Protein 2P3Y (pdb70)

Secondary structure (DSSP, 8-state):
-EEEE--TT--EEEETTEEPS--------HHHHHHHHHHTHHHHH--HHHIIIIII-PPTT--EE-SHHHHTTSTT--SSS-EEEEEEEHHHH-SEEEEE-S-----BTT-------GGGSTTTTS-EEEEEPPSSGGGTT---TTSEEE--SSSEEEEEEE---S-HHHIIIIIGGG-EEEE-TTTT----EEPPBPPS-----S---HHHHHHHHHHHHHHSPPPGGGS----SGGGT--TTS-----HHHHHHHHHHHHHHH--HHHHHH-TTS--SSTTSS-EES--S-TT-B-SSSB-HHHHHHHHHH----------STTSSEEEEEE-BBTTSPBPBTTS-EEEEE-SS-SEEEEEEEEEEETTT-----SS---EEETTS---B-TTS-EEEEESSS--TT-TTSB----TT-BEEEEEEEEEE-----------BEE-/-EEEE--TT--EEEETTEEPS--------HHHHHHHHHHTHHHHH--HHHIIIIII-PPTT--EE-SHHHHTTSTT--SS--EEEEEEEHHHH-SEEEEE-S-----BTT-------GGGSTTTTS-EEEEE--SSGGGTT---TTSEEE--SSSEEEEEEE---S-HHHIIIIIGGG-EEEE-GGGT----EEPPBPPS-----S---HHHHHHHHHHHHHHSPPPGGGTT---SGGGT--TTS-----HHHHHHHHHHHHHHH--HHHHHH-TTS--SSTTSS-EES--S-TT-B-SSSB-HHHHHHHHHH----------STTSSEEEEEE-BBTTSPBPBTTS-EEEEE-SS-SEEEEEEEEEEETTT-----SSS--EEETTS-PPPPTTS-EEEE--SSPPTT-TTSB----TT-BEEEEEEEEEE-----------BEE-

CATH classification: 2.20.25.10 (+3 more: 1.10.3360.10, 2.60.40.1610, 2.60.120.600)

InterPro domains:
  IPR010621 Domain of unknown function DUF1214 [PF06742] (361-467)
  IPR010679 Domain of unknown function DUF1254 [PF06863] (96-194)
  IPR037049 Domain of unknown function DUF1214, C-terminal domain superfamily [G3DSA:2.60.120.600] (308-483)
  IPR037050 Domain of unknown function DUF1254 superfamily [G3DSA:2.60.40.1610] (83-230)

Organism: Vibrio parahaemolyticus serotype O3:K6 (strain RIMD 2210633) (NCBI:txid223926)

Solvent-accessible surface area: 35571 Å² total

Radius of gyration: 32.48 Å; Cα contacts (8 Å, |Δi|>4): 1996; chains: 2; bounding box: 94×64×88 Å

B-factor: mean 20.64, std 7.12, range [5.62, 97.86]

Foldseek 3Di:
DKDWDQDPLGIFIDDPNHTDPVNCSVLVLLVLLLLVLLQCLQLLLLLVQVCCCPPLNAPAQAAKQADCQSCLQAFLDDNPWIKQKDKHFCVVQAKKKKWFAQADWWAASSQFDFAIDACRGPCNSHIAIAIEHELDPVCVPPDDPRHNYTYDQKGMIMIMDTHPDPDPCCCVPPGQQRIWMWGAPPRPIHDTHGHYYRDDDRDHRAQDFQCSNVQSVLVRLQRIDDDPVCVVSCSCVVLQHDHPDHRDGDPSSSVSNNVSRVVSVCLLCLQQVVVVWDAPDPLAQKTFLQQADNRQDDPPDGVSSSSSRNSNRHHHDDCLCDPDFQGRKTKIKGQDFSVRHGAFAAFKKKDKAAAPQQAPPWKKKFKAFPPSSRFDAPVRARMDIPVDPFDADPNRIGMAMEYQDDDPPGNNRYGHGDGPTTMMIIIMGRRGHVVCVVVDDHGIHTD/DKDWDQDPLGIFIDDPNHTDPVNCSLLVLLVLLLLVLLLCLQLLLLLVQVCCCPVQNAPAFAAKQADCQSQLQAFLDDHPWIKQKDKHFCVVQAWKKKWFAQAAWWAASSQFDQAIDACRGPCNSRIAMAIEHEQDPVCPPDDDPRHNYTYDQKGMIMIMDTHPDPPPCCCVPPGQQRIWMWRCVVVPIHDTHGHYYRDDDRHHSGQDFQCSNVQSVLVRLQRIDDDPVCVVSCSCVVLQRDHPDHRDGDPSSSVSNNVSRVVSVCLLCLQQVVPVWDAPDPLAQKTFLQPADNRQDDPPDGPSSNSSRNSNRHHHDDCCCDPDFQGRKTKIKGQDFSVRDGAFAAFKKKDKAAAPQQAPPWKKKFKAFSPSSRFDAPVGGRMDIPVDPFDADPNRIGMAMEHQDDDPPGNNRYHHGDGPTTMMIIIMGRRGHVVCVVVDDHGIHTD

Sequence (894 aa):
QETVVPSRVGDLKFESDFPTQETKNLNEDFQRATQAYLWGIPASSIEWLNVSRNDFKFEEGQGFFNTLKQKQGIITANFTTPYVIGTWNLEKTGPLIINLPEAKAGLDVHQRVLSDLSLLGPDKGKGGKYLIVPPGEKYKDLNPKGYYVIRPKTNVVYGGIRILEPDVDRVVKQVVPNITTQPYADGKLGRKIPVAQVPEIDWTHIPKDGLEYWKTIHQIIQENPVEERDRFVAQLKFLGIEKGKPFNPTEEQKKILLEASKVGRAAQSNDYTKRFTQPYWKGTNWKDAISVSLDQRSENYDELDERAAWFYEAITVSRGKSTIPGFGQRYLVTYQDSDGNWLSGEHTYKLHVPANVPASNFWSTTVYDENNRLIINDAGSPDISSRKNLKVNSDGSIDVYYGPKPVKGYENNWVQTNPGEGWFTYFRFYGPTEKFDKSWTGDIELVQETVVPSRVGDLKFESDFPTQETKNLNEDFQRATQAYLWGIPASSIEWLNVSRNDFKFEEGQGFFNTLKQKQGIITANFTTPYVIGTWNLEKTGPLIINLPEAKAGLDVHQRVLSDLSLLGPDKGKGGKYLIVPPGEKYKDLNPKGYYVIRPKTNVVYGGIRILEPDVDRVVKQVVPNITTQPYADGKLGRKIPVAQVPEIDWTHIPKDGLEYWKTIHQIIQENPVEERDRFVAQLKFLGIEKGKPFNPTEEQKKILLEASKVGRAAQSNDYTKRFTQPYWKGTNWKDAISVSLDQRSENYDELDERAAWFYEAITVSRGKSTIPGFGQRYLVTYQDSDGNWLSGEHTYKLHVPANVPASNFWSTTVYDENNRLIINDAGSPDISSRKNLKVNSDGSIDVYYGPKPVKGYENNWVQTNPGEGWFTYFRFYGPTEKFDKSWTGDIELV

Structure (mmCIF, N/CA/C/O backbone):
data_2P3Y
#
_entry.id   2P3Y
#
_cell.length_a   61.764
_cell.length_b   64.253
_cell.length_c   78.524
_cell.angle_alpha   84.81
_cell.angle_beta   89.14
_cell.angle_gamma   76.47
#
_symmetry.space_group_name_H-M   'P 1'
#
loop_
_entity.id
_entity.type
_entity.pdbx_description
1 polymer 'Hypothetical protein VPA0735'
2 water water
#
loop_
_atom_site.group_PDB
_atom_site.id
_atom_site.type_symbol
_atom_site.label_atom_id
_atom_site.label_alt_id
_atom_site.label_comp_id
_atom_site.label_asym_id
_atom_site.label_entity_id
_atom_site.label_seq_id
_atom_site.pdbx_PDB_ins_code
_atom_site.Cartn_x
_atom_site.Cartn_y
_atom_site.Cartn_z
_atom_site.occupancy
_atom_site.B_iso_or_equiv
_atom_site.auth_seq_id
_atom_site.auth_comp_id
_atom_site.auth_asym_id
_atom_site.auth_atom_id
_atom_site.pdbx_PDB_model_num
ATOM 1 N N . GLN A 1 22 ? 65.459 86.201 36.007 1.00 23.42 22 GLN A N 1
ATOM 2 C CA . GLN A 1 22 ? 64.442 87.219 36.384 1.00 23.64 22 GLN A CA 1
ATOM 3 C C . GLN A 1 22 ? 63.645 86.712 37.572 1.00 22.76 22 GLN A C 1
ATOM 4 O O . GLN A 1 22 ? 63.600 85.510 37.837 1.00 19.74 22 GLN A O 1
ATOM 10 N N . GLU A 1 23 ? 63.003 87.634 38.275 1.00 21.66 23 GLU A N 1
ATOM 11 C CA . GLU A 1 23 ? 62.219 87.285 39.449 1.00 22.24 23 GLU A CA 1
ATOM 12 C C . GLU A 1 23 ? 60.725 87.450 39.227 1.00 23.71 23 GLU A C 1
ATOM 13 O O . GLU A 1 23 ? 60.277 88.445 38.659 1.00 26.04 23 GLU A O 1
ATOM 19 N N . THR A 1 24 ? 59.956 86.468 39.683 1.00 21.85 24 THR A N 1
ATOM 20 C CA . THR A 1 24 ? 58.506 86.514 39.569 1.00 21.97 24 THR A CA 1
ATOM 21 C C . THR A 1 24 ? 57.958 86.490 40.990 1.00 21.89 24 THR A C 1
ATOM 22 O O . THR A 1 24 ? 58.578 85.918 41.888 1.00 20.97 24 THR A O 1
ATOM 26 N N . VAL A 1 25 ? 56.809 87.125 41.196 1.00 22.01 25 VAL A N 1
ATOM 27 C CA . VAL A 1 25 ? 56.197 87.180 42.517 1.00 23.60 25 VAL A CA 1
ATOM 28 C C . VAL A 1 25 ? 54.753 86.705 42.447 1.00 23.72 25 VAL A C 1
ATOM 29 O O . VAL A 1 25 ? 53.974 87.178 41.620 1.00 22.89 25 VAL A O 1
ATOM 33 N N . VAL A 1 26 ? 54.406 85.763 43.317 1.00 23.11 26 VAL A N 1
ATOM 34 C CA . VAL A 1 26 ? 53.056 85.225 43.369 1.00 22.87 26 VAL A CA 1
ATOM 35 C C . VAL A 1 26 ? 52.513 85.363 44.789 1.00 23.03 26 VAL A C 1
ATOM 36 O O . VAL A 1 26 ? 53.064 84.803 45.736 1.00 22.00 26 VAL A O 1
ATOM 40 N N . PRO A 1 27 ? 51.430 86.134 44.957 1.00 23.15 27 PRO A N 1
ATOM 41 C CA . PRO A 1 27 ? 50.837 86.323 46.282 1.00 23.08 27 PRO A CA 1
ATOM 42 C C . PRO A 1 27 ? 50.133 85.056 46.752 1.00 22.34 27 PRO A C 1
ATOM 43 O O . PRO A 1 27 ? 49.632 84.285 45.936 1.00 21.61 27 PRO A O 1
ATOM 47 N N . SER A 1 28 ? 50.103 84.849 48.065 1.00 21.04 28 SER A N 1
ATOM 48 C CA . SER A 1 28 ? 49.442 83.685 48.656 1.00 20.67 28 SER A CA 1
ATOM 49 C C . SER A 1 28 ? 49.006 84.061 50.063 1.00 20.93 28 SER A C 1
ATOM 50 O O . SER A 1 28 ? 49.464 85.064 50.607 1.00 21.87 28 SER A O 1
ATOM 53 N N . ARG A 1 29 ? 48.136 83.257 50.663 1.00 20.62 29 ARG A N 1
ATOM 54 C CA . ARG A 1 29 ? 47.680 83.558 52.013 1.00 21.52 29 ARG A CA 1
ATOM 55 C C . ARG A 1 29 ? 48.796 83.392 53.038 1.00 21.92 29 ARG A C 1
ATOM 56 O O . ARG A 1 29 ? 48.653 83.803 54.189 1.00 24.76 29 ARG A O 1
ATOM 64 N N . VAL A 1 30 ? 49.912 82.796 52.628 1.00 21.34 30 VAL A N 1
ATOM 65 C CA . VAL A 1 30 ? 51.038 82.627 53.538 1.00 22.03 30 VAL A CA 1
ATOM 66 C C . VAL A 1 30 ? 52.168 83.584 53.172 1.00 22.74 30 VAL A C 1
ATOM 67 O O . VAL A 1 30 ? 53.303 83.404 53.606 1.00 24.61 30 VAL A O 1
ATOM 71 N N . GLY A 1 31 ? 51.852 84.596 52.368 1.00 22.74 31 GLY A N 1
ATOM 72 C CA . GLY A 1 31 ? 52.855 85.572 51.976 1.00 22.35 31 GLY A CA 1
ATOM 73 C C . GLY A 1 31 ? 53.250 85.520 50.513 1.00 22.21 31 GLY A C 1
ATOM 74 O O . GLY A 1 31 ? 52.905 84.575 49.797 1.00 19.40 31 GLY A O 1
ATOM 75 N N . ASP A 1 32 ? 53.974 86.542 50.063 1.00 21.48 32 ASP A N 1
ATOM 76 C CA . ASP A 1 32 ? 54.418 86.595 48.678 1.00 20.82 32 ASP A CA 1
ATOM 77 C C . ASP A 1 32 ? 55.436 85.499 48.431 1.00 18.72 32 ASP A C 1
ATOM 78 O O . ASP A 1 32 ? 56.357 85.312 49.222 1.00 18.13 32 ASP A O 1
ATOM 83 N N . LEU A 1 33 ? 55.253 84.772 47.335 1.00 17.79 33 LEU A N 1
ATOM 84 C CA . LEU A 1 33 ? 56.162 83.695 46.957 1.00 15.71 33 LEU A CA 1
ATOM 85 C C . LEU A 1 33 ? 57.005 84.241 45.813 1.00 15.19 33 LEU A C 1
ATOM 86 O O . LEU A 1 33 ? 56.472 84.636 44.777 1.00 15.19 33 LEU A O 1
ATOM 91 N N . LYS A 1 34 ? 58.318 84.281 46.008 1.00 16.27 34 LYS A N 1
ATOM 92 C CA . LYS A 1 34 ? 59.207 84.804 44.981 1.00 17.83 34 LYS A CA 1
ATOM 93 C C . LYS A 1 34 ? 60.041 83.709 44.333 1.00 17.83 34 LYS A C 1
ATOM 94 O O . LYS A 1 34 ? 60.560 82.821 45.004 1.00 17.49 34 LYS A O 1
ATOM 100 N N . PHE A 1 35 ? 60.170 83.792 43.017 1.00 17.37 35 PHE A N 1
ATOM 101 C CA . PHE A 1 35 ? 60.923 82.804 42.262 1.00 18.22 35 PHE A CA 1
ATOM 102 C C . PHE A 1 35 ? 61.943 83.500 41.376 1.00 18.40 35 PHE A C 1
ATOM 103 O O . PHE A 1 35 ? 61.650 84.533 40.779 1.00 22.00 35 PHE A O 1
ATOM 111 N N . GLU A 1 36 ? 63.141 82.931 41.309 1.00 19.03 36 GLU A N 1
ATOM 112 C CA . GLU A 1 36 ? 64.221 83.468 40.486 1.00 18.21 36 GLU A CA 1
ATOM 113 C C . GLU A 1 36 ? 64.604 82.366 39.510 1.00 18.49 36 GLU A C 1
ATOM 114 O O . GLU A 1 36 ? 65.105 81.312 39.919 1.00 17.39 36 GLU A O 1
ATOM 120 N N . SER A 1 37 ? 64.375 82.611 38.224 1.00 17.64 37 SER A N 1
ATOM 121 C CA . SER A 1 37 ? 64.666 81.614 37.202 1.00 16.68 37 SER A CA 1
ATOM 122 C C . SER A 1 37 ? 63.903 80.337 37.540 1.00 16.58 37 SER A C 1
ATOM 123 O O . SER A 1 37 ? 64.464 79.243 37.510 1.00 15.02 37 SER A O 1
ATOM 126 N N . ASP A 1 38 ? 62.624 80.501 37.874 1.00 15.47 38 ASP A N 1
ATOM 127 C CA . ASP A 1 38 ? 61.722 79.395 38.210 1.00 17.17 38 ASP A CA 1
ATOM 128 C C . ASP A 1 38 ? 61.915 78.804 39.607 1.00 15.76 38 ASP A C 1
ATOM 129 O O . ASP A 1 38 ? 60.942 78.401 40.244 1.00 15.88 38 ASP A O 1
ATOM 134 N N . PHE A 1 39 ? 63.157 78.742 40.079 1.00 15.31 39 PHE A N 1
ATOM 135 C CA . PHE A 1 39 ? 63.438 78.226 41.420 1.00 15.93 39 PHE A CA 1
ATOM 136 C C . PHE A 1 39 ? 62.888 79.205 42.457 1.00 16.96 39 PHE A C 1
ATOM 137 O O . PHE A 1 39 ? 62.767 80.401 42.187 1.00 16.30 39 PHE A O 1
ATOM 145 N N . PRO A 1 40 ? 62.524 78.712 43.650 1.00 17.79 40 PRO A N 1
ATOM 146 C CA . PRO A 1 40 ? 62.022 79.659 44.648 1.00 17.06 40 PRO A CA 1
ATOM 147 C C . PRO A 1 40 ? 63.274 80.341 45.206 1.00 17.24 40 PRO A C 1
ATOM 148 O O . PRO A 1 40 ? 64.338 79.723 45.239 1.00 15.92 40 PRO A O 1
ATOM 152 N N . THR A 1 41 ? 63.176 81.603 45.619 1.00 16.70 41 THR A N 1
ATOM 153 C CA . THR A 1 41 ? 64.354 82.282 46.156 1.00 16.82 41 THR A CA 1
ATOM 154 C C . THR A 1 41 ? 64.744 81.641 47.480 1.00 18.45 41 THR A C 1
ATOM 155 O O . THR A 1 41 ? 63.933 80.964 48.102 1.00 20.94 41 THR A O 1
ATOM 159 N N . GLN A 1 42 ? 65.988 81.842 47.904 1.00 19.16 42 GLN A N 1
ATOM 160 C CA . GLN A 1 42 ? 66.452 81.277 49.167 1.00 21.60 42 GLN A CA 1
ATOM 161 C C . GLN A 1 42 ? 65.523 81.690 50.301 1.00 20.49 42 GLN A C 1
ATOM 162 O O . GLN A 1 42 ? 65.200 80.889 51.180 1.00 20.83 42 GLN A O 1
ATOM 168 N N . GLU A 1 43 ? 65.101 82.949 50.276 1.00 19.92 43 GLU A N 1
ATOM 169 C CA . GLU A 1 43 ? 64.212 83.481 51.297 1.00 20.15 43 GLU A CA 1
ATOM 170 C C . GLU A 1 43 ? 62.877 82.749 51.265 1.00 17.44 43 GLU A C 1
ATOM 171 O O . GLU A 1 43 ? 62.339 82.370 52.305 1.00 19.63 43 GLU A O 1
ATOM 177 N N . THR A 1 44 ? 62.344 82.548 50.066 1.00 16.64 44 THR A N 1
ATOM 178 C CA . THR A 1 44 ? 61.075 81.855 49.918 1.00 15.25 44 THR A CA 1
ATOM 179 C C . THR A 1 44 ? 61.161 80.414 50.433 1.00 15.21 44 THR A C 1
ATOM 180 O O . THR A 1 44 ? 60.217 79.925 51.058 1.00 14.70 44 THR A O 1
ATOM 192 N N . LYS A 1 46 ? 63.160 79.343 52.775 1.00 16.66 46 LYS A N 1
ATOM 193 C CA . LYS A 1 46 ? 63.223 79.457 54.223 1.00 18.53 46 LYS A CA 1
ATOM 194 C C . LYS A 1 46 ? 61.808 79.661 54.766 1.00 18.04 46 LYS A C 1
ATOM 195 O O . LYS A 1 46 ? 61.408 79.019 55.741 1.00 18.74 46 LYS A O 1
ATOM 201 N N . ASN A 1 47 ? 61.053 80.547 54.123 1.00 16.52 47 ASN A N 1
ATOM 202 C CA . ASN A 1 47 ? 59.690 80.833 54.555 1.00 16.90 47 ASN A CA 1
ATOM 203 C C . ASN A 1 47 ? 58.775 79.623 54.421 1.00 15.91 47 ASN A C 1
ATOM 204 O O . ASN A 1 47 ? 57.965 79.355 55.306 1.00 16.83 47 ASN A O 1
ATOM 217 N N . LEU A 1 49 ? 59.647 76.428 54.418 1.00 14.80 49 LEU A N 1
ATOM 218 C CA . LEU A 1 49 ? 60.024 75.379 55.360 1.00 15.87 49 LEU A CA 1
ATOM 219 C C . LEU A 1 49 ? 59.531 75.739 56.757 1.00 16.34 49 LEU A C 1
ATOM 220 O O . LEU A 1 49 ? 59.129 74.868 57.533 1.00 15.72 49 LEU A O 1
ATOM 225 N N . ASN A 1 50 ? 59.560 77.030 57.075 1.00 16.42 50 ASN A N 1
ATOM 226 C CA . ASN A 1 50 ? 59.099 77.493 58.376 1.00 16.15 50 ASN A CA 1
ATOM 227 C C . ASN A 1 50 ? 57.583 77.324 58.443 1.00 15.73 50 ASN A C 1
ATOM 228 O O . ASN A 1 50 ? 57.044 76.910 59.463 1.00 12.97 50 ASN A O 1
ATOM 233 N N . GLU A 1 51 ? 56.898 77.639 57.348 1.00 14.91 51 GLU A N 1
ATOM 234 C CA . GLU A 1 51 ? 55.446 77.495 57.299 1.00 14.92 51 GLU A CA 1
ATOM 235 C C . GLU A 1 51 ? 55.098 76.004 57.374 1.00 13.95 51 GLU A C 1
ATOM 236 O O . GLU A 1 51 ? 54.135 75.610 58.037 1.00 13.59 51 GLU A O 1
ATOM 250 N N . ASP A 1 53 ? 56.781 73.558 58.840 1.00 12.65 53 ASP A N 1
ATOM 251 C CA . ASP A 1 53 ? 56.936 73.104 60.215 1.00 14.09 53 ASP A CA 1
ATOM 252 C C . ASP A 1 53 ? 55.828 73.623 61.129 1.00 12.32 53 ASP A C 1
ATOM 253 O O . ASP A 1 53 ? 55.344 72.902 62.011 1.00 12.54 53 ASP A O 1
ATOM 258 N N . PHE A 1 54 ? 55.425 74.873 60.920 1.00 11.93 54 PHE A N 1
ATOM 259 C CA . PHE A 1 54 ? 54.368 75.467 61.731 1.00 13.09 54 PHE A CA 1
ATOM 260 C C . PHE A 1 54 ? 53.048 74.737 61.512 1.00 12.43 54 PHE A C 1
ATOM 261 O O . PHE A 1 54 ? 52.336 74.429 62.471 1.00 12.24 54 PHE A O 1
ATOM 269 N N . GLN A 1 55 ? 52.714 74.461 60.253 1.00 14.80 55 GLN A N 1
ATOM 270 C CA . GLN A 1 55 ? 51.468 73.760 59.962 1.00 14.66 55 GLN A CA 1
ATOM 271 C C . GLN A 1 55 ? 51.483 72.369 60.584 1.00 14.87 55 GLN A C 1
ATOM 272 O O . GLN A 1 55 ? 50.484 71.920 61.146 1.00 15.09 55 GLN A O 1
ATOM 278 N N . ARG A 1 56 ? 52.625 71.696 60.492 1.00 15.32 56 ARG A N 1
ATOM 279 C CA . ARG A 1 56 ? 52.760 70.355 61.049 1.00 12.53 56 ARG A CA 1
ATOM 280 C C . ARG A 1 56 ? 52.617 70.338 62.569 1.00 14.47 56 ARG A C 1
ATOM 281 O O . ARG A 1 56 ? 51.986 69.433 63.123 1.00 11.06 56 ARG A O 1
ATOM 289 N N . ALA A 1 57 ? 53.194 71.331 63.242 1.00 13.98 57 ALA A N 1
ATOM 290 C CA . ALA A 1 57 ? 53.092 71.406 64.698 1.00 15.07 57 ALA A CA 1
ATOM 291 C C . ALA A 1 57 ? 51.647 71.672 65.109 1.00 15.16 57 ALA A C 1
ATOM 292 O O . ALA A 1 57 ? 51.139 71.073 66.058 1.00 14.43 57 ALA A O 1
ATOM 294 N N . THR A 1 58 ? 50.981 72.575 64.398 1.00 13.12 58 THR A N 1
ATOM 295 C CA . THR A 1 58 ? 49.598 72.893 64.726 1.00 15.44 58 THR A CA 1
ATOM 296 C C . THR A 1 58 ? 48.695 71.678 64.531 1.00 14.20 58 THR A C 1
ATOM 297 O O . THR A 1 58 ? 47.811 71.418 65.346 1.00 13.97 58 THR A O 1
ATOM 301 N N . GLN A 1 59 ? 48.917 70.928 63.457 1.00 14.22 59 GLN A N 1
ATOM 302 C CA . GLN A 1 59 ? 48.108 69.745 63.219 1.00 14.86 59 GLN A CA 1
ATOM 303 C C . GLN A 1 59 ? 48.449 68.652 64.230 1.00 14.05 59 GLN A C 1
ATOM 304 O O . GLN A 1 59 ? 47.583 67.867 64.623 1.00 13.30 59 GLN A O 1
ATOM 310 N N . ALA A 1 60 ? 49.713 68.602 64.647 1.00 14.17 60 ALA A N 1
ATOM 311 C CA . ALA A 1 60 ? 50.157 67.615 65.628 1.00 15.48 60 ALA A CA 1
ATOM 312 C C . ALA A 1 60 ? 49.543 67.927 66.994 1.00 15.32 60 ALA A C 1
ATOM 313 O O . ALA A 1 60 ? 49.294 67.027 67.795 1.00 15.48 60 ALA A O 1
ATOM 315 N N . TYR A 1 61 ? 49.306 69.208 67.258 1.00 15.23 61 TYR A N 1
ATOM 316 C CA . TYR A 1 61 ? 48.708 69.625 68.525 1.00 15.66 61 TYR A CA 1
ATOM 317 C C . TYR A 1 61 ? 47.337 68.947 68.670 1.00 15.41 61 TYR A C 1
ATOM 318 O O . TYR A 1 61 ? 47.004 68.387 69.717 1.00 16.00 61 TYR A O 1
ATOM 327 N N . LEU A 1 62 ? 46.553 68.998 67.602 1.00 12.95 62 LEU A N 1
ATOM 328 C CA . LEU A 1 62 ? 45.226 68.398 67.586 1.00 11.62 62 LEU A CA 1
ATOM 329 C C . LEU A 1 62 ? 45.332 66.882 67.699 1.00 12.51 62 LEU A C 1
ATOM 330 O O . LEU A 1 62 ? 44.543 66.244 68.390 1.00 11.50 62 LEU A O 1
ATOM 335 N N . TRP A 1 63 ? 46.328 66.320 67.021 1.00 12.41 63 TRP A N 1
ATOM 336 C CA . TRP A 1 63 ? 46.579 64.882 67.041 1.00 14.60 63 TRP A CA 1
ATOM 337 C C . TRP A 1 63 ? 46.865 64.379 68.463 1.00 13.22 63 TRP A C 1
ATOM 338 O O . TRP A 1 63 ? 46.416 63.297 68.847 1.00 12.83 63 TRP A O 1
ATOM 349 N N . GLY A 1 64 ? 47.598 65.171 69.242 1.00 12.65 64 GLY A N 1
ATOM 350 C CA . GLY A 1 64 ? 47.965 64.751 70.589 1.00 14.33 64 GLY A CA 1
ATOM 351 C C . GLY A 1 64 ? 47.052 65.070 71.762 1.00 14.60 64 GLY A C 1
ATOM 352 O O . GLY A 1 64 ? 47.406 64.804 72.911 1.00 15.24 64 GLY A O 1
ATOM 353 N N . ILE A 1 65 ? 45.874 65.614 71.489 1.00 14.24 65 ILE A N 1
ATOM 354 C CA . ILE A 1 65 ? 44.946 65.977 72.557 1.00 13.99 65 ILE A CA 1
ATOM 355 C C . ILE A 1 65 ? 44.591 64.840 73.525 1.00 13.81 65 ILE A C 1
ATOM 356 O O . ILE A 1 65 ? 44.750 64.989 74.737 1.00 16.04 65 ILE A O 1
ATOM 361 N N . PRO A 1 66 ? 44.125 63.689 73.012 1.00 14.96 66 PRO A N 1
ATOM 362 C CA . PRO A 1 66 ? 43.771 62.572 73.898 1.00 13.86 66 PRO A CA 1
ATOM 363 C C . PRO A 1 66 ? 44.938 62.077 74.767 1.00 13.98 66 PRO A C 1
ATOM 364 O O . PRO A 1 66 ? 44.802 61.930 75.986 1.00 11.96 66 PRO A O 1
ATOM 368 N N . ALA A 1 67 ? 46.078 61.814 74.133 1.00 13.04 67 ALA A N 1
ATOM 369 C CA . ALA A 1 67 ? 47.260 61.325 74.842 1.00 12.23 67 ALA A CA 1
ATOM 370 C C . ALA A 1 67 ? 47.808 62.317 75.868 1.00 12.40 67 ALA A C 1
ATOM 371 O O . ALA A 1 67 ? 48.302 61.923 76.928 1.00 14.00 67 ALA A O 1
ATOM 373 N N . SER A 1 68 ? 47.726 63.603 75.553 1.00 11.22 68 SER A N 1
ATOM 374 C CA . SER A 1 68 ? 48.229 64.626 76.456 1.00 11.29 68 SER A CA 1
ATOM 375 C C . SER A 1 68 ? 47.470 64.619 77.774 1.00 12.35 68 SER A C 1
ATOM 376 O O . SER A 1 68 ? 48.048 64.830 78.837 1.00 13.19 68 SER A O 1
ATOM 379 N N . SER A 1 69 ? 46.168 64.370 77.700 1.00 11.29 69 SER A N 1
ATOM 380 C CA . SER A 1 69 ? 45.342 64.339 78.900 1.00 13.87 69 SER A CA 1
ATOM 381 C C . SER A 1 69 ? 45.730 63.175 79.802 1.00 15.50 69 SER A C 1
ATOM 382 O O . SER A 1 69 ? 45.828 63.316 81.027 1.00 15.85 69 SER A O 1
ATOM 385 N N . ILE A 1 70 ? 45.954 62.018 79.191 1.00 13.59 70 ILE A N 1
ATOM 386 C CA . ILE A 1 70 ? 46.330 60.836 79.947 1.00 12.84 70 ILE A CA 1
ATOM 387 C C . ILE A 1 70 ? 47.737 60.978 80.510 1.00 12.57 70 ILE A C 1
ATOM 388 O O . ILE A 1 70 ? 47.962 60.705 81.685 1.00 13.16 70 ILE A O 1
ATOM 401 N N . GLU A 1 72 ? 49.413 63.654 81.216 1.00 10.23 72 GLU A N 1
ATOM 402 C CA . GLU A 1 72 ? 49.487 64.610 82.314 1.00 12.63 72 GLU A CA 1
ATOM 403 C C . GLU A 1 72 ? 48.883 64.028 83.590 1.00 13.13 72 GLU A C 1
ATOM 404 O O . GLU A 1 72 ? 49.314 64.377 84.689 1.00 12.50 72 GLU A O 1
ATOM 410 N N . TRP A 1 73 ? 47.896 63.143 83.466 1.00 12.81 73 TRP A N 1
ATOM 411 C CA . TRP A 1 73 ? 47.311 62.544 84.665 1.00 13.54 73 TRP A CA 1
ATOM 412 C C . TRP A 1 73 ? 48.384 61.650 85.293 1.00 13.58 73 TRP A C 1
ATOM 413 O O . TRP A 1 73 ? 48.591 61.665 86.511 1.00 14.06 73 TRP A O 1
ATOM 424 N N . LEU A 1 74 ? 49.082 60.881 84.460 1.00 12.36 74 LEU A N 1
ATOM 425 C CA . LEU A 1 74 ? 50.137 60.011 84.967 1.00 13.12 74 LEU A CA 1
ATOM 426 C C . LEU A 1 74 ? 51.244 60.853 85.601 1.00 12.47 74 LEU A C 1
ATOM 427 O O . LEU A 1 74 ? 51.804 60.480 86.634 1.00 12.98 74 LEU A O 1
ATOM 432 N N . ASN A 1 75 ? 51.553 61.995 84.996 1.00 12.24 75 ASN A N 1
ATOM 433 C CA . ASN A 1 75 ? 52.580 62.870 85.551 1.00 13.05 75 ASN A CA 1
ATOM 434 C C . ASN A 1 75 ? 52.174 63.327 86.952 1.00 13.03 75 ASN A C 1
ATOM 435 O O . ASN A 1 75 ? 53.013 63.420 87.847 1.00 13.18 75 ASN A O 1
ATOM 440 N N . VAL A 1 76 ? 50.888 63.604 87.150 1.00 12.00 76 VAL A N 1
ATOM 441 C CA . VAL A 1 76 ? 50.422 64.027 88.471 1.00 12.16 76 VAL A CA 1
ATOM 442 C C . VAL A 1 76 ? 50.518 62.865 89.460 1.00 12.28 76 VAL A C 1
ATOM 443 O O . VAL A 1 76 ? 50.994 63.029 90.583 1.00 13.64 76 VAL A O 1
ATOM 447 N N . SER A 1 77 ? 50.074 61.688 89.035 1.00 11.47 77 SER A N 1
ATOM 448 C CA . SER A 1 77 ? 50.112 60.506 89.888 1.00 12.32 77 SER A CA 1
ATOM 449 C C . SER A 1 77 ? 51.543 60.167 90.294 1.00 14.50 77 SER A C 1
ATOM 450 O O . SER A 1 77 ? 51.850 59.936 91.467 1.00 13.52 77 SER A O 1
ATOM 453 N N . ARG A 1 78 ? 52.417 60.158 89.300 1.00 14.62 78 ARG A N 1
ATOM 454 C CA . ARG A 1 78 ? 53.818 59.814 89.480 1.00 14.75 78 ARG A CA 1
ATOM 455 C C . ARG A 1 78 ? 54.675 60.834 90.229 1.00 15.32 78 ARG A C 1
ATOM 456 O O . ARG A 1 78 ? 55.461 60.470 91.112 1.00 15.37 78 ARG A O 1
ATOM 464 N N . ASN A 1 79 ? 54.517 62.111 89.902 1.00 14.46 79 ASN A N 1
ATOM 465 C CA . ASN A 1 79 ? 55.359 63.139 90.503 1.00 15.43 79 ASN A CA 1
ATOM 466 C C . ASN A 1 79 ? 54.764 64.040 91.581 1.00 16.40 79 ASN A C 1
ATOM 467 O O . ASN A 1 79 ? 55.503 64.616 92.384 1.00 15.46 79 ASN A O 1
ATOM 472 N N . ASP A 1 80 ? 53.442 64.171 91.616 1.00 15.22 80 ASP A N 1
ATOM 473 C CA . ASP A 1 80 ? 52.834 65.024 92.625 1.00 15.92 80 ASP A CA 1
ATOM 474 C C . ASP A 1 80 ? 52.216 64.202 93.749 1.00 15.40 80 ASP A C 1
ATOM 475 O O . ASP A 1 80 ? 52.541 64.418 94.917 1.00 12.68 80 ASP A O 1
ATOM 480 N N . PHE A 1 81 ? 51.336 63.263 93.411 1.00 12.38 81 PHE A N 1
ATOM 481 C CA . PHE A 1 81 ? 50.737 62.408 94.437 1.00 12.40 81 PHE A CA 1
ATOM 482 C C . PHE A 1 81 ? 51.816 61.422 94.887 1.00 14.14 81 PHE A C 1
ATOM 483 O O . PHE A 1 81 ? 51.817 60.942 96.028 1.00 13.48 81 PHE A O 1
ATOM 491 N N . LYS A 1 82 ? 52.721 61.127 93.957 1.00 12.26 82 LYS A N 1
ATOM 492 C CA . LYS A 1 82 ? 53.813 60.181 94.153 1.00 12.31 82 LYS A CA 1
ATOM 493 C C . LYS A 1 82 ? 53.320 58.777 94.490 1.00 13.72 82 LYS A C 1
ATOM 494 O O . LYS A 1 82 ? 53.889 58.089 95.346 1.00 11.79 82 LYS A O 1
ATOM 500 N N . PHE A 1 83 ? 52.245 58.361 93.823 1.00 12.03 83 PHE A N 1
ATOM 501 C CA . PHE A 1 83 ? 51.712 57.017 94.010 1.00 13.46 83 PHE A CA 1
ATOM 502 C C . PHE A 1 83 ? 52.718 56.083 93.340 1.00 14.66 83 PHE A C 1
ATOM 503 O O . PHE A 1 83 ? 53.442 56.494 92.434 1.00 13.84 83 PHE A O 1
ATOM 511 N N . GLU A 1 84 ? 52.767 54.829 93.771 1.00 13.56 84 GLU A N 1
ATOM 512 C CA . GLU A 1 84 ? 53.680 53.882 93.146 1.00 14.88 84 GLU A CA 1
ATOM 513 C C . GLU A 1 84 ? 53.229 53.672 91.703 1.00 13.37 84 GLU A C 1
ATOM 514 O O . GLU A 1 84 ? 52.038 53.743 91.405 1.00 12.61 84 GLU A O 1
ATOM 520 N N . GLU A 1 85 ? 54.180 53.430 90.805 1.00 14.05 85 GLU A N 1
ATOM 521 C CA . GLU A 1 85 ? 53.856 53.196 89.403 1.00 14.74 85 GLU A CA 1
ATOM 522 C C . GLU A 1 85 ? 52.999 51.931 89.346 1.00 15.72 85 GLU A C 1
ATOM 523 O O . GLU A 1 85 ? 53.449 50.846 89.730 1.00 13.57 85 GLU A O 1
ATOM 529 N N . GLY A 1 86 ? 51.762 52.082 88.882 1.00 14.76 86 GLY A N 1
ATOM 530 C CA . GLY A 1 86 ? 50.854 50.953 88.801 1.00 14.67 86 GLY A CA 1
ATOM 531 C C . GLY A 1 86 ? 49.773 51.007 89.867 1.00 14.41 86 GLY A C 1
ATOM 532 O O . GLY A 1 86 ? 48.847 50.197 89.856 1.00 12.46 86 GLY A O 1
ATOM 533 N N . GLN A 1 87 ? 49.895 51.955 90.793 1.00 13.81 87 GLN A N 1
ATOM 534 C CA . GLN A 1 87 ? 48.919 52.117 91.872 1.00 12.09 87 GLN A CA 1
ATOM 535 C C . GLN A 1 87 ? 47.741 52.981 91.440 1.00 12.93 87 GLN A C 1
ATOM 536 O O . GLN A 1 87 ? 47.907 53.941 90.680 1.00 12.03 87 GLN A O 1
ATOM 550 N N . GLY A 1 89 ? 44.129 55.286 92.504 1.00 11.44 89 GLY A N 1
ATOM 551 C CA . GLY A 1 89 ? 43.743 56.242 93.525 1.00 12.39 89 GLY A CA 1
ATOM 552 C C . GLY A 1 89 ? 42.234 56.393 93.647 1.00 13.92 89 GLY A C 1
ATOM 553 O O . GLY A 1 89 ? 41.489 56.118 92.704 1.00 14.00 89 GLY A O 1
ATOM 554 N N . PHE A 1 90 ? 41.785 56.839 94.816 1.00 12.46 90 PHE A N 1
ATOM 555 C CA . PHE A 1 90 ? 40.366 57.024 95.081 1.00 14.77 90 PHE A CA 1
ATOM 556 C C . PHE A 1 90 ? 40.016 58.517 95.086 1.00 16.14 90 PHE A C 1
ATOM 557 O O . PHE A 1 90 ? 40.407 59.260 95.987 1.00 14.97 90 PHE A O 1
ATOM 565 N N . PHE A 1 91 ? 39.280 58.816 94.100 1.00 20.00 91 PHE A N 1
ATOM 566 C CA . PHE A 1 91 ? 38.860 60.199 93.903 1.00 20.00 91 PHE A CA 1
ATOM 567 C C . PHE A 1 91 ? 37.414 60.403 94.344 1.00 20.00 91 PHE A C 1
ATOM 568 O O . PHE A 1 91 ? 36.540 60.128 93.618 1.00 18.58 91 PHE A O 1
ATOM 576 N N . ASN A 1 92 ? 37.240 60.686 95.628 1.00 20.75 92 ASN A N 1
ATOM 577 C CA . ASN A 1 92 ? 35.930 60.684 96.264 1.00 23.86 92 ASN A CA 1
ATOM 578 C C . ASN A 1 92 ? 35.282 62.033 96.542 1.00 24.59 92 ASN A C 1
ATOM 579 O O . ASN A 1 92 ? 34.132 62.254 96.159 1.00 25.80 92 ASN A O 1
ATOM 584 N N . THR A 1 93 ? 35.999 62.930 97.212 1.00 25.43 93 THR A N 1
ATOM 585 C CA . THR A 1 93 ? 35.446 64.245 97.533 1.00 26.93 93 THR A CA 1
ATOM 586 C C . THR A 1 93 ? 35.422 65.153 96.314 1.00 28.09 93 THR A C 1
ATOM 587 O O . THR A 1 93 ? 36.005 64.833 95.277 1.00 24.98 93 THR A O 1
ATOM 591 N N . LEU A 1 94 ? 34.753 66.293 96.450 1.00 29.07 94 LEU A N 1
ATOM 592 C CA . LEU A 1 94 ? 34.662 67.249 95.355 1.00 30.46 94 LEU A CA 1
ATOM 593 C C . LEU A 1 94 ? 36.047 67.792 95.024 1.00 29.29 94 LEU A C 1
ATOM 594 O O . LEU A 1 94 ? 36.434 67.825 93.857 1.00 28.56 94 LEU A O 1
ATOM 599 N N . LYS A 1 95 ? 36.803 68.204 96.041 1.00 27.95 95 LYS A N 1
ATOM 600 C CA . LYS A 1 95 ? 38.130 68.749 95.779 1.00 27.02 95 LYS A CA 1
ATOM 601 C C . LYS A 1 95 ? 39.065 67.740 95.120 1.00 24.39 95 LYS A C 1
ATOM 602 O O . LYS A 1 95 ? 39.877 68.107 94.274 1.00 24.28 95 LYS A O 1
ATOM 608 N N . GLN A 1 96 ? 38.961 66.472 95.503 1.00 21.80 96 GLN A N 1
ATOM 609 C CA . GLN A 1 96 ? 39.810 65.445 94.899 1.00 19.85 96 GLN A CA 1
ATOM 610 C C . GLN A 1 96 ? 39.437 65.275 93.429 1.00 19.25 96 GLN A C 1
ATOM 611 O O . GLN A 1 96 ? 40.294 65.046 92.579 1.00 15.66 96 GLN A O 1
ATOM 617 N N . LYS A 1 97 ? 38.144 65.389 93.140 1.00 19.07 97 LYS A N 1
ATOM 618 C CA . LYS A 1 97 ? 37.642 65.234 91.776 1.00 20.18 97 LYS A CA 1
ATOM 619 C C . LYS A 1 97 ? 37.659 66.515 90.945 1.00 19.14 97 LYS A C 1
ATOM 620 O O . LYS A 1 97 ? 37.482 66.464 89.730 1.00 20.64 97 LYS A O 1
ATOM 626 N N . GLN A 1 98 ? 37.874 67.657 91.590 1.00 18.76 98 GLN A N 1
ATOM 627 C CA . GLN A 1 98 ? 37.878 68.942 90.895 1.00 17.22 98 GLN A CA 1
ATOM 628 C C . GLN A 1 98 ? 38.788 69.030 89.670 1.00 18.19 98 GLN A C 1
ATOM 629 O O . GLN A 1 98 ? 38.459 69.717 88.697 1.00 15.80 98 GLN A O 1
ATOM 635 N N . GLY A 1 99 ? 39.920 68.334 89.711 1.00 16.29 99 GLY A N 1
ATOM 636 C CA . GLY A 1 99 ? 40.854 68.374 88.598 1.00 16.18 99 GLY A CA 1
ATOM 637 C C . GLY A 1 99 ? 40.510 67.457 87.439 1.00 17.76 99 GLY A C 1
ATOM 638 O O . GLY A 1 99 ? 41.244 67.400 86.448 1.00 16.80 99 GLY A O 1
ATOM 639 N N . ILE A 1 100 ? 39.400 66.736 87.558 1.00 15.87 100 ILE A N 1
ATOM 640 C CA . ILE A 1 100 ? 38.969 65.821 86.506 1.00 15.88 100 ILE A CA 1
ATOM 641 C C . ILE A 1 100 ? 38.099 66.550 85.486 1.00 15.96 100 ILE A C 1
ATOM 642 O O . ILE A 1 100 ? 37.060 67.115 85.827 1.00 16.99 100 ILE A O 1
ATOM 647 N N . ILE A 1 101 ? 38.534 66.539 84.231 1.00 15.73 101 ILE A N 1
ATOM 648 C CA . ILE A 1 101 ? 37.803 67.211 83.168 1.00 15.51 101 ILE A CA 1
ATOM 649 C C . ILE A 1 101 ? 36.366 66.673 83.093 1.00 15.50 101 ILE A C 1
ATOM 650 O O . ILE A 1 101 ? 36.143 65.461 83.092 1.00 16.51 101 ILE A O 1
ATOM 655 N N . THR A 1 102 ? 35.406 67.595 83.044 1.00 15.18 102 THR A N 1
ATOM 656 C CA . THR A 1 102 ? 33.973 67.278 83.018 1.00 14.85 102 THR A CA 1
ATOM 657 C C . THR A 1 102 ? 33.592 66.120 83.938 1.00 16.62 102 THR A C 1
ATOM 658 O O . THR A 1 102 ? 32.865 65.201 83.556 1.00 15.56 102 THR A O 1
ATOM 662 N N . ALA A 1 103 ? 34.082 66.195 85.170 1.00 15.60 103 ALA A N 1
ATOM 663 C CA . ALA A 1 103 ? 33.818 65.178 86.180 1.00 18.55 103 ALA A CA 1
ATOM 664 C C . ALA A 1 103 ? 32.337 65.046 86.494 1.00 19.02 103 ALA A C 1
ATOM 665 O O . ALA A 1 103 ? 31.566 65.988 86.324 1.00 19.04 103 ALA A O 1
ATOM 667 N N . ASN A 1 104 ? 31.968 63.861 86.966 1.00 21.62 104 ASN A N 1
ATOM 668 C CA . ASN A 1 104 ? 30.605 63.537 87.371 1.00 25.38 104 ASN A CA 1
ATOM 669 C C . ASN A 1 104 ? 30.523 63.985 88.836 1.00 26.29 104 ASN A C 1
ATOM 670 O O . ASN A 1 104 ? 31.369 63.614 89.647 1.00 26.00 104 ASN A O 1
ATOM 675 N N . PHE A 1 105 ? 29.518 64.784 89.173 1.00 27.51 105 PHE A N 1
ATOM 676 C CA . PHE A 1 105 ? 29.367 65.285 90.538 1.00 28.32 105 PHE A CA 1
ATOM 677 C C . PHE A 1 105 ? 28.794 64.257 91.510 1.00 29.32 105 PHE A C 1
ATOM 678 O O . PHE A 1 105 ? 28.954 64.390 92.723 1.00 30.49 105 PHE A O 1
ATOM 686 N N . THR A 1 106 ? 28.146 63.229 90.971 1.00 30.26 106 THR A N 1
ATOM 687 C CA . THR A 1 106 ? 27.501 62.193 91.781 1.00 30.92 106 THR A CA 1
ATOM 688 C C . THR A 1 106 ? 28.333 60.970 92.172 1.00 30.14 106 THR A C 1
ATOM 689 O O . THR A 1 106 ? 28.309 60.539 93.324 1.00 28.49 106 THR A O 1
ATOM 693 N N . THR A 1 107 ? 29.051 60.401 91.212 1.00 29.03 107 THR A N 1
ATOM 694 C CA . THR A 1 107 ? 29.820 59.190 91.470 1.00 28.32 107 THR A CA 1
ATOM 695 C C . THR A 1 107 ? 31.292 59.351 91.819 1.00 26.97 107 THR A C 1
ATOM 696 O O . THR A 1 107 ? 31.994 60.193 91.252 1.00 27.04 107 THR A O 1
ATOM 700 N N . PRO A 1 108 ? 31.776 58.547 92.777 1.00 24.95 108 PRO A N 1
ATOM 701 C CA . PRO A 1 108 ? 33.186 58.619 93.161 1.00 23.36 108 PRO A CA 1
ATOM 702 C C . PRO A 1 108 ? 33.954 57.802 92.120 1.00 21.66 108 PRO A C 1
ATOM 703 O O . PRO A 1 108 ? 33.378 56.936 91.459 1.00 20.05 108 PRO A O 1
ATOM 707 N N . TYR A 1 109 ? 35.243 58.074 91.971 1.00 20.52 109 TYR A N 1
ATOM 708 C CA . TYR A 1 109 ? 36.053 57.366 90.989 1.00 20.25 109 TYR A CA 1
ATOM 709 C C . TYR A 1 109 ? 37.260 56.678 91.597 1.00 18.20 109 TYR A C 1
ATOM 710 O O . TYR A 1 109 ? 37.839 57.162 92.561 1.00 18.04 109 TYR A O 1
ATOM 719 N N . VAL A 1 110 ? 37.634 55.546 91.019 1.00 18.29 110 VAL A N 1
ATOM 720 C CA . VAL A 1 110 ? 38.848 54.848 91.420 1.00 16.81 110 VAL A CA 1
ATOM 721 C C . VAL A 1 110 ? 39.569 54.851 90.076 1.00 17.04 110 VAL A C 1
ATOM 722 O O . VAL A 1 110 ? 39.130 54.205 89.124 1.00 15.79 110 VAL A O 1
ATOM 726 N N . ILE A 1 111 ? 40.657 55.604 89.993 1.00 16.75 111 ILE A N 1
ATOM 727 C CA . ILE A 1 111 ? 41.389 55.726 88.746 1.00 16.50 111 ILE A CA 1
ATOM 728 C C . ILE A 1 111 ? 42.881 55.533 88.902 1.00 16.14 111 ILE A C 1
ATOM 729 O O . ILE A 1 111 ? 43.468 55.917 89.913 1.00 14.44 111 ILE A O 1
ATOM 734 N N . GLY A 1 112 ? 43.488 54.940 87.883 1.00 16.23 112 GLY A N 1
ATOM 735 C CA . GLY A 1 112 ? 44.917 54.723 87.904 1.00 15.88 112 GLY A CA 1
ATOM 736 C C . GLY A 1 112 ? 45.474 54.740 86.496 1.00 15.04 112 GLY A C 1
ATOM 737 O O . GLY A 1 112 ? 44.788 54.384 85.543 1.00 13.24 112 GLY A O 1
ATOM 738 N N . THR A 1 113 ? 46.716 55.178 86.356 1.00 14.82 113 THR A N 1
ATOM 739 C CA . THR A 1 113 ? 47.356 55.201 85.051 1.00 14.57 113 THR A CA 1
ATOM 740 C C . THR A 1 113 ? 48.814 54.838 85.284 1.00 14.61 113 THR A C 1
ATOM 741 O O . THR A 1 113 ? 49.375 55.162 86.329 1.00 14.97 113 THR A O 1
ATOM 745 N N . TRP A 1 114 ? 49.423 54.140 84.333 1.00 14.33 114 TRP A N 1
ATOM 746 C CA . TRP A 1 114 ? 50.807 53.734 84.505 1.00 13.39 114 TRP A CA 1
ATOM 747 C C . TRP A 1 114 ? 51.458 53.304 83.196 1.00 14.31 114 TRP A C 1
ATOM 748 O O . TRP A 1 114 ? 50.796 53.163 82.168 1.00 13.76 114 TRP A O 1
ATOM 759 N N . ASN A 1 115 ? 52.768 53.104 83.246 1.00 13.19 115 ASN A N 1
ATOM 760 C CA . ASN A 1 115 ? 53.532 52.688 82.080 1.00 13.46 115 ASN A CA 1
ATOM 761 C C . ASN A 1 115 ? 53.873 51.205 82.218 1.00 15.02 115 ASN A C 1
ATOM 762 O O . ASN A 1 115 ? 54.634 50.819 83.107 1.00 16.17 115 ASN A O 1
ATOM 767 N N . LEU A 1 116 ? 53.315 50.387 81.329 1.00 14.90 116 LEU A N 1
ATOM 768 C CA . LEU A 1 116 ? 53.531 48.943 81.346 1.00 15.85 116 LEU A CA 1
ATOM 769 C C . LEU A 1 116 ? 54.982 48.523 81.152 1.00 16.90 116 LEU A C 1
ATOM 770 O O . LEU A 1 116 ? 55.385 47.454 81.608 1.00 15.59 116 LEU A O 1
ATOM 775 N N . GLU A 1 117 ? 55.767 49.353 80.469 1.00 16.45 117 GLU A N 1
ATOM 776 C CA . GLU A 1 117 ? 57.175 49.041 80.255 1.00 17.55 117 GLU A CA 1
ATOM 777 C C . GLU A 1 117 ? 57.886 49.205 81.593 1.00 18.45 117 GLU A C 1
ATOM 778 O O . GLU A 1 117 ? 58.870 48.517 81.880 1.00 19.39 117 GLU A O 1
ATOM 784 N N . LYS A 1 118 ? 57.371 50.106 82.423 1.00 16.93 118 LYS A N 1
ATOM 785 C CA . LYS A 1 118 ? 57.963 50.347 83.730 1.00 16.37 118 LYS A CA 1
ATOM 786 C C . LYS A 1 118 ? 57.493 49.322 84.768 1.00 17.40 118 LYS A C 1
ATOM 787 O O . LYS A 1 118 ? 58.285 48.852 85.588 1.00 17.79 118 LYS A O 1
ATOM 793 N N . THR A 1 119 ? 56.213 48.959 84.716 1.00 15.27 119 THR A N 1
ATOM 794 C CA . THR A 1 119 ? 55.639 48.007 85.672 1.00 16.58 119 THR A CA 1
ATOM 795 C C . THR A 1 119 ? 55.769 46.538 85.295 1.00 16.17 119 THR A C 1
ATOM 796 O O . THR A 1 119 ? 55.842 45.674 86.168 1.00 14.19 119 THR A O 1
ATOM 800 N N . GLY A 1 120 ? 55.795 46.261 83.996 1.00 16.55 120 GLY A N 1
ATOM 801 C CA . GLY A 1 120 ? 55.845 44.888 83.542 1.00 17.60 120 GLY A CA 1
ATOM 802 C C . GLY A 1 120 ? 54.393 44.446 83.576 1.00 17.31 120 GLY A C 1
ATOM 803 O O . GLY A 1 120 ? 53.521 45.272 83.849 1.00 15.98 120 GLY A O 1
ATOM 804 N N . PRO A 1 121 ? 54.084 43.169 83.307 1.00 17.69 121 PRO A N 1
ATOM 805 C CA . PRO A 1 121 ? 52.679 42.745 83.342 1.00 17.93 121 PRO A CA 1
ATOM 806 C C . PRO A 1 121 ? 52.062 43.130 84.681 1.00 18.00 121 PRO A C 1
ATOM 807 O O . PRO A 1 121 ? 52.688 42.943 85.725 1.00 18.73 121 PRO A O 1
ATOM 811 N N . LEU A 1 122 ? 50.849 43.675 84.656 1.00 16.45 122 LEU A N 1
ATOM 812 C CA . LEU A 1 122 ? 50.192 44.092 85.891 1.00 17.77 122 LEU A CA 1
ATOM 813 C C . LEU A 1 122 ? 48.765 43.575 85.991 1.00 18.55 122 LEU A C 1
ATOM 814 O O . LEU A 1 122 ? 47.991 43.660 85.038 1.00 18.84 122 LEU A O 1
ATOM 819 N N . ILE A 1 123 ? 48.422 43.044 87.158 1.00 19.12 123 ILE A N 1
ATOM 820 C CA . ILE A 1 123 ? 47.090 42.511 87.393 1.00 19.53 123 ILE A CA 1
ATOM 821 C C . ILE A 1 123 ? 46.197 43.527 88.084 1.00 20.18 123 ILE A C 1
ATOM 822 O O . ILE A 1 123 ? 46.645 44.274 88.957 1.00 20.19 123 ILE A O 1
ATOM 827 N N . ILE A 1 124 ? 44.933 43.553 87.682 1.00 18.66 124 ILE A N 1
ATOM 828 C CA . ILE A 1 124 ? 43.955 44.425 88.307 1.00 17.32 124 ILE A CA 1
ATOM 829 C C . ILE A 1 124 ? 42.967 43.491 89.002 1.00 17.53 124 ILE A C 1
ATOM 830 O O . ILE A 1 124 ? 42.219 42.767 88.342 1.00 17.83 124 ILE A O 1
ATOM 835 N N . ASN A 1 125 ? 42.984 43.493 90.332 1.00 16.78 125 ASN A N 1
ATOM 836 C CA . ASN A 1 125 ? 42.090 42.643 91.111 1.00 18.62 125 ASN A CA 1
ATOM 837 C C . ASN A 1 125 ? 40.825 43.414 91.459 1.00 18.75 125 ASN A C 1
ATOM 838 O O . ASN A 1 125 ? 40.867 44.375 92.230 1.00 20.51 125 ASN A O 1
ATOM 843 N N . LEU A 1 126 ? 39.704 42.999 90.881 1.00 18.97 126 LEU A N 1
ATOM 844 C CA . LEU A 1 126 ? 38.434 43.651 91.147 1.00 20.54 126 LEU A CA 1
ATOM 845 C C . LEU A 1 126 ? 37.534 42.748 91.971 1.00 22.25 126 LEU A C 1
ATOM 846 O O . LEU A 1 126 ? 37.426 41.548 91.708 1.00 20.86 126 LEU A O 1
ATOM 851 N N . PRO A 1 127 ? 36.880 43.317 92.990 1.00 23.09 127 PRO A N 1
ATOM 852 C CA . PRO A 1 127 ? 35.977 42.570 93.865 1.00 24.60 127 PRO A CA 1
ATOM 853 C C . PRO A 1 127 ? 34.575 42.560 93.275 1.00 25.45 127 PRO A C 1
ATOM 854 O O . PRO A 1 127 ? 34.310 43.230 92.275 1.00 25.15 127 PRO A O 1
ATOM 858 N N . GLU A 1 128 ? 33.681 41.792 93.888 1.00 27.38 128 GLU A N 1
ATOM 859 C CA . GLU A 1 128 ? 32.301 41.762 93.432 1.00 29.10 128 GLU A CA 1
ATOM 860 C C . GLU A 1 128 ? 31.730 43.076 93.933 1.00 29.51 128 GLU A C 1
ATOM 861 O O . GLU A 1 128 ? 31.616 43.290 95.142 1.00 30.64 128 GLU A O 1
ATOM 867 N N . ALA A 1 129 ? 31.386 43.965 93.014 1.00 29.03 129 ALA A N 1
ATOM 868 C CA . ALA A 1 129 ? 30.849 45.251 93.414 1.00 29.24 129 ALA A CA 1
ATOM 869 C C . ALA A 1 129 ? 30.138 45.930 92.262 1.00 29.03 129 ALA A C 1
ATOM 870 O O . ALA A 1 129 ? 30.350 45.592 91.098 1.00 29.24 129 ALA A O 1
ATOM 872 N N . LYS A 1 130 ? 29.293 46.894 92.603 1.00 29.03 130 LYS A N 1
ATOM 873 C CA . LYS A 1 130 ? 28.542 47.643 91.609 1.00 29.56 130 LYS A CA 1
ATOM 874 C C . LYS A 1 130 ? 29.402 48.790 91.090 1.00 28.54 130 LYS A C 1
ATOM 875 O O . LYS A 1 130 ? 29.394 49.888 91.647 1.00 27.72 130 LYS A O 1
ATOM 889 N N . ALA A 1 132 ? 31.299 50.554 87.263 1.00 24.16 132 ALA A N 1
ATOM 890 C CA . ALA A 1 132 ? 31.262 50.630 85.811 1.00 24.95 132 ALA A CA 1
ATOM 891 C C . ALA A 1 132 ? 32.519 51.359 85.375 1.00 23.52 132 ALA A C 1
ATOM 892 O O . ALA A 1 132 ? 32.779 52.472 85.824 1.00 22.91 132 ALA A O 1
ATOM 894 N N . GLY A 1 133 ? 33.299 50.734 84.502 1.00 23.25 133 GLY A N 1
ATOM 895 C CA . GLY A 1 133 ? 34.518 51.374 84.050 1.00 22.97 133 GLY A CA 1
ATOM 896 C C . GLY A 1 133 ? 35.126 50.735 82.822 1.00 21.65 133 GLY A C 1
ATOM 897 O O . GLY A 1 133 ? 34.502 49.893 82.166 1.00 20.49 133 GLY A O 1
ATOM 914 N N . LEU A 1 136 ? 41.788 51.943 79.151 1.00 14.88 136 LEU A N 1
ATOM 915 C CA . LEU A 1 136 ? 42.115 52.678 77.929 1.00 12.99 136 LEU A CA 1
ATOM 916 C C . LEU A 1 136 ? 43.607 52.683 77.623 1.00 11.99 136 LEU A C 1
ATOM 917 O O . LEU A 1 136 ? 44.430 52.478 78.517 1.00 12.44 136 LEU A O 1
ATOM 922 N N . ASP A 1 137 ? 43.964 52.916 76.361 1.00 11.97 137 ASP A N 1
ATOM 923 C CA . ASP A 1 137 ? 45.376 53.025 76.041 1.00 10.00 137 ASP A CA 1
ATOM 924 C C . ASP A 1 137 ? 45.679 54.524 76.101 1.00 10.93 137 ASP A C 1
ATOM 925 O O . ASP A 1 137 ? 44.784 55.329 76.404 1.00 11.55 137 ASP A O 1
ATOM 930 N N . VAL A 1 138 ? 46.920 54.907 75.834 1.00 9.57 138 VAL A N 1
ATOM 931 C CA . VAL A 1 138 ? 47.308 56.312 75.933 1.00 11.00 138 VAL A CA 1
ATOM 932 C C . VAL A 1 138 ? 46.502 57.292 75.081 1.00 13.10 138 VAL A C 1
ATOM 933 O O . VAL A 1 138 ? 46.332 58.445 75.469 1.00 12.33 138 VAL A O 1
ATOM 937 N N . HIS A 1 139 ? 45.992 56.838 73.938 1.00 13.90 139 HIS A N 1
ATOM 938 C CA . HIS A 1 139 ? 45.204 57.703 73.062 1.00 14.71 139 HIS A CA 1
ATOM 939 C C . HIS A 1 139 ? 43.718 57.599 73.379 1.00 15.79 139 HIS A C 1
ATOM 940 O O . HIS A 1 139 ? 42.875 58.127 72.662 1.00 16.28 139 HIS A O 1
ATOM 947 N N . GLN A 1 140 ? 43.418 56.910 74.472 1.00 15.84 140 GLN A N 1
ATOM 948 C CA . GLN A 1 140 ? 42.055 56.726 74.950 1.00 15.16 140 GLN A CA 1
ATOM 949 C C . GLN A 1 140 ? 41.127 55.854 74.103 1.00 15.89 140 GLN A C 1
ATOM 950 O O . GLN A 1 140 ? 39.928 56.123 73.987 1.00 14.75 140 GLN A O 1
ATOM 956 N N . ARG A 1 141 ? 41.695 54.807 73.512 1.00 15.83 141 ARG A N 1
ATOM 957 C CA . ARG A 1 141 ? 40.906 53.834 72.763 1.00 15.30 141 ARG A CA 1
ATOM 958 C C . ARG A 1 141 ? 40.569 52.824 73.860 1.00 14.65 141 ARG A C 1
ATOM 959 O O . ARG A 1 141 ? 41.342 52.664 74.801 1.00 14.52 141 ARG A O 1
ATOM 967 N N . VAL A 1 142 ? 39.434 52.149 73.753 1.00 15.94 142 VAL A N 1
ATOM 968 C CA . VAL A 1 142 ? 39.035 51.183 74.774 1.00 15.38 142 VAL A CA 1
ATOM 969 C C . VAL A 1 142 ? 39.669 49.807 74.592 1.00 16.40 142 VAL A C 1
ATOM 970 O O . VAL A 1 142 ? 39.606 49.223 73.513 1.00 17.84 142 VAL A O 1
ATOM 974 N N . LEU A 1 143 ? 40.280 49.295 75.657 1.00 16.45 143 LEU A N 1
ATOM 975 C CA . LEU A 1 143 ? 40.928 47.989 75.619 1.00 18.57 143 LEU A CA 1
ATOM 976 C C . LEU A 1 143 ? 40.012 46.912 76.170 1.00 19.76 143 LEU A C 1
ATOM 977 O O . LEU A 1 143 ? 40.009 45.778 75.694 1.00 20.47 143 LEU A O 1
ATOM 982 N N . SER A 1 144 ? 39.242 47.275 77.187 1.00 19.31 144 SER A N 1
ATOM 983 C CA . SER A 1 144 ? 38.327 46.341 77.819 1.00 21.32 144 SER A CA 1
ATOM 984 C C . SER A 1 144 ? 37.424 47.064 78.800 1.00 21.02 144 SER A C 1
ATOM 985 O O . SER A 1 144 ? 37.792 48.106 79.353 1.00 20.60 144 SER A O 1
ATOM 988 N N . ASP A 1 145 ? 36.226 46.527 78.995 1.00 21.98 145 ASP A N 1
ATOM 989 C CA . ASP A 1 145 ? 35.303 47.104 79.955 1.00 22.24 145 ASP A CA 1
ATOM 990 C C . ASP A 1 145 ? 35.683 46.466 81.280 1.00 22.15 145 ASP A C 1
ATOM 991 O O . ASP A 1 145 ? 36.374 45.447 81.302 1.00 22.37 145 ASP A O 1
ATOM 996 N N . LEU A 1 146 ? 35.237 47.064 82.377 1.00 23.48 146 LEU A N 1
ATOM 997 C CA . LEU A 1 146 ? 35.537 46.543 83.705 1.00 23.61 146 LEU A CA 1
ATOM 998 C C . LEU A 1 146 ? 34.276 46.478 84.551 1.00 23.83 146 LEU A C 1
ATOM 999 O O . LEU A 1 146 ? 33.354 47.269 84.365 1.00 23.28 146 LEU A O 1
ATOM 1004 N N . SER A 1 147 ? 34.249 45.524 85.476 1.00 25.22 147 SER A N 1
ATOM 1005 C CA . SER A 1 147 ? 33.124 45.346 86.383 1.00 25.87 147 SER A CA 1
ATOM 1006 C C . SER A 1 147 ? 31.831 44.963 85.656 1.00 27.31 147 SER A C 1
ATOM 1007 O O . SER A 1 147 ? 31.823 44.042 84.836 1.00 27.47 147 SER A O 1
ATOM 1010 N N . LEU A 1 148 ? 30.746 45.671 85.952 1.00 28.74 148 LEU A N 1
ATOM 1011 C CA . LEU A 1 148 ? 29.444 45.382 85.352 1.00 30.47 148 LEU A CA 1
ATOM 1012 C C . LEU A 1 148 ? 29.431 45.149 83.839 1.00 32.19 148 LEU A C 1
ATOM 1013 O O . LEU A 1 148 ? 28.944 44.118 83.373 1.00 31.90 148 LEU A O 1
ATOM 1018 N N . LEU A 1 149 ? 29.957 46.097 83.071 1.00 32.66 149 LEU A N 1
ATOM 1019 C CA . LEU A 1 149 ? 29.972 45.956 81.618 1.00 32.74 149 LEU A CA 1
ATOM 1020 C C . LEU A 1 149 ? 31.175 45.166 81.124 1.00 32.00 149 LEU A C 1
ATOM 1021 O O . LEU A 1 149 ? 31.325 44.936 79.923 1.00 31.30 149 LEU A O 1
ATOM 1026 N N . GLY A 1 150 ? 32.024 44.744 82.055 1.00 30.64 150 GLY A N 1
ATOM 1027 C CA . GLY A 1 150 ? 33.203 43.985 81.685 1.00 30.29 150 GLY A CA 1
ATOM 1028 C C . GLY A 1 150 ? 32.997 42.486 81.794 1.00 29.75 150 GLY A C 1
ATOM 1029 O O . GLY A 1 150 ? 31.916 42.031 82.162 1.00 28.95 150 GLY A O 1
ATOM 1030 N N . PRO A 1 151 ? 34.026 41.690 81.475 1.00 29.64 151 PRO A N 1
ATOM 1031 C CA . PRO A 1 151 ? 33.975 40.227 81.532 1.00 29.90 151 PRO A CA 1
ATOM 1032 C C . PRO A 1 151 ? 33.537 39.659 82.885 1.00 30.30 151 PRO A C 1
ATOM 1033 O O . PRO A 1 151 ? 32.834 38.648 82.938 1.00 30.85 151 PRO A O 1
ATOM 1037 N N . ASP A 1 152 ? 33.950 40.305 83.973 1.00 29.34 152 ASP A N 1
ATOM 1038 C CA . ASP A 1 152 ? 33.601 39.827 85.308 1.00 30.02 152 ASP A CA 1
ATOM 1039 C C . ASP A 1 152 ? 32.151 40.140 85.665 1.00 30.75 152 ASP A C 1
ATOM 1040 O O . ASP A 1 152 ? 31.601 39.576 86.610 1.00 32.60 152 ASP A O 1
ATOM 1045 N N . LYS A 1 153 ? 31.541 41.039 84.897 1.00 30.99 153 LYS A N 1
ATOM 1046 C CA . LYS A 1 153 ? 30.148 41.433 85.097 1.00 31.42 153 LYS A CA 1
ATOM 1047 C C . LYS A 1 153 ? 29.803 41.862 86.522 1.00 31.59 153 LYS A C 1
ATOM 1048 O O . LYS A 1 153 ? 28.710 41.582 87.015 1.00 30.88 153 LYS A O 1
ATOM 1054 N N . GLY A 1 154 ? 30.734 42.544 87.180 1.00 31.19 154 GLY A N 1
ATOM 1055 C CA . GLY A 1 154 ? 30.483 43.010 88.532 1.00 30.73 154 GLY A CA 1
ATOM 1056 C C . GLY A 1 154 ? 30.596 41.944 89.604 1.00 30.55 154 GLY A C 1
ATOM 1057 O O . GLY A 1 154 ? 30.276 42.195 90.765 1.00 30.56 154 GLY A O 1
ATOM 1058 N N . LYS A 1 155 ? 31.043 40.752 89.220 1.00 30.60 155 LYS A N 1
ATOM 1059 C CA . LYS A 1 155 ? 31.202 39.654 90.167 1.00 30.88 155 LYS A CA 1
ATOM 1060 C C . LYS A 1 155 ? 32.641 39.565 90.660 1.00 30.42 155 LYS A C 1
ATOM 1061 O O . LYS A 1 155 ? 32.953 38.778 91.551 1.00 30.80 155 LYS A O 1
ATOM 1067 N N . GLY A 1 156 ? 33.516 40.379 90.079 1.00 30.19 156 GLY A N 1
ATOM 1068 C CA . GLY A 1 156 ? 34.910 40.362 90.479 1.00 28.91 156 GLY A CA 1
ATOM 1069 C C . GLY A 1 156 ? 35.723 39.462 89.572 1.00 28.47 156 GLY A C 1
ATOM 1070 O O . GLY A 1 156 ? 35.192 38.517 88.986 1.00 28.53 156 GLY A O 1
ATOM 1071 N N . GLY A 1 157 ? 37.013 39.750 89.456 1.00 26.47 157 GLY A N 1
ATOM 1072 C CA . GLY A 1 157 ? 37.873 38.951 88.603 1.00 27.20 157 GLY A CA 1
ATOM 1073 C C . GLY A 1 157 ? 39.272 39.526 88.529 1.00 26.86 157 GLY A C 1
ATOM 1074 O O . GLY A 1 157 ? 39.556 40.563 89.129 1.00 28.10 157 GLY A O 1
ATOM 1075 N N . LYS A 1 158 ? 40.149 38.850 87.797 1.00 25.95 158 LYS A N 1
ATOM 1076 C CA . LYS A 1 158 ? 41.525 39.300 87.648 1.00 24.60 158 LYS A CA 1
ATOM 1077 C C . LYS A 1 158 ? 41.797 39.649 86.193 1.00 24.72 158 LYS A C 1
ATOM 1078 O O . LYS A 1 158 ? 41.581 38.830 85.303 1.00 23.88 158 LYS A O 1
ATOM 1084 N N . TYR A 1 159 ? 42.267 40.867 85.958 1.00 23.84 159 TYR A N 1
ATOM 1085 C CA . TYR A 1 159 ? 42.590 41.323 84.612 1.00 21.92 159 TYR A CA 1
ATOM 1086 C C . TYR A 1 159 ? 44.102 41.466 84.510 1.00 22.67 159 TYR A C 1
ATOM 1087 O O . TYR A 1 159 ? 44.711 42.206 85.284 1.00 22.56 159 TYR A O 1
ATOM 1096 N N . LEU A 1 160 ? 44.705 40.760 83.559 1.00 20.91 160 LEU A N 1
ATOM 1097 C CA . LEU A 1 160 ? 46.149 40.824 83.368 1.00 19.78 160 LEU A CA 1
ATOM 1098 C C . LEU A 1 160 ? 46.489 41.732 82.192 1.00 19.45 160 LEU A C 1
ATOM 1099 O O . LEU A 1 160 ? 46.189 41.405 81.043 1.00 18.40 160 LEU A O 1
ATOM 1104 N N . ILE A 1 161 ? 47.111 42.872 82.485 1.00 18.15 161 ILE A N 1
ATOM 1105 C CA . ILE A 1 161 ? 47.492 43.819 81.442 1.00 19.56 161 ILE A CA 1
ATOM 1106 C C . ILE A 1 161 ? 48.920 43.514 81.004 1.00 19.47 161 ILE A C 1
ATOM 1107 O O . ILE A 1 161 ? 49.857 43.601 81.800 1.00 18.90 161 ILE A O 1
ATOM 1112 N N . VAL A 1 162 ? 49.084 43.159 79.734 1.00 18.42 162 VAL A N 1
ATOM 1113 C CA . VAL A 1 162 ? 50.394 42.798 79.211 1.00 18.73 162 VAL A CA 1
ATOM 1114 C C . VAL A 1 162 ? 51.072 43.889 78.385 1.00 18.75 162 VAL A C 1
ATOM 1115 O O . VAL A 1 162 ? 50.445 44.532 77.548 1.00 16.35 162 VAL A O 1
ATOM 1119 N N . PRO A 1 163 ? 52.372 44.117 78.622 1.00 18.06 163 PRO A N 1
ATOM 1120 C CA . PRO A 1 163 ? 53.099 45.140 77.866 1.00 19.75 163 PRO A CA 1
ATOM 1121 C C . PRO A 1 163 ? 53.141 44.702 76.400 1.00 20.89 163 PRO A C 1
ATOM 1122 O O . PRO A 1 163 ? 53.163 43.508 76.110 1.00 21.42 163 PRO A O 1
ATOM 1126 N N . PRO A 1 164 ? 53.149 45.662 75.462 1.00 21.61 164 PRO A N 1
ATOM 1127 C CA . PRO A 1 164 ? 53.187 45.350 74.029 1.00 22.24 164 PRO A CA 1
ATOM 1128 C C . PRO A 1 164 ? 54.515 44.804 73.496 1.00 24.19 164 PRO A C 1
ATOM 1129 O O . PRO A 1 164 ? 54.585 44.342 72.357 1.00 23.37 164 PRO A O 1
ATOM 1133 N N . GLY A 1 165 ? 55.563 44.857 74.314 1.00 25.63 165 GLY A N 1
ATOM 1134 C CA . GLY A 1 165 ? 56.860 44.359 73.884 1.00 28.07 165 GLY A CA 1
ATOM 1135 C C . GLY A 1 165 ? 56.834 42.903 73.446 1.00 30.88 165 GLY A C 1
ATOM 1136 O O . GLY A 1 165 ? 56.139 42.079 74.045 1.00 29.65 165 GLY A O 1
ATOM 1137 N N . GLU A 1 166 ? 57.595 42.583 72.403 1.00 32.78 166 GLU A N 1
ATOM 1138 C CA . GLU A 1 166 ? 57.663 41.218 71.880 1.00 35.47 166 GLU A CA 1
ATOM 1139 C C . GLU A 1 166 ? 58.005 40.208 72.968 1.00 35.51 166 GLU A C 1
ATOM 1140 O O . GLU A 1 166 ? 57.676 39.027 72.861 1.00 35.79 166 GLU A O 1
ATOM 1146 N N . LYS A 1 167 ? 58.669 40.689 74.012 1.00 35.46 167 LYS A N 1
ATOM 1147 C CA . LYS A 1 167 ? 59.077 39.860 75.140 1.00 35.25 167 LYS A CA 1
ATOM 1148 C C . LYS A 1 167 ? 57.922 39.099 75.795 1.00 34.64 167 LYS A C 1
ATOM 1149 O O . LYS A 1 167 ? 58.122 38.015 76.340 1.00 33.41 167 LYS A O 1
ATOM 1155 N N . TYR A 1 168 ? 56.717 39.665 75.736 1.00 33.27 168 TYR A N 1
ATOM 1156 C CA . TYR A 1 168 ? 55.541 39.046 76.349 1.00 33.08 168 TYR A CA 1
ATOM 1157 C C . TYR A 1 168 ? 54.508 38.546 75.342 1.00 32.17 168 TYR A C 1
ATOM 1158 O O . TYR A 1 168 ? 53.354 38.314 75.704 1.00 31.62 168 TYR A O 1
ATOM 1167 N N . LYS A 1 169 ? 54.910 38.375 74.088 1.00 33.21 169 LYS A N 1
ATOM 1168 C CA . LYS A 1 169 ? 53.977 37.922 73.060 1.00 33.54 169 LYS A CA 1
ATOM 1169 C C . LYS A 1 169 ? 53.307 36.582 73.361 1.00 33.57 169 LYS A C 1
ATOM 1170 O O . LYS A 1 169 ? 52.163 36.358 72.966 1.00 33.03 169 LYS A O 1
ATOM 1176 N N . ASP A 1 170 ? 54.006 35.698 74.066 1.00 34.08 170 ASP A N 1
ATOM 1177 C CA . ASP A 1 170 ? 53.450 34.387 74.391 1.00 35.30 170 ASP A CA 1
ATOM 1178 C C . ASP A 1 170 ? 52.836 34.280 75.784 1.00 35.02 170 ASP A C 1
ATOM 1179 O O . ASP A 1 170 ? 52.552 33.177 76.252 1.00 35.67 170 ASP A O 1
ATOM 1184 N N . LEU A 1 171 ? 52.624 35.416 76.442 1.00 34.02 171 LEU A N 1
ATOM 1185 C CA . LEU A 1 171 ? 52.038 35.412 77.778 1.00 33.67 171 LEU A CA 1
ATOM 1186 C C . LEU A 1 171 ? 50.514 35.363 77.701 1.00 33.28 171 LEU A C 1
ATOM 1187 O O . LEU A 1 171 ? 49.876 36.287 77.194 1.00 32.32 171 LEU A O 1
ATOM 1192 N N . ASN A 1 172 ? 49.936 34.279 78.209 1.00 33.12 172 ASN A N 1
ATOM 1193 C CA . ASN A 1 172 ? 48.489 34.095 78.194 1.00 34.35 172 ASN A CA 1
ATOM 1194 C C . ASN A 1 172 ? 48.091 33.079 79.268 1.00 35.20 172 ASN A C 1
ATOM 1195 O O . ASN A 1 172 ? 47.613 31.983 78.958 1.00 34.15 172 ASN A O 1
ATOM 1200 N N . PRO A 1 173 ? 48.289 33.438 80.551 1.00 35.45 173 PRO A N 1
ATOM 1201 C CA . PRO A 1 173 ? 47.976 32.601 81.716 1.00 35.34 173 PRO A CA 1
ATOM 1202 C C . PRO A 1 173 ? 46.485 32.345 81.916 1.00 35.18 173 PRO A C 1
ATOM 1203 O O . PRO A 1 173 ? 45.654 33.203 81.628 1.00 34.49 173 PRO A O 1
ATOM 1207 N N . LYS A 1 174 ? 46.159 31.161 82.423 1.00 34.89 174 LYS A N 1
ATOM 1208 C CA . LYS A 1 174 ? 44.774 30.794 82.684 1.00 34.71 174 LYS A CA 1
ATOM 1209 C C . LYS A 1 174 ? 44.330 31.437 83.993 1.00 33.50 174 LYS A C 1
ATOM 1210 O O . LYS A 1 174 ? 45.141 31.640 84.897 1.00 33.47 174 LYS A O 1
ATOM 1216 N N . GLY A 1 175 ? 43.045 31.761 84.088 1.00 31.81 175 GLY A N 1
ATOM 1217 C CA . GLY A 1 175 ? 42.524 32.370 85.298 1.00 29.87 175 GLY A CA 1
ATOM 1218 C C . GLY A 1 175 ? 42.595 33.886 85.289 1.00 28.98 175 GLY A C 1
ATOM 1219 O O . GLY A 1 175 ? 42.422 34.527 86.325 1.00 27.96 175 GLY A O 1
ATOM 1220 N N . TYR A 1 176 ? 42.842 34.460 84.115 1.00 27.67 176 TYR A N 1
ATOM 1221 C CA . TYR A 1 176 ? 42.942 35.909 83.970 1.00 26.06 176 TYR A CA 1
ATOM 1222 C C . TYR A 1 176 ? 42.287 36.380 82.683 1.00 25.80 176 TYR A C 1
ATOM 1223 O O . TYR A 1 176 ? 42.214 35.638 81.706 1.00 24.78 176 TYR A O 1
ATOM 1232 N N . TYR A 1 177 ? 41.805 37.616 82.691 1.00 23.80 177 TYR A N 1
ATOM 1233 C CA . TYR A 1 177 ? 41.256 38.210 81.484 1.00 24.33 177 TYR A CA 1
ATOM 1234 C C . TYR A 1 177 ? 42.510 38.899 80.959 1.00 24.24 177 TYR A C 1
ATOM 1235 O O . TYR A 1 177 ? 42.919 39.928 81.495 1.00 24.40 177 TYR A O 1
ATOM 1244 N N . VAL A 1 178 ? 43.138 38.315 79.942 1.00 24.61 178 VAL A N 1
ATOM 1245 C CA . VAL A 1 178 ? 44.369 38.875 79.392 1.00 23.10 178 VAL A CA 1
ATOM 1246 C C . VAL A 1 178 ? 44.086 40.028 78.435 1.00 23.63 178 VAL A C 1
ATOM 1247 O O . VAL A 1 178 ? 43.423 39.855 77.411 1.00 22.63 178 VAL A O 1
ATOM 1251 N N . ILE A 1 179 ? 44.591 41.208 78.790 1.00 22.02 179 ILE A N 1
ATOM 1252 C CA . ILE A 1 179 ? 44.391 42.422 78.000 1.00 20.72 179 ILE A CA 1
ATOM 1253 C C . ILE A 1 179 ? 45.697 42.831 77.329 1.00 20.61 179 ILE A C 1
ATOM 1254 O O . ILE A 1 179 ? 46.745 42.880 77.973 1.00 20.29 179 ILE A O 1
ATOM 1259 N N . ARG A 1 180 ? 45.632 43.142 76.038 1.00 20.60 180 ARG A N 1
ATOM 1260 C CA . ARG A 1 180 ? 46.834 43.500 75.291 1.00 21.74 180 ARG A CA 1
ATOM 1261 C C . ARG A 1 180 ? 46.861 44.856 74.587 1.00 20.71 180 ARG A C 1
ATOM 1262 O O . ARG A 1 180 ? 46.577 44.947 73.393 1.00 20.62 180 ARG A O 1
ATOM 1270 N N . PRO A 1 181 ? 47.216 45.929 75.313 1.00 19.40 181 PRO A N 1
ATOM 1271 C CA . PRO A 1 181 ? 47.260 47.241 74.663 1.00 18.43 181 PRO A CA 1
ATOM 1272 C C . PRO A 1 181 ? 48.379 47.300 73.623 1.00 18.73 181 PRO A C 1
ATOM 1273 O O . PRO A 1 181 ? 49.283 46.464 73.621 1.00 17.03 181 PRO A O 1
ATOM 1277 N N . LYS A 1 182 ? 48.312 48.287 72.736 1.00 18.15 182 LYS A N 1
ATOM 1278 C CA . LYS A 1 182 ? 49.323 48.443 71.695 1.00 18.82 182 LYS A CA 1
ATOM 1279 C C . LYS A 1 182 ? 50.331 49.504 72.115 1.00 18.39 182 LYS A C 1
ATOM 1280 O O . LYS A 1 182 ? 51.312 49.741 71.417 1.00 18.57 182 LYS A O 1
ATOM 1286 N N . THR A 1 183 ? 50.071 50.136 73.258 1.00 19.87 183 THR A N 1
ATOM 1287 C CA . THR A 1 183 ? 50.925 51.195 73.796 1.00 19.93 183 THR A CA 1
ATOM 1288 C C . THR A 1 183 ? 51.322 50.830 75.237 1.00 19.23 183 THR A C 1
ATOM 1289 O O . THR A 1 183 ? 50.774 49.890 75.816 1.00 18.33 183 THR A O 1
ATOM 1293 N N . ASN A 1 184 ? 52.266 51.567 75.817 1.00 17.67 184 ASN A N 1
ATOM 1294 C CA . ASN A 1 184 ? 52.710 51.284 77.183 1.00 15.29 184 ASN A CA 1
ATOM 1295 C C . ASN A 1 184 ? 51.883 51.975 78.256 1.00 15.80 184 ASN A C 1
ATOM 1296 O O . ASN A 1 184 ? 51.596 51.392 79.298 1.00 15.22 184 ASN A O 1
ATOM 1301 N N . VAL A 1 185 ? 51.515 53.226 78.005 1.00 14.99 185 VAL A N 1
ATOM 1302 C CA . VAL A 1 185 ? 50.748 54.009 78.967 1.00 14.27 185 VAL A CA 1
ATOM 1303 C C . VAL A 1 185 ? 49.266 53.682 78.897 1.00 15.50 185 VAL A C 1
ATOM 1304 O O . VAL A 1 185 ? 48.614 53.940 77.889 1.00 15.03 185 VAL A O 1
ATOM 1308 N N . VAL A 1 186 ? 48.740 53.111 79.978 1.00 14.58 186 VAL A N 1
ATOM 1309 C CA . VAL A 1 186 ? 47.327 52.761 80.034 1.00 13.20 186 VAL A CA 1
ATOM 1310 C C . VAL A 1 186 ? 46.613 53.481 81.172 1.00 14.42 186 VAL A C 1
ATOM 1311 O O . VAL A 1 186 ? 47.241 54.022 82.084 1.00 14.10 186 VAL A O 1
ATOM 1315 N N . TYR A 1 187 ? 45.288 53.471 81.106 1.00 13.72 187 TYR A N 1
ATOM 1316 C CA . TYR A 1 187 ? 44.448 54.143 82.082 1.00 17.60 187 TYR A CA 1
ATOM 1317 C C . TYR A 1 187 ? 43.306 53.226 82.501 1.00 18.12 187 TYR A C 1
ATOM 1318 O O . TYR A 1 187 ? 42.623 52.653 81.656 1.00 19.13 187 TYR A O 1
ATOM 1327 N N . GLY A 1 188 ? 43.110 53.088 83.807 1.00 17.22 188 GLY A N 1
ATOM 1328 C CA . GLY A 1 188 ? 42.034 52.253 84.311 1.00 17.91 188 GLY A CA 1
ATOM 1329 C C . GLY A 1 188 ? 41.092 53.148 85.084 1.00 16.29 188 GLY A C 1
ATOM 1330 O O . GLY A 1 188 ? 41.508 53.814 86.029 1.00 16.07 188 GLY A O 1
ATOM 1331 N N . GLY A 1 189 ? 39.826 53.182 84.684 1.00 18.06 189 GLY A N 1
ATOM 1332 C CA . GLY A 1 189 ? 38.867 54.029 85.372 1.00 17.86 189 GLY A CA 1
ATOM 1333 C C . GLY A 1 189 ? 37.610 53.303 85.807 1.00 20.19 189 GLY A C 1
ATOM 1334 O O . GLY A 1 189 ? 37.054 52.499 85.059 1.00 21.48 189 GLY A O 1
ATOM 1335 N N . ILE A 1 190 ? 37.161 53.588 87.023 1.00 19.09 190 ILE A N 1
ATOM 1336 C CA . ILE A 1 190 ? 35.965 52.956 87.560 1.00 22.47 190 ILE A CA 1
ATOM 1337 C C . ILE A 1 190 ? 35.063 53.956 88.262 1.00 22.02 190 ILE A C 1
ATOM 1338 O O . ILE A 1 190 ? 35.525 54.741 89.090 1.00 21.11 190 ILE A O 1
ATOM 1343 N N . ARG A 1 191 ? 33.779 53.932 87.921 1.00 22.54 191 ARG A N 1
ATOM 1344 C CA . ARG A 1 191 ? 32.804 54.794 88.575 1.00 23.95 191 ARG A CA 1
ATOM 1345 C C . ARG A 1 191 ? 32.153 53.880 89.607 1.00 23.87 191 ARG A C 1
ATOM 1346 O O . ARG A 1 191 ? 31.704 52.784 89.268 1.00 21.90 191 ARG A O 1
ATOM 1354 N N . ILE A 1 192 ? 32.116 54.311 90.862 1.00 24.35 192 ILE A N 1
ATOM 1355 C CA . ILE A 1 192 ? 31.514 53.499 91.914 1.00 24.89 192 ILE A CA 1
ATOM 1356 C C . ILE A 1 192 ? 30.015 53.773 91.954 1.00 25.60 192 ILE A C 1
ATOM 1357 O O . ILE A 1 192 ? 29.592 54.884 92.263 1.00 24.86 192 ILE A O 1
ATOM 1362 N N . LEU A 1 193 ? 29.219 52.754 91.641 1.00 26.77 193 LEU A N 1
ATOM 1363 C CA . LEU A 1 193 ? 27.766 52.894 91.609 1.00 28.92 193 LEU A CA 1
ATOM 1364 C C . LEU A 1 193 ? 27.086 52.500 92.917 1.00 30.19 193 LEU A C 1
ATOM 1365 O O . LEU A 1 193 ? 25.927 52.853 93.149 1.00 31.18 193 LEU A O 1
ATOM 1370 N N . GLU A 1 194 ? 27.803 51.766 93.762 1.00 30.36 194 GLU A N 1
ATOM 1371 C CA . GLU A 1 194 ? 27.268 51.338 95.052 1.00 31.37 194 GLU A CA 1
ATOM 1372 C C . GLU A 1 194 ? 26.669 52.532 95.795 1.00 31.58 194 GLU A C 1
ATOM 1373 O O . GLU A 1 194 ? 27.358 53.513 96.073 1.00 31.16 194 GLU A O 1
ATOM 1379 N N . PRO A 1 195 ? 25.368 52.465 96.125 1.00 31.50 195 PRO A N 1
ATOM 1380 C CA . PRO A 1 195 ? 24.687 53.553 96.835 1.00 32.15 195 PRO A CA 1
ATOM 1381 C C . PRO A 1 195 ? 25.065 53.695 98.310 1.00 32.40 195 PRO A C 1
ATOM 1382 O O . PRO A 1 195 ? 25.036 54.799 98.860 1.00 32.33 195 PRO A O 1
ATOM 1386 N N . ASP A 1 196 ? 25.421 52.583 98.946 1.00 32.48 196 ASP A N 1
ATOM 1387 C CA . ASP A 1 196 ? 25.803 52.594 100.356 1.00 32.46 196 ASP A CA 1
ATOM 1388 C C . ASP A 1 196 ? 27.221 53.149 100.517 1.00 32.74 196 ASP A C 1
ATOM 1389 O O . ASP A 1 196 ? 28.200 52.470 100.205 1.00 32.60 196 ASP A O 1
ATOM 1394 N N . VAL A 1 197 ? 27.322 54.378 101.015 1.00 32.35 197 VAL A N 1
ATOM 1395 C CA . VAL A 1 197 ? 28.611 55.036 101.203 1.00 33.84 197 VAL A CA 1
ATOM 1396 C C . VAL A 1 197 ? 29.604 54.233 102.046 1.00 34.34 197 VAL A C 1
ATOM 1397 O O . VAL A 1 197 ? 30.725 53.976 101.608 1.00 33.54 197 VAL A O 1
ATOM 1401 N N . ASP A 1 198 ? 29.202 53.844 103.253 1.00 35.41 198 ASP A N 1
ATOM 1402 C CA . ASP A 1 198 ? 30.082 53.066 104.122 1.00 35.90 198 ASP A CA 1
ATOM 1403 C C . ASP A 1 198 ? 30.576 51.826 103.391 1.00 35.53 198 ASP A C 1
ATOM 1404 O O . ASP A 1 198 ? 31.725 51.413 103.547 1.00 35.28 198 ASP A O 1
ATOM 1409 N N . ARG A 1 199 ? 29.692 51.235 102.597 1.00 34.88 199 ARG A N 1
ATOM 1410 C CA . ARG A 1 199 ? 30.015 50.051 101.814 1.00 34.18 199 ARG A CA 1
ATOM 1411 C C . ARG A 1 199 ? 31.170 50.387 100.872 1.00 32.45 199 ARG A C 1
ATOM 1412 O O . ARG A 1 199 ? 32.149 49.647 100.777 1.00 30.62 199 ARG A O 1
ATOM 1420 N N . VAL A 1 200 ? 31.044 51.519 100.187 1.00 31.04 200 VAL A N 1
ATOM 1421 C CA . VAL A 1 200 ? 32.060 51.980 99.246 1.00 29.91 200 VAL A CA 1
ATOM 1422 C C . VAL A 1 200 ? 33.426 52.179 99.899 1.00 28.64 200 VAL A C 1
ATOM 1423 O O . VAL A 1 200 ? 34.430 51.639 99.440 1.00 28.79 200 VAL A O 1
ATOM 1427 N N . VAL A 1 201 ? 33.454 52.954 100.976 1.00 28.90 201 VAL A N 1
ATOM 1428 C CA . VAL A 1 201 ? 34.700 53.259 101.670 1.00 27.98 201 VAL A CA 1
ATOM 1429 C C . VAL A 1 201 ? 35.300 52.113 102.480 1.00 28.22 201 VAL A C 1
ATOM 1430 O O . VAL A 1 201 ? 36.520 52.029 102.617 1.00 26.77 201 VAL A O 1
ATOM 1434 N N . LYS A 1 202 ? 34.458 51.228 103.009 1.00 28.50 202 LYS A N 1
ATOM 1435 C CA . LYS A 1 202 ? 34.952 50.117 103.822 1.00 28.96 202 LYS A CA 1
ATOM 1436 C C . LYS A 1 202 ? 35.043 48.751 103.145 1.00 29.50 202 LYS A C 1
ATOM 1437 O O . LYS A 1 202 ? 35.898 47.941 103.506 1.00 28.52 202 LYS A O 1
ATOM 1443 N N . GLN A 1 203 ? 34.185 48.493 102.163 1.00 28.37 203 GLN A N 1
ATOM 1444 C CA . GLN A 1 203 ? 34.191 47.199 101.481 1.00 29.07 203 GLN A CA 1
ATOM 1445 C C . GLN A 1 203 ? 34.682 47.209 100.035 1.00 27.46 203 GLN A C 1
ATOM 1446 O O . GLN A 1 203 ? 35.487 46.365 99.643 1.00 27.01 203 GLN A O 1
ATOM 1452 N N . VAL A 1 204 ? 34.195 48.156 99.243 1.00 26.52 204 VAL A N 1
ATOM 1453 C CA . VAL A 1 204 ? 34.574 48.235 97.837 1.00 24.15 204 VAL A CA 1
ATOM 1454 C C . VAL A 1 204 ? 36.029 48.623 97.581 1.00 23.08 204 VAL A C 1
ATOM 1455 O O . VAL A 1 204 ? 36.843 47.792 97.175 1.00 21.84 204 VAL A O 1
ATOM 1459 N N . VAL A 1 205 ? 36.352 49.888 97.821 1.00 22.64 205 VAL A N 1
ATOM 1460 C CA . VAL A 1 205 ? 37.697 50.387 97.570 1.00 21.26 205 VAL A CA 1
ATOM 1461 C C . VAL A 1 205 ? 38.828 49.589 98.220 1.00 21.80 205 VAL A C 1
ATOM 1462 O O . VAL A 1 205 ? 39.843 49.320 97.579 1.00 20.85 205 VAL A O 1
ATOM 1466 N N . PRO A 1 206 ? 38.675 49.205 99.498 1.00 21.20 206 PRO A N 1
ATOM 1467 C CA . PRO A 1 206 ? 39.739 48.436 100.154 1.00 21.50 206 PRO A CA 1
ATOM 1468 C C . PRO A 1 206 ? 39.995 47.072 99.511 1.00 21.24 206 PRO A C 1
ATOM 1469 O O . PRO A 1 206 ? 41.046 46.466 99.729 1.00 21.81 206 PRO A O 1
ATOM 1473 N N . ASN A 1 207 ? 39.040 46.584 98.724 1.00 21.52 207 ASN A N 1
ATOM 1474 C CA . ASN A 1 207 ? 39.216 45.287 98.085 1.00 21.95 207 ASN A CA 1
ATOM 1475 C C . ASN A 1 207 ? 39.624 45.352 96.618 1.00 22.31 207 ASN A C 1
ATOM 1476 O O . ASN A 1 207 ? 39.613 44.343 95.913 1.00 22.87 207 ASN A O 1
ATOM 1481 N N . ILE A 1 208 ? 39.980 46.548 96.164 1.00 20.63 208 ILE A N 1
ATOM 1482 C CA . ILE A 1 208 ? 40.458 46.737 94.802 1.00 20.60 208 ILE A CA 1
ATOM 1483 C C . ILE A 1 208 ? 41.975 46.866 94.927 1.00 19.72 208 ILE A C 1
ATOM 1484 O O . ILE A 1 208 ? 42.465 47.597 95.785 1.00 20.14 208 ILE A O 1
ATOM 1489 N N . THR A 1 209 ? 42.718 46.150 94.092 1.00 19.13 209 THR A N 1
ATOM 1490 C CA . THR A 1 209 ? 44.172 46.236 94.126 1.00 17.54 209 THR A CA 1
ATOM 1491 C C . THR A 1 209 ? 44.760 45.954 92.758 1.00 17.85 209 THR A C 1
ATOM 1492 O O . THR A 1 209 ? 44.086 45.421 91.878 1.00 19.18 209 THR A O 1
ATOM 1496 N N . THR A 1 210 ? 46.015 46.349 92.581 1.00 17.61 210 THR A N 1
ATOM 1497 C CA . THR A 1 210 ? 46.739 46.057 91.358 1.00 15.58 210 THR A CA 1
ATOM 1498 C C . THR A 1 210 ? 47.863 45.186 91.898 1.00 16.80 210 THR A C 1
ATOM 1499 O O . THR A 1 210 ? 48.125 45.203 93.104 1.00 16.30 210 THR A O 1
ATOM 1503 N N . GLN A 1 211 ? 48.522 44.420 91.038 1.00 16.31 211 GLN A N 1
ATOM 1504 C CA . GLN A 1 211 ? 49.552 43.514 91.521 1.00 17.21 211 GLN A CA 1
ATOM 1505 C C . GLN A 1 211 ? 50.488 43.049 90.411 1.00 16.85 211 GLN A C 1
ATOM 1506 O O . GLN A 1 211 ? 50.041 42.568 89.370 1.00 17.66 211 GLN A O 1
ATOM 1512 N N . PRO A 1 212 ? 51.807 43.197 90.614 1.00 17.79 212 PRO A N 1
ATOM 1513 C CA . PRO A 1 212 ? 52.774 42.772 89.595 1.00 19.84 212 PRO A CA 1
ATOM 1514 C C . PRO A 1 212 ? 52.667 41.270 89.324 1.00 22.67 212 PRO A C 1
ATOM 1515 O O . PRO A 1 212 ? 52.364 40.490 90.227 1.00 21.95 212 PRO A O 1
ATOM 1519 N N . TYR A 1 213 ? 52.912 40.871 88.080 1.00 24.51 213 TYR A N 1
ATOM 1520 C CA . TYR A 1 213 ? 52.833 39.463 87.707 1.00 29.80 213 TYR A CA 1
ATOM 1521 C C . TYR A 1 213 ? 54.234 38.870 87.597 1.00 33.24 213 TYR A C 1
ATOM 1522 O O . TYR A 1 213 ? 54.719 38.225 88.528 1.00 36.60 213 TYR A O 1
ATOM 1531 N N . ALA A 1 214 ? 54.874 39.089 86.453 1.00 36.76 214 ALA A N 1
ATOM 1532 C CA . ALA A 1 214 ? 56.231 38.603 86.199 1.00 39.55 214 ALA A CA 1
ATOM 1533 C C . ALA A 1 214 ? 56.467 37.102 86.393 1.00 40.99 214 ALA A C 1
ATOM 1534 O O . ALA A 1 214 ? 56.523 36.607 87.521 1.00 42.86 214 ALA A O 1
ATOM 1536 N N . ASP A 1 215 ? 56.618 36.389 85.280 1.00 41.63 215 ASP A N 1
ATOM 1537 C CA . ASP A 1 215 ? 56.886 34.952 85.293 1.00 41.97 215 ASP A CA 1
ATOM 1538 C C . ASP A 1 215 ? 55.818 34.123 86.008 1.00 40.81 215 ASP A C 1
ATOM 1539 O O . ASP A 1 215 ? 55.793 32.901 85.884 1.00 41.49 215 ASP A O 1
ATOM 1544 N N . GLY A 1 216 ? 54.940 34.787 86.753 1.00 39.43 216 GLY A N 1
ATOM 1545 C CA . GLY A 1 216 ? 53.890 34.077 87.460 1.00 38.27 216 GLY A CA 1
ATOM 1546 C C . GLY A 1 216 ? 54.078 33.988 88.964 1.00 37.16 216 GLY A C 1
ATOM 1547 O O . GLY A 1 216 ? 53.289 33.339 89.651 1.00 36.56 216 GLY A O 1
ATOM 1548 N N . LYS A 1 217 ? 55.112 34.637 89.490 1.00 37.09 217 LYS A N 1
ATOM 1549 C CA . LYS A 1 217 ? 55.356 34.593 90.928 1.00 37.04 217 LYS A CA 1
ATOM 1550 C C . LYS A 1 217 ? 54.397 35.455 91.745 1.00 35.62 217 LYS A C 1
ATOM 1551 O O . LYS A 1 217 ? 54.111 35.144 92.905 1.00 36.30 217 LYS A O 1
ATOM 1557 N N . LEU A 1 218 ? 53.899 36.527 91.134 1.00 32.30 218 LEU A N 1
ATOM 1558 C CA . LEU A 1 218 ? 52.966 37.443 91.790 1.00 29.60 218 LEU A CA 1
ATOM 1559 C C . LEU A 1 218 ? 53.610 38.297 92.875 1.00 27.36 218 LEU A C 1
ATOM 1560 O O . LEU A 1 218 ? 54.054 37.788 93.903 1.00 26.66 218 LEU A O 1
ATOM 1565 N N . GLY A 1 219 ? 53.651 39.604 92.638 1.00 26.06 219 GLY A N 1
ATOM 1566 C CA . GLY A 1 219 ? 54.232 40.513 93.608 1.00 24.14 219 GLY A CA 1
ATOM 1567 C C . GLY A 1 219 ? 53.229 40.877 94.683 1.00 23.08 219 GLY A C 1
ATOM 1568 O O . GLY A 1 219 ? 52.130 40.328 94.733 1.00 22.97 219 GLY A O 1
ATOM 1569 N N . ARG A 1 220 ? 53.600 41.810 95.551 1.00 22.43 220 ARG A N 1
ATOM 1570 C CA . ARG A 1 220 ? 52.710 42.232 96.623 1.00 21.74 220 ARG A CA 1
ATOM 1571 C C . ARG A 1 220 ? 51.584 43.093 96.062 1.00 20.75 220 ARG A C 1
ATOM 1572 O O . ARG A 1 220 ? 51.811 43.939 95.200 1.00 21.35 220 ARG A O 1
ATOM 1580 N N . LYS A 1 221 ? 50.366 42.869 96.543 1.00 20.06 221 LYS A N 1
ATOM 1581 C CA . LYS A 1 221 ? 49.225 43.647 96.082 1.00 19.04 221 LYS A CA 1
ATOM 1582 C C . LYS A 1 221 ? 49.395 45.112 96.471 1.00 19.24 221 LYS A C 1
ATOM 1583 O O . LYS A 1 221 ? 49.808 45.425 97.588 1.00 19.44 221 LYS A O 1
ATOM 1589 N N . ILE A 1 222 ? 49.082 46.000 95.532 1.00 18.70 222 ILE A N 1
ATOM 1590 C CA . ILE A 1 222 ? 49.189 47.437 95.749 1.00 16.55 222 ILE A CA 1
ATOM 1591 C C . ILE A 1 222 ? 47.791 47.972 96.036 1.00 16.36 222 ILE A C 1
ATOM 1592 O O . ILE A 1 222 ? 46.910 47.929 95.177 1.00 14.05 222 ILE A O 1
ATOM 1597 N N . PRO A 1 223 ? 47.569 48.488 97.250 1.00 15.77 223 PRO A N 1
ATOM 1598 C CA . PRO A 1 223 ? 46.245 49.013 97.587 1.00 15.33 223 PRO A CA 1
ATOM 1599 C C . PRO A 1 223 ? 45.936 50.305 96.846 1.00 14.77 223 PRO A C 1
ATOM 1600 O O . PRO A 1 223 ? 46.837 50.958 96.319 1.00 12.77 223 PRO A O 1
ATOM 1604 N N . VAL A 1 224 ? 44.656 50.661 96.798 1.00 13.77 224 VAL A N 1
ATOM 1605 C CA . VAL A 1 224 ? 44.243 51.908 96.168 1.00 14.92 224 VAL A CA 1
ATOM 1606 C C . VAL A 1 224 ? 44.566 52.975 97.206 1.00 15.20 224 VAL A C 1
ATOM 1607 O O . VAL A 1 224 ? 44.225 52.820 98.382 1.00 14.02 224 VAL A O 1
ATOM 1611 N N . ALA A 1 225 ? 45.224 54.048 96.782 1.00 15.33 225 ALA A N 1
ATOM 1612 C CA . ALA A 1 225 ? 45.582 55.121 97.701 1.00 16.62 225 ALA A CA 1
ATOM 1613 C C . ALA A 1 225 ? 44.575 56.261 97.645 1.00 16.57 225 ALA A C 1
ATOM 1614 O O . ALA A 1 225 ? 43.874 56.437 96.646 1.00 17.21 225 ALA A O 1
ATOM 1616 N N . GLN A 1 226 ? 44.502 57.034 98.726 1.00 16.57 226 GLN A N 1
ATOM 1617 C CA . GLN A 1 226 ? 43.594 58.174 98.787 1.00 15.64 226 GLN A CA 1
ATOM 1618 C C . GLN A 1 226 ? 44.280 59.344 98.090 1.00 15.43 226 GLN A C 1
ATOM 1619 O O . GLN A 1 226 ? 45.492 59.532 98.235 1.00 13.42 226 GLN A O 1
ATOM 1625 N N . VAL A 1 227 ? 43.517 60.124 97.329 1.00 14.20 227 VAL A N 1
ATOM 1626 C CA . VAL A 1 227 ? 44.086 61.273 96.634 1.00 16.04 227 VAL A CA 1
ATOM 1627 C C . VAL A 1 227 ? 44.393 62.354 97.670 1.00 15.65 227 VAL A C 1
ATOM 1628 O O . VAL A 1 227 ? 43.495 62.832 98.358 1.00 16.65 227 VAL A O 1
ATOM 1632 N N . PRO A 1 228 ? 45.674 62.741 97.799 1.00 16.38 228 PRO A N 1
ATOM 1633 C CA . PRO A 1 228 ? 46.100 63.763 98.763 1.00 16.30 228 PRO A CA 1
ATOM 1634 C C . PRO A 1 228 ? 45.576 65.179 98.528 1.00 16.84 228 PRO A C 1
ATOM 1635 O O . PRO A 1 228 ? 45.029 65.494 97.470 1.00 16.37 228 PRO A O 1
ATOM 1639 N N . GLU A 1 229 ? 45.756 66.028 99.534 1.00 17.07 229 GLU A N 1
ATOM 1640 C CA . GLU A 1 229 ? 45.307 67.412 99.470 1.00 19.98 229 GLU A CA 1
ATOM 1641 C C . GLU A 1 229 ? 46.198 68.283 98.594 1.00 20.20 229 GLU A C 1
ATOM 1642 O O . GLU A 1 229 ? 46.951 69.119 99.094 1.00 21.13 229 GLU A O 1
ATOM 1648 N N . ILE A 1 230 ? 46.095 68.086 97.283 1.00 20.52 230 ILE A N 1
ATOM 1649 C CA . ILE A 1 230 ? 46.869 68.848 96.306 1.00 19.46 230 ILE A CA 1
ATOM 1650 C C . ILE A 1 230 ? 45.919 69.384 95.235 1.00 20.16 230 ILE A C 1
ATOM 1651 O O . ILE A 1 230 ? 45.025 68.669 94.791 1.00 19.81 230 ILE A O 1
ATOM 1656 N N . ASP A 1 231 ? 46.110 70.636 94.827 1.00 20.64 231 ASP A N 1
ATOM 1657 C CA . ASP A 1 231 ? 45.283 71.228 93.775 1.00 22.05 231 ASP A CA 1
ATOM 1658 C C . ASP A 1 231 ? 45.898 70.784 92.457 1.00 20.77 231 ASP A C 1
ATOM 1659 O O . ASP A 1 231 ? 46.898 71.335 92.003 1.00 23.17 231 ASP A O 1
ATOM 1664 N N . TRP A 1 232 ? 45.279 69.791 91.841 1.00 20.29 232 TRP A N 1
ATOM 1665 C CA . TRP A 1 232 ? 45.796 69.205 90.613 1.00 17.45 232 TRP A CA 1
ATOM 1666 C C . TRP A 1 232 ? 44.775 69.149 89.483 1.00 16.57 232 TRP A C 1
ATOM 1667 O O . TRP A 1 232 ? 43.582 69.339 89.699 1.00 14.30 232 TRP A O 1
ATOM 1678 N N . THR A 1 233 ? 45.272 68.852 88.285 1.00 15.88 233 THR A N 1
ATOM 1679 C CA . THR A 1 233 ? 44.429 68.663 87.108 1.00 16.00 233 THR A CA 1
ATOM 1680 C C . THR A 1 233 ? 45.269 67.991 86.027 1.00 17.52 233 THR A C 1
ATOM 1681 O O . THR A 1 233 ? 46.501 68.084 86.036 1.00 17.44 233 THR A O 1
ATOM 1685 N N . HIS A 1 234 ? 44.602 67.311 85.101 1.00 17.63 234 HIS A N 1
ATOM 1686 C CA . HIS A 1 234 ? 45.285 66.589 84.033 1.00 17.18 234 HIS A CA 1
ATOM 1687 C C . HIS A 1 234 ? 45.042 67.184 82.644 1.00 18.04 234 HIS A C 1
ATOM 1688 O O . HIS A 1 234 ? 45.380 66.565 81.634 1.00 17.02 234 HIS A O 1
ATOM 1695 N N . ILE A 1 235 ? 44.454 68.373 82.579 1.00 17.78 235 ILE A N 1
ATOM 1696 C CA . ILE A 1 235 ? 44.207 68.972 81.274 1.00 18.50 235 ILE A CA 1
ATOM 1697 C C . ILE A 1 235 ? 45.524 69.251 80.559 1.00 18.43 235 ILE A C 1
ATOM 1698 O O . ILE A 1 235 ? 46.528 69.602 81.187 1.00 19.20 235 ILE A O 1
ATOM 1703 N N . PRO A 1 236 ? 45.544 69.081 79.231 1.00 17.76 236 PRO A N 1
ATOM 1704 C CA . PRO A 1 236 ? 46.772 69.333 78.477 1.00 17.88 236 PRO A CA 1
ATOM 1705 C C . PRO A 1 236 ? 47.284 70.737 78.790 1.00 18.05 236 PRO A C 1
ATOM 1706 O O . PRO A 1 236 ? 46.498 71.664 78.977 1.00 19.63 236 PRO A O 1
ATOM 1710 N N . LYS A 1 237 ? 48.600 70.885 78.853 1.00 18.08 237 LYS A N 1
ATOM 1711 C CA . LYS A 1 237 ? 49.202 72.172 79.158 1.00 19.72 237 LYS A CA 1
ATOM 1712 C C . LYS A 1 237 ? 49.350 73.042 77.914 1.00 18.68 237 LYS A C 1
ATOM 1713 O O . LYS A 1 237 ? 48.884 72.680 76.835 1.00 18.79 237 LYS A O 1
ATOM 1719 N N . ASP A 1 238 ? 49.983 74.198 78.064 1.00 20.78 238 ASP A N 1
ATOM 1720 C CA . ASP A 1 238 ? 50.154 75.098 76.932 1.00 22.07 238 ASP A CA 1
ATOM 1721 C C . ASP A 1 238 ? 51.607 75.470 76.685 1.00 20.45 238 ASP A C 1
ATOM 1722 O O . ASP A 1 238 ? 52.517 74.886 77.274 1.00 21.15 238 ASP A O 1
ATOM 1727 N N . GLY A 1 239 ? 51.818 76.441 75.803 1.00 19.71 239 GLY A N 1
ATOM 1728 C CA . GLY A 1 239 ? 53.170 76.871 75.496 1.00 18.86 239 GLY A CA 1
ATOM 1729 C C . GLY A 1 239 ? 54.065 75.709 75.119 1.00 17.84 239 GLY A C 1
ATOM 1730 O O . GLY A 1 239 ? 53.650 74.799 74.398 1.00 17.32 239 GLY A O 1
ATOM 1731 N N . LEU A 1 240 ? 55.298 75.735 75.608 1.00 15.31 240 LEU A N 1
ATOM 1732 C CA . LEU A 1 240 ? 56.247 74.673 75.318 1.00 17.78 240 LEU A CA 1
ATOM 1733 C C . LEU A 1 240 ? 56.025 73.447 76.193 1.00 17.12 240 LEU A C 1
ATOM 1734 O O . LEU A 1 240 ? 56.509 72.363 75.874 1.00 17.64 240 LEU A O 1
ATOM 1739 N N . GLU A 1 241 ? 55.292 73.618 77.293 1.00 18.47 241 GLU A N 1
ATOM 1740 C CA . GLU A 1 241 ? 55.012 72.503 78.190 1.00 18.77 241 GLU A CA 1
ATOM 1741 C C . GLU A 1 241 ? 54.207 71.443 77.453 1.00 17.54 241 GLU A C 1
ATOM 1742 O O . GLU A 1 241 ? 54.385 70.248 77.678 1.00 17.87 241 GLU A O 1
ATOM 1748 N N . TYR A 1 242 ? 53.316 71.882 76.573 1.00 15.73 242 TYR A N 1
ATOM 1749 C CA . TYR A 1 242 ? 52.511 70.941 75.804 1.00 15.37 242 TYR A CA 1
ATOM 1750 C C . TYR A 1 242 ? 53.431 70.050 74.974 1.00 14.58 242 TYR A C 1
ATOM 1751 O O . TYR A 1 242 ? 53.223 68.840 74.886 1.00 13.73 242 TYR A O 1
ATOM 1760 N N . TRP A 1 243 ? 54.454 70.653 74.377 1.00 14.25 243 TRP A N 1
ATOM 1761 C CA . TRP A 1 243 ? 55.386 69.910 73.535 1.00 14.56 243 TRP A CA 1
ATOM 1762 C C . TRP A 1 243 ? 56.336 69.008 74.301 1.00 14.46 243 TRP A C 1
ATOM 1763 O O . TRP A 1 243 ? 56.721 67.939 73.815 1.00 14.82 243 TRP A O 1
ATOM 1774 N N . LYS A 1 244 ? 56.714 69.427 75.500 1.00 14.70 244 LYS A N 1
ATOM 1775 C CA . LYS A 1 244 ? 57.582 68.600 76.320 1.00 15.89 244 LYS A CA 1
ATOM 1776 C C . LYS A 1 244 ? 56.803 67.321 76.630 1.00 14.49 244 LYS A C 1
ATOM 1777 O O . LYS A 1 244 ? 57.375 66.233 76.688 1.00 16.53 244 LYS A O 1
ATOM 1783 N N . THR A 1 245 ? 55.490 67.453 76.818 1.00 14.45 245 THR A N 1
ATOM 1784 C CA . THR A 1 245 ? 54.660 66.288 77.114 1.00 13.32 245 THR A CA 1
ATOM 1785 C C . THR A 1 245 ? 54.426 65.434 75.869 1.00 12.87 245 THR A C 1
ATOM 1786 O O . THR A 1 245 ? 54.386 64.209 75.956 1.00 10.05 245 THR A O 1
ATOM 1790 N N . ILE A 1 246 ? 54.264 66.068 74.710 1.00 11.88 246 ILE A N 1
ATOM 1791 C CA . ILE A 1 246 ? 54.108 65.303 73.473 1.00 11.05 246 ILE A CA 1
ATOM 1792 C C . ILE A 1 246 ? 55.387 64.463 73.337 1.00 9.95 246 ILE A C 1
ATOM 1793 O O . ILE A 1 246 ? 55.343 63.260 73.053 1.00 10.66 246 ILE A O 1
ATOM 1798 N N . HIS A 1 247 ? 56.531 65.101 73.555 1.00 11.48 247 HIS A N 1
ATOM 1799 C CA . HIS A 1 247 ? 57.807 64.401 73.468 1.00 10.43 247 HIS A CA 1
ATOM 1800 C C . HIS A 1 247 ? 57.844 63.222 74.438 1.00 11.50 247 HIS A C 1
ATOM 1801 O O . HIS A 1 247 ? 58.311 62.135 74.090 1.00 12.44 247 HIS A O 1
ATOM 1808 N N . GLN A 1 248 ? 57.330 63.435 75.645 1.00 10.56 248 GLN A N 1
ATOM 1809 C CA . GLN A 1 248 ? 57.297 62.392 76.668 1.00 12.37 248 GLN A CA 1
ATOM 1810 C C . GLN A 1 248 ? 56.436 61.211 76.232 1.00 12.28 248 GLN A C 1
ATOM 1811 O O . GLN A 1 248 ? 56.808 60.051 76.407 1.00 11.42 248 GLN A O 1
ATOM 1817 N N . ILE A 1 249 ? 55.266 61.515 75.685 1.00 11.53 249 ILE A N 1
ATOM 1818 C CA . ILE A 1 249 ? 54.364 60.477 75.203 1.00 11.54 249 ILE A CA 1
ATOM 1819 C C . ILE A 1 249 ? 55.101 59.591 74.201 1.00 12.48 249 ILE A C 1
ATOM 1820 O O . ILE A 1 249 ? 55.010 58.366 74.251 1.00 13.69 249 ILE A O 1
ATOM 1825 N N . ILE A 1 250 ? 55.839 60.218 73.291 1.00 12.19 250 ILE A N 1
ATOM 1826 C CA . ILE A 1 250 ? 56.572 59.472 72.281 1.00 13.69 250 ILE A CA 1
ATOM 1827 C C . ILE A 1 250 ? 57.688 58.602 72.879 1.00 12.56 250 ILE A C 1
ATOM 1828 O O . ILE A 1 250 ? 57.900 57.476 72.428 1.00 12.78 250 ILE A O 1
ATOM 1833 N N . GLN A 1 251 ? 58.396 59.104 73.891 1.00 12.49 251 GLN A N 1
ATOM 1834 C CA . GLN A 1 251 ? 59.461 58.304 74.497 1.00 12.79 251 GLN A CA 1
ATOM 1835 C C . GLN A 1 251 ? 58.914 57.113 75.289 1.00 12.38 251 GLN A C 1
ATOM 1836 O O . GLN A 1 251 ? 59.491 56.024 75.264 1.00 14.03 251 GLN A O 1
ATOM 1842 N N . GLU A 1 252 ? 57.799 57.314 75.987 1.00 12.65 252 GLU A N 1
ATOM 1843 C CA . GLU A 1 252 ? 57.220 56.261 76.811 1.00 12.99 252 GLU A CA 1
ATOM 1844 C C . GLU A 1 252 ? 56.414 55.177 76.102 1.00 13.39 252 GLU A C 1
ATOM 1845 O O . GLU A 1 252 ? 56.056 54.173 76.719 1.00 13.73 252 GLU A O 1
ATOM 1851 N N . ASN A 1 253 ? 56.156 55.358 74.809 1.00 13.11 253 ASN A N 1
ATOM 1852 C CA . ASN A 1 253 ? 55.367 54.392 74.051 1.00 13.09 253 ASN A CA 1
ATOM 1853 C C . ASN A 1 253 ? 56.033 53.987 72.738 1.00 13.42 253 ASN A C 1
ATOM 1854 O O . ASN A 1 253 ? 56.849 54.723 72.194 1.00 14.23 253 ASN A O 1
ATOM 1859 N N . PRO A 1 254 ? 55.684 52.804 72.210 1.00 14.75 254 PRO A N 1
ATOM 1860 C CA . PRO A 1 254 ? 56.285 52.384 70.943 1.00 15.73 254 PRO A CA 1
ATOM 1861 C C . PRO A 1 254 ? 55.604 53.201 69.844 1.00 16.52 254 PRO A C 1
ATOM 1862 O O . PRO A 1 254 ? 54.555 53.793 70.079 1.00 15.13 254 PRO A O 1
ATOM 1866 N N . VAL A 1 255 ? 56.197 53.244 68.658 1.00 13.39 255 VAL A N 1
ATOM 1867 C CA . VAL A 1 255 ? 55.615 53.997 67.558 1.00 14.81 255 VAL A CA 1
ATOM 1868 C C . VAL A 1 255 ? 54.650 53.091 66.803 1.00 14.10 255 VAL A C 1
ATOM 1869 O O . VAL A 1 255 ? 55.031 52.013 66.351 1.00 12.80 255 VAL A O 1
ATOM 1873 N N . GLU A 1 256 ? 53.398 53.517 66.688 1.00 11.51 256 GLU A N 1
ATOM 1874 C CA . GLU A 1 256 ? 52.396 52.724 65.987 1.00 14.62 256 GLU A CA 1
ATOM 1875 C C . GLU A 1 256 ? 52.271 53.180 64.543 1.00 13.89 256 GLU A C 1
ATOM 1876 O O . GLU A 1 256 ? 52.487 54.350 64.232 1.00 12.34 256 GLU A O 1
ATOM 1882 N N . GLU A 1 257 ? 51.913 52.241 63.672 1.00 12.69 257 GLU A N 1
ATOM 1883 C CA . GLU A 1 257 ? 51.792 52.494 62.241 1.00 12.25 257 GLU A CA 1
ATOM 1884 C C . GLU A 1 257 ? 50.966 53.723 61.866 1.00 10.98 257 GLU A C 1
ATOM 1885 O O . GLU A 1 257 ? 51.381 54.503 61.011 1.00 11.06 257 GLU A O 1
ATOM 1891 N N . ARG A 1 258 ? 49.812 53.924 62.498 1.00 9.77 258 ARG A N 1
ATOM 1892 C CA . ARG A 1 258 ? 48.988 55.078 62.135 1.00 11.73 258 ARG A CA 1
ATOM 1893 C C . ARG A 1 258 ? 49.594 56.437 62.481 1.00 12.35 258 ARG A C 1
ATOM 1894 O O . ARG A 1 258 ? 49.166 57.460 61.946 1.00 14.43 258 ARG A O 1
ATOM 1902 N N . ASP A 1 259 ? 50.599 56.457 63.352 1.00 11.37 259 ASP A N 1
ATOM 1903 C CA . ASP A 1 259 ? 51.224 57.721 63.741 1.00 11.46 259 ASP A CA 1
ATOM 1904 C C . ASP A 1 259 ? 52.582 57.979 63.072 1.00 12.48 259 ASP A C 1
ATOM 1905 O O . ASP A 1 259 ? 53.226 58.995 63.347 1.00 13.26 259 ASP A O 1
ATOM 1910 N N . ARG A 1 260 ? 53.016 57.090 62.186 1.00 11.58 260 ARG A N 1
ATOM 1911 C CA . ARG A 1 260 ? 54.331 57.253 61.573 1.00 12.26 260 ARG A CA 1
ATOM 1912 C C . ARG A 1 260 ? 54.560 58.492 60.701 1.00 11.25 260 ARG A C 1
ATOM 1913 O O . ARG A 1 260 ? 55.695 58.947 60.553 1.00 11.38 260 ARG A O 1
ATOM 1921 N N . PHE A 1 261 ? 53.502 59.054 60.131 1.00 10.66 261 PHE A N 1
ATOM 1922 C CA . PHE A 1 261 ? 53.689 60.262 59.340 1.00 11.83 261 PHE A CA 1
ATOM 1923 C C . PHE A 1 261 ? 53.723 61.459 60.292 1.00 12.91 261 PHE A C 1
ATOM 1924 O O . PHE A 1 261 ? 54.356 62.477 60.005 1.00 13.76 261 PHE A O 1
ATOM 1932 N N . VAL A 1 262 ? 53.043 61.337 61.428 1.00 10.74 262 VAL A N 1
ATOM 1933 C CA . VAL A 1 262 ? 53.069 62.418 62.403 1.00 12.54 262 VAL A CA 1
ATOM 1934 C C . VAL A 1 262 ? 54.498 62.483 62.932 1.00 13.57 262 VAL A C 1
ATOM 1935 O O . VAL A 1 262 ? 55.050 63.566 63.100 1.00 14.64 262 VAL A O 1
ATOM 1947 N N . ALA A 1 264 ? 57.126 61.715 61.347 1.00 10.33 264 ALA A N 1
ATOM 1948 C CA . ALA A 1 264 ? 57.937 62.300 60.281 1.00 10.86 264 ALA A CA 1
ATOM 1949 C C . ALA A 1 264 ? 57.808 63.823 60.267 1.00 11.02 264 ALA A C 1
ATOM 1950 O O . ALA A 1 264 ? 58.782 64.534 60.012 1.00 12.40 264 ALA A O 1
ATOM 1952 N N . GLN A 1 265 ? 56.607 64.314 60.563 1.00 11.77 265 GLN A N 1
ATOM 1953 C CA . GLN A 1 265 ? 56.335 65.751 60.570 1.00 10.39 265 GLN A CA 1
ATOM 1954 C C . GLN A 1 265 ? 56.877 66.498 61.789 1.00 11.98 265 GLN A C 1
ATOM 1955 O O . GLN A 1 265 ? 57.079 67.712 61.736 1.00 12.28 265 GLN A O 1
ATOM 1961 N N . LEU A 1 266 ? 57.118 65.778 62.880 1.00 11.31 266 LEU A N 1
ATOM 1962 C CA . LEU A 1 266 ? 57.637 66.392 64.102 1.00 12.48 266 LEU A CA 1
ATOM 1963 C C . LEU A 1 266 ? 59.157 66.385 64.177 1.00 14.12 266 LEU A C 1
ATOM 1964 O O . LEU A 1 266 ? 59.745 67.161 64.928 1.00 11.86 266 LEU A O 1
ATOM 1969 N N . LYS A 1 267 ? 59.795 65.509 63.407 1.00 13.30 267 LYS A N 1
ATOM 1970 C CA . LYS A 1 267 ? 61.250 65.407 63.426 1.00 12.42 267 LYS A CA 1
ATOM 1971 C C . LYS A 1 267 ? 61.984 66.755 63.412 1.00 14.54 267 LYS A C 1
ATOM 1972 O O . LYS A 1 267 ? 62.798 67.039 64.299 1.00 13.98 267 LYS A O 1
ATOM 1978 N N . PHE A 1 268 ? 61.696 67.587 62.417 1.00 12.01 268 PHE A N 1
ATOM 1979 C CA . PHE A 1 268 ? 62.371 68.872 62.300 1.00 14.48 268 PHE A CA 1
ATOM 1980 C C . PHE A 1 268 ? 61.909 69.961 63.261 1.00 15.76 268 PHE A C 1
ATOM 1981 O O . PHE A 1 268 ? 62.387 71.104 63.209 1.00 12.51 268 PHE A O 1
ATOM 1989 N N . LEU A 1 269 ? 60.988 69.601 64.148 1.00 15.23 269 LEU A N 1
ATOM 1990 C CA . LEU A 1 269 ? 60.522 70.532 65.162 1.00 16.95 269 LEU A CA 1
ATOM 1991 C C . LEU A 1 269 ? 61.333 70.231 66.421 1.00 17.39 269 LEU A C 1
ATOM 1992 O O . LEU A 1 269 ? 61.181 70.890 67.448 1.00 18.21 269 LEU A O 1
ATOM 1997 N N . GLY A 1 270 ? 62.203 69.228 66.317 1.00 17.15 270 GLY A N 1
ATOM 1998 C CA . GLY A 1 270 ? 63.049 68.833 67.432 1.00 16.99 270 GLY A CA 1
ATOM 1999 C C . GLY A 1 270 ? 62.507 67.686 68.269 1.00 18.61 270 GLY A C 1
ATOM 2000 O O . GLY A 1 270 ? 63.018 67.418 69.361 1.00 17.46 270 GLY A O 1
ATOM 2001 N N . ILE A 1 271 ? 61.484 66.999 67.763 1.00 17.39 271 ILE A N 1
ATOM 2002 C CA . ILE A 1 271 ? 60.872 65.893 68.493 1.00 16.81 271 ILE A CA 1
ATOM 2003 C C . ILE A 1 271 ? 60.996 64.555 67.760 1.00 16.63 271 ILE A C 1
ATOM 2004 O O . ILE A 1 271 ? 60.388 64.356 66.706 1.00 15.57 271 ILE A O 1
ATOM 2009 N N . GLU A 1 272 ? 61.789 63.648 68.323 1.00 15.62 272 GLU A N 1
ATOM 2010 C CA . GLU A 1 272 ? 61.989 62.312 67.752 1.00 16.42 272 GLU A CA 1
ATOM 2011 C C . GLU A 1 272 ? 62.040 61.288 68.872 1.00 15.79 272 GLU A C 1
ATOM 2012 O O . GLU A 1 272 ? 62.393 61.621 70.003 1.00 15.08 272 GLU A O 1
ATOM 2018 N N . LYS A 1 273 ? 61.705 60.041 68.561 1.00 14.21 273 LYS A N 1
ATOM 2019 C CA . LYS A 1 273 ? 61.765 59.000 69.572 1.00 15.88 273 LYS A CA 1
ATOM 2020 C C . LYS A 1 273 ? 63.226 58.602 69.745 1.00 17.57 273 LYS A C 1
ATOM 2021 O O . LYS A 1 273 ? 63.949 58.416 68.760 1.00 14.97 273 LYS A O 1
ATOM 2027 N N . GLY A 1 274 ? 63.658 58.486 70.995 1.00 17.97 274 GLY A N 1
ATOM 2028 C CA . GLY A 1 274 ? 65.032 58.105 71.261 1.00 18.36 274 GLY A CA 1
ATOM 2029 C C . GLY A 1 274 ? 65.993 59.269 71.393 1.00 18.98 274 GLY A C 1
ATOM 2030 O O . GLY A 1 274 ? 67.180 59.066 71.645 1.00 20.29 274 GLY A O 1
ATOM 2031 N N . LYS A 1 275 ? 65.493 60.487 71.223 1.00 17.28 275 LYS A N 1
ATOM 2032 C CA . LYS A 1 275 ? 66.327 61.678 71.328 1.00 19.03 275 LYS A CA 1
ATOM 2033 C C . LYS A 1 275 ? 65.744 62.673 72.324 1.00 18.95 275 LYS A C 1
ATOM 2034 O O . LYS A 1 275 ? 64.529 62.757 72.495 1.00 18.43 275 LYS A O 1
ATOM 2040 N N . PRO A 1 276 ? 66.610 63.444 72.996 1.00 19.29 276 PRO A N 1
ATOM 2041 C CA . PRO A 1 276 ? 66.140 64.432 73.971 1.00 18.47 276 PRO A CA 1
ATOM 2042 C C . PRO A 1 276 ? 65.426 65.591 73.278 1.00 18.96 276 PRO A C 1
ATOM 2043 O O . PRO A 1 276 ? 65.530 65.757 72.061 1.00 18.30 276 PRO A O 1
ATOM 2047 N N . PHE A 1 277 ? 64.698 66.382 74.055 1.00 18.56 277 PHE A N 1
ATOM 2048 C CA . PHE A 1 277 ? 63.981 67.532 73.523 1.00 19.67 277 PHE A CA 1
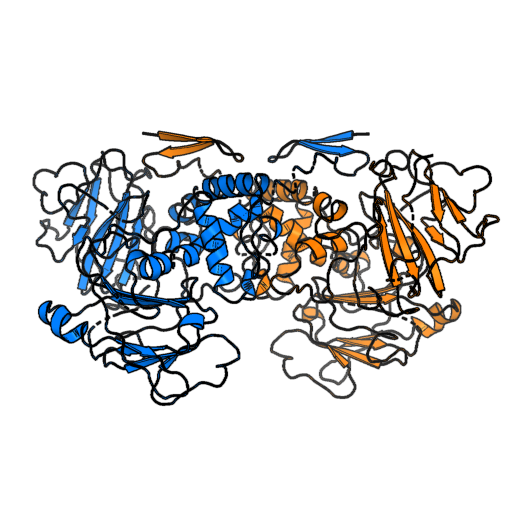ATOM 2049 C C . PHE A 1 277 ? 64.784 68.790 73.860 1.00 19.00 277 PHE A C 1
ATOM 2050 O O . PHE A 1 277 ? 64.695 69.315 74.967 1.00 18.73 277 PHE A O 1
ATOM 2058 N N . ASN A 1 278 ? 65.589 69.243 72.900 1.00 18.00 278 ASN A N 1
ATOM 2059 C CA . ASN A 1 278 ? 66.431 70.431 73.059 1.00 19.57 278 ASN A CA 1
ATOM 2060 C C . ASN A 1 278 ? 66.126 71.392 71.913 1.00 18.14 278 ASN A C 1
ATOM 2061 O O . ASN A 1 278 ? 66.997 71.691 71.094 1.00 18.47 278 ASN A O 1
ATOM 2066 N N . PRO A 1 279 ? 64.890 71.903 71.847 1.00 19.20 279 PRO A N 1
ATOM 2067 C CA . PRO A 1 279 ? 64.500 72.826 70.778 1.00 19.24 279 PRO A CA 1
ATOM 2068 C C . PRO A 1 279 ? 65.336 74.096 70.655 1.00 19.34 279 PRO A C 1
ATOM 2069 O O . PRO A 1 279 ? 65.632 74.763 71.647 1.00 18.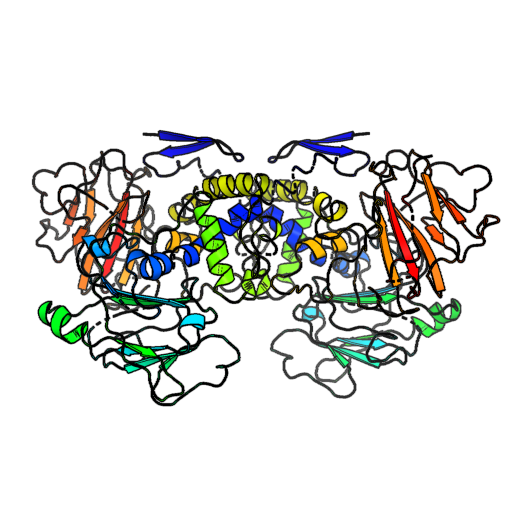30 279 PRO A O 1
ATOM 2073 N N . THR A 1 280 ? 65.717 74.422 69.425 1.00 19.16 280 THR A N 1
ATOM 2074 C CA . THR A 1 280 ? 66.489 75.631 69.169 1.00 19.93 280 THR A CA 1
ATOM 2075 C C . THR A 1 280 ? 65.538 76.800 69.385 1.00 19.70 280 THR A C 1
ATOM 2076 O O . THR A 1 280 ? 64.333 76.601 69.549 1.00 20.03 280 THR A O 1
ATOM 2080 N N . GLU A 1 281 ? 66.063 78.019 69.387 1.00 20.79 281 GLU A N 1
ATOM 2081 C CA . GLU A 1 281 ? 65.200 79.174 69.577 1.00 22.11 281 GLU A CA 1
ATOM 2082 C C . GLU A 1 281 ? 64.181 79.263 68.447 1.00 21.84 281 GLU A C 1
ATOM 2083 O O . GLU A 1 281 ? 63.026 79.617 68.669 1.00 18.43 281 GLU A O 1
ATOM 2089 N N . GLU A 1 282 ? 64.610 78.923 67.237 1.00 21.20 282 GLU A N 1
ATOM 2090 C CA . GLU A 1 282 ? 63.729 78.965 66.078 1.00 21.52 282 GLU A CA 1
ATOM 2091 C C . GLU A 1 282 ? 62.596 77.953 66.220 1.00 20.00 282 GLU A C 1
ATOM 2092 O O . GLU A 1 282 ? 61.451 78.238 65.873 1.00 20.76 282 GLU A O 1
ATOM 2098 N N . GLN A 1 283 ? 62.915 76.771 66.738 1.00 18.68 283 GLN A N 1
ATOM 2099 C CA . GLN A 1 283 ? 61.903 75.742 66.922 1.00 16.58 283 GLN A CA 1
ATOM 2100 C C . GLN A 1 283 ? 60.949 76.135 68.047 1.00 16.71 283 GLN A C 1
ATOM 2101 O O . GLN A 1 283 ? 59.755 75.880 67.964 1.00 15.84 283 GLN A O 1
ATOM 2107 N N . LYS A 1 284 ? 61.469 76.763 69.096 1.00 17.76 284 LYS A N 1
ATOM 2108 C CA . LYS A 1 284 ? 60.603 77.181 70.195 1.00 18.87 284 LYS A CA 1
ATOM 2109 C C . LYS A 1 284 ? 59.569 78.182 69.689 1.00 18.55 284 LYS A C 1
ATOM 2110 O O . LYS A 1 284 ? 58.390 78.093 70.023 1.00 17.61 284 LYS A O 1
ATOM 2116 N N . LYS A 1 285 ? 60.023 79.139 68.885 1.00 19.35 285 LYS A N 1
ATOM 2117 C CA . LYS A 1 285 ? 59.142 80.165 68.345 1.00 19.67 285 LYS A CA 1
ATOM 2118 C C . LYS A 1 285 ? 57.980 79.546 67.571 1.00 18.74 285 LYS A C 1
ATOM 2119 O O . LYS A 1 285 ? 56.829 79.962 67.730 1.00 17.76 285 LYS A O 1
ATOM 2125 N N . ILE A 1 286 ? 58.282 78.553 66.737 1.00 17.32 286 ILE A N 1
ATOM 2126 C CA . ILE A 1 286 ? 57.250 77.866 65.955 1.00 16.55 286 ILE A CA 1
ATOM 2127 C C . ILE A 1 286 ? 56.291 77.103 66.875 1.00 15.17 286 ILE A C 1
ATOM 2128 O O . ILE A 1 286 ? 55.072 77.206 66.742 1.00 16.15 286 ILE A O 1
ATOM 2133 N N . LEU A 1 287 ? 56.851 76.335 67.805 1.00 14.40 287 LEU A N 1
ATOM 2134 C CA . LEU A 1 287 ? 56.044 75.544 68.729 1.00 14.85 287 LEU A CA 1
ATOM 2135 C C . LEU A 1 287 ? 55.139 76.386 69.625 1.00 15.40 287 LEU A C 1
ATOM 2136 O O . LEU A 1 287 ? 54.016 75.989 69.918 1.00 15.60 287 LEU A O 1
ATOM 2141 N N . LEU A 1 288 ? 55.617 77.550 70.060 1.00 15.46 288 LEU A N 1
ATOM 2142 C CA . LEU A 1 288 ? 54.800 78.413 70.910 1.00 17.63 288 LEU A CA 1
ATOM 2143 C C . LEU A 1 288 ? 53.589 78.895 70.137 1.00 17.51 288 LEU A C 1
ATOM 2144 O O . LEU A 1 288 ? 52.473 78.920 70.660 1.00 17.53 288 LEU A O 1
ATOM 2149 N N . GLU A 1 289 ? 53.809 79.275 68.883 1.00 18.13 289 GLU A N 1
ATOM 2150 C CA . GLU A 1 289 ? 52.720 79.763 68.051 1.00 18.62 289 GLU A CA 1
ATOM 2151 C C . GLU A 1 289 ? 51.762 78.625 67.701 1.00 18.74 289 GLU A C 1
ATOM 2152 O O . GLU A 1 289 ? 50.561 78.849 67.538 1.00 19.03 289 GLU A O 1
ATOM 2158 N N . ALA A 1 290 ? 52.289 77.405 67.593 1.00 18.61 290 ALA A N 1
ATOM 2159 C CA . ALA A 1 290 ? 51.457 76.244 67.286 1.00 18.24 290 ALA A CA 1
ATOM 2160 C C . ALA A 1 290 ? 50.538 75.928 68.470 1.00 18.50 290 ALA A C 1
ATOM 2161 O O . ALA A 1 290 ? 49.395 75.512 68.285 1.00 17.24 290 ALA A O 1
ATOM 2163 N N . SER A 1 291 ? 51.041 76.107 69.687 1.00 18.63 291 SER A N 1
ATOM 2164 C CA . SER A 1 291 ? 50.225 75.850 70.874 1.00 18.56 291 SER A CA 1
ATOM 2165 C C . SER A 1 291 ? 49.086 76.865 70.942 1.00 19.27 291 SER A C 1
ATOM 2166 O O . SER A 1 291 ? 47.959 76.523 71.293 1.00 19.96 291 SER A O 1
ATOM 2169 N N . LYS A 1 292 ? 49.393 78.112 70.596 1.00 19.82 292 LYS A N 1
ATOM 2170 C CA . LYS A 1 292 ? 48.410 79.194 70.599 1.00 20.33 292 LYS A CA 1
ATOM 2171 C C . LYS A 1 292 ? 47.314 78.937 69.567 1.00 19.72 292 LYS A C 1
ATOM 2172 O O . LYS A 1 292 ? 46.122 78.895 69.893 1.00 19.03 292 LYS A O 1
ATOM 2178 N N . VAL A 1 293 ? 47.728 78.774 68.315 1.00 20.23 293 VAL A N 1
ATOM 2179 C CA . VAL A 1 293 ? 46.796 78.529 67.226 1.00 18.40 293 VAL A CA 1
ATOM 2180 C C . VAL A 1 293 ? 46.135 77.174 67.397 1.00 18.70 293 VAL A C 1
ATOM 2181 O O . VAL A 1 293 ? 44.954 77.007 67.093 1.00 19.23 293 VAL A O 1
ATOM 2185 N N . GLY A 1 294 ? 46.909 76.207 67.880 1.00 17.99 294 GLY A N 1
ATOM 2186 C CA . GLY A 1 294 ? 46.383 74.872 68.086 1.00 18.16 294 GLY A CA 1
ATOM 2187 C C . GLY A 1 294 ? 45.227 74.838 69.067 1.00 17.87 294 GLY A C 1
ATOM 2188 O O . GLY A 1 294 ? 44.242 74.138 68.841 1.00 17.44 294 GLY A O 1
ATOM 2189 N N . ARG A 1 295 ? 45.337 75.596 70.154 1.00 16.90 295 ARG A N 1
ATOM 2190 C CA . ARG A 1 295 ? 44.283 75.617 71.162 1.00 18.47 295 ARG A CA 1
ATOM 2191 C C . ARG A 1 295 ? 43.006 76.216 70.592 1.00 17.66 295 ARG A C 1
ATOM 2192 O O . ARG A 1 295 ? 41.918 75.708 70.842 1.00 18.76 295 ARG A O 1
ATOM 2200 N N . ALA A 1 296 ? 43.144 77.289 69.818 1.00 16.48 296 ALA A N 1
ATOM 2201 C CA . ALA A 1 296 ? 41.984 77.941 69.213 1.00 16.49 296 ALA A CA 1
ATOM 2202 C C . ALA A 1 296 ? 41.318 76.979 68.235 1.00 15.30 296 ALA A C 1
ATOM 2203 O O . ALA A 1 296 ? 40.089 76.933 68.124 1.00 14.31 296 ALA A O 1
ATOM 2213 N N . ALA A 1 298 ? 41.413 73.714 68.458 1.00 15.31 298 ALA A N 1
ATOM 2214 C CA . ALA A 1 298 ? 40.790 72.667 69.256 1.00 15.87 298 ALA A CA 1
ATOM 2215 C C . ALA A 1 298 ? 39.416 73.106 69.753 1.00 14.52 298 ALA A C 1
ATOM 2216 O O . ALA A 1 298 ? 38.463 72.323 69.721 1.00 14.63 298 ALA A O 1
ATOM 2218 N N . GLN A 1 299 ? 39.317 74.352 70.212 1.00 16.13 299 GLN A N 1
ATOM 2219 C CA . GLN A 1 299 ? 38.044 74.888 70.698 1.00 16.88 299 GLN A CA 1
ATOM 2220 C C . GLN A 1 299 ? 37.049 74.931 69.546 1.00 17.52 299 GLN A C 1
ATOM 2221 O O . GLN A 1 299 ? 35.915 74.464 69.665 1.00 17.88 299 GLN A O 1
ATOM 2227 N N . SER A 1 300 ? 37.490 75.510 68.434 1.00 16.48 300 SER A N 1
ATOM 2228 C CA . SER A 1 300 ? 36.652 75.648 67.249 1.00 15.81 300 SER A CA 1
ATOM 2229 C C . SER A 1 300 ? 36.122 74.302 66.773 1.00 16.75 300 SER A C 1
ATOM 2230 O O . SER A 1 300 ? 34.939 74.168 66.481 1.00 17.92 300 SER A O 1
ATOM 2233 N N . ASN A 1 301 ? 37.000 73.308 66.702 1.00 16.51 301 ASN A N 1
ATOM 2234 C CA . ASN A 1 301 ? 36.614 71.971 66.258 1.00 15.92 301 ASN A CA 1
ATOM 2235 C C . ASN A 1 301 ? 35.618 71.322 67.219 1.00 15.77 301 ASN A C 1
ATOM 2236 O O . ASN A 1 301 ? 34.651 70.681 66.799 1.00 16.93 301 ASN A O 1
ATOM 2241 N N . ASP A 1 302 ? 35.856 71.496 68.513 1.00 14.72 302 ASP A N 1
ATOM 2242 C CA . ASP A 1 302 ? 34.989 70.912 69.528 1.00 16.06 302 ASP A CA 1
ATOM 2243 C C . ASP A 1 302 ? 33.606 71.559 69.573 1.00 17.82 302 ASP A C 1
ATOM 2244 O O . ASP A 1 302 ? 32.586 70.869 69.499 1.00 18.41 302 ASP A O 1
ATOM 2249 N N . TYR A 1 303 ? 33.571 72.884 69.667 1.00 18.19 303 TYR A N 1
ATOM 2250 C CA . TYR A 1 303 ? 32.299 73.590 69.754 1.00 19.34 303 TYR A CA 1
ATOM 2251 C C . TYR A 1 303 ? 31.514 73.633 68.445 1.00 19.44 303 TYR A C 1
ATOM 2252 O O . TYR A 1 303 ? 30.295 73.802 68.460 1.00 18.36 303 TYR A O 1
ATOM 2261 N N . THR A 1 304 ? 32.197 73.475 67.314 1.00 20.68 304 THR A N 1
ATOM 2262 C CA . THR A 1 304 ? 31.498 73.472 66.034 1.00 20.72 304 THR A CA 1
ATOM 2263 C C . THR A 1 304 ? 30.932 72.082 65.766 1.00 19.49 304 THR A C 1
ATOM 2264 O O . THR A 1 304 ? 29.810 71.948 65.283 1.00 17.36 304 THR A O 1
ATOM 2268 N N . LYS A 1 305 ? 31.717 71.052 66.085 1.00 19.98 305 LYS A N 1
ATOM 2269 C CA . LYS A 1 305 ? 31.310 69.665 65.869 1.00 16.91 305 LYS A CA 1
ATOM 2270 C C . LYS A 1 305 ? 30.603 69.509 64.520 1.00 18.03 305 LYS A C 1
ATOM 2271 O O . LYS A 1 305 ? 29.490 68.992 64.444 1.00 16.42 305 LYS A O 1
ATOM 2277 N N . ARG A 1 306 ? 31.263 69.945 63.451 1.00 17.17 306 ARG A N 1
ATOM 2278 C CA . ARG A 1 306 ? 30.671 69.865 62.120 1.00 19.19 306 ARG A CA 1
ATOM 2279 C C . ARG A 1 306 ? 30.375 68.441 61.655 1.00 19.36 306 ARG A C 1
ATOM 2280 O O . ARG A 1 306 ? 29.666 68.240 60.666 1.00 18.45 306 ARG A O 1
ATOM 2288 N N . PHE A 1 307 ? 30.902 67.454 62.375 1.00 18.71 307 PHE A N 1
ATOM 2289 C CA . PHE A 1 307 ? 30.669 66.052 62.048 1.00 19.59 307 PHE A CA 1
ATOM 2290 C C . PHE A 1 307 ? 29.478 65.474 62.819 1.00 19.78 307 PHE A C 1
ATOM 2291 O O . PHE A 1 307 ? 29.184 64.282 62.722 1.00 19.00 307 PHE A O 1
ATOM 2299 N N . THR A 1 308 ? 28.796 66.323 63.583 1.00 19.62 308 THR A N 1
ATOM 2300 C CA . THR A 1 308 ? 27.637 65.888 64.360 1.00 19.98 308 THR A CA 1
ATOM 2301 C C . THR A 1 308 ? 26.475 66.863 64.174 1.00 20.96 308 THR A C 1
ATOM 2302 O O . THR A 1 308 ? 26.629 68.065 64.375 1.00 20.43 308 THR A O 1
ATOM 2306 N N . GLN A 1 309 ? 25.316 66.342 63.782 1.00 21.65 309 GLN A N 1
ATOM 2307 C CA . GLN A 1 309 ? 24.136 67.176 63.587 1.00 22.54 309 GLN A CA 1
ATOM 2308 C C . GLN A 1 309 ? 23.455 67.421 64.928 1.00 22.48 309 GLN A C 1
ATOM 2309 O O . GLN A 1 309 ? 23.646 66.656 65.873 1.00 21.68 309 GLN A O 1
ATOM 2315 N N . PRO A 1 310 ? 22.663 68.503 65.034 1.00 23.18 310 PRO A N 1
ATOM 2316 C CA . PRO A 1 310 ? 21.968 68.790 66.294 1.00 23.23 310 PRO A CA 1
ATOM 2317 C C . PRO A 1 310 ? 21.113 67.573 66.642 1.00 23.63 310 PRO A C 1
ATOM 2318 O O . PRO A 1 310 ? 20.525 66.960 65.749 1.00 21.82 310 PRO A O 1
ATOM 2322 N N . TYR A 1 311 ? 21.044 67.215 67.922 1.00 23.52 311 TYR A N 1
ATOM 2323 C CA . TYR A 1 311 ? 20.254 66.052 68.312 1.00 23.32 311 TYR A CA 1
ATOM 2324 C C . TYR A 1 311 ? 18.790 66.281 67.975 1.00 23.56 311 TYR A C 1
ATOM 2325 O O . TYR A 1 311 ? 18.129 65.418 67.393 1.00 21.56 311 TYR A O 1
ATOM 2334 N N . TRP A 1 312 ? 18.291 67.451 68.353 1.00 24.80 312 TRP A N 1
ATOM 2335 C CA . TRP A 1 312 ? 16.912 67.827 68.077 1.00 25.68 312 TRP A CA 1
ATOM 2336 C C . TRP A 1 312 ? 16.936 69.005 67.110 1.00 25.33 312 TRP A C 1
ATOM 2337 O O . TRP A 1 312 ? 17.633 69.993 67.339 1.00 23.18 312 TRP A O 1
ATOM 2348 N N . LYS A 1 313 ? 16.186 68.890 66.020 1.00 26.52 313 LYS A N 1
ATOM 2349 C CA . LYS A 1 313 ? 16.131 69.955 65.023 1.00 27.43 313 LYS A CA 1
ATOM 2350 C C . LYS A 1 313 ? 15.842 71.301 65.676 1.00 27.80 313 LYS A C 1
ATOM 2351 O O . LYS A 1 313 ? 15.069 71.383 66.631 1.00 27.69 313 LYS A O 1
ATOM 2357 N N . GLY A 1 314 ? 16.476 72.351 65.167 1.00 27.00 314 GLY A N 1
ATOM 2358 C CA . GLY A 1 314 ? 16.252 73.677 65.711 1.00 27.06 314 GLY A CA 1
ATOM 2359 C C . GLY A 1 314 ? 16.775 73.906 67.118 1.00 26.89 314 GLY A C 1
ATOM 2360 O O . GLY A 1 314 ? 16.334 74.833 67.797 1.00 26.98 314 GLY A O 1
ATOM 2361 N N . THR A 1 315 ? 17.697 73.062 67.571 1.00 26.07 315 THR A N 1
ATOM 2362 C CA . THR A 1 315 ? 18.278 73.233 68.900 1.00 26.23 315 THR A CA 1
ATOM 2363 C C . THR A 1 315 ? 19.787 73.120 68.779 1.00 25.60 315 THR A C 1
ATOM 2364 O O . THR A 1 315 ? 20.304 72.668 67.755 1.00 26.49 315 THR A O 1
ATOM 2368 N N . ASN A 1 316 ? 20.492 73.536 69.824 1.00 24.67 316 ASN A N 1
ATOM 2369 C CA . ASN A 1 316 ? 21.947 73.482 69.832 1.00 24.38 316 ASN A CA 1
ATOM 2370 C C . ASN A 1 316 ? 22.469 72.208 70.489 1.00 23.52 316 ASN A C 1
ATOM 2371 O O . ASN A 1 316 ? 23.669 71.942 70.469 1.00 23.50 316 ASN A O 1
ATOM 2376 N N . TRP A 1 317 ? 21.571 71.415 71.066 1.00 22.42 317 TRP A N 1
ATOM 2377 C CA . TRP A 1 317 ? 21.981 70.170 71.710 1.00 21.44 317 TRP A CA 1
ATOM 2378 C C . TRP A 1 317 ? 22.522 69.166 70.696 1.00 21.56 317 TRP A C 1
ATOM 2379 O O . TRP A 1 317 ? 22.008 69.056 69.581 1.00 22.57 317 TRP A O 1
ATOM 2390 N N . LYS A 1 318 ? 23.553 68.428 71.101 1.00 20.84 318 LYS A N 1
ATOM 2391 C CA . LYS A 1 318 ? 24.165 67.408 70.253 1.00 20.83 318 LYS A CA 1
ATOM 2392 C C . LYS A 1 318 ? 24.669 66.251 71.111 1.00 21.16 318 LYS A C 1
ATOM 2393 O O . LYS A 1 318 ? 24.957 66.432 72.296 1.00 19.54 318 LYS A O 1
ATOM 2399 N N . ASP A 1 319 ? 24.760 65.062 70.518 1.00 21.41 319 ASP A N 1
ATOM 2400 C CA . ASP A 1 319 ? 25.304 63.915 71.238 1.00 23.00 319 ASP A CA 1
ATOM 2401 C C . ASP A 1 319 ? 26.727 64.374 71.549 1.00 22.43 319 ASP A C 1
ATOM 2402 O O . ASP A 1 319 ? 27.433 64.850 70.659 1.00 21.63 319 ASP A O 1
ATOM 2407 N N . ALA A 1 320 ? 27.143 64.244 72.802 1.00 22.50 320 ALA A N 1
ATOM 2408 C CA . ALA A 1 320 ? 28.471 64.691 73.211 1.00 22.24 320 ALA A CA 1
ATOM 2409 C C . ALA A 1 320 ? 29.630 63.813 72.761 1.00 20.38 320 ALA A C 1
ATOM 2410 O O . ALA A 1 320 ? 30.689 64.320 72.400 1.00 21.59 320 ALA A O 1
ATOM 2412 N N . ILE A 1 321 ? 29.438 62.501 72.787 1.00 20.69 321 ILE A N 1
ATOM 2413 C CA . ILE A 1 321 ? 30.510 61.584 72.415 1.00 20.44 321 ILE A CA 1
ATOM 2414 C C . ILE A 1 321 ? 30.517 61.231 70.935 1.00 20.25 321 ILE A C 1
ATOM 2415 O O . ILE A 1 321 ? 29.800 60.340 70.492 1.00 20.84 321 ILE A O 1
ATOM 2420 N N . SER A 1 322 ? 31.352 61.929 70.176 1.00 20.94 322 SER A N 1
ATOM 2421 C CA . SER A 1 322 ? 31.433 61.708 68.739 1.00 19.27 322 SER A CA 1
ATOM 2422 C C . SER A 1 322 ? 32.485 60.697 68.297 1.00 19.58 322 SER A C 1
ATOM 2423 O O . SER A 1 322 ? 32.548 60.358 67.118 1.00 17.61 322 SER A O 1
ATOM 2426 N N . VAL A 1 323 ? 33.309 60.223 69.226 1.00 17.49 323 VAL A N 1
ATOM 2427 C CA . VAL A 1 323 ? 34.354 59.266 68.880 1.00 17.94 323 VAL A CA 1
ATOM 2428 C C . VAL A 1 323 ? 33.946 57.822 69.171 1.00 17.11 323 VAL A C 1
ATOM 2429 O O . VAL A 1 323 ? 33.197 57.557 70.111 1.00 19.56 323 VAL A O 1
ATOM 2433 N N . SER A 1 324 ? 34.436 56.894 68.356 1.00 17.56 324 SER A N 1
ATOM 2434 C CA . SER A 1 324 ? 34.133 55.482 68.543 1.00 17.04 324 SER A CA 1
ATOM 2435 C C . SER A 1 324 ? 35.150 54.893 69.517 1.00 17.29 324 SER A C 1
ATOM 2436 O O . SER A 1 324 ? 36.155 55.525 69.833 1.00 18.38 324 SER A O 1
ATOM 2439 N N . LEU A 1 325 ? 34.887 53.681 69.985 1.00 17.06 325 LEU A N 1
ATOM 2440 C CA . LEU A 1 325 ? 35.768 53.031 70.948 1.00 15.95 325 LEU A CA 1
ATOM 2441 C C . LEU A 1 325 ? 37.196 52.782 70.463 1.00 15.28 325 LEU A C 1
ATOM 2442 O O . LEU A 1 325 ? 38.147 52.893 71.245 1.00 15.35 325 LEU A O 1
ATOM 2447 N N . ASP A 1 326 ? 37.354 52.437 69.189 1.00 13.51 326 ASP A N 1
ATOM 2448 C CA . ASP A 1 326 ? 38.686 52.175 68.656 1.00 13.28 326 ASP A CA 1
ATOM 2449 C C . ASP A 1 326 ? 39.179 53.269 67.722 1.00 12.15 326 ASP A C 1
ATOM 2450 O O . ASP A 1 326 ? 40.227 53.125 67.085 1.00 13.64 326 ASP A O 1
ATOM 2455 N N . GLN A 1 327 ? 38.416 54.358 67.643 1.00 11.85 327 GLN A N 1
ATOM 2456 C CA . GLN A 1 327 ? 38.770 55.509 66.813 1.00 13.00 327 GLN A CA 1
ATOM 2457 C C . GLN A 1 327 ? 38.830 55.204 65.317 1.00 13.88 327 GLN A C 1
ATOM 2458 O O . GLN A 1 327 ? 39.418 55.958 64.534 1.00 16.98 327 GLN A O 1
ATOM 2464 N N . ARG A 1 328 ? 38.199 54.108 64.916 1.00 13.96 328 ARG A N 1
ATOM 2465 C CA . ARG A 1 328 ? 38.206 53.729 63.514 1.00 16.30 328 ARG A CA 1
ATOM 2466 C C . ARG A 1 328 ? 36.874 53.899 62.816 1.00 17.65 328 ARG A C 1
ATOM 2467 O O . ARG A 1 328 ? 35.890 53.252 63.172 1.00 17.79 328 ARG A O 1
ATOM 2475 N N . SER A 1 329 ? 36.847 54.785 61.829 1.00 18.51 329 SER A N 1
ATOM 2476 C CA . SER A 1 329 ? 35.655 54.952 61.024 1.00 18.83 329 SER A CA 1
ATOM 2477 C C . SER A 1 329 ? 35.954 54.002 59.868 1.00 19.54 329 SER A C 1
ATOM 2478 O O . SER A 1 329 ? 37.002 53.358 59.840 1.00 17.41 329 SER A O 1
ATOM 2481 N N . GLU A 1 330 ? 35.041 53.906 58.918 1.00 17.92 330 GLU A N 1
ATOM 2482 C CA . GLU A 1 330 ? 35.238 53.029 57.782 1.00 19.87 330 GLU A CA 1
ATOM 2483 C C . GLU A 1 330 ? 36.585 53.232 57.075 1.00 18.41 330 GLU A C 1
ATOM 2484 O O . GLU A 1 330 ? 37.404 52.307 56.981 1.00 18.38 330 GLU A O 1
ATOM 2490 N N . ASN A 1 331 ? 36.813 54.454 56.602 1.00 17.10 331 ASN A N 1
ATOM 2491 C CA . ASN A 1 331 ? 38.014 54.781 55.842 1.00 18.24 331 ASN A CA 1
ATOM 2492 C C . ASN A 1 331 ? 38.992 55.787 56.449 1.00 18.03 331 ASN A C 1
ATOM 2493 O O . ASN A 1 331 ? 39.889 56.272 55.763 1.00 17.79 331 ASN A O 1
ATOM 2498 N N . TYR A 1 332 ? 38.829 56.100 57.727 1.00 15.82 332 TYR A N 1
ATOM 2499 C CA . TYR A 1 332 ? 39.730 57.044 58.374 1.00 15.12 332 TYR A CA 1
ATOM 2500 C C . TYR A 1 332 ? 39.675 56.866 59.878 1.00 13.99 332 TYR A C 1
ATOM 2501 O O . TYR A 1 332 ? 38.723 56.293 60.397 1.00 12.98 332 TYR A O 1
ATOM 2510 N N . ASP A 1 333 ? 40.713 57.326 60.572 1.00 14.35 333 ASP A N 1
ATOM 2511 C CA . ASP A 1 333 ? 40.727 57.244 62.023 1.00 13.04 333 ASP A CA 1
ATOM 2512 C C . ASP A 1 333 ? 40.215 58.583 62.530 1.00 14.19 333 ASP A C 1
ATOM 2513 O O . ASP A 1 333 ? 40.547 59.638 61.980 1.00 11.44 333 ASP A O 1
ATOM 2518 N N . GLU A 1 334 ? 39.396 58.510 63.573 1.00 15.02 334 GLU A N 1
ATOM 2519 C CA . GLU A 1 334 ? 38.709 59.644 64.196 1.00 17.63 334 GLU A CA 1
ATOM 2520 C C . GLU A 1 334 ? 39.565 60.750 64.802 1.00 14.95 334 GLU A C 1
ATOM 2521 O O . GLU A 1 334 ? 39.443 61.045 65.990 1.00 15.54 334 GLU A O 1
ATOM 2527 N N . LEU A 1 335 ? 40.393 61.382 63.981 1.00 14.42 335 LEU A N 1
ATOM 2528 C CA . LEU A 1 335 ? 41.266 62.462 64.428 1.00 13.78 335 LEU A CA 1
ATOM 2529 C C . LEU A 1 335 ? 40.496 63.645 65.015 1.00 13.69 335 LEU A C 1
ATOM 2530 O O . LEU A 1 335 ? 40.817 64.129 66.099 1.00 11.68 335 LEU A O 1
ATOM 2535 N N . ASP A 1 336 ? 39.478 64.114 64.297 1.00 14.62 336 ASP A N 1
ATOM 2536 C CA . ASP A 1 336 ? 38.693 65.254 64.764 1.00 14.48 336 ASP A CA 1
ATOM 2537 C C . ASP A 1 336 ? 37.682 64.903 65.839 1.00 13.76 336 ASP A C 1
ATOM 2538 O O . ASP A 1 336 ? 37.447 65.689 66.755 1.00 13.83 336 ASP A O 1
ATOM 2543 N N . GLU A 1 337 ? 37.097 63.719 65.737 1.00 15.39 337 GLU A N 1
ATOM 2544 C CA . GLU A 1 337 ? 36.109 63.281 66.713 1.00 18.22 337 GLU A CA 1
ATOM 2545 C C . GLU A 1 337 ? 36.780 63.126 68.083 1.00 16.75 337 GLU A C 1
ATOM 2546 O O . GLU A 1 337 ? 36.223 63.523 69.105 1.00 16.70 337 GLU A O 1
ATOM 2552 N N . ARG A 1 338 ? 37.985 62.561 68.105 1.00 16.13 338 ARG A N 1
ATOM 2553 C CA . ARG A 1 338 ? 38.686 62.372 69.372 1.00 15.55 338 ARG A CA 1
ATOM 2554 C C . ARG A 1 338 ? 39.269 63.683 69.904 1.00 15.56 338 ARG A C 1
ATOM 2555 O O . ARG A 1 338 ? 39.381 63.875 71.117 1.00 16.31 338 ARG A O 1
ATOM 2563 N N . ALA A 1 339 ? 39.625 64.593 69.001 1.00 15.18 339 ALA A N 1
ATOM 2564 C CA . ALA A 1 339 ? 40.179 65.879 69.417 1.00 14.57 339 ALA A CA 1
ATOM 2565 C C . ALA A 1 339 ? 39.095 66.722 70.070 1.00 14.57 339 ALA A C 1
ATOM 2566 O O . ALA A 1 339 ? 39.380 67.575 70.912 1.00 16.07 339 ALA A O 1
ATOM 2568 N N . ALA A 1 340 ? 37.851 66.492 69.662 1.00 14.40 340 ALA A N 1
ATOM 2569 C CA . ALA A 1 340 ? 36.728 67.242 70.205 1.00 15.30 340 ALA A CA 1
ATOM 2570 C C . ALA A 1 340 ? 36.349 66.717 71.579 1.00 14.39 340 ALA A C 1
ATOM 2571 O O . ALA A 1 340 ? 36.442 67.431 72.574 1.00 15.41 340 ALA A O 1
ATOM 2573 N N . TRP A 1 341 ? 35.927 65.461 71.626 1.00 15.79 341 TRP A N 1
ATOM 2574 C CA . TRP A 1 341 ? 35.516 64.842 72.878 1.00 15.48 341 TRP A CA 1
ATOM 2575 C C . TRP A 1 341 ? 36.603 64.858 73.951 1.00 14.81 341 TRP A C 1
ATOM 2576 O O . TRP A 1 341 ? 36.352 65.242 75.091 1.00 13.54 341 TRP A O 1
ATOM 2587 N N . PHE A 1 342 ? 37.812 64.449 73.594 1.00 15.44 342 PHE A N 1
ATOM 2588 C CA . PHE A 1 342 ? 38.880 64.404 74.585 1.00 15.24 342 PHE A CA 1
ATOM 2589 C C . PHE A 1 342 ? 39.484 65.749 74.952 1.00 15.92 342 PHE A C 1
ATOM 2590 O O . PHE A 1 342 ? 40.370 65.825 75.803 1.00 14.02 342 PHE A O 1
ATOM 2598 N N . TYR A 1 343 ? 38.998 66.815 74.324 1.00 15.69 343 TYR A N 1
ATOM 2599 C CA . TYR A 1 343 ? 39.467 68.153 74.656 1.00 16.34 343 TYR A CA 1
ATOM 2600 C C . TYR A 1 343 ? 38.678 68.609 75.883 1.00 16.45 343 TYR A C 1
ATOM 2601 O O . TYR A 1 343 ? 39.176 69.376 76.712 1.00 13.88 343 TYR A O 1
ATOM 2610 N N . GLU A 1 344 ? 37.446 68.119 75.994 1.00 17.71 344 GLU A N 1
ATOM 2611 C CA . GLU A 1 344 ? 36.571 68.496 77.099 1.00 18.31 344 GLU A CA 1
ATOM 2612 C C . GLU A 1 344 ? 36.167 67.343 78.001 1.00 18.65 344 GLU A C 1
ATOM 2613 O O . GLU A 1 344 ? 35.480 67.550 78.999 1.00 20.73 344 GLU A O 1
ATOM 2619 N N . ALA A 1 345 ? 36.571 66.128 77.662 1.00 17.59 345 ALA A N 1
ATOM 2620 C CA . ALA A 1 345 ? 36.199 64.993 78.491 1.00 18.67 345 ALA A CA 1
ATOM 2621 C C . ALA A 1 345 ? 37.303 63.952 78.568 1.00 18.57 345 ALA A C 1
ATOM 2622 O O . ALA A 1 345 ? 38.270 63.993 77.810 1.00 18.51 345 ALA A O 1
ATOM 2624 N N . ILE A 1 346 ? 37.151 63.016 79.493 1.00 18.18 346 ILE A N 1
ATOM 2625 C CA . ILE A 1 346 ? 38.128 61.958 79.662 1.00 18.74 346 ILE A CA 1
ATOM 2626 C C . ILE A 1 346 ? 37.387 60.626 79.757 1.00 18.77 346 ILE A C 1
ATOM 2627 O O . ILE A 1 346 ? 36.344 60.527 80.410 1.00 19.31 346 ILE A O 1
ATOM 2632 N N . THR A 1 347 ? 37.932 59.620 79.080 1.00 18.36 347 THR A N 1
ATOM 2633 C CA . THR A 1 347 ? 37.384 58.263 79.006 1.00 17.54 347 THR A CA 1
ATOM 2634 C C . THR A 1 347 ? 36.216 58.151 78.032 1.00 17.53 347 THR A C 1
ATOM 2635 O O . THR A 1 347 ? 35.600 59.149 77.643 1.00 15.59 347 THR A O 1
ATOM 2639 N N . VAL A 1 348 ? 35.940 56.918 77.627 1.00 16.76 348 VAL A N 1
ATOM 2640 C CA . VAL A 1 348 ? 34.836 56.612 76.730 1.00 16.51 348 VAL A CA 1
ATOM 2641 C C . VAL A 1 348 ? 34.589 55.115 76.889 1.00 17.67 348 VAL A C 1
ATOM 2642 O O . VAL A 1 348 ? 35.473 54.382 77.332 1.00 17.48 348 VAL A O 1
ATOM 2646 N N . SER A 1 349 ? 33.379 54.670 76.568 1.00 17.45 349 SER A N 1
ATOM 2647 C CA . SER A 1 349 ? 33.031 53.258 76.671 1.00 18.23 349 SER A CA 1
ATOM 2648 C C . SER A 1 349 ? 31.651 53.064 76.065 1.00 19.08 349 SER A C 1
ATOM 2649 O O . SER A 1 349 ? 30.926 54.033 75.842 1.00 19.47 349 SER A O 1
ATOM 2652 N N . ARG A 1 350 ? 31.286 51.814 75.805 1.00 18.73 350 ARG A N 1
ATOM 2653 C CA . ARG A 1 350 ? 29.985 51.529 75.220 1.00 20.58 350 ARG A CA 1
ATOM 2654 C C . ARG A 1 350 ? 28.870 51.946 76.173 1.00 21.21 350 ARG A C 1
ATOM 2655 O O . ARG A 1 350 ? 27.768 52.293 75.742 1.00 22.13 350 ARG A O 1
ATOM 2663 N N . GLY A 1 351 ? 29.164 51.928 77.469 1.00 21.08 351 GLY A N 1
ATOM 2664 C CA . GLY A 1 351 ? 28.167 52.312 78.451 1.00 21.82 351 GLY A CA 1
ATOM 2665 C C . GLY A 1 351 ? 27.832 53.792 78.397 1.00 21.88 351 GLY A C 1
ATOM 2666 O O . GLY A 1 351 ? 26.688 54.187 78.622 1.00 22.53 351 GLY A O 1
ATOM 2675 N N . LYS A 1 353 ? 27.769 55.501 75.822 1.00 22.42 353 LYS A N 1
ATOM 2676 C CA . LYS A 1 353 ? 27.109 55.733 74.535 1.00 22.36 353 LYS A CA 1
ATOM 2677 C C . LYS A 1 353 ? 26.001 54.690 74.395 1.00 23.09 353 LYS A C 1
ATOM 2678 O O . LYS A 1 353 ? 25.808 54.102 73.331 1.00 22.52 353 LYS A O 1
ATOM 2684 N N . SER A 1 354 ? 25.273 54.473 75.482 1.00 23.10 354 SER A N 1
ATOM 2685 C CA . SER A 1 354 ? 24.209 53.481 75.516 1.00 24.67 354 SER A CA 1
ATOM 2686 C C . SER A 1 354 ? 23.167 53.573 74.416 1.00 26.01 354 SER A C 1
ATOM 2687 O O . SER A 1 354 ? 22.716 54.658 74.051 1.00 25.42 354 SER A O 1
ATOM 2690 N N . THR A 1 355 ? 22.787 52.408 73.903 1.00 27.61 355 THR A N 1
ATOM 2691 C CA . THR A 1 355 ? 21.769 52.292 72.868 1.00 28.99 355 THR A CA 1
ATOM 2692 C C . THR A 1 355 ? 20.775 51.254 73.373 1.00 30.34 355 THR A C 1
ATOM 2693 O O . THR A 1 355 ? 19.876 50.822 72.650 1.00 30.10 355 THR A O 1
ATOM 2697 N N . ILE A 1 356 ? 20.954 50.867 74.632 1.00 31.20 356 ILE A N 1
ATOM 2698 C CA . ILE A 1 356 ? 20.104 49.875 75.280 1.00 32.84 356 ILE A CA 1
ATOM 2699 C C . ILE A 1 356 ? 19.197 50.541 76.315 1.00 32.12 356 ILE A C 1
ATOM 2700 O O . ILE A 1 356 ? 19.673 51.163 77.268 1.00 32.64 356 ILE A O 1
ATOM 2705 N N . PRO A 1 357 ? 17.872 50.409 76.144 1.00 32.73 357 PRO A N 1
ATOM 2706 C CA . PRO A 1 357 ? 16.890 50.999 77.058 1.00 32.28 357 PRO A CA 1
ATOM 2707 C C . PRO A 1 357 ? 17.177 50.727 78.532 1.00 31.14 357 PRO A C 1
ATOM 2708 O O . PRO A 1 357 ? 17.311 49.575 78.946 1.00 30.72 357 PRO A O 1
ATOM 2712 N N . GLY A 1 358 ? 17.271 51.799 79.314 1.00 30.52 358 GLY A N 1
ATOM 2713 C CA . GLY A 1 358 ? 17.518 51.672 80.738 1.00 30.39 358 GLY A CA 1
ATOM 2714 C C . GLY A 1 358 ? 18.905 51.186 81.108 1.00 31.33 358 GLY A C 1
ATOM 2715 O O . GLY A 1 358 ? 19.128 50.738 82.231 1.00 31.74 358 GLY A O 1
ATOM 2716 N N . PHE A 1 359 ? 19.839 51.285 80.168 1.00 31.44 359 PHE A N 1
ATOM 2717 C CA . PHE A 1 359 ? 21.213 50.844 80.392 1.00 30.92 359 PHE A CA 1
ATOM 2718 C C . PHE A 1 359 ? 22.219 51.975 80.181 1.00 29.41 359 PHE A C 1
ATOM 2719 O O . PHE A 1 359 ? 22.053 52.809 79.293 1.00 28.14 359 PHE A O 1
ATOM 2727 N N . GLY A 1 360 ? 23.258 51.998 81.011 1.00 28.13 360 GLY A N 1
ATOM 2728 C CA . GLY A 1 360 ? 24.295 53.010 80.890 1.00 26.42 360 GLY A CA 1
ATOM 2729 C C . GLY A 1 360 ? 23.835 54.453 80.905 1.00 25.20 360 GLY A C 1
ATOM 2730 O O . GLY A 1 360 ? 22.874 54.810 81.594 1.00 23.55 360 GLY A O 1
ATOM 2731 N N . GLN A 1 361 ? 24.535 55.293 80.146 1.00 24.60 361 GLN A N 1
ATOM 2732 C CA . GLN A 1 361 ? 24.208 56.711 80.072 1.00 23.53 361 GLN A CA 1
ATOM 2733 C C . GLN A 1 361 ? 24.317 57.249 78.652 1.00 21.69 361 GLN A C 1
ATOM 2734 O O . GLN A 1 361 ? 24.809 56.572 77.745 1.00 20.78 361 GLN A O 1
ATOM 2740 N N . ARG A 1 362 ? 23.841 58.476 78.478 1.00 19.59 362 ARG A N 1
ATOM 2741 C CA . ARG A 1 362 ? 23.899 59.182 77.205 1.00 18.36 362 ARG A CA 1
ATOM 2742 C C . ARG A 1 362 ? 24.100 60.653 77.543 1.00 18.56 362 ARG A C 1
ATOM 2743 O O . ARG A 1 362 ? 23.419 61.194 78.418 1.00 19.15 362 ARG A O 1
ATOM 2751 N N . TYR A 1 363 ? 25.047 61.289 76.862 1.00 17.67 363 TYR A N 1
ATOM 2752 C CA . TYR A 1 363 ? 25.363 62.689 77.113 1.00 18.69 363 TYR A CA 1
ATOM 2753 C C . TYR A 1 363 ? 24.938 63.630 75.997 1.00 18.44 363 TYR A C 1
ATOM 2754 O O . TYR A 1 363 ? 25.181 63.367 74.820 1.00 19.70 363 TYR A O 1
ATOM 2763 N N . LEU A 1 364 ? 24.308 64.733 76.379 1.00 18.90 364 LEU A N 1
ATOM 2764 C CA . LEU A 1 364 ? 23.922 65.757 75.423 1.00 18.86 364 LEU A CA 1
ATOM 2765 C C . LEU A 1 364 ? 24.636 67.008 75.909 1.00 17.75 364 LEU A C 1
ATOM 2766 O O . LEU A 1 364 ? 24.648 67.297 77.107 1.00 18.50 364 LEU A O 1
ATOM 2771 N N . VAL A 1 365 ? 25.250 67.740 74.987 1.00 18.08 365 VAL A N 1
ATOM 2772 C CA . VAL A 1 365 ? 25.975 68.945 75.354 1.00 17.77 365 VAL A CA 1
ATOM 2773 C C . VAL A 1 365 ? 25.516 70.153 74.557 1.00 17.17 365 VAL A C 1
ATOM 2774 O O . VAL A 1 365 ? 25.064 70.025 73.423 1.00 18.93 365 VAL A O 1
ATOM 2778 N N . THR A 1 366 ? 25.615 71.326 75.169 1.00 16.96 366 THR A N 1
ATOM 2779 C CA . THR A 1 366 ? 25.270 72.566 74.496 1.00 16.81 366 THR A CA 1
ATOM 2780 C C . THR A 1 366 ? 26.144 73.667 75.071 1.00 16.39 366 THR A C 1
ATOM 2781 O O . THR A 1 366 ? 26.441 73.677 76.264 1.00 18.75 366 THR A O 1
ATOM 2785 N N . TYR A 1 367 ? 26.571 74.584 74.211 1.00 16.74 367 TYR A N 1
ATOM 2786 C CA . TYR A 1 367 ? 27.430 75.683 74.629 1.00 18.38 367 TYR A CA 1
ATOM 2787 C C . TYR A 1 367 ? 26.754 77.029 74.384 1.00 18.43 367 TYR A C 1
ATOM 2788 O O . TYR A 1 367 ? 27.289 78.067 74.770 1.00 19.67 367 TYR A O 1
ATOM 2797 N N . GLN A 1 368 ? 25.576 77.005 73.762 1.00 19.60 368 GLN A N 1
ATOM 2798 C CA . GLN A 1 368 ? 24.861 78.233 73.410 1.00 21.64 368 GLN A CA 1
ATOM 2799 C C . GLN A 1 368 ? 23.388 78.270 73.823 1.00 20.85 368 GLN A C 1
ATOM 2800 O O . GLN A 1 368 ? 22.772 77.233 74.060 1.00 22.46 368 GLN A O 1
ATOM 2806 N N . ASP A 1 369 ? 22.824 79.474 73.891 1.00 22.71 369 ASP A N 1
ATOM 2807 C CA . ASP A 1 369 ? 21.413 79.630 74.238 1.00 24.03 369 ASP A CA 1
ATOM 2808 C C . ASP A 1 369 ? 20.566 79.512 72.971 1.00 26.04 369 ASP A C 1
ATOM 2809 O O . ASP A 1 369 ? 21.096 79.233 71.888 1.00 26.99 369 ASP A O 1
ATOM 2814 N N . SER A 1 370 ? 19.259 79.726 73.100 1.00 24.97 370 SER A N 1
ATOM 2815 C CA . SER A 1 370 ? 18.350 79.616 71.961 1.00 26.58 370 SER A CA 1
ATOM 2816 C C . SER A 1 370 ? 18.626 80.620 70.843 1.00 27.32 370 SER A C 1
ATOM 2817 O O . SER A 1 370 ? 18.141 80.452 69.725 1.00 28.49 370 SER A O 1
ATOM 2820 N N . ASP A 1 371 ? 19.391 81.665 71.141 1.00 27.33 371 ASP A N 1
ATOM 2821 C CA . ASP A 1 371 ? 19.723 82.669 70.135 1.00 28.99 371 ASP A CA 1
ATOM 2822 C C . ASP A 1 371 ? 21.022 82.312 69.423 1.00 28.93 371 ASP A C 1
ATOM 2823 O O . ASP A 1 371 ? 21.410 82.968 68.458 1.00 30.52 371 ASP A O 1
ATOM 2828 N N . GLY A 1 372 ? 21.695 81.275 69.911 1.00 28.61 372 GLY A N 1
ATOM 2829 C CA . GLY A 1 372 ? 22.950 80.858 69.314 1.00 27.53 372 GLY A CA 1
ATOM 2830 C C . GLY A 1 372 ? 24.148 81.549 69.940 1.00 27.18 372 GLY A C 1
ATOM 2831 O O . GLY A 1 372 ? 25.282 81.359 69.502 1.00 28.45 372 GLY A O 1
ATOM 2832 N N . ASN A 1 373 ? 23.902 82.355 70.967 1.00 24.88 373 ASN A N 1
ATOM 2833 C CA . ASN A 1 373 ? 24.975 83.069 71.650 1.00 25.09 373 ASN A CA 1
ATOM 2834 C C . ASN A 1 373 ? 25.640 82.174 72.693 1.00 24.14 373 ASN A C 1
ATOM 2835 O O . ASN A 1 373 ? 24.999 81.286 73.256 1.00 24.83 373 ASN A O 1
ATOM 2840 N N . TRP A 1 374 ? 26.925 82.404 72.943 1.00 23.27 374 TRP A N 1
ATOM 2841 C CA . TRP A 1 374 ? 27.653 81.615 73.931 1.00 22.18 374 TRP A CA 1
ATOM 2842 C C . TRP A 1 374 ? 27.030 81.815 75.306 1.00 21.41 374 TRP A C 1
ATOM 2843 O O . TRP A 1 374 ? 26.586 82.913 75.640 1.00 19.76 374 TRP A O 1
ATOM 2854 N N . LEU A 1 375 ? 27.001 80.751 76.099 1.00 20.25 375 LEU A N 1
ATOM 2855 C CA . LEU A 1 375 ? 26.464 80.828 77.449 1.00 20.55 375 LEU A CA 1
ATOM 2856 C C . LEU A 1 375 ? 27.537 81.495 78.307 1.00 21.93 375 LEU A C 1
ATOM 2857 O O . LEU A 1 375 ? 28.664 81.002 78.392 1.00 21.28 375 LEU A O 1
ATOM 2862 N N . SER A 1 376 ? 27.193 82.621 78.928 1.00 22.00 376 SER A N 1
ATOM 2863 C CA . SER A 1 376 ? 28.137 83.350 79.772 1.00 22.31 376 SER A CA 1
ATOM 2864 C C . SER A 1 376 ? 27.547 83.541 81.169 1.00 22.94 376 SER A C 1
ATOM 2865 O O . SER A 1 376 ? 26.357 83.819 81.317 1.00 22.31 376 SER A O 1
ATOM 2868 N N . GLY A 1 377 ? 28.399 83.400 82.180 1.00 22.51 377 GLY A N 1
ATOM 2869 C CA . GLY A 1 377 ? 27.977 83.495 83.568 1.00 22.62 377 GLY A CA 1
ATOM 2870 C C . GLY A 1 377 ? 27.290 84.730 84.125 1.00 23.45 377 GLY A C 1
ATOM 2871 O O . GLY A 1 377 ? 26.625 84.627 85.154 1.00 22.77 377 GLY A O 1
ATOM 2872 N N . GLU A 1 378 ? 27.438 85.888 83.488 1.00 24.22 378 GLU A N 1
ATOM 2873 C CA . GLU A 1 378 ? 26.800 87.100 84.004 1.00 25.42 378 GLU A CA 1
ATOM 2874 C C . GLU A 1 378 ? 25.319 87.136 83.660 1.00 26.26 378 GLU A C 1
ATOM 2875 O O . GLU A 1 378 ? 24.551 87.872 84.278 1.00 27.45 378 GLU A O 1
ATOM 2881 N N . HIS A 1 379 ? 24.919 86.345 82.670 1.00 26.93 379 HIS A N 1
ATOM 2882 C CA . HIS A 1 379 ? 23.524 86.310 82.259 1.00 27.53 379 HIS A CA 1
ATOM 2883 C C . HIS A 1 379 ? 22.728 85.242 83.008 1.00 27.03 379 HIS A C 1
ATOM 2884 O O . HIS A 1 379 ? 23.297 84.352 83.648 1.00 26.38 379 HIS A O 1
ATOM 2891 N N . THR A 1 380 ? 21.405 85.347 82.936 1.00 25.82 380 THR A N 1
ATOM 2892 C CA . THR A 1 380 ? 20.525 84.383 83.583 1.00 24.70 380 THR A CA 1
ATOM 2893 C C . THR A 1 380 ? 19.820 83.584 82.497 1.00 25.19 380 THR A C 1
ATOM 2894 O O . THR A 1 380 ? 19.255 84.153 81.561 1.00 26.16 380 THR A O 1
ATOM 2898 N N . TYR A 1 381 ? 19.865 82.262 82.624 1.00 24.45 381 TYR A N 1
ATOM 2899 C CA . TYR A 1 381 ? 19.256 81.366 81.650 1.00 24.04 381 TYR A CA 1
ATOM 2900 C C . TYR A 1 381 ? 18.247 80.420 82.290 1.00 23.87 381 TYR A C 1
ATOM 2901 O O . TYR A 1 381 ? 18.278 80.182 83.501 1.00 24.37 381 TYR A O 1
ATOM 2910 N N . LYS A 1 382 ? 17.359 79.876 81.467 1.00 23.44 382 LYS A N 1
ATOM 2911 C CA . LYS A 1 382 ? 16.357 78.933 81.942 1.00 22.91 382 LYS A CA 1
ATOM 2912 C C . LYS A 1 382 ? 16.270 77.732 81.011 1.00 22.41 382 LYS A C 1
ATOM 2913 O O . LYS A 1 382 ? 16.248 77.883 79.791 1.00 21.50 382 LYS A O 1
ATOM 2919 N N . LEU A 1 383 ? 16.239 76.538 81.591 1.00 21.62 383 LEU A N 1
ATOM 2920 C CA . LEU A 1 383 ? 16.114 75.321 80.803 1.00 22.11 383 LEU A CA 1
ATOM 2921 C C . LEU A 1 383 ? 14.830 74.625 81.224 1.00 22.34 383 LEU A C 1
ATOM 2922 O O . LEU A 1 383 ? 14.709 74.155 82.354 1.00 21.91 383 LEU A O 1
ATOM 2927 N N . HIS A 1 384 ? 13.867 74.579 80.310 1.00 23.02 384 HIS A N 1
ATOM 2928 C CA . HIS A 1 384 ? 12.585 73.940 80.574 1.00 24.42 384 HIS A CA 1
ATOM 2929 C C . HIS A 1 384 ? 12.696 72.450 80.281 1.00 23.74 384 HIS A C 1
ATOM 2930 O O . HIS A 1 384 ? 12.747 72.038 79.121 1.00 24.95 384 HIS A O 1
ATOM 2937 N N . VAL A 1 385 ? 12.741 71.640 81.333 1.00 23.08 385 VAL A N 1
ATOM 2938 C CA . VAL A 1 385 ? 12.850 70.200 81.160 1.00 23.06 385 VAL A CA 1
ATOM 2939 C C . VAL A 1 385 ? 11.456 69.580 81.148 1.00 23.83 385 VAL A C 1
ATOM 2940 O O . VAL A 1 385 ? 10.771 69.559 82.169 1.00 23.91 385 VAL A O 1
ATOM 2944 N N . PRO A 1 386 ? 11.017 69.072 79.985 1.00 25.06 386 PRO A N 1
ATOM 2945 C CA . PRO A 1 386 ? 9.694 68.452 79.847 1.00 24.21 386 PRO A CA 1
ATOM 2946 C C . PRO A 1 386 ? 9.468 67.294 80.815 1.00 23.71 386 PRO A C 1
ATOM 2947 O O . PRO A 1 386 ? 10.418 66.687 81.308 1.00 21.17 386 PRO A O 1
ATOM 2951 N N . ALA A 1 387 ? 8.200 66.995 81.082 1.00 23.69 387 ALA A N 1
ATOM 2952 C CA . ALA A 1 387 ? 7.849 65.909 81.984 1.00 24.88 387 ALA A CA 1
ATOM 2953 C C . ALA A 1 387 ? 8.212 64.579 81.348 1.00 24.39 387 ALA A C 1
ATOM 2954 O O . ALA A 1 387 ? 8.444 64.501 80.144 1.00 23.98 387 ALA A O 1
ATOM 2956 N N . ASN A 1 388 ? 8.262 63.535 82.167 1.00 24.26 388 ASN A N 1
ATOM 2957 C CA . ASN A 1 388 ? 8.582 62.195 81.699 1.00 25.23 388 ASN A CA 1
ATOM 2958 C C . ASN A 1 388 ? 9.951 62.102 81.029 1.00 24.48 388 ASN A C 1
ATOM 2959 O O . ASN A 1 388 ? 10.084 61.514 79.951 1.00 25.03 388 ASN A O 1
ATOM 2964 N N . VAL A 1 389 ? 10.966 62.682 81.665 1.00 24.07 389 VAL A N 1
ATOM 2965 C CA . VAL A 1 389 ? 12.320 62.629 81.120 1.00 22.49 389 VAL A CA 1
ATOM 2966 C C . VAL A 1 389 ? 12.621 61.160 80.844 1.00 21.58 389 VAL A C 1
ATOM 2967 O O . VAL A 1 389 ? 12.469 60.315 81.721 1.00 21.92 389 VAL A O 1
ATOM 2971 N N . PRO A 1 390 ? 13.051 60.838 79.616 1.00 20.81 390 PRO A N 1
ATOM 2972 C CA . PRO A 1 390 ? 13.368 59.466 79.214 1.00 20.90 390 PRO A CA 1
ATOM 2973 C C . PRO A 1 390 ? 14.627 58.865 79.847 1.00 22.35 390 PRO A C 1
ATOM 2974 O O . PRO A 1 390 ? 15.552 58.454 79.145 1.00 21.18 390 PRO A O 1
ATOM 2978 N N . ALA A 1 391 ? 14.650 58.825 81.177 1.00 22.83 391 ALA A N 1
ATOM 2979 C CA . ALA A 1 391 ? 15.767 58.251 81.926 1.00 23.58 391 ALA A CA 1
ATOM 2980 C C . ALA A 1 391 ? 15.172 57.354 83.009 1.00 23.56 391 ALA A C 1
ATOM 2981 O O . ALA A 1 391 ? 14.414 57.822 83.861 1.00 26.45 391 ALA A O 1
ATOM 2983 N N . SER A 1 392 ? 15.511 56.070 82.978 1.00 24.50 392 SER A N 1
ATOM 2984 C CA . SER A 1 392 ? 14.968 55.126 83.952 1.00 25.11 392 SER A CA 1
ATOM 2985 C C . SER A 1 392 ? 15.469 55.376 85.370 1.00 25.53 392 SER A C 1
ATOM 2986 O O . SER A 1 392 ? 14.739 55.171 86.337 1.00 25.02 392 SER A O 1
ATOM 2989 N N . ASN A 1 393 ? 16.711 55.829 85.489 1.00 24.79 393 ASN A N 1
ATOM 2990 C CA . ASN A 1 393 ? 17.299 56.091 86.795 1.00 24.48 393 ASN A CA 1
ATOM 2991 C C . ASN A 1 393 ? 17.083 57.544 87.216 1.00 23.62 393 ASN A C 1
ATOM 2992 O O . ASN A 1 393 ? 16.324 57.817 88.144 1.00 22.75 393 ASN A O 1
ATOM 2997 N N . PHE A 1 394 ? 17.755 58.474 86.542 1.00 22.22 394 PHE A N 1
ATOM 2998 C CA . PHE A 1 394 ? 17.606 59.893 86.854 1.00 21.81 394 PHE A CA 1
ATOM 2999 C C . PHE A 1 394 ? 18.356 60.755 85.839 1.00 21.26 394 PHE A C 1
ATOM 3000 O O . PHE A 1 394 ? 19.085 60.234 84.994 1.00 21.40 394 PHE A O 1
ATOM 3008 N N . TRP A 1 395 ? 18.161 62.069 85.908 1.00 21.35 395 TRP A N 1
ATOM 3009 C CA . TRP A 1 395 ? 18.831 62.979 84.984 1.00 20.49 395 TRP A CA 1
ATOM 3010 C C . TRP A 1 395 ? 19.531 64.108 85.723 1.00 21.29 395 TRP A C 1
ATOM 3011 O O . TRP A 1 395 ? 19.195 64.423 86.866 1.00 22.22 395 TRP A O 1
ATOM 3022 N N . SER A 1 396 ? 20.511 64.721 85.067 1.00 19.51 396 SER A N 1
ATOM 3023 C CA . SER A 1 396 ? 21.231 65.820 85.681 1.00 18.63 396 SER A CA 1
ATOM 3024 C C . SER A 1 396 ? 21.812 66.771 84.651 1.00 18.57 396 SER A C 1
ATOM 3025 O O . SER A 1 396 ? 22.016 66.408 83.493 1.00 17.51 396 SER A O 1
ATOM 3028 N N . THR A 1 397 ? 22.043 68.004 85.080 1.00 17.56 397 THR A N 1
ATOM 3029 C CA . THR A 1 397 ? 22.654 69.016 84.237 1.00 17.57 397 THR A CA 1
ATOM 3030 C C . THR A 1 397 ? 23.811 69.573 85.048 1.00 18.31 397 THR A C 1
ATOM 3031 O O . THR A 1 397 ? 23.615 70.180 86.101 1.00 17.92 397 THR A O 1
ATOM 3035 N N . THR A 1 398 ? 25.023 69.337 84.565 1.00 18.14 398 THR A N 1
ATOM 3036 C CA . THR A 1 398 ? 26.215 69.798 85.255 1.00 18.52 398 THR A CA 1
ATOM 3037 C C . THR A 1 398 ? 26.863 70.915 84.457 1.00 18.25 398 THR A C 1
ATOM 3038 O O . THR A 1 398 ? 27.028 70.812 83.242 1.00 21.13 398 THR A O 1
ATOM 3042 N N . VAL A 1 399 ? 27.216 71.990 85.149 1.00 17.75 399 VAL A N 1
ATOM 3043 C CA . VAL A 1 399 ? 27.837 73.141 84.514 1.00 17.51 399 VAL A CA 1
ATOM 3044 C C . VAL A 1 399 ? 29.355 73.092 84.656 1.00 18.66 399 VAL A C 1
ATOM 3045 O O . VAL A 1 399 ? 29.882 72.849 85.741 1.00 19.72 399 VAL A O 1
ATOM 3049 N N . TYR A 1 400 ? 30.040 73.332 83.543 1.00 18.84 400 TYR A N 1
ATOM 3050 C CA . TYR A 1 400 ? 31.501 73.312 83.482 1.00 18.92 400 TYR A CA 1
ATOM 3051 C C . TYR A 1 400 ? 32.009 74.625 82.889 1.00 19.10 400 TYR A C 1
ATOM 3052 O O . TYR A 1 400 ? 31.340 75.223 82.049 1.00 20.21 400 TYR A O 1
ATOM 3061 N N . ASP A 1 401 ? 33.188 75.078 83.314 1.00 20.28 401 ASP A N 1
ATOM 3062 C CA . ASP A 1 401 ? 33.726 76.315 82.764 1.00 20.07 401 ASP A CA 1
ATOM 3063 C C . ASP A 1 401 ? 34.391 76.026 81.419 1.00 19.98 401 ASP A C 1
ATOM 3064 O O . ASP A 1 401 ? 35.059 75.011 81.253 1.00 21.23 401 ASP A O 1
ATOM 3069 N N . GLU A 1 402 ? 34.190 76.923 80.461 1.00 19.61 402 GLU A N 1
ATOM 3070 C CA . GLU A 1 402 ? 34.755 76.768 79.123 1.00 19.57 402 GLU A CA 1
ATOM 3071 C C . GLU A 1 402 ? 36.278 76.664 79.107 1.00 19.65 402 GLU A C 1
ATOM 3072 O O . GLU A 1 402 ? 36.831 75.810 78.419 1.00 19.06 402 GLU A O 1
ATOM 3078 N N . ASN A 1 403 ? 36.952 77.525 79.865 1.00 19.43 403 ASN A N 1
ATOM 3079 C CA . ASN A 1 403 ? 38.415 77.546 79.873 1.00 19.63 403 ASN A CA 1
ATOM 3080 C C . ASN A 1 403 ? 39.102 76.242 80.278 1.00 19.00 403 ASN A C 1
ATOM 3081 O O . ASN A 1 403 ? 39.894 75.700 79.507 1.00 18.36 403 ASN A O 1
ATOM 3086 N N . ASN A 1 404 ? 38.806 75.742 81.476 1.00 15.98 404 ASN A N 1
ATOM 3087 C CA . ASN A 1 404 ? 39.425 74.510 81.970 1.00 17.33 404 ASN A CA 1
ATOM 3088 C C . ASN A 1 404 ? 38.571 73.264 81.768 1.00 17.19 404 ASN A C 1
ATOM 3089 O O . ASN A 1 404 ? 39.054 72.143 81.943 1.00 17.12 404 ASN A O 1
ATOM 3094 N N . ARG A 1 405 ? 37.307 73.457 81.404 1.00 15.68 405 ARG A N 1
ATOM 3095 C CA . ARG A 1 405 ? 36.390 72.341 81.207 1.00 16.18 405 ARG A CA 1
ATOM 3096 C C . ARG A 1 405 ? 36.264 71.482 82.472 1.00 16.85 405 ARG A C 1
ATOM 3097 O O . ARG A 1 405 ? 36.164 70.261 82.396 1.00 15.77 405 ARG A O 1
ATOM 3105 N N . LEU A 1 406 ? 36.261 72.136 83.631 1.00 16.39 406 LEU A N 1
ATOM 3106 C CA . LEU A 1 406 ? 36.132 71.445 84.913 1.00 17.27 406 LEU A CA 1
ATOM 3107 C C . LEU A 1 406 ? 34.807 71.847 85.547 1.00 18.47 406 LEU A C 1
ATOM 3108 O O . LEU A 1 406 ? 34.187 72.816 85.112 1.00 18.77 406 LEU A O 1
ATOM 3121 N N . ILE A 1 408 ? 32.225 73.704 87.337 1.00 18.58 408 ILE A N 1
ATOM 3122 C CA . ILE A 1 408 ? 32.269 75.119 87.662 1.00 18.80 408 ILE A CA 1
ATOM 3123 C C . ILE A 1 408 ? 32.457 75.353 89.161 1.00 19.52 408 ILE A C 1
ATOM 3124 O O . ILE A 1 408 ? 31.914 74.623 89.995 1.00 19.69 408 ILE A O 1
ATOM 3129 N N . ILE A 1 409 ? 33.256 76.362 89.487 1.00 19.16 409 ILE A N 1
ATOM 3130 C CA . ILE A 1 409 ? 33.529 76.731 90.870 1.00 21.38 409 ILE A CA 1
ATOM 3131 C C . ILE A 1 409 ? 32.691 77.961 91.192 1.00 21.34 409 ILE A C 1
ATOM 3132 O O . ILE A 1 409 ? 32.906 79.030 90.617 1.00 21.70 409 ILE A O 1
ATOM 3137 N N . ASN A 1 410 ? 31.730 77.810 92.098 1.00 22.19 410 ASN A N 1
ATOM 3138 C CA . ASN A 1 410 ? 30.874 78.928 92.480 1.00 21.56 410 ASN A CA 1
ATOM 3139 C C . ASN A 1 410 ? 30.781 79.082 93.995 1.00 23.25 410 ASN A C 1
ATOM 3140 O O . ASN A 1 410 ? 31.211 78.206 94.747 1.00 21.27 410 ASN A O 1
ATOM 3145 N N . ASP A 1 411 ? 30.216 80.203 94.438 1.00 25.33 411 ASP A N 1
ATOM 3146 C CA . ASP A 1 411 ? 30.064 80.458 95.866 1.00 28.09 411 ASP A CA 1
ATOM 3147 C C . ASP A 1 411 ? 29.142 79.427 96.507 1.00 27.91 411 ASP A C 1
ATOM 3148 O O . ASP A 1 411 ? 29.354 79.017 97.647 1.00 28.15 411 ASP A O 1
ATOM 3153 N N . ALA A 1 412 ? 28.118 79.008 95.771 1.00 26.73 412 ALA A N 1
ATOM 3154 C CA . ALA A 1 412 ? 27.168 78.029 96.279 1.00 27.32 412 ALA A CA 1
ATOM 3155 C C . ALA A 1 412 ? 27.860 76.707 96.594 1.00 26.92 412 ALA A C 1
ATOM 3156 O O . ALA A 1 412 ? 27.508 76.022 97.555 1.00 26.71 412 ALA A O 1
ATOM 3158 N N . GLY A 1 413 ? 28.849 76.351 95.781 1.00 26.86 413 GLY A N 1
ATOM 3159 C CA . GLY A 1 413 ? 29.565 75.110 96.001 1.00 26.20 413 GLY A CA 1
ATOM 3160 C C . GLY A 1 413 ? 28.944 73.918 95.295 1.00 26.51 413 GLY A C 1
ATOM 3161 O O . GLY A 1 413 ? 29.291 72.772 95.582 1.00 25.78 413 GLY A O 1
ATOM 3162 N N . SER A 1 414 ? 28.017 74.176 94.378 1.00 25.56 414 SER A N 1
ATOM 3163 C CA . SER A 1 414 ? 27.379 73.095 93.634 1.00 25.47 414 SER A CA 1
ATOM 3164 C C . SER A 1 414 ? 27.368 73.423 92.151 1.00 23.18 414 SER A C 1
ATOM 3165 O O . SER A 1 414 ? 26.864 74.464 91.742 1.00 24.45 414 SER A O 1
ATOM 3168 N N . PRO A 1 415 ? 27.926 72.529 91.323 1.00 22.46 415 PRO A N 1
ATOM 3169 C CA . PRO A 1 415 ? 27.976 72.743 89.878 1.00 20.33 415 PRO A CA 1
ATOM 3170 C C . PRO A 1 415 ? 26.845 72.070 89.118 1.00 20.26 415 PRO A C 1
ATOM 3171 O O . PRO A 1 415 ? 26.806 72.127 87.890 1.00 19.62 415 PRO A O 1
ATOM 3175 N N . ASP A 1 416 ? 25.922 71.429 89.825 1.00 19.48 416 ASP A N 1
ATOM 3176 C CA . ASP A 1 416 ? 24.852 70.753 89.110 1.00 21.42 416 ASP A CA 1
ATOM 3177 C C . ASP A 1 416 ? 23.470 70.750 89.740 1.00 20.18 416 ASP A C 1
ATOM 3178 O O . ASP A 1 416 ? 23.271 71.182 90.874 1.00 19.98 416 ASP A O 1
ATOM 3183 N N . ILE A 1 417 ? 22.525 70.242 88.960 1.00 19.77 417 ILE A N 1
ATOM 3184 C CA . ILE A 1 417 ? 21.140 70.089 89.369 1.00 20.17 417 ILE A CA 1
ATOM 3185 C C . ILE A 1 417 ? 20.752 68.677 88.942 1.00 20.26 417 ILE A C 1
ATOM 3186 O O . ILE A 1 417 ? 20.768 68.345 87.753 1.00 20.99 417 ILE A O 1
ATOM 3191 N N . SER A 1 418 ? 20.433 67.846 89.927 1.00 20.03 418 SER A N 1
ATOM 3192 C CA . SER A 1 418 ? 20.056 66.456 89.698 1.00 21.08 418 SER A CA 1
ATOM 3193 C C . SER A 1 418 ? 18.581 66.221 90.004 1.00 21.81 418 SER A C 1
ATOM 3194 O O . SER A 1 418 ? 18.019 66.863 90.891 1.00 20.46 418 SER A O 1
ATOM 3197 N N . SER A 1 419 ? 17.958 65.295 89.280 1.00 22.18 419 SER A N 1
ATOM 3198 C CA . SER A 1 419 ? 16.551 64.997 89.501 1.00 23.19 419 SER A CA 1
ATOM 3199 C C . SER A 1 419 ? 16.380 64.264 90.827 1.00 24.20 419 SER A C 1
ATOM 3200 O O . SER A 1 419 ? 15.265 64.122 91.326 1.00 24.65 419 SER A O 1
ATOM 3203 N N . ARG A 1 420 ? 17.490 63.801 91.392 1.00 23.55 420 ARG A N 1
ATOM 3204 C CA . ARG A 1 420 ? 17.454 63.100 92.671 1.00 24.64 420 ARG A CA 1
ATOM 3205 C C . ARG A 1 420 ? 17.272 64.096 93.808 1.00 25.11 420 ARG A C 1
ATOM 3206 O O . ARG A 1 420 ? 17.001 63.715 94.945 1.00 24.06 420 ARG A O 1
ATOM 3214 N N . LYS A 1 421 ? 17.436 65.376 93.492 1.00 24.45 421 LYS A N 1
ATOM 3215 C CA . LYS A 1 421 ? 17.258 66.435 94.476 1.00 27.29 421 LYS A CA 1
ATOM 3216 C C . LYS A 1 421 ? 15.766 66.743 94.536 1.00 27.85 421 LYS A C 1
ATOM 3217 O O . LYS A 1 421 ? 15.035 66.455 93.590 1.00 27.90 421 LYS A O 1
ATOM 3223 N N . ASN A 1 422 ? 15.308 67.309 95.647 1.00 29.54 422 ASN A N 1
ATOM 3224 C CA . ASN A 1 422 ? 13.896 67.649 95.768 1.00 31.01 422 ASN A CA 1
ATOM 3225 C C . ASN A 1 422 ? 13.682 68.980 95.059 1.00 30.50 422 ASN A C 1
ATOM 3226 O O . ASN A 1 422 ? 13.661 70.035 95.689 1.00 32.51 422 ASN A O 1
ATOM 3231 N N . LEU A 1 423 ? 13.537 68.921 93.740 1.00 30.45 423 LEU A N 1
ATOM 3232 C CA . LEU A 1 423 ? 13.344 70.114 92.927 1.00 29.23 423 LEU A CA 1
ATOM 3233 C C . LEU A 1 423 ? 11.904 70.602 92.920 1.00 29.07 423 LEU A C 1
ATOM 3234 O O . LEU A 1 423 ? 10.975 69.849 93.211 1.00 29.88 423 LEU A O 1
ATOM 3239 N N . LYS A 1 424 ? 11.727 71.875 92.587 1.00 28.69 424 LYS A N 1
ATOM 3240 C CA . LYS A 1 424 ? 10.394 72.441 92.498 1.00 27.95 424 LYS A CA 1
ATOM 3241 C C . LYS A 1 424 ? 9.876 71.969 91.143 1.00 27.44 424 LYS A C 1
ATOM 3242 O O . LYS A 1 424 ? 10.462 72.282 90.106 1.00 25.40 424 LYS A O 1
ATOM 3248 N N . VAL A 1 425 ? 8.797 71.194 91.160 1.00 26.42 425 VAL A N 1
ATOM 3249 C CA . VAL A 1 425 ? 8.213 70.666 89.933 1.00 26.48 425 VAL A CA 1
ATOM 3250 C C . VAL A 1 425 ? 6.934 71.409 89.562 1.00 27.98 425 VAL A C 1
ATOM 3251 O O . VAL A 1 425 ? 6.066 71.629 90.410 1.00 28.19 425 VAL A O 1
ATOM 3255 N N . ASN A 1 426 ? 6.822 71.791 88.292 1.00 28.36 426 ASN A N 1
ATOM 3256 C CA . ASN A 1 426 ? 5.645 72.506 87.811 1.00 29.26 426 ASN A CA 1
ATOM 3257 C C . ASN A 1 426 ? 4.426 71.592 87.823 1.00 29.73 426 ASN A C 1
ATOM 3258 O O . ASN A 1 426 ? 4.559 70.367 87.900 1.00 28.78 426 ASN A O 1
ATOM 3263 N N . SER A 1 427 ? 3.240 72.189 87.744 1.00 30.50 427 SER A N 1
ATOM 3264 C CA . SER A 1 427 ? 2.004 71.419 87.770 1.00 31.33 427 SER A CA 1
ATOM 3265 C C . SER A 1 427 ? 1.896 70.407 86.635 1.00 31.06 427 SER A C 1
ATOM 3266 O O . SER A 1 427 ? 1.261 69.365 86.793 1.00 30.95 427 SER A O 1
ATOM 3269 N N . ASP A 1 428 ? 2.517 70.702 85.495 1.00 31.51 428 ASP A N 1
ATOM 3270 C CA . ASP A 1 428 ? 2.457 69.784 84.362 1.00 30.84 428 ASP A CA 1
ATOM 3271 C C . ASP A 1 428 ? 3.538 68.704 84.409 1.00 30.47 428 ASP A C 1
ATOM 3272 O O . ASP A 1 428 ? 3.689 67.931 83.463 1.00 30.48 428 ASP A O 1
ATOM 3277 N N . GLY A 1 429 ? 4.284 68.652 85.509 1.00 28.43 429 GLY A N 1
ATOM 3278 C CA . GLY A 1 429 ? 5.325 67.649 85.644 1.00 26.68 429 GLY A CA 1
ATOM 3279 C C . GLY A 1 429 ? 6.685 68.081 85.126 1.00 26.75 429 GLY A C 1
ATOM 3280 O O . GLY A 1 429 ? 7.683 67.399 85.361 1.00 25.54 429 GLY A O 1
ATOM 3281 N N . SER A 1 430 ? 6.733 69.204 84.415 1.00 26.07 430 SER A N 1
ATOM 3282 C CA . SER A 1 430 ? 7.995 69.708 83.887 1.00 25.78 430 SER A CA 1
ATOM 3283 C C . SER A 1 430 ? 8.798 70.340 85.016 1.00 25.15 430 SER A C 1
ATOM 3284 O O . SER A 1 430 ? 8.267 70.616 86.093 1.00 25.15 430 SER A O 1
ATOM 3287 N N . ILE A 1 431 ? 10.083 70.562 84.765 1.00 24.36 431 ILE A N 1
ATOM 3288 C CA . ILE A 1 431 ? 10.969 71.160 85.756 1.00 23.66 431 ILE A CA 1
ATOM 3289 C C . ILE A 1 431 ? 11.821 72.250 85.123 1.00 23.13 431 ILE A C 1
ATOM 3290 O O . ILE A 1 431 ? 12.448 72.036 84.086 1.00 22.56 431 ILE A O 1
ATOM 3295 N N . ASP A 1 432 ? 11.844 73.419 85.749 1.00 22.14 432 ASP A N 1
ATOM 3296 C CA . ASP A 1 432 ? 12.636 74.521 85.231 1.00 23.88 432 ASP A CA 1
ATOM 3297 C C . ASP A 1 432 ? 13.945 74.664 85.994 1.00 22.80 432 ASP A C 1
ATOM 3298 O O . ASP A 1 432 ? 13.954 74.790 87.218 1.00 21.96 432 ASP A O 1
ATOM 3303 N N . VAL A 1 433 ? 15.049 74.632 85.258 1.00 21.60 433 VAL A N 1
ATOM 3304 C CA . VAL A 1 433 ? 16.374 74.774 85.850 1.00 20.75 433 VAL A CA 1
ATOM 3305 C C . VAL A 1 433 ? 16.895 76.157 85.489 1.00 20.39 433 VAL A C 1
ATOM 3306 O O . VAL A 1 433 ? 16.866 76.549 84.323 1.00 21.32 433 VAL A O 1
ATOM 3310 N N . TYR A 1 434 ? 17.371 76.899 86.481 1.00 20.47 434 TYR A N 1
ATOM 3311 C CA . TYR A 1 434 ? 17.884 78.238 86.230 1.00 20.24 434 TYR A CA 1
ATOM 3312 C C . TYR A 1 434 ? 19.392 78.329 86.418 1.00 20.20 434 TYR A C 1
ATOM 3313 O O . TYR A 1 434 ? 19.963 77.675 87.292 1.00 18.64 434 TYR A O 1
ATOM 3322 N N . TYR A 1 435 ? 20.026 79.138 85.574 1.00 19.45 435 TYR A N 1
ATOM 3323 C CA . TYR A 1 435 ? 21.471 79.350 85.607 1.00 19.91 435 TYR A CA 1
ATOM 3324 C C . TYR A 1 435 ? 21.697 80.853 85.711 1.00 20.10 435 TYR A C 1
ATOM 3325 O O . TYR A 1 435 ? 21.083 81.623 84.971 1.00 21.70 435 TYR A O 1
ATOM 3334 N N . GLY A 1 436 ? 22.575 81.278 86.612 1.00 19.64 436 GLY A N 1
ATOM 3335 C CA . GLY A 1 436 ? 22.825 82.702 86.746 1.00 20.22 436 GLY A CA 1
ATOM 3336 C C . GLY A 1 436 ? 23.715 83.068 87.916 1.00 21.51 436 GLY A C 1
ATOM 3337 O O . GLY A 1 436 ? 23.923 82.255 88.816 1.00 21.72 436 GLY A O 1
ATOM 3338 N N . PRO A 1 437 ? 24.265 84.293 87.930 1.00 21.82 437 PRO A N 1
ATOM 3339 C CA . PRO A 1 437 ? 25.139 84.740 89.018 1.00 22.78 437 PRO A CA 1
ATOM 3340 C C . PRO A 1 437 ? 24.373 84.896 90.331 1.00 23.73 437 PRO A C 1
ATOM 3341 O O . PRO A 1 437 ? 24.962 84.934 91.410 1.00 24.76 437 PRO A O 1
ATOM 3345 N N . LYS A 1 438 ? 23.053 84.978 90.226 1.00 25.36 438 LYS A N 1
ATOM 3346 C CA . LYS A 1 438 ? 22.201 85.110 91.399 1.00 26.96 438 LYS A CA 1
ATOM 3347 C C . LYS A 1 438 ? 20.985 84.206 91.248 1.00 26.47 438 LYS A C 1
ATOM 3348 O O . LYS A 1 438 ? 20.547 83.927 90.139 1.00 25.16 438 LYS A O 1
ATOM 3354 N N . PRO A 1 439 ? 20.433 83.723 92.371 1.00 26.69 439 PRO A N 1
ATOM 3355 C CA . PRO A 1 439 ? 19.264 82.842 92.328 1.00 26.38 439 PRO A CA 1
ATOM 3356 C C . PRO A 1 439 ? 18.013 83.518 91.782 1.00 26.15 439 PRO A C 1
ATOM 3357 O O . PRO A 1 439 ? 17.811 84.721 91.963 1.00 27.92 439 PRO A O 1
ATOM 3361 N N . VAL A 1 440 ? 17.178 82.739 91.105 1.00 25.23 440 VAL A N 1
ATOM 3362 C CA . VAL A 1 440 ? 15.940 83.264 90.557 1.00 24.90 440 VAL A CA 1
ATOM 3363 C C . VAL A 1 440 ? 14.840 83.078 91.597 1.00 25.18 440 VAL A C 1
ATOM 3364 O O . VAL A 1 440 ? 14.509 81.960 91.980 1.00 23.07 440 VAL A O 1
ATOM 3368 N N . LYS A 1 441 ? 14.293 84.196 92.055 1.00 25.93 441 LYS A N 1
ATOM 3369 C CA . LYS A 1 441 ? 13.234 84.210 93.059 1.00 27.01 441 LYS A CA 1
ATOM 3370 C C . LYS A 1 441 ? 12.214 83.083 92.895 1.00 25.47 441 LYS A C 1
ATOM 3371 O O . LYS A 1 441 ? 11.528 82.994 91.875 1.00 25.33 441 LYS A O 1
ATOM 3377 N N . GLY A 1 442 ? 12.119 82.226 93.909 1.00 24.72 442 GLY A N 1
ATOM 3378 C CA . GLY A 1 442 ? 11.170 81.126 93.871 1.00 24.28 442 GLY A CA 1
ATOM 3379 C C . GLY A 1 442 ? 11.715 79.809 93.344 1.00 24.63 442 GLY A C 1
ATOM 3380 O O . GLY A 1 442 ? 11.037 78.785 93.409 1.00 24.37 442 GLY A O 1
ATOM 3381 N N . TYR A 1 443 ? 12.937 79.833 92.822 1.00 25.15 443 TYR A N 1
ATOM 3382 C CA . TYR A 1 443 ? 13.563 78.632 92.272 1.00 24.58 443 TYR A CA 1
ATOM 3383 C C . TYR A 1 443 ? 14.995 78.518 92.778 1.00 24.18 443 TYR A C 1
ATOM 3384 O O . TYR A 1 443 ? 15.890 78.072 92.055 1.00 23.08 443 TYR A O 1
ATOM 3393 N N . GLU A 1 444 ? 15.199 78.922 94.028 1.00 21.69 444 GLU A N 1
ATOM 3394 C CA . GLU A 1 444 ? 16.513 78.894 94.654 1.00 21.96 444 GLU A CA 1
ATOM 3395 C C . GLU A 1 444 ? 17.138 77.507 94.690 1.00 22.56 444 GLU A C 1
ATOM 3396 O O . GLU A 1 444 ? 18.360 77.382 94.737 1.00 23.08 444 GLU A O 1
ATOM 3402 N N . ASN A 1 445 ? 16.309 76.468 94.688 1.00 22.63 445 ASN A N 1
ATOM 3403 C CA . ASN A 1 445 ? 16.826 75.106 94.716 1.00 23.43 445 ASN A CA 1
ATOM 3404 C C . ASN A 1 445 ? 16.845 74.459 93.337 1.00 23.95 445 ASN A C 1
ATOM 3405 O O . ASN A 1 445 ? 17.096 73.262 93.211 1.00 22.36 445 ASN A O 1
ATOM 3410 N N . ASN A 1 446 ? 16.582 75.265 92.312 1.00 21.68 446 ASN A N 1
ATOM 3411 C CA . ASN A 1 446 ? 16.576 74.804 90.927 1.00 22.93 446 ASN A CA 1
ATOM 3412 C C . ASN A 1 446 ? 17.645 75.557 90.130 1.00 22.46 446 ASN A C 1
ATOM 3413 O O . ASN A 1 446 ? 17.553 75.645 88.907 1.00 23.53 446 ASN A O 1
ATOM 3418 N N . TRP A 1 447 ? 18.654 76.103 90.811 1.00 24.05 447 TRP A N 1
ATOM 3419 C CA . TRP A 1 447 ? 19.703 76.861 90.125 1.00 24.65 447 TRP A CA 1
ATOM 3420 C C . TRP A 1 447 ? 21.109 76.320 90.368 1.00 24.95 447 TRP A C 1
ATOM 3421 O O . TRP A 1 447 ? 21.330 75.533 91.294 1.00 23.15 447 TRP A O 1
ATOM 3432 N N . VAL A 1 448 ? 22.058 76.763 89.542 1.00 24.29 448 VAL A N 1
ATOM 3433 C CA . VAL A 1 448 ? 23.447 76.311 89.642 1.00 25.81 448 VAL A CA 1
ATOM 3434 C C . VAL A 1 448 ? 24.491 77.404 89.916 1.00 27.41 448 VAL A C 1
ATOM 3435 O O . VAL A 1 448 ? 25.624 77.102 90.287 1.00 31.37 448 VAL A O 1
ATOM 3439 N N . GLN A 1 449 ? 24.115 78.662 89.743 1.00 27.44 449 GLN A N 1
ATOM 3440 C CA . GLN A 1 449 ? 25.027 79.790 89.953 1.00 25.67 449 GLN A CA 1
ATOM 3441 C C . GLN A 1 449 ? 26.239 79.775 89.036 1.00 24.61 449 GLN A C 1
ATOM 3442 O O . GLN A 1 449 ? 27.057 78.852 89.054 1.00 24.00 449 GLN A O 1
ATOM 3448 N N . THR A 1 450 ? 26.350 80.833 88.246 1.00 23.72 450 THR A N 1
ATOM 3449 C CA . THR A 1 450 ? 27.441 80.982 87.301 1.00 22.25 450 THR A CA 1
ATOM 3450 C C . THR A 1 450 ? 28.293 82.193 87.669 1.00 22.49 450 THR A C 1
ATOM 3451 O O . THR A 1 450 ? 27.939 82.963 88.566 1.00 20.12 450 THR A O 1
ATOM 3455 N N . ASN A 1 451 ? 29.416 82.357 86.976 1.00 22.37 451 ASN A N 1
ATOM 3456 C CA . ASN A 1 451 ? 30.325 83.465 87.245 1.00 23.05 451 ASN A CA 1
ATOM 3457 C C . ASN A 1 451 ? 30.307 84.497 86.121 1.00 23.70 451 ASN A C 1
ATOM 3458 O O . ASN A 1 451 ? 30.433 84.152 84.950 1.00 23.11 451 ASN A O 1
ATOM 3463 N N . PRO A 1 452 ? 30.150 85.783 86.470 1.00 24.47 452 PRO A N 1
ATOM 3464 C CA . PRO A 1 452 ? 30.114 86.879 85.495 1.00 24.71 452 PRO A CA 1
ATOM 3465 C C . PRO A 1 452 ? 31.332 86.942 84.566 1.00 24.76 452 PRO A C 1
ATOM 3466 O O . PRO A 1 452 ? 32.476 86.869 85.016 1.00 25.07 452 PRO A O 1
ATOM 3470 N N . GLY A 1 453 ? 31.069 87.074 83.270 1.00 24.72 453 GLY A N 1
ATOM 3471 C CA . GLY A 1 453 ? 32.141 87.164 82.293 1.00 24.63 453 GLY A CA 1
ATOM 3472 C C . GLY A 1 453 ? 32.822 85.857 81.923 1.00 23.18 453 GLY A C 1
ATOM 3473 O O . GLY A 1 453 ? 33.676 85.835 81.034 1.00 23.06 453 GLY A O 1
ATOM 3474 N N . GLU A 1 454 ? 32.457 84.771 82.596 1.00 21.04 454 GLU A N 1
ATOM 3475 C CA . GLU A 1 454 ? 33.060 83.471 82.319 1.00 21.36 454 GLU A CA 1
ATOM 3476 C C . GLU A 1 454 ? 32.105 82.544 81.580 1.00 20.29 454 GLU A C 1
ATOM 3477 O O . GLU A 1 454 ? 31.012 82.241 82.061 1.00 20.92 454 GLU A O 1
ATOM 3483 N N . GLY A 1 455 ? 32.526 82.090 80.404 1.00 18.96 455 GLY A N 1
ATOM 3484 C CA . GLY A 1 455 ? 31.689 81.207 79.620 1.00 16.56 455 GLY A CA 1
ATOM 3485 C C . GLY A 1 455 ? 31.565 79.837 80.253 1.00 16.10 455 GLY A C 1
ATOM 3486 O O . GLY A 1 455 ? 32.459 79.398 80.971 1.00 16.65 455 GLY A O 1
ATOM 3487 N N . TRP A 1 456 ? 30.446 79.169 80.001 1.00 17.04 456 TRP A N 1
ATOM 3488 C CA . TRP A 1 456 ? 30.223 77.831 80.528 1.00 18.25 456 TRP A CA 1
ATOM 3489 C C . TRP A 1 456 ? 29.443 76.994 79.530 1.00 17.89 456 TRP A C 1
ATOM 3490 O O . TRP A 1 456 ? 28.974 77.503 78.515 1.00 18.41 456 TRP A O 1
ATOM 3501 N N . PHE A 1 457 ? 29.329 75.702 79.819 1.00 14.99 457 PHE A N 1
ATOM 3502 C CA . PHE A 1 457 ? 28.579 74.784 78.979 1.00 17.19 457 PHE A CA 1
ATOM 3503 C C . PHE A 1 457 ? 28.073 73.688 79.893 1.00 15.62 457 PHE A C 1
ATOM 3504 O O . PHE A 1 457 ? 28.492 73.607 81.047 1.00 19.03 457 PHE A O 1
ATOM 3512 N N . THR A 1 458 ? 27.169 72.855 79.402 1.00 15.55 458 THR A N 1
ATOM 3513 C CA . THR A 1 458 ? 26.625 71.806 80.248 1.00 17.36 458 THR A CA 1
ATOM 3514 C C . THR A 1 458 ? 26.417 70.468 79.575 1.00 16.75 458 THR A C 1
ATOM 3515 O O . THR A 1 458 ? 26.179 70.380 78.369 1.00 16.99 458 THR A O 1
ATOM 3519 N N . TYR A 1 459 ? 26.535 69.417 80.375 1.00 16.83 459 TYR A N 1
ATOM 3520 C CA . TYR A 1 459 ? 26.293 68.064 79.907 1.00 15.88 459 TYR A CA 1
ATOM 3521 C C . TYR A 1 459 ? 24.977 67.656 80.553 1.00 16.62 459 TYR A C 1
ATOM 3522 O O . TYR A 1 459 ? 24.860 67.685 81.781 1.00 17.20 459 TYR A O 1
ATOM 3531 N N . PHE A 1 460 ? 23.984 67.309 79.744 1.00 16.30 460 PHE A N 1
ATOM 3532 C CA . PHE A 1 460 ? 22.720 66.841 80.292 1.00 16.47 460 PHE A CA 1
ATOM 3533 C C . PHE A 1 460 ? 22.894 65.330 80.228 1.00 15.44 460 PHE A C 1
ATOM 3534 O O . PHE A 1 460 ? 22.967 64.759 79.141 1.00 16.41 460 PHE A O 1
ATOM 3542 N N . ARG A 1 461 ? 22.991 64.689 81.388 1.00 15.06 461 ARG A N 1
ATOM 3543 C CA . ARG A 1 461 ? 23.178 63.244 81.441 1.00 16.25 461 ARG A CA 1
ATOM 3544 C C . ARG A 1 461 ? 21.892 62.453 81.663 1.00 17.35 461 ARG A C 1
ATOM 3545 O O . ARG A 1 461 ? 21.111 62.755 82.563 1.00 16.33 461 ARG A O 1
ATOM 3553 N N . PHE A 1 462 ? 21.687 61.437 80.832 1.00 17.77 462 PHE A N 1
ATOM 3554 C CA . PHE A 1 462 ? 20.538 60.550 80.956 1.00 18.21 462 PHE A CA 1
ATOM 3555 C C . PHE A 1 462 ? 21.068 59.250 81.552 1.00 19.41 462 PHE A C 1
ATOM 3556 O O . PHE A 1 462 ? 21.845 58.546 80.908 1.00 17.82 462 PHE A O 1
ATOM 3564 N N . TYR A 1 463 ? 20.675 58.947 82.785 1.00 20.56 463 TYR A N 1
ATOM 3565 C CA . TYR A 1 463 ? 21.100 57.710 83.428 1.00 21.68 463 TYR A CA 1
ATOM 3566 C C . TYR A 1 463 ? 20.012 56.685 83.160 1.00 22.15 463 TYR A C 1
ATOM 3567 O O . TYR A 1 463 ? 18.922 56.754 83.731 1.00 23.10 463 TYR A O 1
ATOM 3576 N N . GLY A 1 464 ? 20.312 55.745 82.270 1.00 22.18 464 GLY A N 1
ATOM 3577 C CA . GLY A 1 464 ? 19.346 54.728 81.907 1.00 23.08 464 GLY A CA 1
ATOM 3578 C C . GLY A 1 464 ? 18.434 55.246 80.812 1.00 22.27 464 GLY A C 1
ATOM 3579 O O . GLY A 1 464 ? 17.210 55.155 80.931 1.00 22.94 464 GLY A O 1
ATOM 3580 N N . PRO A 1 465 ? 18.997 55.807 79.728 1.00 22.10 465 PRO A N 1
ATOM 3581 C CA . PRO A 1 465 ? 18.168 56.325 78.637 1.00 22.69 465 PRO A CA 1
ATOM 3582 C C . PRO A 1 465 ? 17.176 55.279 78.140 1.00 23.55 465 PRO A C 1
ATOM 3583 O O . PRO A 1 465 ? 17.514 54.099 78.003 1.00 22.17 465 PRO A O 1
ATOM 3587 N N . THR A 1 466 ? 15.949 55.717 77.878 1.00 23.24 466 THR A N 1
ATOM 3588 C CA . THR A 1 466 ? 14.905 54.817 77.404 1.00 24.31 466 THR A CA 1
ATOM 3589 C C . THR A 1 466 ? 14.728 54.943 75.899 1.00 25.94 466 THR A C 1
ATOM 3590 O O . THR A 1 466 ? 15.349 55.794 75.258 1.00 24.23 466 THR A O 1
ATOM 3594 N N . GLU A 1 467 ? 13.879 54.089 75.339 1.00 26.53 467 GLU A N 1
ATOM 3595 C CA . GLU A 1 467 ? 13.614 54.102 73.911 1.00 27.13 467 GLU A CA 1
ATOM 3596 C C . GLU A 1 467 ? 13.136 55.483 73.478 1.00 26.92 467 GLU A C 1
ATOM 3597 O O . GLU A 1 467 ? 13.374 55.904 72.346 1.00 25.93 467 GLU A O 1
ATOM 3603 N N . LYS A 1 468 ? 12.473 56.189 74.390 1.00 26.39 468 LYS A N 1
ATOM 3604 C CA . LYS A 1 468 ? 11.955 57.521 74.098 1.00 25.96 468 LYS A CA 1
ATOM 3605 C C . LYS A 1 468 ? 13.078 58.541 73.912 1.00 24.55 468 LYS A C 1
ATOM 3606 O O . LYS A 1 468 ? 12.888 59.584 73.285 1.00 22.98 468 LYS A O 1
ATOM 3620 N N . PHE A 1 470 ? 16.166 57.538 72.663 1.00 22.93 470 PHE A N 1
ATOM 3621 C CA . PHE A 1 470 ? 16.759 57.091 71.406 1.00 22.75 470 PHE A CA 1
ATOM 3622 C C . PHE A 1 470 ? 15.992 57.514 70.148 1.00 23.50 470 PHE A C 1
ATOM 3623 O O . PHE A 1 470 ? 16.584 58.083 69.228 1.00 23.27 470 PHE A O 1
ATOM 3631 N N . ASP A 1 471 ? 14.686 57.238 70.101 1.00 23.86 471 ASP A N 1
ATOM 3632 C CA . ASP A 1 471 ? 13.886 57.580 68.922 1.00 24.37 471 ASP A CA 1
ATOM 3633 C C . ASP A 1 471 ? 13.519 59.054 68.789 1.00 25.05 471 ASP A C 1
ATOM 3634 O O . ASP A 1 471 ? 12.900 59.457 67.801 1.00 26.08 471 ASP A O 1
ATOM 3639 N N . LYS A 1 472 ? 13.894 59.851 69.783 1.00 24.65 472 LYS A N 1
ATOM 3640 C CA . LYS A 1 472 ? 13.630 61.286 69.777 1.00 24.05 472 LYS A CA 1
ATOM 3641 C C . LYS A 1 472 ? 12.163 61.708 69.870 1.00 24.54 472 LYS A C 1
ATOM 3642 O O . LYS A 1 472 ? 11.826 62.846 69.542 1.00 23.91 472 LYS A O 1
ATOM 3648 N N . SER A 1 473 ? 11.289 60.807 70.312 1.00 24.55 473 SER A N 1
ATOM 3649 C CA . SER A 1 473 ? 9.878 61.163 70.450 1.00 25.61 473 SER A CA 1
ATOM 3650 C C . SER A 1 473 ? 9.758 62.200 71.564 1.00 24.49 473 SER A C 1
ATOM 3651 O O . SER A 1 473 ? 8.912 63.096 71.509 1.00 23.10 473 SER A O 1
ATOM 3654 N N . TRP A 1 474 ? 10.609 62.069 72.579 1.00 23.91 474 TRP A N 1
ATOM 3655 C CA . TRP A 1 474 ? 10.638 63.019 73.685 1.00 23.83 474 TRP A CA 1
ATOM 3656 C C . TRP A 1 474 ? 11.664 64.057 73.268 1.00 23.90 474 TRP A C 1
ATOM 3657 O O . TRP A 1 474 ? 12.751 63.701 72.822 1.00 25.68 474 TRP A O 1
ATOM 3668 N N . THR A 1 475 ? 11.317 65.332 73.414 1.00 23.36 475 THR A N 1
ATOM 3669 C CA . THR A 1 475 ? 12.199 66.418 73.004 1.00 23.70 475 THR A CA 1
ATOM 3670 C C . THR A 1 475 ? 12.355 67.451 74.115 1.00 22.89 475 THR A C 1
ATOM 3671 O O . THR A 1 475 ? 11.562 67.489 75.056 1.00 22.29 475 THR A O 1
ATOM 3683 N N . GLY A 1 477 ? 13.883 71.733 74.548 1.00 21.60 477 GLY A N 1
ATOM 3684 C CA . GLY A 1 477 ? 14.345 72.889 73.803 1.00 23.03 477 GLY A CA 1
ATOM 3685 C C . GLY A 1 477 ? 15.704 73.373 74.268 1.00 22.49 477 GLY A C 1
ATOM 3686 O O . GLY A 1 477 ? 16.324 72.768 75.143 1.00 22.54 477 GLY A O 1
ATOM 3687 N N . ASP A 1 478 ? 16.169 74.471 73.680 1.00 22.13 478 ASP A N 1
ATOM 3688 C CA . ASP A 1 478 ? 17.463 75.042 74.036 1.00 22.12 478 ASP A CA 1
ATOM 3689 C C . ASP A 1 478 ? 17.378 75.764 75.370 1.00 21.96 478 ASP A C 1
ATOM 3690 O O . ASP A 1 478 ? 16.288 75.997 75.895 1.00 22.28 478 ASP A O 1
ATOM 3695 N N . ILE A 1 479 ? 18.540 76.111 75.912 1.00 21.00 479 ILE A N 1
ATOM 3696 C CA . ILE A 1 479 ? 18.608 76.866 77.150 1.00 21.35 479 ILE A CA 1
ATOM 3697 C C . ILE A 1 479 ? 18.279 78.276 76.674 1.00 22.87 479 ILE A C 1
ATOM 3698 O O . ILE A 1 479 ? 18.832 78.735 75.671 1.00 22.62 479 ILE A O 1
ATOM 3703 N N . GLU A 1 480 ? 17.379 78.958 77.377 1.00 24.05 480 GLU A N 1
ATOM 3704 C CA . GLU A 1 480 ? 16.970 80.303 76.979 1.00 26.06 480 GLU A CA 1
ATOM 3705 C C . GLU A 1 480 ? 17.527 81.422 77.835 1.00 25.57 480 GLU A C 1
ATOM 3706 O O . GLU A 1 480 ? 17.640 81.291 79.050 1.00 25.68 480 GLU A O 1
ATOM 3712 N N . LEU A 1 481 ? 17.862 82.534 77.189 1.00 24.26 481 LEU A N 1
ATOM 3713 C CA . LEU A 1 481 ? 18.362 83.696 77.904 1.00 25.72 481 LEU A CA 1
ATOM 3714 C C . LEU A 1 481 ? 17.119 84.326 78.524 1.00 26.31 481 LEU A C 1
ATOM 3715 O O . LEU A 1 481 ? 16.129 84.547 77.831 1.00 25.55 481 LEU A O 1
ATOM 3720 N N . VAL A 1 482 ? 17.161 84.600 79.823 1.00 26.99 482 VAL A N 1
ATOM 3721 C CA . VAL A 1 482 ? 16.011 85.193 80.495 1.00 28.39 482 VAL A CA 1
ATOM 3722 C C . VAL A 1 482 ? 16.071 86.714 80.438 1.00 28.19 482 VAL A C 1
ATOM 3723 O O . VAL A 1 482 ? 17.154 87.270 80.713 1.00 28.48 482 VAL A O 1
ATOM 3727 N N . GLN B 1 22 ? 32.962 90.195 78.039 1.00 48.20 22 GLN B N 1
ATOM 3728 C CA . GLN B 1 22 ? 34.073 90.986 77.434 1.00 47.46 22 GLN B CA 1
ATOM 3729 C C . GLN B 1 22 ? 34.791 90.180 76.354 1.00 46.36 22 GLN B C 1
ATOM 3730 O O . GLN B 1 22 ? 34.895 88.955 76.447 1.00 46.06 22 GLN B O 1
ATOM 3736 N N . GLU B 1 23 ? 35.281 90.876 75.332 1.00 44.58 23 GLU B N 1
ATOM 3737 C CA . GLU B 1 23 ? 36.000 90.230 74.240 1.00 43.00 23 GLU B CA 1
ATOM 3738 C C . GLU B 1 23 ? 37.502 90.407 74.442 1.00 42.40 23 GLU B C 1
ATOM 3739 O O . GLU B 1 23 ? 37.946 91.383 75.048 1.00 42.09 23 GLU B O 1
ATOM 3745 N N . THR B 1 24 ? 38.280 89.457 73.938 1.00 40.42 24 THR B N 1
ATOM 3746 C CA . THR B 1 24 ? 39.729 89.520 74.057 1.00 38.65 24 THR B CA 1
ATOM 3747 C C . THR B 1 24 ? 40.363 89.153 72.721 1.00 37.67 24 THR B C 1
ATOM 3748 O O . THR B 1 24 ? 39.860 88.289 72.006 1.00 36.68 24 THR B O 1
ATOM 3752 N N . VAL B 1 25 ? 41.464 89.819 72.387 1.00 36.36 25 VAL B N 1
ATOM 3753 C CA . VAL B 1 25 ? 42.154 89.563 71.130 1.00 35.35 25 VAL B CA 1
ATOM 3754 C C . VAL B 1 25 ? 43.599 89.133 71.352 1.00 34.88 25 VAL B C 1
ATOM 3755 O O . VAL B 1 25 ? 44.330 89.740 72.136 1.00 36.42 25 VAL B O 1
ATOM 3759 N N . VAL B 1 26 ? 43.999 88.078 70.652 1.00 33.71 26 VAL B N 1
ATOM 3760 C CA . VAL B 1 26 ? 45.353 87.553 70.745 1.00 32.39 26 VAL B CA 1
ATOM 3761 C C . VAL B 1 26 ? 45.923 87.454 69.332 1.00 32.19 26 VAL B C 1
ATOM 3762 O O . VAL B 1 26 ? 45.436 86.676 68.513 1.00 32.46 26 VAL B O 1
ATOM 3766 N N . PRO B 1 27 ? 46.957 88.254 69.028 1.00 31.51 27 PRO B N 1
ATOM 3767 C CA . PRO B 1 27 ? 47.566 88.228 67.697 1.00 31.12 27 PRO B CA 1
ATOM 3768 C C . PRO B 1 27 ? 48.186 86.866 67.409 1.00 31.33 27 PRO B C 1
ATOM 3769 O O . PRO B 1 27 ? 48.643 86.176 68.322 1.00 31.10 27 PRO B O 1
ATOM 3773 N N . SER B 1 28 ? 48.192 86.484 66.137 1.00 30.26 28 SER B N 1
ATOM 3774 C CA . SER B 1 28 ? 48.749 85.203 65.726 1.00 29.21 28 SER B CA 1
ATOM 3775 C C . SER B 1 28 ? 49.237 85.306 64.288 1.00 29.10 28 SER B C 1
ATOM 3776 O O . SER B 1 28 ? 48.814 86.199 63.550 1.00 28.89 28 SER B O 1
ATOM 3779 N N . ARG B 1 29 ? 50.123 84.399 63.884 1.00 26.73 29 ARG B N 1
ATOM 3780 C CA . ARG B 1 29 ? 50.631 84.434 62.520 1.00 25.94 29 ARG B CA 1
ATOM 3781 C C . ARG B 1 29 ? 49.555 84.033 61.515 1.00 25.28 29 ARG B C 1
ATOM 3782 O O . ARG B 1 29 ? 49.765 84.112 60.305 1.00 26.88 29 ARG B O 1
ATOM 3790 N N . VAL B 1 30 ? 48.398 83.608 62.019 1.00 24.18 30 VAL B N 1
ATOM 3791 C CA . VAL B 1 30 ? 47.287 83.234 61.152 1.00 24.62 30 VAL B CA 1
ATOM 3792 C C . VAL B 1 30 ? 46.151 84.237 61.332 1.00 24.92 30 VAL B C 1
ATOM 3793 O O . VAL B 1 30 ? 45.019 83.986 60.917 1.00 26.14 30 VAL B O 1
ATOM 3797 N N . GLY B 1 31 ? 46.460 85.369 61.962 1.00 25.62 31 GLY B N 1
ATOM 3798 C CA . GLY B 1 31 ? 45.457 86.397 62.176 1.00 25.50 31 GLY B CA 1
ATOM 3799 C C . GLY B 1 31 ? 45.059 86.562 63.632 1.00 25.46 31 GLY B C 1
ATOM 3800 O O . GLY B 1 31 ? 45.393 85.732 64.475 1.00 25.18 31 GLY B O 1
ATOM 3801 N N . ASP B 1 32 ? 44.338 87.638 63.930 1.00 26.09 32 ASP B N 1
ATOM 3802 C CA . ASP B 1 32 ? 43.897 87.893 65.295 1.00 25.83 32 ASP B CA 1
ATOM 3803 C C . ASP B 1 32 ? 42.911 86.828 65.756 1.00 23.93 32 ASP B C 1
ATOM 3804 O O . ASP B 1 32 ? 41.974 86.483 65.038 1.00 22.45 32 ASP B O 1
ATOM 3809 N N . LEU B 1 33 ? 43.136 86.305 66.956 1.00 23.93 33 LEU B N 1
ATOM 3810 C CA . LEU B 1 33 ? 42.264 85.289 67.529 1.00 23.87 33 LEU B CA 1
ATOM 3811 C C . LEU B 1 33 ? 41.383 85.999 68.551 1.00 25.33 33 LEU B C 1
ATOM 3812 O O . LEU B 1 33 ? 41.870 86.441 69.589 1.00 27.42 33 LEU B O 1
ATOM 3817 N N . LYS B 1 34 ? 40.094 86.119 68.247 1.00 24.72 34 LYS B N 1
ATOM 3818 C CA . LYS B 1 34 ? 39.158 86.799 69.138 1.00 26.55 34 LYS B CA 1
ATOM 3819 C C . LYS B 1 34 ? 38.321 85.846 69.980 1.00 25.41 34 LYS B C 1
ATOM 3820 O O . LYS B 1 34 ? 37.873 84.806 69.502 1.00 25.49 34 LYS B O 1
ATOM 3826 N N . PHE B 1 35 ? 38.109 86.218 71.239 1.00 26.36 35 PHE B N 1
ATOM 3827 C CA . PHE B 1 35 ? 37.341 85.397 72.167 1.00 26.18 35 PHE B CA 1
ATOM 3828 C C . PHE B 1 35 ? 36.300 86.232 72.903 1.00 26.86 35 PHE B C 1
ATOM 3829 O O . PHE B 1 35 ? 36.527 87.401 73.200 1.00 27.29 35 PHE B O 1
ATOM 3837 N N . GLU B 1 36 ? 35.160 85.617 73.192 1.00 27.48 36 GLU B N 1
ATOM 3838 C CA . GLU B 1 36 ? 34.071 86.282 73.903 1.00 28.43 36 GLU B CA 1
ATOM 3839 C C . GLU B 1 36 ? 33.689 85.363 75.053 1.00 26.96 36 GLU B C 1
ATOM 3840 O O . GLU B 1 36 ? 33.279 84.227 74.826 1.00 26.43 36 GLU B O 1
ATOM 3846 N N . SER B 1 37 ? 33.827 85.848 76.284 1.00 26.38 37 SER B N 1
ATOM 3847 C CA . SER B 1 37 ? 33.514 85.026 77.448 1.00 26.36 37 SER B CA 1
ATOM 3848 C C . SER B 1 37 ? 34.293 83.714 77.343 1.00 25.84 37 SER B C 1
ATOM 3849 O O . SER B 1 37 ? 33.742 82.632 77.556 1.00 25.91 37 SER B O 1
ATOM 3852 N N . ASP B 1 38 ? 35.574 83.832 76.999 1.00 24.60 38 ASP B N 1
ATOM 3853 C CA . ASP B 1 38 ? 36.486 82.697 76.855 1.00 24.26 38 ASP B CA 1
ATOM 3854 C C . ASP B 1 38 ? 36.295 81.898 75.565 1.00 23.12 38 ASP B C 1
ATOM 3855 O O . ASP B 1 38 ? 37.268 81.429 74.978 1.00 22.39 38 ASP B O 1
ATOM 3860 N N . PHE B 1 39 ? 35.049 81.739 75.128 1.00 21.77 39 PHE B N 1
ATOM 3861 C CA . PHE B 1 39 ? 34.762 81.006 73.893 1.00 21.91 39 PHE B CA 1
ATOM 3862 C C . PHE B 1 39 ? 35.349 81.761 72.704 1.00 21.16 39 PHE B C 1
ATOM 3863 O O . PHE B 1 39 ? 35.482 82.984 72.741 1.00 21.59 39 PHE B O 1
ATOM 3871 N N . PRO B 1 40 ? 35.739 81.041 71.642 1.00 21.87 40 PRO B N 1
ATOM 3872 C CA . PRO B 1 40 ? 36.279 81.769 70.494 1.00 21.36 40 PRO B CA 1
ATOM 3873 C C . PRO B 1 40 ? 35.059 82.354 69.787 1.00 22.07 40 PRO B C 1
ATOM 3874 O O . PRO B 1 40 ? 33.993 81.737 69.798 1.00 21.51 40 PRO B O 1
ATOM 3878 N N . THR B 1 41 ? 35.189 83.539 69.198 1.00 22.27 41 THR B N 1
ATOM 3879 C CA . THR B 1 41 ? 34.049 84.133 68.505 1.00 24.21 41 THR B CA 1
ATOM 3880 C C . THR B 1 41 ? 33.655 83.255 67.323 1.00 25.33 41 THR B C 1
ATOM 3881 O O . THR B 1 41 ? 34.442 82.427 66.869 1.00 26.37 41 THR B O 1
ATOM 3885 N N . GLN B 1 42 ? 32.436 83.434 66.829 1.00 26.24 42 GLN B N 1
ATOM 3886 C CA . GLN B 1 42 ? 31.953 82.651 65.699 1.00 28.43 42 GLN B CA 1
ATOM 3887 C C . GLN B 1 42 ? 32.860 82.836 64.487 1.00 28.27 42 GLN B C 1
ATOM 3888 O O . GLN B 1 42 ? 33.176 81.877 63.779 1.00 26.79 42 GLN B O 1
ATOM 3894 N N . GLU B 1 43 ? 33.287 84.072 64.258 1.00 27.51 43 GLU B N 1
ATOM 3895 C CA . GLU B 1 43 ? 34.160 84.372 63.134 1.00 27.00 43 GLU B CA 1
ATOM 3896 C C . GLU B 1 43 ? 35.515 83.700 63.326 1.00 25.70 43 GLU B C 1
ATOM 3897 O O . GLU B 1 43 ? 36.099 83.180 62.376 1.00 26.10 43 GLU B O 1
ATOM 3903 N N . THR B 1 44 ? 36.010 83.708 64.558 1.00 23.31 44 THR B N 1
ATOM 3904 C CA . THR B 1 44 ? 37.291 83.089 64.860 1.00 22.54 44 THR B CA 1
ATOM 3905 C C . THR B 1 44 ? 37.224 81.582 64.619 1.00 22.44 44 THR B C 1
ATOM 3906 O O . THR B 1 44 ? 38.172 80.990 64.105 1.00 21.88 44 THR B O 1
ATOM 3918 N N . LYS B 1 46 ? 35.284 80.117 62.516 1.00 20.67 46 LYS B N 1
ATOM 3919 C CA . LYS B 1 46 ? 35.233 79.950 61.072 1.00 21.66 46 LYS B CA 1
ATOM 3920 C C . LYS B 1 46 ? 36.638 80.053 60.475 1.00 20.01 46 LYS B C 1
ATOM 3921 O O . LYS B 1 46 ? 37.028 79.234 59.634 1.00 20.25 46 LYS B O 1
ATOM 3927 N N . ASN B 1 47 ? 37.402 81.050 60.914 1.00 18.69 47 ASN B N 1
ATOM 3928 C CA . ASN B 1 47 ? 38.757 81.233 60.407 1.00 19.08 47 ASN B CA 1
ATOM 3929 C C . ASN B 1 47 ? 39.663 80.067 60.783 1.00 18.43 47 ASN B C 1
ATOM 3930 O O . ASN B 1 47 ? 40.510 79.652 59.988 1.00 17.74 47 ASN B O 1
ATOM 3943 N N . LEU B 1 49 ? 38.760 76.884 61.388 1.00 16.74 49 LEU B N 1
ATOM 3944 C CA . LEU B 1 49 ? 38.415 75.673 60.652 1.00 17.54 49 LEU B CA 1
ATOM 3945 C C . LEU B 1 49 ? 38.932 75.799 59.221 1.00 17.88 49 LEU B C 1
ATOM 3946 O O . LEU B 1 49 ? 39.374 74.816 58.618 1.00 18.38 49 LEU B O 1
ATOM 3951 N N . ASN B 1 50 ? 38.877 77.015 58.686 1.00 16.54 50 ASN B N 1
ATOM 3952 C CA . ASN B 1 50 ? 39.359 77.284 57.337 1.00 17.36 50 ASN B CA 1
ATOM 3953 C C . ASN B 1 50 ? 40.877 77.100 57.304 1.00 17.20 50 ASN B C 1
ATOM 3954 O O . ASN B 1 50 ? 41.417 76.482 56.388 1.00 16.81 50 ASN B O 1
ATOM 3959 N N . GLU B 1 51 ? 41.560 77.635 58.310 1.00 15.59 51 GLU B N 1
ATOM 3960 C CA . GLU B 1 51 ? 43.011 77.510 58.403 1.00 16.03 51 GLU B CA 1
ATOM 3961 C C . GLU B 1 51 ? 43.358 76.030 58.600 1.00 15.10 51 GLU B C 1
ATOM 3962 O O . GLU B 1 51 ? 44.320 75.515 58.020 1.00 12.72 51 GLU B O 1
ATOM 3976 N N . ASP B 1 53 ? 41.686 73.379 57.596 1.00 15.07 53 ASP B N 1
ATOM 3977 C CA . ASP B 1 53 ? 41.529 72.683 56.331 1.00 15.24 53 ASP B CA 1
ATOM 3978 C C . ASP B 1 53 ? 42.637 73.045 55.343 1.00 14.75 53 ASP B C 1
ATOM 3979 O O . ASP B 1 53 ? 43.119 72.183 54.605 1.00 12.95 53 ASP B O 1
ATOM 3984 N N . PHE B 1 54 ? 43.045 74.313 55.338 1.00 13.34 54 PHE B N 1
ATOM 3985 C CA . PHE B 1 54 ? 44.098 74.768 54.436 1.00 13.72 54 PHE B CA 1
ATOM 3986 C C . PHE B 1 54 ? 45.410 74.079 54.759 1.00 13.65 54 PHE B C 1
ATOM 3987 O O . PHE B 1 54 ? 46.068 73.549 53.863 1.00 14.45 54 PHE B O 1
ATOM 3995 N N . GLN B 1 55 ? 45.795 74.091 56.033 1.00 14.09 55 GLN B N 1
ATOM 3996 C CA . GLN B 1 55 ? 47.046 73.449 56.434 1.00 13.43 55 GLN B CA 1
ATOM 3997 C C . GLN B 1 55 ? 47.005 71.970 56.066 1.00 14.31 55 GLN B C 1
ATOM 3998 O O . GLN B 1 55 ? 47.981 71.416 55.562 1.00 14.17 55 GLN B O 1
ATOM 4004 N N . ARG B 1 56 ? 45.868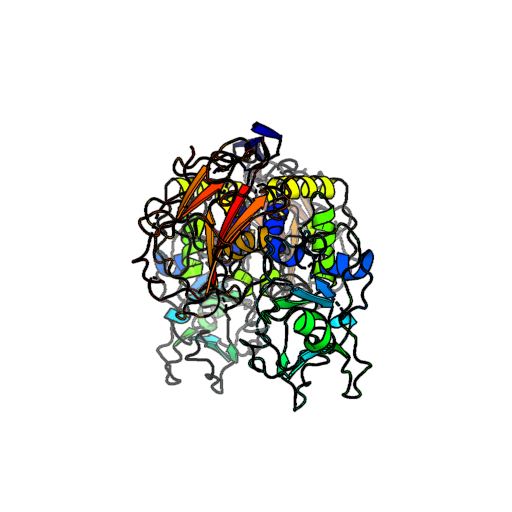 71.332 56.320 1.00 14.49 56 ARG B N 1
ATOM 4005 C CA . ARG B 1 56 ? 45.718 69.918 56.013 1.00 12.79 56 ARG B CA 1
ATOM 4006 C C . ARG B 1 56 ? 45.871 69.618 54.526 1.00 14.96 56 ARG B C 1
ATOM 4007 O O . ARG B 1 56 ? 46.525 68.637 54.147 1.00 13.45 56 ARG B O 1
ATOM 4015 N N . ALA B 1 57 ? 45.275 70.461 53.689 1.00 15.18 57 ALA B N 1
ATOM 4016 C CA . ALA B 1 57 ? 45.363 70.282 52.245 1.00 15.17 57 ALA B CA 1
ATOM 4017 C C . ALA B 1 57 ? 46.806 70.464 51.781 1.00 16.04 57 ALA B C 1
ATOM 4018 O O . ALA B 1 57 ? 47.306 69.702 50.953 1.00 15.63 57 ALA B O 1
ATOM 4020 N N . THR B 1 58 ? 47.473 71.481 52.316 1.00 13.86 58 THR B N 1
ATOM 4021 C CA . THR B 1 58 ? 48.848 71.748 51.944 1.00 13.74 58 THR B CA 1
ATOM 4022 C C . THR B 1 58 ? 49.760 70.591 52.332 1.00 13.28 58 THR B C 1
ATOM 4023 O O . THR B 1 58 ? 50.632 70.201 51.565 1.00 11.40 58 THR B O 1
ATOM 4027 N N . GLN B 1 59 ? 49.558 70.039 53.521 1.00 12.93 59 GLN B N 1
ATOM 4028 C CA . GLN B 1 59 ? 50.379 68.925 53.958 1.00 13.70 59 GLN B CA 1
ATOM 4029 C C . GLN B 1 59 ? 50.041 67.661 53.169 1.00 13.08 59 GLN B C 1
ATOM 4030 O O . GLN B 1 59 ? 50.908 66.820 52.949 1.00 12.19 59 GLN B O 1
ATOM 4036 N N . ALA B 1 60 ? 48.784 67.531 52.748 1.00 12.93 60 ALA B N 1
ATOM 4037 C CA . ALA B 1 60 ? 48.352 66.372 51.968 1.00 12.60 60 ALA B CA 1
ATOM 4038 C C . ALA B 1 60 ? 48.941 66.440 50.563 1.00 12.25 60 ALA B C 1
ATOM 4039 O O . ALA B 1 60 ? 49.202 65.415 49.932 1.00 13.15 60 ALA B O 1
ATOM 4041 N N . TYR B 1 61 ? 49.140 67.657 50.071 1.00 11.55 61 TYR B N 1
ATOM 4042 C CA . TYR B 1 61 ? 49.723 67.850 48.747 1.00 12.97 61 TYR B CA 1
ATOM 4043 C C . TYR B 1 61 ? 51.095 67.165 48.739 1.00 13.19 61 TYR B C 1
ATOM 4044 O O . TYR B 1 61 ? 51.439 66.423 47.814 1.00 13.25 61 TYR B O 1
ATOM 4053 N N . LEU B 1 62 ? 51.871 67.413 49.787 1.00 11.41 62 LEU B N 1
ATOM 4054 C CA . LEU B 1 62 ? 53.195 66.825 49.906 1.00 10.41 62 LEU B CA 1
ATOM 4055 C C . LEU B 1 62 ? 53.084 65.313 50.052 1.00 10.33 62 LEU B C 1
ATOM 4056 O O . LEU B 1 62 ? 53.839 64.571 49.428 1.00 9.81 62 LEU B O 1
ATOM 4061 N N . TRP B 1 63 ? 52.133 64.867 50.870 1.00 9.83 63 TRP B N 1
ATOM 4062 C CA . TRP B 1 63 ? 51.899 63.441 51.086 1.00 12.72 63 TRP B CA 1
ATOM 4063 C C . TRP B 1 63 ? 51.612 62.713 49.763 1.00 10.76 63 TRP B C 1
ATOM 4064 O O . TRP B 1 63 ? 52.070 61.591 49.555 1.00 11.46 63 TRP B O 1
ATOM 4075 N N . GLY B 1 64 ? 50.879 63.366 48.864 1.00 8.74 64 GLY B N 1
ATOM 4076 C CA . GLY B 1 64 ? 50.504 62.733 47.607 1.00 10.98 64 GLY B CA 1
ATOM 4077 C C . GLY B 1 64 ? 51.400 62.834 46.382 1.00 11.55 64 GLY B C 1
ATOM 4078 O O . GLY B 1 64 ? 51.020 62.372 45.309 1.00 11.33 64 GLY B O 1
ATOM 4079 N N . ILE B 1 65 ? 52.593 63.399 46.528 1.00 11.16 65 ILE B N 1
ATOM 4080 C CA . ILE B 1 65 ? 53.493 63.546 45.386 1.00 11.23 65 ILE B CA 1
ATOM 4081 C C . ILE B 1 65 ? 53.844 62.238 44.664 1.00 12.82 65 ILE B C 1
ATOM 4082 O O . ILE B 1 65 ? 53.645 62.130 43.456 1.00 12.80 65 ILE B O 1
ATOM 4087 N N . PRO B 1 66 ? 54.351 61.222 45.390 1.00 13.00 66 PRO B N 1
ATOM 4088 C CA . PRO B 1 66 ? 54.698 59.961 44.722 1.00 11.55 66 PRO B CA 1
ATOM 4089 C C . PRO B 1 66 ? 53.538 59.316 43.958 1.00 9.96 66 PRO B C 1
ATOM 4090 O O . PRO B 1 66 ? 53.678 58.947 42.789 1.00 8.40 66 PRO B O 1
ATOM 4094 N N . ALA B 1 67 ? 52.398 59.171 44.627 1.00 11.29 67 ALA B N 1
ATOM 4095 C CA . ALA B 1 67 ? 51.228 58.543 44.018 1.00 10.04 67 ALA B CA 1
ATOM 4096 C C . ALA B 1 67 ? 50.680 59.328 42.825 1.00 10.61 67 ALA B C 1
ATOM 4097 O O . ALA B 1 67 ? 50.205 58.748 41.845 1.00 11.32 67 ALA B O 1
ATOM 4099 N N . SER B 1 68 ? 50.750 60.650 42.907 1.00 10.61 68 SER B N 1
ATOM 4100 C CA . SER B 1 68 ? 50.251 61.495 41.832 1.00 10.34 68 SER B CA 1
ATOM 4101 C C . SER B 1 68 ? 50.985 61.226 40.527 1.00 11.35 68 SER B C 1
ATOM 4102 O O . SER B 1 68 ? 50.386 61.221 39.454 1.00 12.28 68 SER B O 1
ATOM 4105 N N . SER B 1 69 ? 52.289 60.997 40.632 1.00 10.22 69 SER B N 1
ATOM 4106 C CA . SER B 1 69 ? 53.110 60.735 39.459 1.00 11.61 69 SER B CA 1
ATOM 4107 C C . SER B 1 69 ? 52.707 59.428 38.787 1.00 12.12 69 SER B C 1
ATOM 4108 O O . SER B 1 69 ? 52.596 59.348 37.560 1.00 11.48 69 SER B O 1
ATOM 4111 N N . ILE B 1 70 ? 52.485 58.399 39.593 1.00 11.28 70 ILE B N 1
ATOM 4112 C CA . ILE B 1 70 ? 52.100 57.107 39.054 1.00 10.16 70 ILE B CA 1
ATOM 4113 C C . ILE B 1 70 ? 50.682 57.152 38.495 1.00 10.65 70 ILE B C 1
ATOM 4114 O O . ILE B 1 70 ? 50.418 56.650 37.398 1.00 12.39 70 ILE B O 1
ATOM 4127 N N . GLU B 1 72 ? 49.007 59.662 37.314 1.00 8.92 72 GLU B N 1
ATOM 4128 C CA . GLU B 1 72 ? 48.915 60.416 36.066 1.00 11.13 72 GLU B CA 1
ATOM 4129 C C . GLU B 1 72 ? 49.521 59.646 34.902 1.00 10.50 72 GLU B C 1
ATOM 4130 O O . GLU B 1 72 ? 49.110 59.837 33.762 1.00 10.33 72 GLU B O 1
ATOM 4136 N N . TRP B 1 73 ? 50.495 58.782 35.176 1.00 10.57 73 TRP B N 1
ATOM 4137 C CA . TRP B 1 73 ? 51.089 57.983 34.107 1.00 9.77 73 TRP B CA 1
ATOM 4138 C C . TRP B 1 73 ? 50.019 56.976 33.671 1.00 10.49 73 TRP B C 1
ATOM 4139 O O . TRP B 1 73 ? 49.799 56.760 32.476 1.00 9.02 73 TRP B O 1
ATOM 4150 N N . LEU B 1 74 ? 49.348 56.363 34.645 1.00 9.54 74 LEU B N 1
ATOM 4151 C CA . LEU B 1 74 ? 48.301 55.394 34.335 1.00 10.85 74 LEU B CA 1
ATOM 4152 C C . LEU B 1 74 ? 47.191 56.094 33.558 1.00 10.89 74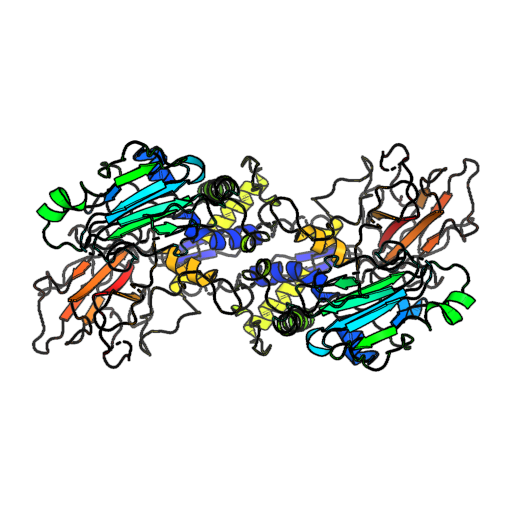 LEU B C 1
ATOM 4153 O O . LEU B 1 74 ? 46.627 55.526 32.626 1.00 11.74 74 LEU B O 1
ATOM 4158 N N . ASN B 1 75 ? 46.896 57.337 33.926 1.00 10.75 75 ASN B N 1
ATOM 4159 C CA . ASN B 1 75 ? 45.862 58.099 33.229 1.00 11.35 75 ASN B CA 1
ATOM 4160 C C . ASN B 1 75 ? 46.257 58.301 31.766 1.00 11.35 75 ASN B C 1
ATOM 4161 O O . ASN B 1 75 ? 45.414 58.204 30.877 1.00 12.11 75 ASN B O 1
ATOM 4166 N N . VAL B 1 76 ? 47.535 58.569 31.511 1.00 8.50 76 VAL B N 1
ATOM 4167 C CA . VAL B 1 76 ? 47.989 58.746 30.134 1.00 9.98 76 VAL B CA 1
ATOM 4168 C C . VAL B 1 76 ? 47.889 57.419 29.385 1.00 11.23 76 VAL B C 1
ATOM 4169 O O . VAL B 1 76 ? 47.411 57.365 28.248 1.00 11.01 76 VAL B O 1
ATOM 4173 N N . SER B 1 77 ? 48.337 56.346 30.026 1.00 9.74 77 SER B N 1
ATOM 4174 C CA . SER B 1 77 ? 48.297 55.020 29.409 1.00 10.37 77 SER B CA 1
ATOM 4175 C C . SER B 1 77 ? 46.866 54.609 29.075 1.00 12.58 77 SER B C 1
ATOM 4176 O O . SER B 1 77 ? 46.546 54.192 27.954 1.00 11.23 77 SER B O 1
ATOM 4179 N N . ARG B 1 78 ? 46.005 54.753 30.067 1.00 13.62 78 ARG B N 1
ATOM 4180 C CA . ARG B 1 78 ? 44.611 54.380 29.958 1.00 13.20 78 ARG B CA 1
ATOM 4181 C C . ARG B 1 78 ? 43.776 55.254 29.018 1.00 14.76 78 ARG B C 1
ATOM 4182 O O . ARG B 1 78 ? 43.002 54.739 28.203 1.00 14.45 78 ARG B O 1
ATOM 4190 N N . ASN B 1 79 ? 43.955 56.570 29.096 1.00 14.75 79 ASN B N 1
ATOM 4191 C CA . ASN B 1 79 ? 43.126 57.474 28.304 1.00 15.36 79 ASN B CA 1
ATOM 4192 C C . ASN B 1 79 ? 43.700 58.192 27.085 1.00 17.38 79 ASN B C 1
ATOM 4193 O O . ASN B 1 79 ? 42.937 58.611 26.209 1.00 16.45 79 ASN B O 1
ATOM 4198 N N . ASP B 1 80 ? 45.018 58.346 27.011 1.00 14.23 80 ASP B N 1
ATOM 4199 C CA . ASP B 1 80 ? 45.600 59.025 25.863 1.00 14.97 80 ASP B CA 1
ATOM 4200 C C . ASP B 1 80 ? 46.231 58.026 24.895 1.00 14.57 80 ASP B C 1
ATOM 4201 O O . ASP B 1 80 ? 45.944 58.064 23.697 1.00 12.90 80 ASP B O 1
ATOM 4206 N N . PHE B 1 81 ? 47.077 57.130 25.402 1.00 12.70 81 PHE B N 1
ATOM 4207 C CA . PHE B 1 81 ? 47.677 56.110 24.543 1.00 13.42 81 PHE B CA 1
ATOM 4208 C C . PHE B 1 81 ? 46.588 55.070 24.282 1.00 13.00 81 PHE B C 1
ATOM 4209 O O . PHE B 1 81 ? 46.550 54.420 23.231 1.00 14.33 81 PHE B O 1
ATOM 4217 N N . LYS B 1 82 ? 45.718 54.916 25.277 1.00 12.51 82 LYS B N 1
ATOM 4218 C CA . LYS B 1 82 ? 44.624 53.958 25.247 1.00 12.84 82 LYS B CA 1
ATOM 4219 C C . LYS B 1 82 ? 45.110 52.517 25.170 1.00 13.41 82 LYS B C 1
ATOM 4220 O O . LYS B 1 82 ? 44.534 51.684 24.460 1.00 12.81 82 LYS B O 1
ATOM 4226 N N . PHE B 1 83 ? 46.193 52.235 25.896 1.00 11.13 83 PHE B N 1
ATOM 4227 C CA . PHE B 1 83 ? 46.728 50.878 25.964 1.00 13.27 83 PHE B CA 1
ATOM 4228 C C . PHE B 1 83 ? 45.716 50.102 26.799 1.00 13.98 83 PHE B C 1
ATOM 4229 O O . PHE B 1 83 ? 44.982 50.689 27.597 1.00 12.60 83 PHE B O 1
ATOM 4237 N N . GLU B 1 84 ? 45.680 48.787 26.627 1.00 13.43 84 GLU B N 1
ATOM 4238 C CA . GLU B 1 84 ? 44.762 47.967 27.402 1.00 13.92 84 GLU B CA 1
ATOM 4239 C C . GLU B 1 84 ? 45.211 48.001 28.861 1.00 12.52 84 GLU B C 1
ATOM 4240 O O . GLU B 1 84 ? 46.401 48.147 29.143 1.00 11.47 84 GLU B O 1
ATOM 4246 N N . GLU B 1 85 ? 44.260 47.893 29.785 1.00 12.49 85 GLU B N 1
ATOM 4247 C CA . GLU B 1 85 ? 44.590 47.883 31.208 1.00 13.40 85 GLU B CA 1
ATOM 4248 C C . GLU B 1 85 ? 45.463 46.648 31.442 1.00 12.83 85 GLU B C 1
ATOM 4249 O O . GLU B 1 85 ? 45.020 45.514 31.229 1.00 13.03 85 GLU B O 1
ATOM 4255 N N . GLY B 1 86 ? 46.701 46.869 31.869 1.00 13.41 86 GLY B N 1
ATOM 4256 C CA . GLY B 1 86 ? 47.614 45.763 32.106 1.00 13.57 86 GLY B CA 1
ATOM 4257 C C . GLY B 1 86 ? 48.706 45.672 31.053 1.00 13.86 86 GLY B C 1
ATOM 4258 O O . GLY B 1 86 ? 49.669 44.917 31.207 1.00 12.74 86 GLY B O 1
ATOM 4259 N N . GLN B 1 87 ? 48.560 46.445 29.980 1.00 13.90 87 GLN B N 1
ATOM 4260 C CA . GLN B 1 87 ? 49.541 46.455 28.896 1.00 12.06 87 GLN B CA 1
ATOM 4261 C C . GLN B 1 87 ? 50.725 47.384 29.184 1.00 11.98 87 GLN B C 1
ATOM 4262 O O . GLN B 1 87 ? 50.563 48.433 29.808 1.00 12.24 87 GLN B O 1
ATOM 4276 N N . GLY B 1 89 ? 54.346 49.491 27.702 1.00 9.51 89 GLY B N 1
ATOM 4277 C CA . GLY B 1 89 ? 54.731 50.259 26.528 1.00 10.52 89 GLY B CA 1
ATOM 4278 C C . GLY B 1 89 ? 56.238 50.394 26.369 1.00 10.65 89 GLY B C 1
ATOM 4279 O O . GLY B 1 89 ? 56.986 50.319 27.344 1.00 12.58 89 GLY B O 1
ATOM 4280 N N . PHE B 1 90 ? 56.683 50.617 25.135 1.00 9.81 90 PHE B N 1
ATOM 4281 C CA . PHE B 1 90 ? 58.102 50.761 24.835 1.00 11.90 90 PHE B CA 1
ATOM 4282 C C . PHE B 1 90 ? 58.434 52.235 24.550 1.00 12.24 90 PHE B C 1
ATOM 4283 O O . PHE B 1 90 ? 58.020 52.796 23.535 1.00 13.23 90 PHE B O 1
ATOM 4291 N N . PHE B 1 91 ? 59.213 52.720 25.461 1.00 20.00 91 PHE B N 1
ATOM 4292 C CA . PHE B 1 91 ? 59.633 54.115 25.388 1.00 20.00 91 PHE B CA 1
ATOM 4293 C C . PHE B 1 91 ? 61.076 54.230 24.907 1.00 20.00 91 PHE B C 1
ATOM 4294 O O . PHE B 1 91 ? 61.991 54.123 25.651 1.00 15.64 91 PHE B O 1
ATOM 4302 N N . ASN B 1 92 ? 61.175 54.334 23.613 1.00 16.27 92 ASN 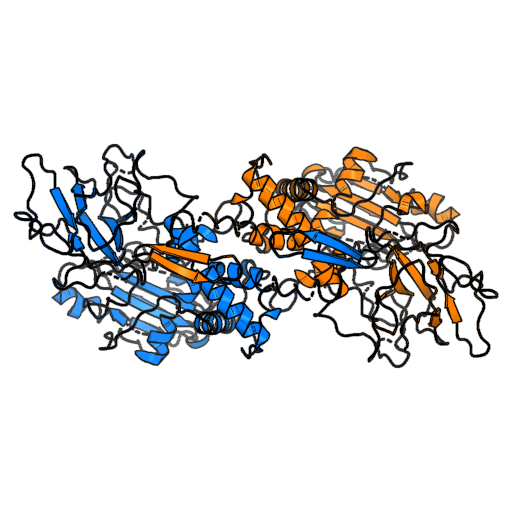B N 1
ATOM 4303 C CA . ASN B 1 92 ? 62.478 54.205 22.974 1.00 18.30 92 ASN B CA 1
ATOM 4304 C C . ASN B 1 92 ? 63.140 55.477 22.460 1.00 18.41 92 ASN B C 1
ATOM 4305 O O . ASN B 1 92 ? 64.307 55.733 22.763 1.00 21.04 92 ASN B O 1
ATOM 4310 N N . THR B 1 93 ? 62.411 56.270 21.683 1.00 18.29 93 THR B N 1
ATOM 4311 C CA . THR B 1 93 ? 62.971 57.500 21.127 1.00 19.45 93 THR B CA 1
ATOM 4312 C C . THR B 1 93 ? 62.978 58.621 22.156 1.00 20.50 93 THR B C 1
ATOM 4313 O O . THR B 1 93 ? 62.347 58.514 23.206 1.00 16.79 93 THR B O 1
ATOM 4317 N N . LEU B 1 94 ? 63.690 59.700 21.842 1.00 20.99 94 LEU B N 1
ATOM 4318 C CA . LEU B 1 94 ? 63.770 60.841 22.741 1.00 22.19 94 LEU B CA 1
ATOM 4319 C C . LEU B 1 94 ? 62.374 61.406 22.962 1.00 21.27 94 LEU B C 1
ATOM 4320 O O . LEU B 1 94 ? 61.988 61.673 24.096 1.00 19.84 94 LEU B O 1
ATOM 4325 N N . LYS B 1 95 ? 61.613 61.587 21.885 1.00 20.32 95 LYS B N 1
ATOM 4326 C CA . LYS B 1 95 ? 60.277 62.145 22.034 1.00 19.77 95 LYS B CA 1
ATOM 4327 C C . LYS B 1 95 ? 59.337 61.254 22.838 1.00 19.21 95 LYS B C 1
ATOM 4328 O O . LYS B 1 95 ? 58.498 61.759 23.581 1.00 17.98 95 LYS B O 1
ATOM 4334 N N . GLN B 1 96 ? 59.462 59.937 22.695 1.00 17.81 96 GLN B N 1
ATOM 4335 C CA . GLN B 1 96 ? 58.602 59.031 23.461 1.00 16.18 96 GLN B CA 1
ATOM 4336 C C . GLN B 1 96 ? 58.949 59.155 24.946 1.00 14.44 96 GLN B C 1
ATOM 4337 O O . GLN B 1 96 ? 58.074 59.099 25.815 1.00 14.82 96 GLN B O 1
ATOM 4343 N N . LYS B 1 97 ? 60.235 59.334 25.225 1.00 15.03 97 LYS B N 1
ATOM 4344 C CA . LYS B 1 97 ? 60.718 59.445 26.597 1.00 14.29 97 LYS B CA 1
ATOM 4345 C C . LYS B 1 97 ? 60.680 60.860 27.173 1.00 14.17 97 LYS B C 1
ATOM 4346 O O . LYS B 1 97 ? 60.871 61.038 28.373 1.00 14.59 97 LYS B O 1
ATOM 4352 N N . GLN B 1 98 ? 60.421 61.857 26.332 1.00 13.00 98 GLN B N 1
ATOM 4353 C CA . GLN B 1 98 ? 60.400 63.254 26.781 1.00 13.17 98 GLN B CA 1
ATOM 4354 C C . GLN B 1 98 ? 59.487 63.529 27.972 1.00 13.50 98 GLN B C 1
ATOM 4355 O O . GLN B 1 98 ? 59.790 64.385 28.807 1.00 11.29 98 GLN B O 1
ATOM 4361 N N . GLY B 1 99 ? 58.376 62.807 28.051 1.00 11.85 99 GLY B N 1
ATOM 4362 C CA . GLY B 1 99 ? 57.442 63.010 29.145 1.00 12.06 99 GLY B CA 1
ATOM 4363 C C . GLY B 1 99 ? 57.811 62.317 30.448 1.00 12.72 99 GLY B C 1
ATOM 4364 O O . GLY B 1 99 ? 57.097 62.453 31.444 1.00 12.22 99 GLY B O 1
ATOM 4365 N N . ILE B 1 100 ? 58.912 61.570 30.450 1.00 11.16 100 ILE B N 1
ATOM 4366 C CA . ILE B 1 100 ? 59.347 60.871 31.659 1.00 11.19 100 ILE B CA 1
ATOM 4367 C C . ILE B 1 100 ? 60.205 61.774 32.550 1.00 10.77 100 ILE B C 1
ATOM 4368 O O . ILE B 1 100 ? 61.245 62.285 32.122 1.00 9.35 100 ILE B O 1
ATOM 4373 N N . ILE B 1 101 ? 59.763 61.968 33.788 1.00 11.53 101 ILE B N 1
ATOM 4374 C CA . ILE B 1 101 ? 60.481 62.826 34.728 1.00 12.34 101 ILE B CA 1
ATOM 4375 C C . ILE B 1 101 ? 61.936 62.350 34.877 1.00 12.02 101 ILE B C 1
ATOM 4376 O O . ILE B 1 101 ? 62.192 61.161 35.083 1.00 12.37 101 ILE B O 1
ATOM 4381 N N . THR B 1 102 ? 62.870 63.296 34.753 1.00 10.38 102 THR B N 1
ATOM 4382 C CA . THR B 1 102 ? 64.319 63.050 34.805 1.00 11.11 102 THR B CA 1
ATOM 4383 C C . THR B 1 102 ? 64.743 61.748 34.126 1.00 13.16 102 THR B C 1
ATOM 4384 O O . THR B 1 102 ? 65.527 60.957 34.658 1.00 14.34 102 THR B O 1
ATOM 4388 N N . ALA B 1 103 ? 64.233 61.557 32.916 1.00 11.61 103 ALA B N 1
ATOM 4389 C CA . ALA B 1 103 ? 64.537 60.367 32.142 1.00 14.94 103 ALA B CA 1
ATOM 4390 C C . ALA B 1 103 ? 66.021 60.237 31.853 1.00 14.44 103 ALA B C 1
ATOM 4391 O O . ALA B 1 103 ? 66.760 61.224 31.822 1.00 15.37 103 ALA B O 1
ATOM 4393 N N . ASN B 1 104 ? 66.436 58.994 31.649 1.00 17.06 104 ASN B N 1
ATOM 4394 C CA . ASN B 1 104 ? 67.804 58.653 31.306 1.00 19.71 104 ASN B CA 1
ATOM 4395 C C . ASN B 1 104 ? 67.865 58.874 29.796 1.00 20.73 104 ASN B C 1
ATOM 4396 O O . ASN B 1 104 ? 66.947 58.492 29.073 1.00 20.13 104 ASN B O 1
ATOM 4401 N N . PHE B 1 105 ? 68.938 59.484 29.315 1.00 21.49 105 PHE B N 1
ATOM 4402 C CA . PHE B 1 105 ? 69.061 59.758 27.890 1.00 22.29 105 PHE B CA 1
ATOM 4403 C C . PHE B 1 105 ? 69.475 58.573 27.023 1.00 22.61 105 PHE B C 1
ATOM 4404 O O . PHE B 1 105 ? 69.082 58.496 25.862 1.00 22.53 105 PHE B O 1
ATOM 4412 N N . THR B 1 106 ? 70.254 57.646 27.572 1.00 24.00 106 THR B N 1
ATOM 4413 C CA . THR B 1 106 ? 70.726 56.521 26.766 1.00 25.44 106 THR B CA 1
ATOM 4414 C C . THR B 1 106 ? 70.025 55.172 26.877 1.00 24.39 106 THR B C 1
ATOM 4415 O O . THR B 1 106 ? 70.216 54.315 26.017 1.00 25.05 106 THR B O 1
ATOM 4419 N N . THR B 1 107 ? 69.221 54.964 27.911 1.00 23.53 107 THR B N 1
ATOM 4420 C CA . THR B 1 107 ? 68.551 53.675 28.055 1.00 24.05 107 THR B CA 1
ATOM 4421 C C . THR B 1 107 ? 67.087 53.672 27.617 1.00 21.54 107 THR B C 1
ATOM 4422 O O . THR B 1 107 ? 66.337 54.603 27.919 1.00 20.93 107 THR B O 1
ATOM 4426 N N . PRO B 1 108 ? 66.673 52.635 26.865 1.00 18.43 108 PRO B N 1
ATOM 4427 C CA . PRO B 1 108 ? 65.281 52.538 26.412 1.00 16.23 108 PRO B CA 1
ATOM 4428 C C . PRO B 1 108 ? 64.497 51.990 27.602 1.00 14.62 108 PRO B C 1
ATOM 4429 O O . PRO B 1 108 ? 65.061 51.287 28.437 1.00 15.38 108 PRO B O 1
ATOM 4433 N N . TYR B 1 109 ? 63.209 52.302 27.687 1.00 13.39 109 TYR B N 1
ATOM 4434 C CA . TYR B 1 109 ? 62.400 51.826 28.798 1.00 14.91 109 TYR B CA 1
ATOM 4435 C C . TYR B 1 109 ? 61.196 51.031 28.329 1.00 12.55 109 TYR B C 1
ATOM 4436 O O . TYR B 1 109 ? 60.628 51.311 27.278 1.00 11.58 109 TYR B O 1
ATOM 4445 N N . VAL B 1 110 ? 60.813 50.038 29.122 1.00 12.67 110 VAL B N 1
ATOM 4446 C CA . VAL B 1 110 ? 59.600 49.277 28.860 1.00 11.12 110 VAL B CA 1
ATOM 4447 C C . VAL B 1 110 ? 58.883 49.527 30.177 1.00 12.01 110 VAL B C 1
ATOM 4448 O O . VAL B 1 110 ? 59.347 49.111 31.241 1.00 12.89 110 VAL B O 1
ATOM 4452 N N . ILE B 1 111 ? 57.766 50.238 30.112 1.00 11.23 111 ILE B N 1
ATOM 4453 C CA . ILE B 1 111 ? 57.037 50.590 31.317 1.00 11.03 111 ILE B CA 1
ATOM 4454 C C . ILE B 1 111 ? 55.545 50.374 31.196 1.00 11.24 111 ILE B C 1
ATOM 4455 O O . ILE B 1 111 ? 54.968 50.527 30.128 1.00 10.20 111 ILE B O 1
ATOM 4460 N N . GLY B 1 112 ? 54.928 50.015 32.312 1.00 12.69 112 GLY B N 1
ATOM 4461 C CA . GLY B 1 112 ? 53.499 49.807 32.319 1.00 12.09 112 GLY B CA 1
ATOM 4462 C C . GLY B 1 112 ? 52.967 50.038 33.712 1.00 11.72 112 GLY B C 1
ATOM 4463 O O . GLY B 1 112 ? 53.678 49.855 34.698 1.00 12.46 112 GLY B O 1
ATOM 4464 N N . THR B 1 113 ? 51.719 50.466 33.797 1.00 12.53 113 THR B N 1
ATOM 4465 C CA . THR B 1 113 ? 51.086 50.693 35.083 1.00 12.86 113 THR B CA 1
ATOM 4466 C C . THR B 1 113 ? 49.636 50.277 34.904 1.00 13.27 113 THR B C 1
ATOM 4467 O O . THR B 1 113 ? 49.076 50.417 33.815 1.00 11.57 113 THR B O 1
ATOM 4471 N N . TRP B 1 114 ? 49.033 49.746 35.960 1.00 12.76 114 TRP B N 1
ATOM 4472 C CA . TRP B 1 114 ? 47.657 49.291 35.872 1.00 11.85 114 TRP B CA 1
ATOM 4473 C C . TRP B 1 114 ? 47.039 49.089 37.247 1.00 11.88 114 TRP B C 1
ATOM 4474 O O . TRP B 1 114 ? 47.724 49.115 38.268 1.00 10.54 114 TRP B O 1
ATOM 4485 N N . ASN B 1 115 ? 45.729 48.891 37.257 1.00 11.50 115 ASN B N 1
ATOM 4486 C CA . ASN B 1 115 ? 44.980 48.695 38.486 1.00 10.97 115 ASN B CA 1
ATOM 4487 C C . ASN B 1 115 ? 44.651 47.205 38.628 1.00 11.21 115 ASN B C 1
ATOM 4488 O O . ASN B 1 115 ? 43.905 46.652 37.820 1.00 10.47 115 ASN B O 1
ATOM 4493 N N . LEU B 1 116 ? 45.202 46.565 39.656 1.00 11.53 116 LEU B N 1
ATOM 4494 C CA . LEU B 1 116 ? 44.988 45.132 39.888 1.00 13.16 116 LEU B CA 1
ATOM 4495 C C . LEU B 1 116 ? 43.546 44.727 40.161 1.00 13.73 116 LEU B C 1
ATOM 4496 O O . LEU B 1 116 ? 43.158 43.593 39.884 1.00 13.72 116 LEU B O 1
ATOM 4501 N N . GLU B 1 117 ? 42.755 45.638 40.718 1.00 13.32 117 GLU B N 1
ATOM 4502 C CA . GLU B 1 117 ? 41.355 45.339 40.991 1.00 15.83 117 GLU B CA 1
ATOM 4503 C C . GLU B 1 117 ? 40.629 45.261 39.648 1.00 16.37 117 GLU B C 1
ATOM 4504 O O . GLU B 1 117 ? 39.630 44.557 39.506 1.00 18.09 117 GLU B O 1
ATOM 4510 N N . LYS B 1 118 ? 41.150 45.973 38.653 1.00 15.57 118 LYS B N 1
ATOM 4511 C CA . LYS B 1 118 ? 40.547 45.963 37.325 1.00 15.03 118 LYS B CA 1
ATOM 4512 C C . LYS B 1 118 ? 41.022 44.778 36.482 1.00 15.69 118 LYS B C 1
ATOM 4513 O O . LYS B 1 118 ? 40.226 44.144 35.789 1.00 14.52 118 LYS B O 1
ATOM 4519 N N . THR B 1 119 ? 42.312 44.465 36.559 1.00 12.86 119 THR B N 1
ATOM 4520 C CA . THR B 1 119 ? 42.882 43.371 35.775 1.00 14.46 119 THR B CA 1
ATOM 4521 C C . THR B 1 119 ? 42.785 41.985 36.409 1.00 14.79 119 THR B C 1
ATOM 4522 O O . THR B 1 119 ? 42.758 40.975 35.701 1.00 14.24 119 THR B O 1
ATOM 4526 N N . GLY B 1 120 ? 42.743 41.942 37.736 1.00 14.06 120 GLY B N 1
ATOM 4527 C CA . GLY B 1 120 ? 42.741 40.664 38.422 1.00 14.59 120 GLY B CA 1
ATOM 4528 C C . GLY B 1 120 ? 44.206 40.254 38.474 1.00 14.60 120 GLY B C 1
ATOM 4529 O O . GLY B 1 120 ? 45.059 41.011 38.004 1.00 13.40 120 GLY B O 1
ATOM 4530 N N . PRO B 1 121 ? 44.548 39.076 39.025 1.00 14.58 121 PRO B N 1
ATOM 4531 C CA . PRO B 1 121 ? 45.960 38.671 39.078 1.00 14.13 121 PRO B CA 1
ATOM 4532 C C . PRO B 1 121 ? 46.562 38.756 37.679 1.00 12.96 121 PRO B C 1
ATOM 4533 O O . PRO B 1 121 ? 45.996 38.211 36.730 1.00 13.67 121 PRO B O 1
ATOM 4537 N N . LEU B 1 122 ? 47.701 39.433 37.552 1.00 11.98 122 LEU B N 1
ATOM 4538 C CA . LEU B 1 122 ? 48.342 39.601 36.251 1.00 12.69 122 LEU B CA 1
ATOM 4539 C C . LEU B 1 122 ? 49.768 39.062 36.234 1.00 13.12 122 LEU B C 1
ATOM 4540 O O . LEU B 1 122 ? 50.531 39.266 37.175 1.00 14.68 122 LEU B O 1
ATOM 4545 N N . ILE B 1 123 ? 50.118 38.378 35.151 1.00 14.61 123 ILE B N 1
ATOM 4546 C CA . ILE B 1 123 ? 51.449 37.806 34.993 1.00 12.84 123 ILE B CA 1
ATOM 4547 C C . ILE B 1 123 ? 52.332 38.695 34.124 1.00 14.32 123 ILE B C 1
ATOM 4548 O O . ILE B 1 123 ? 51.867 39.297 33.159 1.00 14.88 123 ILE B O 1
ATOM 4553 N N . ILE B 1 124 ? 53.607 38.774 34.474 1.00 13.13 124 ILE B N 1
ATOM 4554 C CA . ILE B 1 124 ? 54.565 39.524 33.678 1.00 13.76 124 ILE B CA 1
ATOM 4555 C C . ILE B 1 124 ? 55.544 38.466 33.180 1.00 15.19 124 ILE B C 1
ATOM 4556 O O . ILE B 1 124 ? 56.279 37.869 33.974 1.00 14.21 124 ILE B O 1
ATOM 4561 N N . ASN B 1 125 ? 55.527 38.214 31.874 1.00 14.07 125 ASN B N 1
ATOM 4562 C CA . ASN B 1 125 ? 56.413 37.224 31.269 1.00 15.19 125 ASN B CA 1
ATOM 4563 C C . ASN B 1 125 ? 57.684 37.911 30.780 1.00 14.75 125 ASN B C 1
ATOM 4564 O O . ASN B 1 125 ? 57.653 38.646 29.794 1.00 16.34 125 ASN B O 1
ATOM 4569 N N . LEU B 1 126 ? 58.799 37.671 31.463 1.00 13.42 126 LEU B N 1
ATOM 4570 C CA . LEU B 1 126 ? 60.064 38.269 31.068 1.00 16.14 126 LEU B CA 1
ATOM 4571 C C . LEU B 1 126 ? 60.967 37.249 30.384 1.00 17.81 126 LEU B C 1
ATOM 4572 O O . LEU B 1 126 ? 61.111 36.118 30.847 1.00 19.51 126 LEU B O 1
ATOM 4577 N N . PRO B 1 127 ? 61.581 37.640 29.262 1.00 18.72 127 PRO B N 1
ATOM 4578 C CA . PRO B 1 127 ? 62.477 36.754 28.515 1.00 20.65 127 PRO B CA 1
ATOM 4579 C C . PRO B 1 127 ? 63.887 36.840 29.085 1.00 22.09 127 PRO B C 1
ATOM 4580 O O . PRO B 1 127 ? 64.158 37.655 29.970 1.00 21.08 127 PRO B O 1
ATOM 4584 N N . GLU B 1 128 ? 64.779 35.991 28.592 1.00 23.44 128 GLU B N 1
ATOM 4585 C CA . GLU B 1 128 ? 66.163 36.042 29.037 1.00 24.19 128 GLU B CA 1
ATOM 4586 C C . GLU B 1 128 ? 66.722 37.245 28.293 1.00 23.22 128 GLU B C 1
ATOM 4587 O O . GLU B 1 128 ? 66.805 37.233 27.066 1.00 24.59 128 GLU B O 1
ATOM 4593 N N . ALA B 1 129 ? 67.087 38.287 29.024 1.00 23.13 129 ALA B N 1
ATOM 4594 C CA . ALA B 1 129 ? 67.615 39.484 28.389 1.00 22.57 129 ALA B CA 1
ATOM 4595 C C . ALA B 1 129 ? 68.321 40.359 29.402 1.00 22.64 129 ALA B C 1
ATOM 4596 O O . ALA B 1 129 ? 68.114 40.224 30.609 1.00 23.52 129 ALA B O 1
ATOM 4598 N N . LYS B 1 130 ? 69.159 41.257 28.898 1.00 21.96 130 LYS B N 1
ATOM 4599 C CA . LYS B 1 130 ? 69.906 42.170 29.750 1.00 21.95 130 LYS B CA 1
ATOM 4600 C C . LYS B 1 130 ? 69.061 43.404 30.066 1.00 21.14 130 LYS B C 1
ATOM 4601 O O . LYS B 1 130 ? 69.079 44.398 29.338 1.00 20.90 130 LYS B O 1
ATOM 4615 N N . ALA B 1 132 ? 67.184 45.736 33.596 1.00 18.47 132 ALA B N 1
ATOM 4616 C CA . ALA B 1 132 ? 67.248 46.044 35.018 1.00 19.31 132 ALA B CA 1
ATOM 4617 C C . ALA B 1 132 ? 65.999 46.848 35.337 1.00 18.42 132 ALA B C 1
ATOM 4618 O O . ALA B 1 132 ? 65.752 47.883 34.723 1.00 19.77 132 ALA B O 1
ATOM 4620 N N . GLY B 1 133 ? 65.207 46.372 36.286 1.00 17.07 133 GLY B N 1
ATOM 4621 C CA . GLY B 1 133 ? 63.994 47.091 36.622 1.00 17.33 133 GLY B CA 1
ATOM 4622 C C . GLY B 1 133 ? 63.391 46.699 37.951 1.00 16.41 133 GLY B C 1
ATOM 4623 O O . GLY B 1 133 ? 64.029 46.033 38.766 1.00 16.54 133 GLY B O 1
ATOM 4640 N N . LEU B 1 136 ? 56.729 48.620 41.433 1.00 12.85 136 LEU B N 1
ATOM 4641 C CA . LEU B 1 136 ? 56.423 49.517 42.544 1.00 10.31 136 LEU B CA 1
ATOM 4642 C C . LEU B 1 136 ? 54.933 49.571 42.832 1.00 8.29 136 LEU B C 1
ATOM 4643 O O . LEU B 1 136 ? 54.125 49.239 41.966 1.00 7.69 136 LEU B O 1
ATOM 4648 N N . ASP B 1 137 ? 54.561 49.984 44.043 1.00 9.12 137 ASP B N 1
ATOM 4649 C CA . ASP B 1 137 ? 53.143 50.140 44.335 1.00 6.46 137 ASP B CA 1
ATOM 4650 C C . ASP B 1 137 ? 52.824 51.602 44.000 1.00 7.34 137 ASP B C 1
ATOM 4651 O O . ASP B 1 137 ? 53.699 52.325 43.504 1.00 7.45 137 ASP B O 1
ATOM 4656 N N . VAL B 1 138 ? 51.593 52.041 44.240 1.00 9.26 138 VAL B N 1
ATOM 4657 C CA . VAL B 1 138 ? 51.216 53.404 43.877 1.00 9.16 138 VAL B CA 1
ATOM 4658 C C . VAL B 1 138 ? 52.018 54.523 44.540 1.00 10.48 138 VAL B C 1
ATOM 4659 O O . VAL B 1 138 ? 52.168 55.595 43.958 1.00 9.71 138 VAL B O 1
ATOM 4663 N N . HIS B 1 139 ? 52.545 54.276 45.739 1.00 8.91 139 HIS B N 1
ATOM 4664 C CA . HIS B 1 139 ? 53.331 55.288 46.451 1.00 10.03 139 HIS B CA 1
ATOM 4665 C C . HIS B 1 139 ? 54.816 55.172 46.138 1.00 10.69 139 HIS B C 1
ATOM 4666 O O . HIS B 1 139 ? 55.648 55.877 46.704 1.00 11.39 139 HIS B O 1
ATOM 4673 N N . GLN B 1 140 ? 55.124 54.273 45.214 1.00 10.67 140 GLN B N 1
ATOM 4674 C CA . GLN B 1 140 ? 56.478 54.011 44.749 1.00 10.29 140 GLN B CA 1
ATOM 4675 C C . GLN B 1 140 ? 57.414 53.296 45.720 1.00 10.71 140 GLN B C 1
ATOM 4676 O O . GLN B 1 140 ? 58.620 53.550 45.750 1.00 10.56 140 GLN B O 1
ATOM 4682 N N . ARG B 1 141 ? 56.845 52.392 46.510 1.00 12.23 141 ARG B N 1
ATOM 4683 C CA . ARG B 1 141 ? 57.639 51.551 47.402 1.00 11.61 141 ARG B CA 1
ATOM 4684 C C . ARG B 1 141 ? 57.969 50.364 46.493 1.00 10.65 141 ARG B C 1
ATOM 4685 O O . ARG B 1 141 ? 57.173 50.016 45.621 1.00 10.92 141 ARG B O 1
ATOM 4693 N N . VAL B 1 142 ? 59.125 49.740 46.690 1.00 10.22 142 VAL B N 1
ATOM 4694 C CA . VAL B 1 142 ? 59.531 48.614 45.845 1.00 11.10 142 VAL B CA 1
ATOM 4695 C C . VAL B 1 142 ? 58.899 47.285 46.256 1.00 11.97 142 VAL B C 1
ATOM 4696 O O . VAL B 1 142 ? 58.958 46.895 47.419 1.00 13.84 142 VAL B O 1
ATOM 4700 N N . LEU B 1 143 ? 58.296 46.592 45.294 1.00 13.29 143 LEU B N 1
ATOM 4701 C CA . LEU B 1 143 ? 57.660 45.306 45.563 1.00 15.70 143 LEU B CA 1
ATOM 4702 C C . LEU B 1 143 ? 58.588 44.152 45.201 1.00 16.57 143 LEU B C 1
ATOM 4703 O O . LEU B 1 143 ? 58.582 43.100 45.845 1.00 17.04 143 LEU B O 1
ATOM 4708 N N . SER B 1 144 ? 59.383 44.357 44.159 1.00 15.41 144 SER B N 1
ATOM 4709 C CA . SER B 1 144 ? 60.319 43.349 43.696 1.00 16.29 144 SER B CA 1
ATOM 4710 C C . SER B 1 144 ? 61.198 43.918 42.600 1.00 16.16 144 SER B C 1
ATOM 4711 O O . SER B 1 144 ? 60.814 44.863 41.908 1.00 15.68 144 SER B O 1
ATOM 4714 N N . ASP B 1 145 ? 62.393 43.357 42.467 1.00 15.90 145 ASP B N 1
ATOM 4715 C CA . ASP B 1 145 ? 63.290 43.764 41.405 1.00 16.79 145 ASP B CA 1
ATOM 4716 C C . ASP B 1 145 ? 62.892 42.866 40.245 1.00 15.64 145 ASP B C 1
ATOM 4717 O O . ASP B 1 145 ? 62.176 41.874 40.441 1.00 15.72 145 ASP B O 1
ATOM 4722 N N . LEU B 1 146 ? 63.340 43.209 39.044 1.00 16.93 146 LEU B N 1
ATOM 4723 C CA . LEU B 1 146 ? 63.021 42.419 37.859 1.00 17.75 146 LEU B CA 1
ATOM 4724 C C . LEU B 1 146 ? 64.282 42.186 37.044 1.00 18.56 146 LEU B C 1
ATOM 4725 O O . LEU B 1 146 ? 65.239 42.955 37.133 1.00 18.67 146 LEU B O 1
ATOM 4730 N N . SER B 1 147 ? 64.275 41.115 36.258 1.00 18.69 147 SER B N 1
ATOM 4731 C CA . SER B 1 147 ? 65.395 40.770 35.391 1.00 19.69 147 SER B CA 1
ATOM 4732 C C . SER B 1 147 ? 66.720 40.611 36.146 1.00 21.15 147 SER B C 1
ATOM 4733 O O . SER B 1 147 ? 66.767 39.973 37.198 1.00 23.38 147 SER B O 1
ATOM 4736 N N . LEU B 1 148 ? 67.789 41.194 35.612 1.00 22.38 148 LEU B N 1
ATOM 4737 C CA . LEU B 1 148 ? 69.120 41.092 36.219 1.00 23.06 148 LEU B CA 1
ATOM 4738 C C . LEU B 1 148 ? 69.204 41.201 37.744 1.00 23.69 148 LEU B C 1
ATOM 4739 O O . LEU B 1 148 ? 69.883 40.399 38.385 1.00 22.65 148 LEU B O 1
ATOM 4744 N N . LEU B 1 149 ? 68.531 42.184 38.334 1.00 23.95 149 LEU B N 1
ATOM 4745 C CA . LEU B 1 149 ? 68.579 42.343 39.787 1.00 22.98 149 LEU B CA 1
ATOM 4746 C C . LEU B 1 149 ? 67.414 41.649 40.470 1.00 22.29 149 LEU B C 1
ATOM 4747 O O . LEU B 1 149 ? 67.269 41.719 41.689 1.00 21.96 149 LEU B O 1
ATOM 4752 N N . GLY B 1 150 ? 66.590 40.975 39.677 1.00 20.78 150 GLY B N 1
ATOM 4753 C CA . GLY B 1 150 ? 65.447 40.283 40.231 1.00 22.03 150 GLY B CA 1
ATOM 4754 C C . GLY B 1 150 ? 65.661 38.789 40.376 1.00 22.24 150 GLY B C 1
ATOM 4755 O O . GLY B 1 150 ? 66.740 38.272 40.082 1.00 21.75 150 GLY B O 1
ATOM 4756 N N . PRO B 1 151 ? 64.633 38.068 40.838 1.00 23.05 151 PRO B N 1
ATOM 4757 C CA . PRO B 1 151 ? 64.647 36.619 41.045 1.00 22.33 151 PRO B CA 1
ATOM 4758 C C . PRO B 1 151 ? 65.079 35.826 39.811 1.00 23.25 151 PRO B C 1
ATOM 4759 O O . PRO B 1 151 ? 65.803 34.834 39.933 1.00 23.30 151 PRO B O 1
ATOM 4763 N N . ASP B 1 152 ? 64.637 36.255 38.629 1.00 21.47 152 ASP B N 1
ATOM 4764 C CA . ASP B 1 152 ? 64.978 35.549 37.394 1.00 22.47 152 ASP B CA 1
ATOM 4765 C C . ASP B 1 152 ? 66.421 35.798 36.952 1.00 22.61 152 ASP B C 1
ATOM 4766 O O . ASP B 1 152 ? 66.930 35.129 36.053 1.00 23.56 152 ASP B O 1
ATOM 4771 N N . LYS B 1 153 ? 67.074 36.760 37.599 1.00 21.91 153 LYS B N 1
ATOM 4772 C CA . LYS B 1 153 ? 68.466 37.103 37.316 1.00 23.57 153 LYS B CA 1
ATOM 4773 C C . LYS B 1 153 ? 68.822 37.317 35.847 1.00 23.86 153 LYS B C 1
ATOM 4774 O O . LYS B 1 153 ? 69.964 37.090 35.445 1.00 24.28 153 LYS B O 1
ATOM 4780 N N . GLY B 1 154 ? 67.855 37.764 35.052 1.00 23.25 154 GLY B N 1
ATOM 4781 C CA . GLY B 1 154 ? 68.114 37.999 33.642 1.00 22.30 154 GLY B CA 1
ATOM 4782 C C . GLY B 1 154 ? 67.892 36.779 32.767 1.00 22.35 154 GLY B C 1
ATOM 4783 O O . GLY B 1 154 ? 68.006 36.853 31.546 1.00 21.11 154 GLY B O 1
ATOM 4784 N N . LYS B 1 155 ? 67.573 35.651 33.390 1.00 23.12 155 LYS B N 1
ATOM 4785 C CA . LYS B 1 155 ? 67.334 34.414 32.654 1.00 24.08 155 LYS B CA 1
ATOM 4786 C C . LYS B 1 155 ? 65.884 34.329 32.197 1.00 22.55 155 LYS B C 1
ATOM 4787 O O . LYS B 1 155 ? 65.521 33.456 31.408 1.00 23.96 155 LYS B O 1
ATOM 4793 N N . GLY B 1 156 ? 65.058 35.242 32.695 1.00 20.48 156 GLY B N 1
ATOM 4794 C CA . GLY B 1 156 ? 63.657 35.244 32.322 1.00 19.76 156 GLY B CA 1
ATOM 4795 C C . GLY B 1 156 ? 62.828 34.454 33.312 1.00 19.89 156 GLY B C 1
ATOM 4796 O O . GLY B 1 156 ? 63.347 33.585 34.018 1.00 19.33 156 GLY B O 1
ATOM 4797 N N . GLY B 1 157 ? 61.536 34.748 33.363 1.00 17.83 157 GLY B N 1
ATOM 4798 C CA . GLY B 1 157 ? 60.666 34.057 34.290 1.00 19.27 157 GLY B CA 1
ATOM 4799 C C . GLY B 1 157 ? 59.284 34.666 34.293 1.00 19.08 157 GLY B C 1
ATOM 4800 O O . GLY B 1 157 ? 58.984 35.557 33.497 1.00 19.96 157 GLY B O 1
ATOM 4801 N N . LYS B 1 158 ? 58.442 34.196 35.202 1.00 19.93 158 LYS B N 1
ATOM 4802 C CA . LYS B 1 158 ? 57.080 34.685 35.287 1.00 18.09 158 LYS B CA 1
ATOM 4803 C C . LYS B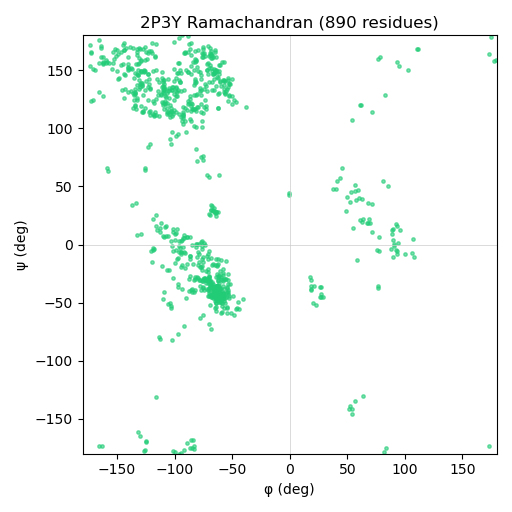 1 158 ? 56.770 35.244 36.666 1.00 18.81 158 LYS B C 1
ATOM 4804 O O . LYS B 1 158 ? 56.948 34.566 37.680 1.00 16.40 158 LYS B O 1
ATOM 4810 N N . TYR B 1 159 ? 56.320 36.494 36.694 1.00 16.45 159 TYR B N 1
ATOM 4811 C CA . TYR B 1 159 ? 55.968 37.162 37.939 1.00 15.46 159 TYR B CA 1
ATOM 4812 C C . TYR B 1 159 ? 54.456 37.272 38.013 1.00 15.76 159 TYR B C 1
ATOM 4813 O O . TYR B 1 159 ? 53.821 37.775 37.085 1.00 16.50 159 TYR B O 1
ATOM 4822 N N . LEU B 1 160 ? 53.881 36.794 39.111 1.00 14.13 160 LEU B N 1
ATOM 4823 C CA . LEU B 1 160 ? 52.438 36.847 39.300 1.00 13.39 160 LEU B CA 1
ATOM 4824 C C . LEU B 1 160 ? 52.094 37.955 40.289 1.00 14.38 160 LEU B C 1
ATOM 4825 O O . LEU B 1 160 ? 52.384 37.840 41.479 1.00 13.73 160 LEU B O 1
ATOM 4830 N N . ILE B 1 161 ? 51.481 39.026 39.792 1.00 13.79 161 ILE B N 1
ATOM 4831 C CA . ILE B 1 161 ? 51.102 40.145 40.650 1.00 13.93 161 ILE B CA 1
ATOM 4832 C C . ILE B 1 161 ? 49.670 39.928 41.135 1.00 13.14 161 ILE B C 1
ATOM 4833 O O . ILE B 1 161 ? 48.718 39.943 40.355 1.00 13.82 161 ILE B O 1
ATOM 4838 N N . VAL B 1 162 ? 49.525 39.725 42.438 1.00 12.98 162 VAL B N 1
ATOM 4839 C CA . VAL B 1 162 ? 48.224 39.456 43.030 1.00 13.24 162 VAL B CA 1
ATOM 4840 C C . VAL B 1 162 ? 47.547 40.666 43.666 1.00 13.69 162 VAL B C 1
ATOM 4841 O O . VAL B 1 162 ? 48.176 41.433 44.395 1.00 12.45 162 VAL B O 1
ATOM 4845 N N . PRO B 1 163 ? 46.246 40.856 43.394 1.00 14.14 163 PRO B N 1
ATOM 4846 C CA . PRO B 1 163 ? 45.523 41.991 43.977 1.00 15.60 163 PRO B CA 1
ATOM 4847 C C . PRO B 1 163 ? 45.490 41.807 45.498 1.00 18.22 163 PRO B C 1
ATOM 4848 O O . PRO B 1 163 ? 45.490 40.681 45.989 1.00 17.72 163 PRO B O 1
ATOM 4852 N N . PRO B 1 164 ? 45.465 42.910 46.262 1.00 18.16 164 PRO B N 1
ATOM 4853 C CA . PRO B 1 164 ? 45.436 42.806 47.725 1.00 19.93 164 PRO B CA 1
ATOM 4854 C C . PRO B 1 164 ? 44.108 42.374 48.354 1.00 20.99 164 PRO B C 1
ATOM 4855 O O . PRO B 1 164 ? 43.997 42.294 49.575 1.00 21.81 164 PRO B O 1
ATOM 4859 N N . GLY B 1 165 ? 43.107 42.098 47.527 1.00 22.49 165 GLY B N 1
ATOM 4860 C CA . GLY B 1 165 ? 41.813 41.683 48.045 1.00 24.12 165 GLY B CA 1
ATOM 4861 C C . GLY B 1 165 ? 41.832 40.341 48.761 1.00 25.11 165 GLY B C 1
ATOM 4862 O O . GLY B 1 165 ? 42.636 39.471 48.444 1.00 24.75 165 GLY B O 1
ATOM 4863 N N . GLU B 1 166 ? 40.937 40.172 49.730 1.00 26.16 166 GLU B N 1
ATOM 4864 C CA . GLU B 1 166 ? 40.856 38.930 50.494 1.00 28.99 166 GLU B CA 1
ATOM 4865 C C . GLU B 1 166 ? 40.598 37.713 49.614 1.00 28.52 166 GLU B C 1
ATOM 4866 O O . GLU B 1 166 ? 41.036 36.607 49.926 1.00 28.45 166 GLU B O 1
ATOM 4872 N N . LYS B 1 167 ? 39.885 37.922 48.514 1.00 28.95 167 LYS B N 1
ATOM 4873 C CA . LYS B 1 167 ? 39.568 36.845 47.586 1.00 29.32 167 LYS B CA 1
ATOM 4874 C C . LYS B 1 167 ? 40.809 36.081 47.122 1.00 28.70 167 LYS B C 1
ATOM 4875 O O . LYS B 1 167 ? 40.738 34.884 46.846 1.00 28.79 167 LYS B O 1
ATOM 4881 N N . TYR B 1 168 ? 41.945 36.769 47.048 1.00 27.32 168 TYR B N 1
ATOM 4882 C CA . TYR B 1 168 ? 43.187 36.152 46.588 1.00 26.66 168 TYR B CA 1
ATOM 4883 C C . TYR B 1 168 ? 44.213 35.920 47.689 1.00 25.32 168 TYR B C 1
ATOM 4884 O O . TYR B 1 168 ? 45.379 35.665 47.399 1.00 25.89 168 TYR B O 1
ATOM 4893 N N . LYS B 1 169 ? 43.789 35.995 48.946 1.00 26.12 169 LYS B N 1
ATOM 4894 C CA . LYS B 1 169 ? 44.725 35.820 50.052 1.00 24.81 169 LYS B CA 1
ATOM 4895 C C . LYS B 1 169 ? 45.486 34.495 50.072 1.00 24.05 169 LYS B C 1
ATOM 4896 O O . LYS B 1 169 ? 46.572 34.413 50.649 1.00 20.77 169 LYS B O 1
ATOM 4902 N N . ASP B 1 170 ? 44.936 33.459 49.448 1.00 24.10 170 ASP B N 1
ATOM 4903 C CA . ASP B 1 170 ? 45.613 32.167 49.449 1.00 24.91 170 ASP B CA 1
ATOM 4904 C C . ASP B 1 170 ? 46.204 31.750 48.106 1.00 24.78 170 ASP B C 1
ATOM 4905 O O . ASP B 1 170 ? 46.693 30.629 47.965 1.00 25.56 170 ASP B O 1
ATOM 4910 N N . LEU B 1 171 ? 46.170 32.645 47.123 1.00 23.21 171 LEU B N 1
ATOM 4911 C CA . LEU B 1 171 ? 46.721 32.327 45.807 1.00 21.36 171 LEU B CA 1
ATOM 4912 C C . LEU B 1 171 ? 48.244 32.307 45.867 1.00 21.78 171 LEU B C 1
ATOM 4913 O O . LEU B 1 171 ? 48.879 33.328 46.130 1.00 19.24 171 LEU B O 1
ATOM 4918 N N . ASN B 1 172 ? 48.829 31.142 45.612 1.00 20.50 172 ASN B N 1
ATOM 4919 C CA . ASN B 1 172 ? 50.277 31.003 45.654 1.00 20.94 172 ASN B CA 1
ATOM 4920 C C . ASN B 1 172 ? 50.681 29.789 44.825 1.00 20.19 172 ASN B C 1
ATOM 4921 O O . ASN B 1 172 ? 51.233 28.823 45.347 1.00 19.11 172 ASN B O 1
ATOM 4926 N N . PRO B 1 173 ? 50.413 29.833 43.510 1.00 18.61 173 PRO B N 1
ATOM 4927 C CA . PRO B 1 173 ? 50.729 28.745 42.582 1.00 18.11 173 PRO B CA 1
ATOM 4928 C C . PRO B 1 173 ? 52.210 28.556 42.290 1.00 18.36 173 PRO B C 1
ATOM 4929 O O . PRO B 1 173 ? 52.979 29.516 42.249 1.00 16.79 173 PRO B O 1
ATOM 4933 N N . LYS B 1 174 ? 52.604 27.304 42.078 1.00 18.01 174 LYS B N 1
ATOM 4934 C CA . LYS B 1 174 ? 53.991 26.986 41.764 1.00 17.59 174 LYS B CA 1
ATOM 4935 C C . LYS B 1 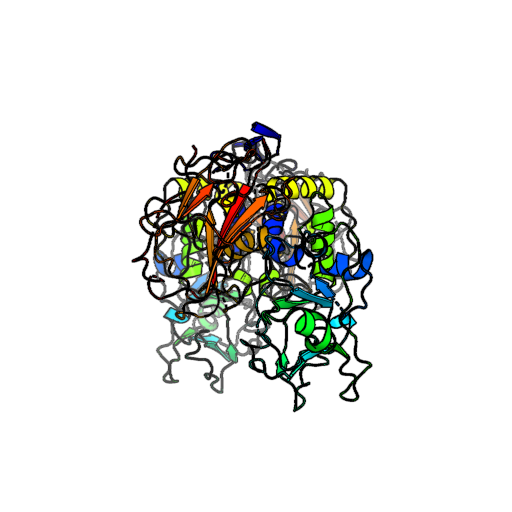174 ? 54.316 27.521 40.371 1.00 17.13 174 LYS B C 1
ATOM 4936 O O . LYS B 1 174 ? 53.421 27.685 39.540 1.00 16.20 174 LYS B O 1
ATOM 4942 N N . GLY B 1 175 ? 55.594 27.799 40.127 1.00 16.87 175 GLY B N 1
ATOM 4943 C CA . GLY B 1 175 ? 56.026 28.277 38.823 1.00 16.48 175 GLY B CA 1
ATOM 4944 C C . GLY B 1 175 ? 55.989 29.779 38.606 1.00 17.88 175 GLY B C 1
ATOM 4945 O O . GLY B 1 175 ? 56.182 30.248 37.485 1.00 17.65 175 GLY B O 1
ATOM 4946 N N . TYR B 1 176 ? 55.748 30.533 39.673 1.00 16.82 176 TYR B N 1
ATOM 4947 C CA . TYR B 1 176 ? 55.684 31.987 39.580 1.00 17.14 176 TYR B CA 1
ATOM 4948 C C . TYR B 1 176 ? 56.353 32.657 40.767 1.00 17.47 176 TYR B C 1
ATOM 4949 O O . TYR B 1 176 ? 56.410 32.094 41.860 1.00 16.06 176 TYR B O 1
ATOM 4958 N N . TYR B 1 177 ? 56.876 33.858 40.543 1.00 15.53 177 TYR B N 1
ATOM 4959 C CA . TYR B 1 177 ? 57.438 34.640 41.629 1.00 15.43 177 TYR B CA 1
ATOM 4960 C C . TYR B 1 177 ? 56.175 35.408 42.009 1.00 16.47 177 TYR B C 1
ATOM 4961 O O . TYR B 1 177 ? 55.742 36.288 41.265 1.00 16.10 177 TYR B O 1
ATOM 4970 N N . VAL B 1 178 ? 55.568 35.043 43.136 1.00 15.28 178 VAL B N 1
ATOM 4971 C CA . VAL B 1 178 ? 54.322 35.661 43.584 1.00 16.02 178 VAL B CA 1
ATOM 4972 C C . VAL B 1 178 ? 54.552 36.974 44.317 1.00 14.72 178 VAL B C 1
ATOM 4973 O O . VAL B 1 178 ? 55.163 36.997 45.386 1.00 14.90 178 VAL B O 1
ATOM 4977 N N . ILE B 1 179 ? 54.042 38.059 43.738 1.00 13.20 179 ILE B N 1
ATOM 4978 C CA . ILE B 1 179 ? 54.204 39.397 44.303 1.00 12.29 179 ILE B CA 1
ATOM 4979 C C . ILE B 1 179 ? 52.882 39.917 44.846 1.00 12.77 179 ILE B C 1
ATOM 4980 O O . ILE B 1 179 ? 51.858 39.882 44.155 1.00 12.49 179 ILE B O 1
ATOM 4985 N N . ARG B 1 180 ? 52.913 40.422 46.077 1.00 14.38 180 ARG B N 1
ATOM 4986 C CA . ARG B 1 180 ? 51.706 40.908 46.736 1.00 15.09 180 ARG B CA 1
ATOM 4987 C C . ARG B 1 180 ? 51.710 42.370 47.170 1.00 15.16 180 ARG B C 1
ATOM 4988 O O . ARG B 1 180 ? 52.041 42.692 48.311 1.00 15.49 180 ARG B O 1
ATOM 4996 N N . PRO B 1 181 ? 51.330 43.278 46.265 1.00 14.82 181 PRO B N 1
ATOM 4997 C CA . PRO B 1 181 ? 51.317 44.689 46.656 1.00 14.78 181 PRO B CA 1
ATOM 4998 C C . PRO B 1 181 ? 50.215 44.941 47.683 1.00 15.87 181 PRO B C 1
ATOM 4999 O O . PRO B 1 181 ? 49.291 44.137 47.821 1.00 15.31 181 PRO B O 1
ATOM 5003 N N . LYS B 1 182 ? 50.329 46.045 48.413 1.00 14.65 182 LYS B N 1
ATOM 5004 C CA . LYS B 1 182 ? 49.345 46.408 49.426 1.00 16.24 182 LYS B CA 1
ATOM 5005 C C . LYS B 1 182 ? 48.312 47.363 48.832 1.00 15.62 182 LYS B C 1
ATOM 5006 O O . LYS B 1 182 ? 47.326 47.701 49.487 1.00 14.25 182 LYS B O 1
ATOM 5012 N N . THR B 1 183 ? 48.559 47.792 47.596 1.00 16.36 183 THR B N 1
ATOM 5013 C CA . THR B 1 183 ? 47.696 48.738 46.875 1.00 16.39 183 THR B CA 1
ATOM 5014 C C . THR B 1 183 ? 47.280 48.124 45.517 1.00 14.90 183 THR B C 1
ATOM 5015 O O . THR B 1 183 ? 47.875 47.144 45.072 1.00 14.69 183 THR B O 1
ATOM 5019 N N . ASN B 1 184 ? 46.272 48.693 44.854 1.00 13.62 184 ASN B N 1
ATOM 5020 C CA . ASN B 1 184 ? 45.828 48.163 43.555 1.00 12.71 184 ASN B CA 1
ATOM 5021 C C . ASN B 1 184 ? 46.632 48.691 42.365 1.00 12.36 184 ASN B C 1
ATOM 5022 O O . ASN B 1 184 ? 46.894 47.963 41.406 1.00 12.76 184 ASN B O 1
ATOM 5027 N N . VAL B 1 185 ? 47.002 49.967 42.412 1.00 11.01 185 VAL B N 1
ATOM 5028 C CA . VAL B 1 185 ? 47.746 50.575 41.309 1.00 10.02 185 VAL B CA 1
ATOM 5029 C C . VAL B 1 185 ? 49.236 50.287 41.429 1.00 11.68 185 VAL B C 1
ATOM 5030 O O . VAL B 1 185 ? 49.883 50.710 42.381 1.00 13.82 185 VAL B O 1
ATOM 5034 N N . VAL B 1 186 ? 49.770 49.562 40.453 1.00 10.63 186 VAL B N 1
ATOM 5035 C CA . VAL B 1 186 ? 51.180 49.220 40.454 1.00 10.93 186 VAL B CA 1
ATOM 5036 C C . VAL B 1 186 ? 51.877 49.708 39.192 1.00 11.34 186 VAL B C 1
ATOM 5037 O O . VAL B 1 186 ? 51.240 50.090 38.204 1.00 11.81 186 VAL B O 1
ATOM 5041 N N . TYR B 1 187 ? 53.201 49.691 39.238 1.00 11.39 187 TYR B N 1
ATOM 5042 C CA . TYR B 1 187 ? 54.018 50.166 38.142 1.00 13.81 187 TYR B CA 1
ATOM 5043 C C . TYR B 1 187 ? 55.180 49.215 37.915 1.00 14.24 187 TYR B C 1
ATOM 5044 O O . TYR B 1 187 ? 55.859 48.826 38.860 1.00 17.05 187 TYR B O 1
ATOM 5053 N N . GLY B 1 188 ? 55.395 48.847 36.658 1.00 12.85 188 GLY B N 1
ATOM 5054 C CA . GLY B 1 188 ? 56.489 47.965 36.311 1.00 13.71 188 GLY B CA 1
ATOM 5055 C C . GLY B 1 188 ? 57.400 48.728 35.377 1.00 12.77 188 GLY B C 1
ATOM 5056 O O . GLY B 1 188 ? 56.951 49.217 34.343 1.00 11.77 188 GLY B O 1
ATOM 5057 N N . GLY B 1 189 ? 58.671 48.846 35.737 1.00 13.07 189 GLY B N 1
ATOM 5058 C CA . GLY B 1 189 ? 59.601 49.575 34.892 1.00 14.05 189 GLY B CA 1
ATOM 5059 C C . GLY B 1 189 ? 60.868 48.796 34.605 1.00 15.74 189 GLY B C 1
ATOM 5060 O O . GLY B 1 189 ? 61.459 48.197 35.503 1.00 16.77 189 GLY B O 1
ATOM 5061 N N . ILE B 1 190 ? 61.293 48.810 33.348 1.00 14.87 190 ILE B N 1
ATOM 5062 C CA . ILE B 1 190 ? 62.490 48.094 32.944 1.00 15.96 190 ILE B CA 1
ATOM 5063 C C . ILE B 1 190 ? 63.391 48.938 32.058 1.00 15.50 190 ILE B C 1
ATOM 5064 O O . ILE B 1 190 ? 62.933 49.539 31.087 1.00 13.51 190 ILE B O 1
ATOM 5069 N N . ARG B 1 191 ? 64.674 48.969 32.398 1.00 14.31 191 ARG B N 1
ATOM 5070 C CA . ARG B 1 191 ? 65.666 49.688 31.611 1.00 18.11 191 ARG B CA 1
ATOM 5071 C C . ARG B 1 191 ? 66.303 48.608 30.747 1.00 17.65 191 ARG B C 1
ATOM 5072 O O . ARG B 1 191 ? 66.727 47.573 31.264 1.00 16.84 191 ARG B O 1
ATOM 5080 N N . ILE B 1 192 ? 66.352 48.823 29.437 1.00 18.35 192 ILE B N 1
ATOM 5081 C CA . ILE B 1 192 ? 66.946 47.834 28.544 1.00 17.90 192 ILE B CA 1
ATOM 5082 C C . ILE B 1 192 ? 68.438 48.117 28.417 1.00 19.32 192 ILE B C 1
ATOM 5083 O O . ILE B 1 192 ? 68.841 49.165 27.906 1.00 18.72 192 ILE B O 1
ATOM 5088 N N . LEU B 1 193 ? 69.250 47.176 28.886 1.00 20.51 193 LEU B N 1
ATOM 5089 C CA . LEU B 1 193 ? 70.697 47.333 28.865 1.00 21.84 193 LEU B CA 1
ATOM 5090 C C . LEU B 1 193 ? 71.370 46.646 27.682 1.00 23.95 193 LEU B C 1
ATOM 5091 O O . LEU B 1 193 ? 72.554 46.869 27.422 1.00 24.97 193 LEU B O 1
ATOM 5096 N N . GLU B 1 194 ? 70.626 45.803 26.973 1.00 23.76 194 GLU B N 1
ATOM 5097 C CA . GLU B 1 194 ? 71.174 45.112 25.808 1.00 24.62 194 GLU B CA 1
ATOM 5098 C C . GLU B 1 194 ? 71.763 46.149 24.851 1.00 25.68 194 GLU B C 1
ATOM 5099 O O . GLU B 1 194 ? 71.069 47.074 24.431 1.00 25.81 194 GLU B O 1
ATOM 5105 N N . PRO B 1 195 ? 73.055 46.014 24.499 1.00 24.96 195 PRO B N 1
ATOM 5106 C CA . PRO B 1 195 ? 73.704 46.966 23.589 1.00 25.38 195 PRO B CA 1
ATOM 5107 C C . PRO B 1 195 ? 73.325 46.836 22.108 1.00 26.11 195 PRO B C 1
ATOM 5108 O O . PRO B 1 195 ? 73.332 47.826 21.375 1.00 26.06 195 PRO B O 1
ATOM 5112 N N . ASP B 1 196 ? 72.991 45.627 21.669 1.00 26.86 196 ASP B N 1
ATOM 5113 C CA . ASP B 1 196 ? 72.611 45.410 20.275 1.00 27.35 196 ASP B CA 1
ATOM 5114 C C . ASP B 1 196 ? 71.189 45.923 20.032 1.00 27.41 196 ASP B C 1
ATOM 5115 O O . ASP B 1 196 ? 70.213 45.255 20.372 1.00 26.94 196 ASP B O 1
ATOM 5120 N N . VAL B 1 197 ? 71.082 47.104 19.432 1.00 27.89 197 VAL B N 1
ATOM 5121 C CA . VAL B 1 197 ? 69.789 47.722 19.152 1.00 29.12 197 VAL B CA 1
ATOM 5122 C C . VAL B 1 197 ? 68.822 46.829 18.375 1.00 30.29 197 VAL B C 1
ATOM 5123 O O . VAL B 1 197 ? 67.632 46.774 18.692 1.00 30.07 197 VAL B O 1
ATOM 5127 N N . ASP B 1 198 ? 69.320 46.134 17.357 1.00 30.12 198 ASP B N 1
ATOM 5128 C CA . ASP B 1 198 ? 68.460 45.255 16.574 1.00 30.64 198 ASP B CA 1
ATOM 5129 C C . ASP B 1 198 ? 67.885 44.143 17.441 1.00 29.22 198 ASP B C 1
ATOM 5130 O O . ASP B 1 198 ? 66.730 43.752 17.278 1.00 29.92 198 ASP B O 1
ATOM 5135 N N . ARG B 1 199 ? 68.696 43.640 18.366 1.00 27.22 199 ARG B N 1
ATOM 5136 C CA . ARG B 1 199 ? 68.264 42.578 19.262 1.00 26.20 199 ARG B CA 1
ATOM 5137 C C . ARG B 1 199 ? 67.202 43.112 20.224 1.00 23.80 199 ARG B C 1
ATOM 5138 O O . ARG B 1 199 ? 66.275 42.395 20.591 1.00 21.80 199 ARG B O 1
ATOM 5146 N N . VAL B 1 200 ? 67.335 44.374 20.622 1.00 21.72 200 VAL B N 1
ATOM 5147 C CA . VAL B 1 200 ? 66.363 44.986 21.524 1.00 20.39 200 VAL B CA 1
ATOM 5148 C C . VAL B 1 200 ? 64.994 45.064 20.853 1.00 19.49 200 VAL B C 1
ATOM 5149 O O . VAL B 1 200 ? 63.996 44.589 21.389 1.00 19.57 200 VAL B O 1
ATOM 5153 N N . VAL B 1 201 ? 64.962 45.665 19.668 1.00 20.60 201 VAL B N 1
ATOM 5154 C CA . VAL B 1 201 ? 63.725 45.841 18.919 1.00 21.62 201 VAL B CA 1
ATOM 5155 C C . VAL B 1 201 ? 63.125 44.549 18.373 1.00 21.77 201 VAL B C 1
ATOM 5156 O O . VAL B 1 201 ? 61.905 44.409 18.315 1.00 21.15 201 VAL B O 1
ATOM 5160 N N . LYS B 1 202 ? 63.976 43.602 17.989 1.00 23.51 202 LYS B N 1
ATOM 5161 C CA . LYS B 1 202 ? 63.506 42.344 17.412 1.00 23.04 202 LYS B CA 1
ATOM 5162 C C . LYS B 1 202 ? 63.314 41.164 18.355 1.00 24.00 202 LYS B C 1
ATOM 5163 O O . LYS B 1 202 ? 62.361 40.395 18.198 1.00 22.72 202 LYS B O 1
ATOM 5169 N N . GLN B 1 203 ? 64.203 41.007 19.330 1.00 22.71 203 GLN B N 1
ATOM 5170 C CA . GLN B 1 203 ? 64.103 39.865 20.231 1.00 24.57 203 GLN B CA 1
ATOM 5171 C C . GLN B 1 203 ? 63.673 40.150 21.662 1.00 23.41 203 GLN B C 1
ATOM 5172 O O . GLN B 1 203 ? 62.891 39.394 22.234 1.00 25.03 203 GLN B O 1
ATOM 5178 N N . VAL B 1 204 ? 64.180 41.230 22.243 1.00 22.81 204 VAL B N 1
ATOM 5179 C CA . VAL B 1 204 ? 63.847 41.565 23.623 1.00 19.96 204 VAL B CA 1
ATOM 5180 C C . VAL B 1 204 ? 62.414 42.041 23.850 1.00 20.11 204 VAL B C 1
ATOM 5181 O O . VAL B 1 204 ? 61.613 41.348 24.480 1.00 18.18 204 VAL B O 1
ATOM 5185 N N . VAL B 1 205 ? 62.087 43.220 23.336 1.00 19.05 205 VAL B N 1
ATOM 5186 C CA . VAL B 1 205 ? 60.755 43.776 23.538 1.00 17.54 205 VAL B CA 1
ATOM 5187 C C . VAL B 1 205 ? 59.606 42.904 23.032 1.00 17.58 205 VAL B C 1
ATOM 5188 O O . VAL B 1 205 ? 58.579 42.776 23.707 1.00 16.74 205 VAL B O 1
ATOM 5192 N N . PRO B 1 206 ? 59.755 42.292 21.844 1.00 17.83 206 PRO B N 1
ATOM 5193 C CA . PRO B 1 206 ? 58.676 41.444 21.325 1.00 18.80 206 PRO B CA 1
ATOM 5194 C C . PRO B 1 206 ? 58.422 40.208 22.188 1.00 18.12 206 PRO B C 1
ATOM 5195 O O . PRO B 1 206 ? 57.366 39.578 22.084 1.00 18.74 206 PRO B O 1
ATOM 5199 N N . ASN B 1 207 ? 59.388 39.855 23.035 1.00 17.57 207 ASN B N 1
ATOM 5200 C CA . ASN B 1 207 ? 59.220 38.684 23.888 1.00 20.52 207 ASN B CA 1
ATOM 5201 C C . ASN B 1 207 ? 58.834 38.999 25.327 1.00 19.63 207 ASN B C 1
ATOM 5202 O O . ASN B 1 207 ? 58.904 38.138 26.203 1.00 20.02 207 ASN B O 1
ATOM 5207 N N . ILE B 1 208 ? 58.431 40.242 25.567 1.00 18.40 208 ILE B N 1
ATOM 5208 C CA . ILE B 1 208 ? 57.972 40.651 26.889 1.00 17.68 208 ILE B CA 1
ATOM 5209 C C . ILE B 1 208 ? 56.458 40.767 26.773 1.00 16.95 208 ILE B C 1
ATOM 5210 O O . ILE B 1 208 ? 55.953 41.364 25.821 1.00 17.11 208 ILE B O 1
ATOM 5215 N N . THR B 1 209 ? 55.728 40.187 27.720 1.00 16.59 209 THR B N 1
ATOM 5216 C CA . THR B 1 209 ? 54.272 40.279 27.698 1.00 14.43 209 THR B CA 1
ATOM 5217 C C . THR B 1 209 ? 53.699 40.248 29.104 1.00 13.68 209 THR B C 1
ATOM 5218 O O . THR B 1 209 ? 54.387 39.892 30.064 1.00 12.55 209 THR B O 1
ATOM 5222 N N . THR B 1 210 ? 52.441 40.663 29.216 1.00 12.94 210 THR B N 1
ATOM 5223 C CA . THR B 1 210 ? 51.718 40.585 30.474 1.00 13.72 210 THR B CA 1
ATOM 5224 C C . THR B 1 210 ? 50.589 39.627 30.114 1.00 15.03 210 THR B C 1
ATOM 5225 O O . THR B 1 210 ? 50.316 39.412 28.928 1.00 14.23 210 THR B O 1
ATOM 5229 N N . GLN B 1 211 ? 49.928 39.045 31.106 1.00 14.58 211 GLN B N 1
ATOM 5230 C CA . GLN B 1 211 ? 48.907 38.059 30.785 1.00 14.97 211 GLN B CA 1
ATOM 5231 C C . GLN B 1 211 ? 48.017 37.741 31.975 1.00 13.83 211 GLN B C 1
ATOM 5232 O O . GLN B 1 211 ? 48.507 37.499 33.072 1.00 13.59 211 GLN B O 1
ATOM 5238 N N . PRO B 1 212 ? 46.689 37.755 31.777 1.00 13.45 212 PRO B N 1
ATOM 5239 C CA . PRO B 1 212 ? 45.768 37.451 32.878 1.00 14.96 212 PRO B CA 1
ATOM 5240 C C . PRO B 1 212 ? 46.029 36.029 33.381 1.00 17.04 212 PRO B C 1
ATOM 5241 O O . PRO B 1 212 ? 46.262 35.121 32.585 1.00 16.22 212 PRO B O 1
ATOM 5245 N N . TYR B 1 213 ? 45.991 35.843 34.696 1.00 17.89 213 TYR B N 1
ATOM 5246 C CA . TYR B 1 213 ? 46.236 34.530 35.289 1.00 20.89 213 TYR B CA 1
ATOM 5247 C C . TYR B 1 213 ? 45.071 33.574 35.032 1.00 23.92 213 TYR B C 1
ATOM 5248 O O . TYR B 1 213 ? 45.275 32.382 34.790 1.00 24.14 213 TYR B O 1
ATOM 5257 N N . ALA B 1 214 ? 43.856 34.110 35.089 1.00 27.13 214 ALA B N 1
ATOM 5258 C CA . ALA B 1 214 ? 42.630 33.343 34.854 1.00 29.96 214 ALA B CA 1
ATOM 5259 C C . ALA B 1 214 ? 42.561 31.983 35.550 1.00 31.46 214 ALA B C 1
ATOM 5260 O O . ALA B 1 214 ? 42.541 30.941 34.893 1.00 32.37 214 ALA B O 1
ATOM 5262 N N . ASP B 1 215 ? 42.514 32.003 36.879 1.00 33.15 215 ASP B N 1
ATOM 5263 C CA . ASP B 1 215 ? 42.423 30.785 37.685 1.00 34.57 215 ASP B CA 1
ATOM 5264 C C . ASP B 1 215 ? 43.532 29.779 37.379 1.00 33.47 215 ASP B C 1
ATOM 5265 O O . ASP B 1 215 ? 43.450 28.618 37.774 1.00 33.21 215 ASP B O 1
ATOM 5270 N N . GLY B 1 216 ? 44.569 30.224 36.678 1.00 32.83 216 GLY B N 1
ATOM 5271 C CA . GLY B 1 216 ? 45.664 29.329 36.350 1.00 30.81 216 GLY B CA 1
ATOM 5272 C C . GLY B 1 216 ? 45.585 28.796 34.934 1.00 30.88 216 GLY B C 1
ATOM 5273 O O . GLY B 1 216 ? 46.517 28.147 34.453 1.00 29.39 216 GLY B O 1
ATOM 5274 N N . LYS B 1 217 ? 44.468 29.071 34.268 1.00 30.12 217 LYS B N 1
ATOM 5275 C CA . LYS B 1 217 ? 44.246 28.633 32.893 1.00 30.78 217 LYS B CA 1
ATOM 5276 C C . LYS B 1 217 ? 44.967 29.549 31.904 1.00 29.99 217 LYS B C 1
ATOM 5277 O O . LYS B 1 217 ? 45.346 29.120 30.812 1.00 29.41 217 LYS B O 1
ATOM 5283 N N . LEU B 1 218 ? 45.133 30.812 32.294 1.00 28.67 218 LEU B N 1
ATOM 5284 C CA . LEU B 1 218 ? 45.819 31.817 31.484 1.00 27.12 218 LEU B CA 1
ATOM 5285 C C . LEU B 1 218 ? 44.981 32.498 30.407 1.00 26.77 218 LEU B C 1
ATOM 5286 O O . LEU B 1 218 ? 44.327 31.845 29.589 1.00 25.84 218 LEU B O 1
ATOM 5291 N N . GLY B 1 219 ? 45.015 33.827 30.420 1.00 24.74 219 GLY B N 1
ATOM 5292 C CA . GLY B 1 219 ? 44.298 34.606 29.430 1.00 24.84 219 GLY B CA 1
ATOM 5293 C C . GLY B 1 219 ? 45.226 34.814 28.250 1.00 22.89 219 GLY B C 1
ATOM 5294 O O . GLY B 1 219 ? 46.300 34.222 28.196 1.00 24.02 219 GLY B O 1
ATOM 5295 N N . ARG B 1 220 ? 44.833 35.655 27.302 1.00 22.07 220 ARG B N 1
ATOM 5296 C CA . ARG B 1 220 ? 45.676 35.888 26.138 1.00 21.63 220 ARG B CA 1
ATOM 5297 C C . ARG B 1 220 ? 46.840 36.809 26.481 1.00 21.37 220 ARG B C 1
ATOM 5298 O O . ARG B 1 220 ? 46.688 37.748 27.261 1.00 20.70 220 ARG B O 1
ATOM 5306 N N . LYS B 1 221 ? 48.007 36.534 25.910 1.00 19.79 221 LYS B N 1
ATOM 5307 C CA . LYS B 1 221 ? 49.169 37.366 26.182 1.00 19.90 221 LYS B CA 1
ATOM 5308 C C . LYS B 1 221 ? 48.974 38.754 25.589 1.00 19.07 221 LYS B C 1
ATOM 5309 O O . LYS B 1 221 ? 48.427 38.907 24.495 1.00 19.13 221 LYS B O 1
ATOM 5315 N N . ILE B 1 222 ? 49.402 39.762 26.340 1.00 17.61 222 ILE B N 1
ATOM 5316 C CA . ILE B 1 222 ? 49.289 41.152 25.924 1.00 15.36 222 ILE B CA 1
ATOM 5317 C C . ILE B 1 222 ? 50.689 41.618 25.537 1.00 15.22 222 ILE B C 1
ATOM 5318 O O . ILE B 1 222 ? 51.606 41.626 26.362 1.00 13.13 222 ILE B O 1
ATOM 5323 N N . PRO B 1 223 ? 50.880 41.996 24.267 1.00 13.85 223 PRO B N 1
ATOM 5324 C CA . PRO B 1 223 ? 52.200 42.448 23.828 1.00 14.36 223 PRO B CA 1
ATOM 5325 C C . PRO B 1 223 ? 52.524 43.849 24.326 1.00 13.36 223 PRO B C 1
ATOM 5326 O O . PRO B 1 223 ? 51.641 44.575 24.775 1.00 12.38 223 PRO B O 1
ATOM 5330 N N . VAL B 1 224 ? 53.799 44.212 24.247 1.00 13.81 224 VAL B N 1
ATOM 5331 C CA . VAL B 1 224 ? 54.244 45.544 24.632 1.00 11.65 224 VAL B CA 1
ATOM 5332 C C . VAL B 1 224 ? 53.920 46.415 23.427 1.00 11.66 224 VAL B C 1
ATOM 5333 O O . VAL B 1 224 ? 54.271 46.074 22.293 1.00 11.13 224 VAL B O 1
ATOM 5337 N N . ALA B 1 225 ? 53.239 47.529 23.666 1.00 9.22 225 ALA B N 1
ATOM 5338 C CA . ALA B 1 225 ? 52.868 48.431 22.585 1.00 9.66 225 ALA B CA 1
ATOM 5339 C C . ALA B 1 225 ? 53.867 49.570 22.434 1.00 11.50 225 ALA B C 1
ATOM 5340 O O . ALA B 1 225 ? 54.580 49.917 23.379 1.00 12.58 225 ALA B O 1
ATOM 5342 N N . GLN B 1 226 ? 53.929 50.142 21.236 1.00 11.38 226 GLN B N 1
ATOM 5343 C CA . GLN B 1 226 ? 54.832 51.256 20.987 1.00 12.68 226 GLN B CA 1
ATOM 5344 C C . GLN B 1 226 ? 54.131 52.516 21.480 1.00 12.54 226 GLN B C 1
ATOM 5345 O O . GLN B 1 226 ? 52.913 52.647 21.346 1.00 12.91 226 GLN B O 1
ATOM 5351 N N . VAL B 1 227 ? 54.895 53.431 22.066 1.00 12.25 227 VAL B N 1
ATOM 5352 C CA . VAL B 1 227 ? 54.325 54.675 22.558 1.00 13.96 227 VAL B CA 1
ATOM 5353 C C . VAL B 1 227 ? 54.018 55.560 21.349 1.00 14.65 227 VAL B C 1
ATOM 5354 O O . VAL B 1 227 ? 54.910 55.913 20.580 1.00 14.56 227 VAL B O 1
ATOM 5358 N N . PRO B 1 228 ? 52.733 55.904 21.153 1.00 16.73 228 PRO B N 1
ATOM 5359 C CA . PRO B 1 228 ? 52.293 56.740 20.030 1.00 16.60 228 PRO B CA 1
ATOM 5360 C C . PRO B 1 228 ? 52.812 58.175 20.017 1.00 17.71 228 PRO B C 1
ATOM 5361 O O . PRO B 1 228 ? 53.334 58.674 21.013 1.00 16.48 228 PRO B O 1
ATOM 5365 N N . GLU B 1 229 ? 52.661 58.830 18.869 1.00 17.84 229 GLU B N 1
ATOM 5366 C CA . GLU B 1 229 ? 53.113 60.207 18.701 1.00 20.48 229 GLU B CA 1
ATOM 5367 C C . GLU B 1 229 ? 52.191 61.195 19.395 1.00 20.56 229 GLU B C 1
ATOM 5368 O O . GLU B 1 229 ? 51.396 61.875 18.746 1.00 20.71 229 GLU B O 1
ATOM 5374 N N . ILE B 1 230 ? 52.305 61.266 20.717 1.00 19.04 230 ILE B N 1
ATOM 5375 C CA . ILE B 1 230 ? 51.497 62.168 21.532 1.00 19.32 230 ILE B CA 1
ATOM 5376 C C . ILE B 1 230 ? 52.391 62.946 22.500 1.00 20.32 230 ILE B C 1
ATOM 5377 O O . ILE B 1 230 ? 53.346 62.398 23.045 1.00 21.26 230 ILE B O 1
ATOM 5382 N N . ASP B 1 231 ? 52.075 64.221 22.711 1.00 20.82 231 ASP B N 1
ATOM 5383 C CA . ASP B 1 231 ? 52.826 65.061 23.643 1.00 22.91 231 ASP B CA 1
ATOM 5384 C C . ASP B 1 231 ? 52.287 64.753 25.033 1.00 21.40 231 ASP B C 1
ATOM 5385 O O . ASP B 1 231 ? 51.240 65.262 25.425 1.00 24.73 231 ASP B O 1
ATOM 5390 N N . TRP B 1 232 ? 53.013 63.940 25.786 1.00 18.62 232 TRP B N 1
ATOM 5391 C CA . TRP B 1 232 ? 52.546 63.532 27.105 1.00 16.80 232 TRP B CA 1
ATOM 5392 C C . TRP B 1 232 ? 53.577 63.701 28.223 1.00 15.93 232 TRP B C 1
ATOM 5393 O O . TRP B 1 232 ? 54.754 63.944 27.970 1.00 14.67 232 TRP B O 1
ATOM 5404 N N . THR B 1 233 ? 53.103 63.561 29.462 1.00 14.62 233 THR B N 1
ATOM 5405 C CA . THR B 1 233 ? 53.945 63.592 30.657 1.00 14.20 233 THR B CA 1
ATOM 5406 C C . THR B 1 233 ? 53.101 63.123 31.841 1.00 14.13 233 THR B C 1
ATOM 5407 O O . THR B 1 233 ? 51.878 63.304 31.856 1.00 14.10 233 THR B O 1
ATOM 5411 N N . HIS B 1 234 ? 53.756 62.508 32.820 1.00 12.99 234 HIS B N 1
ATOM 5412 C CA . HIS B 1 234 ? 53.072 61.984 33.997 1.00 12.93 234 HIS B CA 1
ATOM 5413 C C . HIS B 1 234 ? 53.310 62.832 35.247 1.00 12.64 234 HIS B C 1
ATOM 5414 O O . HIS B 1 234 ? 52.918 62.442 36.341 1.00 11.98 234 HIS B O 1
ATOM 5421 N N . ILE B 1 235 ? 53.952 63.988 35.103 1.00 14.44 235 ILE B N 1
ATOM 5422 C CA . ILE B 1 235 ? 54.198 64.802 36.285 1.00 15.07 235 ILE B CA 1
ATOM 5423 C C . ILE B 1 235 ? 52.886 65.229 36.933 1.00 15.33 235 ILE B C 1
ATOM 5424 O O . ILE B 1 235 ? 51.866 65.387 36.258 1.00 13.99 235 ILE B O 1
ATOM 5429 N N . PRO B 1 236 ? 52.888 65.395 38.261 1.00 16.15 236 PRO B N 1
ATOM 5430 C CA . PRO B 1 236 ? 51.681 65.804 38.982 1.00 16.41 236 PRO B CA 1
ATOM 5431 C C . PRO B 1 236 ? 51.136 67.122 38.430 1.00 18.39 236 PRO B C 1
ATOM 5432 O O . PRO B 1 236 ? 51.900 68.029 38.091 1.00 20.58 236 PRO B O 1
ATOM 5436 N N . LYS B 1 237 ? 49.817 67.224 38.338 1.00 18.57 237 LYS B N 1
ATOM 5437 C CA . LYS B 1 237 ? 49.193 68.430 37.813 1.00 20.20 237 LYS B CA 1
ATOM 5438 C C . LYS B 1 237 ? 49.058 69.508 38.889 1.00 19.83 237 LYS B C 1
ATOM 5439 O O . LYS B 1 237 ? 49.536 69.342 40.007 1.00 20.16 237 LYS B O 1
ATOM 5445 N N . ASP B 1 238 ? 48.423 70.621 38.545 1.00 20.72 238 ASP B N 1
ATOM 5446 C CA . ASP B 1 238 ? 48.254 71.703 39.507 1.00 21.85 238 ASP B CA 1
ATOM 5447 C C . ASP B 1 238 ? 46.796 72.101 39.681 1.00 20.44 238 ASP B C 1
ATOM 5448 O O . ASP B 1 238 ? 45.896 71.402 39.218 1.00 19.27 238 ASP B O 1
ATOM 5453 N N . GLY B 1 239 ? 46.565 73.221 40.360 1.00 18.89 239 GLY B N 1
ATOM 5454 C CA . GLY B 1 239 ? 45.202 73.673 40.580 1.00 19.58 239 GLY B CA 1
ATOM 5455 C C . GLY B 1 239 ? 44.334 72.568 41.153 1.00 18.89 239 GLY B C 1
ATOM 5456 O O . GLY B 1 239 ? 44.787 71.774 41.979 1.00 17.87 239 GLY B O 1
ATOM 5457 N N . LEU B 1 240 ? 43.086 72.505 40.709 1.00 17.07 240 LEU B N 1
ATOM 5458 C CA . LEU B 1 240 ? 42.171 71.486 41.197 1.00 17.97 240 LEU B CA 1
ATOM 5459 C C . LEU B 1 240 ? 42.412 70.135 40.540 1.00 17.96 240 LEU B C 1
ATOM 5460 O O . LEU B 1 240 ? 41.927 69.112 41.025 1.00 16.35 240 LEU B O 1
ATOM 5465 N N . GLU B 1 241 ? 43.155 70.130 39.434 1.00 16.75 241 GLU B N 1
ATOM 5466 C CA . GLU B 1 241 ? 43.447 68.882 38.743 1.00 16.09 241 GLU B CA 1
ATOM 5467 C C . GLU B 1 241 ? 44.255 67.973 39.657 1.00 15.63 241 GLU B C 1
ATOM 5468 O O . GLU B 1 241 ? 44.076 66.756 39.645 1.00 16.52 241 GLU B O 1
ATOM 5474 N N . TYR B 1 242 ? 45.135 68.565 40.459 1.00 14.69 242 TYR B N 1
ATOM 5475 C CA . TYR B 1 242 ? 45.945 67.778 41.381 1.00 13.80 242 TYR B CA 1
ATOM 5476 C C . TYR B 1 242 ? 45.022 67.048 42.355 1.00 13.69 242 TYR B C 1
ATOM 5477 O O . TYR B 1 242 ? 45.210 65.863 42.646 1.00 12.95 242 TYR B O 1
ATOM 5486 N N . TRP B 1 243 ? 44.004 67.752 42.836 1.00 11.15 243 TRP B N 1
ATOM 5487 C CA . TRP B 1 243 ? 43.075 67.175 43.796 1.00 12.38 243 TRP B CA 1
ATOM 5488 C C . TRP B 1 243 ? 42.108 66.161 43.207 1.00 12.53 243 TRP B C 1
ATOM 5489 O O . TRP B 1 243 ? 41.683 65.224 43.890 1.00 12.74 243 TRP B O 1
ATOM 5500 N N . LYS B 1 244 ? 41.755 66.343 41.942 1.00 13.16 244 LYS B N 1
ATOM 5501 C CA . LYS B 1 244 ? 40.879 65.388 41.286 1.00 12.75 244 LYS B CA 1
ATOM 5502 C C . LYS B 1 244 ? 41.643 64.065 41.222 1.00 12.76 244 LYS B C 1
ATOM 5503 O O . LYS B 1 244 ? 41.060 62.992 41.380 1.00 13.93 244 LYS B O 1
ATOM 5509 N N . THR B 1 245 ? 42.956 64.147 41.006 1.00 12.71 245 THR B N 1
ATOM 5510 C CA . THR B 1 245 ? 43.771 62.938 40.925 1.00 12.70 245 THR B CA 1
ATOM 5511 C C . THR B 1 245 ? 44.025 62.324 42.305 1.00 11.09 245 THR B C 1
ATOM 5512 O O . THR B 1 245 ? 44.061 61.101 42.441 1.00 9.46 245 THR B O 1
ATOM 5516 N N . ILE B 1 246 ? 44.194 63.155 43.331 1.00 10.90 246 ILE B N 1
ATOM 5517 C CA . ILE B 1 246 ? 44.370 62.620 44.681 1.00 10.78 246 ILE B CA 1
ATOM 5518 C C . ILE B 1 246 ? 43.092 61.821 44.980 1.00 10.97 246 ILE B C 1
ATOM 5519 O O . ILE B 1 246 ? 43.136 60.709 45.510 1.00 12.26 246 ILE B O 1
ATOM 5524 N N . HIS B 1 247 ? 41.949 62.395 44.621 1.00 10.10 247 HIS B N 1
ATOM 5525 C CA . HIS B 1 247 ? 40.671 61.734 44.843 1.00 10.50 247 HIS B CA 1
ATOM 5526 C C . HIS B 1 247 ? 40.624 60.386 44.126 1.00 9.54 247 HIS B C 1
ATOM 5527 O O . HIS B 1 247 ? 40.168 59.392 44.689 1.00 11.03 247 HIS B O 1
ATOM 5534 N N . GLN B 1 248 ? 41.113 60.365 42.889 1.00 8.33 248 GLN B N 1
ATOM 5535 C CA . GLN B 1 248 ? 41.140 59.153 42.076 1.00 9.14 248 GLN B CA 1
ATOM 5536 C C . GLN B 1 248 ? 42.004 58.081 42.732 1.00 10.22 248 GLN B C 1
ATOM 5537 O O . GLN B 1 248 ? 41.616 56.912 42.811 1.00 8.96 248 GLN B O 1
ATOM 5543 N N . ILE B 1 249 ? 43.186 58.483 43.187 1.00 11.20 249 ILE B N 1
ATOM 5544 C CA . ILE B 1 249 ? 44.101 57.562 43.859 1.00 10.51 249 ILE B CA 1
ATOM 5545 C C . ILE B 1 249 ? 43.365 56.862 45.001 1.00 13.69 249 ILE B C 1
ATOM 5546 O O . ILE B 1 249 ? 43.451 55.643 45.162 1.00 12.72 249 ILE B O 1
ATOM 5551 N N . ILE B 1 250 ? 42.631 57.645 45.784 1.00 12.12 250 ILE B N 1
ATOM 5552 C CA . ILE B 1 250 ? 41.887 57.117 46.915 1.00 13.48 250 ILE B CA 1
ATOM 5553 C C . ILE B 1 250 ? 40.773 56.152 46.487 1.00 12.30 250 ILE B C 1
ATOM 5554 O O . ILE B 1 250 ? 40.539 55.137 47.152 1.00 10.50 250 ILE B O 1
ATOM 5559 N N . GLN B 1 251 ? 40.094 56.448 45.380 1.00 11.15 251 GLN B N 1
ATOM 5560 C CA . GLN B 1 251 ? 39.026 55.563 44.917 1.00 12.00 251 GLN B CA 1
ATOM 5561 C C . GLN B 1 251 ? 39.580 54.242 44.372 1.00 11.41 251 GLN B C 1
ATOM 5562 O O . GLN B 1 251 ? 39.006 53.176 44.605 1.00 13.26 251 GLN B O 1
ATOM 5568 N N . GLU B 1 252 ? 40.695 54.310 43.652 1.00 11.10 252 GLU B N 1
ATOM 5569 C CA . GLU B 1 252 ? 41.270 53.117 43.038 1.00 11.61 252 GLU B CA 1
ATOM 5570 C C . GLU B 1 252 ? 42.094 52.200 43.929 1.00 10.56 252 GLU B C 1
ATOM 5571 O O . GLU B 1 252 ? 42.486 51.111 43.499 1.00 12.55 252 GLU B O 1
ATOM 5577 N N . ASN B 1 253 ? 42.333 52.619 45.168 1.00 10.61 253 ASN B N 1
ATOM 5578 C CA . ASN B 1 253 ? 43.135 51.830 46.096 1.00 11.60 253 ASN B CA 1
ATOM 5579 C C . ASN B 1 253 ? 42.485 51.667 47.464 1.00 12.71 253 ASN B C 1
ATOM 5580 O O . ASN B 1 253 ? 41.664 52.481 47.878 1.00 12.84 253 ASN B O 1
ATOM 5585 N N . PRO B 1 254 ? 42.853 50.601 48.190 1.00 13.30 254 PRO B N 1
ATOM 5586 C CA . PRO B 1 254 ? 42.272 50.408 49.519 1.00 14.45 254 PRO B CA 1
ATOM 5587 C C . PRO B 1 254 ? 42.972 51.396 50.450 1.00 15.16 254 PRO B C 1
ATOM 5588 O O . PRO B 1 254 ? 44.040 51.908 50.118 1.00 15.16 254 PRO B O 1
ATOM 5592 N N . VAL B 1 255 ? 42.375 51.672 51.601 1.00 14.31 255 VAL B N 1
ATOM 5593 C CA . VAL B 1 255 ? 42.969 52.597 52.554 1.00 15.36 255 VAL B CA 1
ATOM 5594 C C . VAL B 1 255 ? 43.928 51.835 53.459 1.00 14.55 255 VAL B C 1
ATOM 5595 O O . VAL B 1 255 ? 43.553 50.838 54.080 1.00 11.55 255 VAL B O 1
ATOM 5599 N N . GLU B 1 256 ? 45.171 52.294 53.514 1.00 12.47 256 GLU B N 1
ATOM 5600 C CA . GLU B 1 256 ? 46.185 51.654 54.340 1.00 14.79 256 GLU B CA 1
ATOM 5601 C C . GLU B 1 256 ? 46.331 52.361 55.683 1.00 14.24 256 GLU B C 1
ATOM 5602 O O . GLU B 1 256 ? 46.169 53.576 55.774 1.00 11.57 256 GLU B O 1
ATOM 5608 N N . GLU B 1 257 ? 46.654 51.586 56.715 1.00 12.46 257 GLU B N 1
ATOM 5609 C CA . GLU B 1 257 ? 46.788 52.094 58.078 1.00 12.56 257 GLU B CA 1
ATOM 5610 C C . GLU B 1 257 ? 47.578 53.400 58.211 1.00 12.01 257 GLU B C 1
ATOM 5611 O O . GLU B 1 257 ? 47.113 54.343 58.848 1.00 13.55 257 GLU B O 1
ATOM 5617 N N . ARG B 1 258 ? 48.760 53.469 57.608 1.00 10.59 258 ARG B N 1
ATOM 5618 C CA . ARG B 1 258 ? 49.575 54.676 57.732 1.00 11.60 258 ARG B CA 1
ATOM 5619 C C . ARG B 1 258 ? 48.953 55.937 57.135 1.00 12.22 258 ARG B C 1
ATOM 5620 O O . ARG B 1 258 ? 49.370 57.046 57.461 1.00 15.02 258 ARG B O 1
ATOM 5628 N N . ASP B 1 259 ? 47.954 55.777 56.272 1.00 11.68 259 ASP B N 1
ATOM 5629 C CA . ASP B 1 259 ? 47.312 56.931 55.641 1.00 12.16 259 ASP B CA 1
ATOM 5630 C C . ASP B 1 259 ? 45.959 57.328 56.233 1.00 12.52 259 ASP B C 1
ATOM 5631 O O . ASP B 1 259 ? 45.352 58.305 55.792 1.00 15.10 259 ASP B O 1
ATOM 5636 N N . ARG B 1 260 ? 45.485 56.592 57.231 1.00 11.93 260 ARG B N 1
ATOM 5637 C CA . ARG B 1 260 ? 44.163 56.872 57.786 1.00 11.85 260 ARG B CA 1
ATOM 5638 C C . ARG B 1 260 ? 43.932 58.245 58.416 1.00 11.01 260 ARG B C 1
ATOM 5639 O O . ARG B 1 260 ? 42.794 58.724 58.454 1.00 12.91 260 ARG B O 1
ATOM 5647 N N . PHE B 1 261 ? 44.985 58.886 58.910 1.00 10.21 261 PHE B N 1
ATOM 5648 C CA . PHE B 1 261 ? 44.812 60.217 59.471 1.00 11.35 261 PHE B CA 1
ATOM 5649 C C . PHE B 1 261 ? 44.784 61.239 58.330 1.00 11.68 261 PHE B C 1
ATOM 5650 O O . PHE B 1 261 ? 44.169 62.299 58.448 1.00 11.64 261 PHE B O 1
ATOM 5658 N N . VAL B 1 262 ? 45.446 60.919 57.223 1.00 11.45 262 VAL B N 1
ATOM 5659 C CA . VAL B 1 262 ? 45.425 61.818 56.075 1.00 13.18 262 VAL B CA 1
ATOM 5660 C C . VAL B 1 262 ? 43.998 61.797 55.529 1.00 14.01 262 VAL B C 1
ATOM 5661 O O . VAL B 1 262 ? 43.451 62.833 55.153 1.00 15.54 262 VAL B O 1
ATOM 5673 N N . ALA B 1 264 ? 41.339 61.281 57.206 1.00 12.37 264 ALA B N 1
ATOM 5674 C CA . ALA B 1 264 ? 40.523 62.039 58.149 1.00 12.18 264 ALA B CA 1
ATOM 5675 C C . ALA B 1 264 ? 40.671 63.538 57.897 1.00 13.35 264 ALA B C 1
ATOM 5676 O O . ALA B 1 264 ? 39.708 64.300 58.035 1.00 13.70 264 ALA B O 1
ATOM 5678 N N . GLN B 1 265 ? 41.879 63.959 57.530 1.00 13.71 265 GLN B N 1
ATOM 5679 C CA . GLN B 1 265 ? 42.147 65.371 57.274 1.00 13.85 265 GLN B CA 1
ATOM 5680 C C . GLN B 1 265 ? 41.612 65.871 55.931 1.00 14.26 265 GLN B C 1
ATOM 5681 O O . GLN B 1 265 ? 41.449 67.074 55.741 1.00 14.86 265 GLN B O 1
ATOM 5687 N N . LEU B 1 266 ? 41.331 64.957 55.009 1.00 13.50 266 LEU B N 1
ATOM 5688 C CA . LEU B 1 266 ? 40.827 65.346 53.691 1.00 14.43 266 LEU B CA 1
ATOM 5689 C C . LEU B 1 266 ? 39.316 65.328 53.588 1.00 15.27 266 LEU B C 1
ATOM 5690 O O . LEU B 1 266 ? 38.746 65.944 52.691 1.00 14.78 266 LEU B O 1
ATOM 5695 N N . LYS B 1 267 ? 38.668 64.617 54.503 1.00 15.00 267 LYS B N 1
ATOM 5696 C CA . LYS B 1 267 ? 37.215 64.509 54.491 1.00 15.43 267 LYS B CA 1
ATOM 5697 C C . LYS B 1 267 ? 36.479 65.836 54.292 1.00 15.34 267 LYS B C 1
ATOM 5698 O O . LYS B 1 267 ? 35.672 65.976 53.371 1.00 16.93 267 LYS B O 1
ATOM 5704 N N . PHE B 1 268 ? 36.754 66.812 55.152 1.00 14.95 268 PHE B N 1
ATOM 5705 C CA . PHE B 1 268 ? 36.075 68.094 55.049 1.00 15.80 268 PHE B CA 1
ATOM 5706 C C . PHE B 1 268 ? 36.515 68.996 53.903 1.00 15.92 268 PHE B C 1
ATOM 5707 O O . PHE B 1 268 ? 35.981 70.098 53.727 1.00 14.50 268 PHE B O 1
ATOM 5715 N N . LEU B 1 269 ? 37.476 68.520 53.115 1.00 14.44 269 LEU B N 1
ATOM 5716 C CA . LEU B 1 269 ? 37.922 69.255 51.940 1.00 15.34 269 LEU B CA 1
ATOM 5717 C C . LEU B 1 269 ? 37.097 68.722 50.766 1.00 15.34 269 LEU B C 1
ATOM 5718 O O . LEU B 1 269 ? 37.230 69.186 49.636 1.00 17.10 269 LEU B O 1
ATOM 5723 N N . GLY B 1 270 ? 36.242 67.742 51.055 1.00 15.56 270 GLY B N 1
ATOM 5724 C CA . GLY B 1 270 ? 35.388 67.152 50.038 1.00 15.39 270 GLY B CA 1
ATOM 5725 C C . GLY B 1 270 ? 35.961 65.912 49.369 1.00 16.52 270 GLY B C 1
ATOM 5726 O O . GLY B 1 270 ? 35.483 65.494 48.312 1.00 15.62 270 GLY B O 1
ATOM 5727 N N . ILE B 1 271 ? 36.981 65.316 49.980 1.00 14.66 271 ILE B N 1
ATOM 5728 C CA . ILE B 1 271 ? 37.611 64.131 49.418 1.00 14.49 271 ILE B CA 1
ATOM 5729 C C . ILE B 1 271 ? 37.475 62.932 50.355 1.00 14.48 271 ILE B C 1
ATOM 5730 O O . ILE B 1 271 ? 38.086 62.901 51.421 1.00 14.67 271 ILE B O 1
ATOM 5735 N N . GLU B 1 272 ? 36.670 61.952 49.953 1.00 13.51 272 GLU B N 1
ATOM 5736 C CA . GLU B 1 272 ? 36.457 60.736 50.749 1.00 15.88 272 GLU B CA 1
ATOM 5737 C C . GLU B 1 272 ? 36.390 59.527 49.833 1.00 16.39 272 GLU B C 1
ATOM 5738 O O . GLU B 1 272 ? 36.010 59.643 48.667 1.00 16.59 272 GLU B O 1
ATOM 5744 N N . LYS B 1 273 ? 36.747 58.360 50.357 1.00 16.50 273 LYS B N 1
ATOM 5745 C CA . LYS B 1 273 ? 36.669 57.156 49.545 1.00 16.28 273 LYS B CA 1
ATOM 5746 C C . LYS B 1 273 ? 35.197 56.786 49.442 1.00 17.78 273 LYS B C 1
ATOM 5747 O O . LYS B 1 273 ? 34.471 56.808 50.442 1.00 14.29 273 LYS B O 1
ATOM 5753 N N . GLY B 1 274 ? 34.756 56.471 48.229 1.00 18.00 274 GLY B N 1
ATOM 5754 C CA . GLY B 1 274 ? 33.371 56.084 48.028 1.00 18.31 274 GLY B CA 1
ATOM 5755 C C . GLY B 1 274 ? 32.413 57.213 47.699 1.00 18.65 274 GLY B C 1
ATOM 5756 O O . GLY B 1 274 ? 31.222 56.975 47.527 1.00 20.22 274 GLY B O 1
ATOM 5757 N N . LYS B 1 275 ? 32.917 58.439 47.610 1.00 15.66 275 LYS B N 1
ATOM 5758 C CA . LYS B 1 275 ? 32.061 59.579 47.296 1.00 17.43 275 LYS B CA 1
ATOM 5759 C C . LYS B 1 275 ? 32.661 60.378 46.151 1.00 15.73 275 LYS B C 1
ATOM 5760 O O . LYS B 1 275 ? 33.878 60.437 46.002 1.00 14.26 275 LYS B O 1
ATOM 5766 N N . PRO B 1 276 ? 31.812 61.005 45.321 1.00 16.58 276 PRO B N 1
ATOM 5767 C CA . PRO B 1 276 ? 32.331 61.790 44.198 1.00 16.61 276 PRO B CA 1
ATOM 5768 C C . PRO B 1 276 ? 33.047 63.054 44.661 1.00 17.73 276 PRO B C 1
ATOM 5769 O O . PRO B 1 276 ? 32.892 63.484 45.805 1.00 17.77 276 PRO B O 1
ATOM 5773 N N . PHE B 1 277 ? 33.831 63.641 43.766 1.00 17.28 277 PHE B N 1
ATOM 5774 C CA . PHE B 1 277 ? 34.561 64.860 44.073 1.00 18.42 277 PHE B CA 1
ATOM 5775 C C . PHE B 1 277 ? 33.773 66.042 43.517 1.00 18.70 277 PHE B C 1
ATOM 5776 O O . PHE B 1 277 ? 33.898 66.383 42.342 1.00 18.91 277 PHE B O 1
ATOM 5784 N N . ASN B 1 278 ? 32.937 66.634 44.368 1.00 19.30 278 ASN B N 1
ATOM 5785 C CA . ASN B 1 278 ? 32.110 67.785 44.009 1.00 21.08 278 ASN B CA 1
ATOM 5786 C C . ASN B 1 278 ? 32.399 68.886 45.024 1.00 19.81 278 ASN B C 1
ATOM 5787 O O . ASN B 1 278 ? 31.524 69.268 45.799 1.00 19.27 278 ASN B O 1
ATOM 5792 N N . PRO B 1 279 ? 33.628 69.417 45.029 1.00 20.44 279 PRO B N 1
ATOM 5793 C CA . PRO B 1 279 ? 33.986 70.473 45.980 1.00 20.82 279 PRO B CA 1
ATOM 5794 C C . PRO B 1 279 ? 33.153 71.749 45.896 1.00 20.77 279 PRO B C 1
ATOM 5795 O O . PRO B 1 279 ? 32.860 72.242 44.807 1.00 20.60 279 PRO B O 1
ATOM 5799 N N . THR B 1 280 ? 32.772 72.273 47.058 1.00 20.83 280 THR B N 1
ATOM 5800 C CA . THR B 1 280 ? 32.007 73.511 47.121 1.00 22.09 280 THR B CA 1
ATOM 5801 C C . THR B 1 280 ? 32.948 74.630 46.693 1.00 22.72 280 THR B C 1
ATOM 5802 O O . THR B 1 280 ? 34.157 74.420 46.579 1.00 22.02 280 THR B O 1
ATOM 5806 N N . GLU B 1 281 ? 32.404 75.819 46.457 1.00 23.40 281 GLU B N 1
ATOM 5807 C CA . GLU B 1 281 ? 33.243 76.936 46.058 1.00 24.49 281 GLU B CA 1
ATOM 5808 C C . GLU B 1 281 ? 34.237 77.255 47.166 1.00 23.00 281 GLU B C 1
ATOM 5809 O O . GLU B 1 281 ? 35.347 77.702 46.894 1.00 22.19 281 GLU B O 1
ATOM 5815 N N . GLU B 1 282 ? 33.838 77.015 48.414 1.00 22.24 282 GLU B N 1
ATOM 5816 C CA . GLU B 1 282 ? 34.714 77.281 49.554 1.00 22.95 282 GLU B CA 1
ATOM 5817 C C . GLU B 1 282 ? 35.871 76.290 49.576 1.00 21.76 282 GLU B C 1
ATOM 5818 O O . GLU B 1 282 ? 37.014 76.660 49.840 1.00 21.17 282 GLU B O 1
ATOM 5824 N N . GLN B 1 283 ? 35.567 75.027 49.296 1.00 19.47 283 GLN B N 1
ATOM 5825 C CA . GLN B 1 283 ? 36.597 73.998 49.288 1.00 18.78 283 GLN B CA 1
ATOM 5826 C C . GLN B 1 283 ? 37.544 74.197 48.109 1.00 19.10 283 GLN B C 1
ATOM 5827 O O . GLN B 1 283 ? 38.749 73.989 48.237 1.00 19.02 283 GLN B O 1
ATOM 5833 N N . LYS B 1 284 ? 37.003 74.610 46.967 1.00 19.04 284 LYS B N 1
ATOM 5834 C CA . LYS B 1 284 ? 37.832 74.852 45.789 1.00 19.43 284 LYS B CA 1
ATOM 5835 C C . LYS B 1 284 ? 38.846 75.944 46.107 1.00 19.49 284 LYS B C 1
ATOM 5836 O O . LYS B 1 284 ? 40.028 75.819 45.795 1.00 19.06 284 LYS B O 1
ATOM 5842 N N . LYS B 1 285 ? 38.370 77.022 46.722 1.00 19.21 285 LYS B N 1
ATOM 5843 C CA . LYS B 1 285 ? 39.240 78.140 47.067 1.00 19.68 285 LYS B CA 1
ATOM 5844 C C . LYS B 1 285 ? 40.395 77.670 47.947 1.00 18.95 285 LYS B C 1
ATOM 5845 O O . LYS B 1 285 ? 41.547 78.062 47.734 1.00 18.98 285 LYS B O 1
ATOM 5851 N N . ILE B 1 286 ? 40.093 76.828 48.932 1.00 17.43 286 ILE B N 1
ATOM 5852 C CA . ILE B 1 286 ? 41.130 76.312 49.824 1.00 17.39 286 ILE B CA 1
ATOM 5853 C C . ILE B 1 286 ? 42.095 75.396 49.066 1.00 17.45 286 ILE B C 1
ATOM 5854 O O . ILE B 1 286 ? 43.314 75.506 49.216 1.00 19.80 286 ILE B O 1
ATOM 5859 N N . LEU B 1 287 ? 41.542 74.494 48.258 1.00 16.95 287 LEU B N 1
ATOM 5860 C CA . LEU B 1 287 ? 42.347 73.543 47.490 1.00 16.16 287 LEU B CA 1
ATOM 5861 C C . LEU B 1 287 ? 43.258 74.207 46.463 1.00 17.53 287 LEU B C 1
ATOM 5862 O O . LEU B 1 287 ? 44.401 73.782 46.276 1.00 18.44 287 LEU B O 1
ATOM 5867 N N . LEU B 1 288 ? 42.759 75.245 45.798 1.00 17.45 288 LEU B N 1
ATOM 5868 C CA . LEU B 1 288 ? 43.565 75.953 44.811 1.00 18.85 288 LEU B CA 1
ATOM 5869 C C . LEU B 1 288 ? 44.755 76.601 45.504 1.00 18.85 288 LEU B C 1
ATOM 5870 O O . LEU B 1 288 ? 45.878 76.557 45.004 1.00 19.27 288 LEU B O 1
ATOM 5875 N N . GLU B 1 289 ? 44.508 77.200 46.663 1.00 18.54 289 GLU B N 1
ATOM 5876 C CA . GLU B 1 289 ? 45.577 77.855 47.401 1.00 19.57 289 GLU B CA 1
ATOM 5877 C C . GLU B 1 289 ? 46.547 76.805 47.941 1.00 18.92 289 GLU B C 1
ATOM 5878 O O . GLU B 1 289 ? 47.747 77.057 48.051 1.00 20.08 289 GLU B O 1
ATOM 5884 N N . ALA B 1 290 ? 46.026 75.622 48.262 1.00 18.03 290 ALA B N 1
ATOM 5885 C CA . ALA B 1 290 ? 46.859 74.532 48.765 1.00 16.50 290 ALA B CA 1
ATOM 5886 C C . ALA B 1 290 ? 47.802 74.037 47.666 1.00 16.72 290 ALA B C 1
ATOM 5887 O O . ALA B 1 290 ? 48.938 73.656 47.939 1.00 15.47 290 ALA B O 1
ATOM 5889 N N . SER B 1 291 ? 47.325 74.023 46.427 1.00 16.30 291 SER B N 1
ATOM 5890 C CA . SER B 1 291 ? 48.165 73.580 45.315 1.00 17.06 291 SER B CA 1
ATOM 5891 C C . SER B 1 291 ? 49.308 74.572 45.108 1.00 17.04 291 SER B C 1
ATOM 5892 O O . SER B 1 291 ? 50.462 74.180 44.913 1.00 16.79 291 SER B O 1
ATOM 5895 N N . LYS B 1 292 ? 48.979 75.859 45.167 1.00 16.35 292 LYS B N 1
ATOM 5896 C CA . LYS B 1 292 ? 49.967 76.924 44.995 1.00 17.28 292 LYS B CA 1
ATOM 5897 C C . LYS B 1 292 ? 51.079 76.837 46.040 1.00 17.47 292 LYS B C 1
ATOM 5898 O O . LYS B 1 292 ? 52.260 76.720 45.702 1.00 18.11 292 LYS B O 1
ATOM 5904 N N . VAL B 1 293 ? 50.692 76.905 47.311 1.00 17.82 293 VAL B N 1
ATOM 5905 C CA . VAL B 1 293 ? 51.642 76.850 48.411 1.00 17.87 293 VAL B CA 1
ATOM 5906 C C . VAL B 1 293 ? 52.299 75.480 48.497 1.00 17.51 293 VAL B C 1
ATOM 5907 O O . VAL B 1 293 ? 53.490 75.374 48.780 1.00 18.34 293 VAL B O 1
ATOM 5911 N N . GLY B 1 294 ? 51.516 74.433 48.247 1.00 16.86 294 GLY B N 1
ATOM 5912 C CA . GLY B 1 294 ? 52.056 73.087 48.289 1.00 15.33 294 GLY B CA 1
ATOM 5913 C C . GLY B 1 294 ? 53.202 72.891 47.311 1.00 14.24 294 GLY B C 1
ATOM 5914 O O . GLY B 1 294 ? 54.219 72.297 47.658 1.00 13.21 294 GLY B O 1
ATOM 5915 N N . ARG B 1 295 ? 53.046 73.411 46.130 1.00 13.02 295 ARG B N 1
ATOM 5916 C CA . ARG B 1 295 ? 54.068 73.278 45.130 1.00 14.27 295 ARG B CA 1
ATOM 5917 C C . ARG B 1 295 ? 55.325 73.992 45.558 1.00 13.26 295 ARG B C 1
ATOM 5918 O O . ARG B 1 295 ? 56.360 73.465 45.431 1.00 14.38 295 ARG B O 1
ATOM 5926 N N . ALA B 1 296 ? 55.177 75.179 46.108 1.00 12.06 296 ALA B N 1
ATOM 5927 C CA . ALA B 1 296 ? 56.331 75.959 46.557 1.00 12.34 296 ALA B CA 1
ATOM 5928 C C . ALA B 1 296 ? 57.031 75.221 47.694 1.00 12.64 296 ALA B C 1
ATOM 5929 O O . ALA B 1 296 ? 58.258 75.255 47.806 1.00 12.65 296 ALA B O 1
ATOM 5939 N N . ALA B 1 298 ? 56.967 71.969 48.054 1.00 11.74 298 ALA B N 1
ATOM 5940 C CA . ALA B 1 298 ? 57.579 70.801 47.428 1.00 12.47 298 ALA B CA 1
ATOM 5941 C C . ALA B 1 298 ? 58.939 71.174 46.862 1.00 11.54 298 ALA B C 1
ATOM 5942 O O . ALA B 1 298 ? 59.909 70.440 47.041 1.00 11.08 298 ALA B O 1
ATOM 5944 N N . GLN B 1 299 ? 59.010 72.317 46.181 1.00 12.42 299 GLN B N 1
ATOM 5945 C CA . GLN B 1 299 ? 60.272 72.783 45.612 1.00 12.84 299 GLN B CA 1
ATOM 5946 C C . GLN B 1 299 ? 61.281 73.003 46.730 1.00 12.65 299 GLN B C 1
ATOM 5947 O O . GLN B 1 299 ? 62.414 72.527 46.662 1.00 12.36 299 GLN B O 1
ATOM 5953 N N . SER B 1 300 ? 60.851 73.729 47.760 1.00 12.17 300 SER B N 1
ATOM 5954 C CA . SER B 1 300 ? 61.710 74.063 48.893 1.00 13.31 300 SER B CA 1
ATOM 5955 C C . SER B 1 300 ? 62.251 72.830 49.603 1.00 14.20 300 SER B C 1
ATOM 5956 O O . SER B 1 300 ? 63.441 72.745 49.923 1.00 14.54 300 SER B O 1
ATOM 5959 N N . ASN B 1 301 ? 61.367 71.876 49.858 1.00 12.89 301 ASN B N 1
ATOM 5960 C CA . ASN B 1 301 ? 61.763 70.647 50.526 1.00 12.16 301 ASN B CA 1
ATOM 5961 C C . ASN B 1 301 ? 62.788 69.891 49.679 1.00 11.90 301 ASN B C 1
ATOM 5962 O O . ASN B 1 301 ? 63.816 69.432 50.178 1.00 14.36 301 ASN B O 1
ATOM 5967 N N . ASP B 1 302 ? 62.508 69.772 48.389 1.00 10.73 302 ASP B N 1
ATOM 5968 C CA . ASP B 1 302 ? 63.403 69.058 47.482 1.00 11.08 302 ASP B CA 1
ATOM 5969 C C . ASP B 1 302 ? 64.768 69.723 47.318 1.00 13.36 302 ASP B C 1
ATOM 5970 O O . ASP B 1 302 ? 65.802 69.095 47.546 1.00 13.02 302 ASP B O 1
ATOM 5975 N N . TYR B 1 303 ? 64.775 70.999 46.946 1.00 12.98 303 TYR B N 1
ATOM 5976 C CA . TYR B 1 303 ? 66.036 71.692 46.715 1.00 12.66 303 TYR B CA 1
ATOM 5977 C C . TYR B 1 303 ? 66.863 71.990 47.971 1.00 13.09 303 TYR B C 1
ATOM 5978 O O . TYR B 1 303 ? 68.078 72.156 47.881 1.00 14.07 303 TYR B O 1
ATOM 5987 N N . THR B 1 304 ? 66.229 72.052 49.139 1.00 14.70 304 THR B N 1
ATOM 5988 C CA . THR B 1 304 ? 66.999 72.297 50.358 1.00 15.75 304 THR B CA 1
ATOM 5989 C C . THR B 1 304 ? 67.533 70.964 50.877 1.00 16.45 304 THR B C 1
ATOM 5990 O O . THR B 1 304 ? 68.671 70.887 51.332 1.00 15.11 304 THR B O 1
ATOM 5994 N N . LYS B 1 305 ? 66.716 69.912 50.784 1.00 16.94 305 LYS B N 1
ATOM 5995 C CA . LYS B 1 305 ? 67.107 68.573 51.247 1.00 17.27 305 LYS B CA 1
ATOM 5996 C C . LYS B 1 305 ? 67.804 68.632 52.609 1.00 17.26 305 LYS B C 1
ATOM 5997 O O . LYS B 1 305 ? 68.924 68.145 52.762 1.00 16.29 305 LYS B O 1
ATOM 6003 N N . ARG B 1 306 ? 67.133 69.198 53.607 1.00 16.24 306 ARG B N 1
ATOM 6004 C CA . ARG B 1 306 ? 67.736 69.334 54.930 1.00 17.69 306 ARG B CA 1
ATOM 6005 C C . ARG B 1 306 ? 68.058 68.026 55.651 1.00 17.56 306 ARG B C 1
ATOM 6006 O O . ARG B 1 306 ? 68.777 68.030 56.655 1.00 16.68 306 ARG B O 1
ATOM 6014 N N . PHE B 1 307 ? 67.534 66.916 55.139 1.00 16.82 307 PHE B N 1
ATOM 6015 C CA . PHE B 1 307 ? 67.780 65.596 55.713 1.00 17.41 307 PHE B CA 1
ATOM 6016 C C . PHE B 1 307 ? 68.983 64.927 55.045 1.00 17.73 307 PHE B C 1
ATOM 6017 O O . PHE B 1 307 ? 69.296 63.766 55.317 1.00 17.21 307 PHE B O 1
ATOM 6025 N N . THR B 1 308 ? 69.650 65.668 54.166 1.00 18.49 308 THR B N 1
ATOM 6026 C CA . THR B 1 308 ? 70.813 65.162 53.444 1.00 19.21 308 THR B CA 1
ATOM 6027 C C . THR B 1 308 ? 71.931 66.200 53.431 1.00 19.27 308 THR B C 1
ATOM 6028 O O . THR B 1 308 ? 71.729 67.332 52.995 1.00 20.54 308 THR B O 1
ATOM 6032 N N . GLN B 1 309 ? 73.107 65.808 53.907 1.00 19.60 309 GLN B N 1
ATOM 6033 C CA . GLN B 1 309 ? 74.258 66.708 53.940 1.00 20.34 309 GLN B CA 1
ATOM 6034 C C . GLN B 1 309 ? 74.926 66.727 52.570 1.00 18.61 309 GLN B C 1
ATOM 6035 O O . GLN B 1 309 ? 74.725 65.818 51.764 1.00 18.01 309 GLN B O 1
ATOM 6041 N N . PRO B 1 310 ? 75.721 67.771 52.281 1.00 18.34 310 PRO B N 1
ATOM 6042 C CA . PRO B 1 310 ? 76.403 67.833 50.983 1.00 18.62 310 PRO B CA 1
ATOM 6043 C C . PRO B 1 310 ? 77.268 66.575 50.860 1.00 18.41 310 PRO B C 1
ATOM 6044 O O . PRO B 1 310 ? 77.859 66.144 51.844 1.00 17.37 310 PRO B O 1
ATOM 6048 N N . TYR B 1 311 ? 77.344 65.988 49.668 1.00 19.49 311 TYR B N 1
ATOM 6049 C CA . TYR B 1 311 ? 78.140 64.775 49.489 1.00 19.62 311 TYR B CA 1
ATOM 6050 C C . TYR B 1 311 ? 79.614 65.074 49.732 1.00 20.57 311 TYR B C 1
ATOM 6051 O O . TYR B 1 311 ? 80.307 64.325 50.423 1.00 18.65 311 TYR B O 1
ATOM 6060 N N . TRP B 1 312 ? 80.090 66.167 49.142 1.00 20.62 312 TRP B N 1
ATOM 6061 C CA . TRP B 1 312 ? 81.472 66.591 49.318 1.00 21.18 312 TRP B CA 1
ATOM 6062 C C . TRP B 1 312 ? 81.444 67.909 50.069 1.00 20.47 312 TRP B C 1
ATOM 6063 O O . TRP B 1 312 ? 80.680 68.809 49.724 1.00 18.21 312 TRP B O 1
ATOM 6074 N N . LYS B 1 313 ? 82.265 68.013 51.108 1.00 22.06 313 LYS B N 1
ATOM 6075 C CA . LYS B 1 313 ? 82.325 69.230 51.909 1.00 23.98 313 LYS B CA 1
ATOM 6076 C C . LYS B 1 313 ? 82.530 70.446 51.014 1.00 24.16 313 LYS B C 1
ATOM 6077 O O . LYS B 1 313 ? 83.300 70.399 50.057 1.00 23.55 313 LYS B O 1
ATOM 6083 N N . GLY B 1 314 ? 81.823 71.528 51.316 1.00 24.03 314 GLY B N 1
ATOM 6084 C CA . GLY B 1 314 ? 81.973 72.742 50.535 1.00 24.50 314 GLY B CA 1
ATOM 6085 C C . GLY B 1 314 ? 81.465 72.712 49.104 1.00 24.16 314 GLY B C 1
ATOM 6086 O O . GLY B 1 314 ? 81.915 73.506 48.278 1.00 24.34 314 GLY B O 1
ATOM 6087 N N . THR B 1 315 ? 80.550 71.797 48.792 1.00 22.87 315 THR B N 1
ATOM 6088 C CA . THR B 1 315 ? 79.982 71.741 47.447 1.00 22.73 315 THR B CA 1
ATOM 6089 C C . THR B 1 315 ? 78.469 71.639 47.570 1.00 21.60 315 THR B C 1
ATOM 6090 O O . THR B 1 315 ? 77.943 71.400 48.656 1.00 22.53 315 THR B O 1
ATOM 6094 N N . ASN B 1 316 ? 77.772 71.829 46.455 1.00 19.92 316 ASN B N 1
ATOM 6095 C CA . ASN B 1 316 ? 76.316 71.756 46.452 1.00 19.44 316 ASN B CA 1
ATOM 6096 C C . ASN B 1 316 ? 75.812 70.375 46.040 1.00 19.06 316 ASN B C 1
ATOM 6097 O O . ASN B 1 316 ? 74.611 70.124 46.055 1.00 19.91 316 ASN B O 1
ATOM 6102 N N . TRP B 1 317 ? 76.729 69.480 45.687 1.00 17.34 317 TRP B N 1
ATOM 6103 C CA . TRP B 1 317 ? 76.347 68.126 45.283 1.00 16.43 317 TRP B CA 1
ATOM 6104 C C . TRP B 1 317 ? 75.820 67.312 46.465 1.00 15.79 317 TRP B C 1
ATOM 6105 O O . TRP B 1 317 ? 76.360 67.389 47.570 1.00 16.82 317 TRP B O 1
ATOM 6116 N N . LYS B 1 318 ? 74.768 66.533 46.221 1.00 14.96 318 LYS B N 1
ATOM 6117 C CA . LYS B 1 318 ? 74.179 65.676 47.249 1.00 15.31 318 LYS B CA 1
ATOM 6118 C C . LYS B 1 318 ? 73.677 64.373 46.632 1.00 16.38 318 LYS B C 1
ATOM 6119 O O . LYS B 1 318 ? 73.389 64.317 45.432 1.00 13.21 318 LYS B O 1
ATOM 6125 N N . ASP B 1 319 ? 73.587 63.327 47.452 1.00 17.40 319 ASP B N 1
ATOM 6126 C CA . ASP B 1 319 ? 73.036 62.056 46.989 1.00 18.20 319 ASP B CA 1
ATOM 6127 C C . ASP B 1 319 ? 71.608 62.450 46.626 1.00 16.90 319 ASP B C 1
ATOM 6128 O O . ASP B 1 319 ? 70.918 63.072 47.432 1.00 15.14 319 ASP B O 1
ATOM 6133 N N . ALA B 1 320 ? 71.165 62.098 45.426 1.00 16.23 320 ALA B N 1
ATOM 6134 C CA . ALA B 1 320 ? 69.824 62.460 44.980 1.00 16.55 320 ALA B CA 1
ATOM 6135 C C . ALA B 1 320 ? 68.695 61.601 45.540 1.00 16.43 320 ALA B C 1
ATOM 6136 O O . ALA B 1 320 ? 67.577 62.080 45.714 1.00 17.05 320 ALA B O 1
ATOM 6138 N N . ILE B 1 321 ? 68.977 60.335 45.822 1.00 16.42 321 ILE B N 1
ATOM 6139 C CA . ILE B 1 321 ? 67.938 59.436 46.319 1.00 17.05 321 ILE B CA 1
ATOM 6140 C C . ILE B 1 321 ? 67.947 59.319 47.835 1.00 17.74 321 ILE B C 1
ATOM 6141 O O . ILE B 1 321 ? 68.679 58.518 48.410 1.00 18.29 321 ILE B O 1
ATOM 6146 N N . SER B 1 322 ? 67.111 60.125 48.477 1.00 18.48 322 SER B N 1
ATOM 6147 C CA . SER B 1 322 ? 67.036 60.149 49.927 1.00 17.63 322 SER B CA 1
ATOM 6148 C C . SER B 1 322 ? 66.039 59.162 50.522 1.00 18.08 322 SER B C 1
ATOM 6149 O O . SER B 1 322 ? 66.104 58.868 51.712 1.00 17.62 322 SER B O 1
ATOM 6152 N N . VAL B 1 323 ? 65.123 58.655 49.703 1.00 15.83 323 VAL B N 1
ATOM 6153 C CA . VAL B 1 323 ? 64.112 57.722 50.195 1.00 15.21 323 VAL B CA 1
ATOM 6154 C C . VAL B 1 323 ? 64.557 56.257 50.153 1.00 13.85 323 VAL B C 1
ATOM 6155 O O . VAL B 1 323 ? 65.338 55.859 49.291 1.00 16.28 323 VAL B O 1
ATOM 6159 N N . SER B 1 324 ? 64.057 55.462 51.093 1.00 14.96 324 SER B N 1
ATOM 6160 C CA . SER B 1 324 ? 64.395 54.042 51.146 1.00 15.23 324 SER B CA 1
ATOM 6161 C C . SER B 1 324 ? 63.369 53.263 50.331 1.00 14.97 324 SER B C 1
ATOM 6162 O O . SER B 1 324 ? 62.314 53.788 49.991 1.00 15.40 324 SER B O 1
ATOM 6165 N N . LEU B 1 325 ? 63.679 52.008 50.029 1.00 14.35 325 LEU B N 1
ATOM 6166 C CA . LEU B 1 325 ? 62.796 51.178 49.218 1.00 15.30 325 LEU B CA 1
ATOM 6167 C C . LEU B 1 325 ? 61.381 50.996 49.757 1.00 13.90 325 LEU B C 1
ATOM 6168 O O . LEU B 1 325 ? 60.422 50.929 48.979 1.00 14.60 325 LEU B O 1
ATOM 6173 N N . ASP B 1 326 ? 61.241 50.918 51.075 1.00 12.72 326 ASP B N 1
ATOM 6174 C CA . ASP B 1 326 ? 59.927 50.725 51.668 1.00 12.38 326 ASP B CA 1
ATOM 6175 C C . ASP B 1 326 ? 59.417 51.959 52.407 1.00 10.13 326 ASP B C 1
ATOM 6176 O O . ASP B 1 326 ? 58.379 51.904 53.070 1.00 13.62 326 ASP B O 1
ATOM 6181 N N . GLN B 1 327 ? 60.148 53.063 52.279 1.00 11.47 327 GLN B N 1
ATOM 6182 C CA . GLN B 1 327 ? 59.786 54.339 52.896 1.00 12.75 327 GLN B CA 1
ATOM 6183 C C . GLN B 1 327 ? 59.716 54.314 54.422 1.00 13.22 327 GLN B C 1
ATOM 6184 O O . GLN B 1 327 ? 59.092 55.184 55.036 1.00 15.27 327 GLN B O 1
ATOM 6190 N N . ARG B 1 328 ? 60.378 53.336 55.034 1.00 11.37 328 ARG B N 1
ATOM 6191 C CA . ARG B 1 328 ? 60.370 53.226 56.486 1.00 13.09 328 ARG B CA 1
ATOM 6192 C C . ARG B 1 328 ? 61.701 53.554 57.140 1.00 14.20 328 ARG B C 1
ATOM 6193 O O . ARG B 1 328 ? 62.717 52.922 56.857 1.00 14.31 328 ARG B O 1
ATOM 6201 N N . SER B 1 329 ? 61.691 54.564 57.997 1.00 14.82 329 SER B N 1
ATOM 6202 C CA . SER B 1 329 ? 62.876 54.904 58.760 1.00 16.10 329 SER B CA 1
ATOM 6203 C C . SER B 1 329 ? 62.571 54.170 60.058 1.00 16.73 329 SER B C 1
ATOM 6204 O O . SER B 1 329 ? 61.509 53.561 60.197 1.00 15.58 329 SER B O 1
ATOM 6207 N N . GLU B 1 330 ? 63.493 54.219 61.002 1.00 16.69 330 GLU B N 1
ATOM 6208 C CA . GLU B 1 330 ? 63.295 53.550 62.275 1.00 18.37 330 GLU B CA 1
ATOM 6209 C C . GLU B 1 330 ? 61.931 53.839 62.914 1.00 17.73 330 GLU B C 1
ATOM 6210 O O . GLU B 1 330 ? 61.119 52.923 63.131 1.00 15.99 330 GLU B O 1
ATOM 6216 N N . ASN B 1 331 ? 61.684 55.117 63.193 1.00 16.20 331 ASN B N 1
ATOM 6217 C CA . ASN B 1 331 ? 60.466 55.546 63.867 1.00 17.48 331 ASN B CA 1
ATOM 6218 C C . ASN B 1 331 ? 59.513 56.455 63.089 1.00 16.62 331 ASN B C 1
ATOM 6219 O O . ASN B 1 331 ? 58.633 57.087 63.675 1.00 16.89 331 ASN B O 1
ATOM 6224 N N . TYR B 1 332 ? 59.683 56.531 61.777 1.00 14.40 332 TYR B N 1
ATOM 6225 C CA . TYR B 1 332 ? 58.797 57.355 60.964 1.00 13.76 332 TYR B CA 1
ATOM 6226 C C . TYR B 1 332 ? 58.862 56.909 59.513 1.00 12.04 332 TYR B C 1
ATOM 6227 O O . TYR B 1 332 ? 59.828 56.271 59.104 1.00 12.64 332 TYR B O 1
ATOM 6236 N N . ASP B 1 333 ? 57.810 57.195 58.750 1.00 11.83 333 ASP B N 1
ATOM 6237 C CA . ASP B 1 333 ? 57.812 56.857 57.332 1.00 10.81 333 ASP B CA 1
ATOM 6238 C C . ASP B 1 333 ? 58.296 58.125 56.647 1.00 13.20 333 ASP B C 1
ATOM 6239 O O . ASP B 1 333 ? 57.903 59.230 57.023 1.00 11.66 333 ASP B O 1
ATOM 6244 N N . GLU B 1 334 ? 58.982 57.941 55.577 1.00 13.72 334 GLU B N 1
ATOM 6245 C CA . GLU B 1 334 ? 59.701 59.001 54.938 1.00 15.09 334 GLU B CA 1
ATOM 6246 C C . GLU B 1 334 ? 58.897 59.922 54.059 1.00 12.80 334 GLU B C 1
ATOM 6247 O O . GLU B 1 334 ? 59.087 59.867 52.874 1.00 14.85 334 GLU B O 1
ATOM 6253 N N . LEU B 1 335 ? 58.074 60.753 54.663 1.00 12.78 335 LEU B N 1
ATOM 6254 C CA . LEU B 1 335 ? 57.173 61.672 53.986 1.00 11.66 335 LEU B CA 1
ATOM 6255 C C . LEU B 1 335 ? 57.956 62.716 53.199 1.00 12.23 335 LEU B C 1
ATOM 6256 O O . LEU B 1 335 ? 57.645 62.998 52.042 1.00 9.92 335 LEU B O 1
ATOM 6261 N N . ASP B 1 336 ? 58.972 63.290 53.836 1.00 12.63 336 ASP B N 1
ATOM 6262 C CA . ASP B 1 336 ? 59.779 64.326 53.201 1.00 12.72 336 ASP B CA 1
ATOM 6263 C C . ASP B 1 336 ? 60.784 63.811 52.184 1.00 12.77 336 ASP B C 1
ATOM 6264 O O . ASP B 1 336 ? 60.985 64.438 51.139 1.00 11.77 336 ASP B O 1
ATOM 6269 N N . GLU B 1 337 ? 61.419 62.677 52.473 1.00 12.99 337 GLU B N 1
ATOM 6270 C CA . GLU B 1 337 ? 62.387 62.144 51.528 1.00 15.27 337 GLU B CA 1
ATOM 6271 C C . GLU B 1 337 ? 61.695 61.657 50.261 1.00 14.26 337 GLU B C 1
ATOM 6272 O O . GLU B 1 337 ? 62.221 61.823 49.162 1.00 14.38 337 GLU B O 1
ATOM 6278 N N . ARG B 1 338 ? 60.507 61.072 50.403 1.00 12.96 338 ARG B N 1
ATOM 6279 C CA . ARG B 1 338 ? 59.800 60.600 49.223 1.00 11.55 338 ARG B CA 1
ATOM 6280 C C . ARG B 1 338 ? 59.196 61.786 48.471 1.00 12.07 338 ARG B C 1
ATOM 6281 O O . ARG B 1 338 ? 59.087 61.762 47.247 1.00 12.47 338 ARG B O 1
ATOM 6289 N N . ALA B 1 339 ? 58.816 62.829 49.206 1.00 12.60 339 ALA B N 1
ATOM 6290 C CA . ALA B 1 339 ? 58.245 64.023 48.582 1.00 13.31 339 ALA B CA 1
ATOM 6291 C C . ALA B 1 339 ? 59.321 64.721 47.760 1.00 12.02 339 ALA B C 1
ATOM 6292 O O . ALA B 1 339 ? 59.034 65.334 46.731 1.00 11.40 339 ALA B O 1
ATOM 6294 N N . ALA B 1 340 ? 60.564 64.623 48.222 1.00 9.90 340 ALA B N 1
ATOM 6295 C CA . ALA B 1 340 ? 61.686 65.250 47.536 1.00 12.79 340 ALA B CA 1
ATOM 6296 C C . ALA B 1 340 ? 62.095 64.489 46.280 1.00 14.02 340 ALA B C 1
ATOM 6297 O O . ALA B 1 340 ? 62.033 65.027 45.181 1.00 13.75 340 ALA B O 1
ATOM 6299 N N . TRP B 1 341 ? 62.501 63.234 46.445 1.00 13.71 341 TRP B N 1
ATOM 6300 C CA . TRP B 1 341 ? 62.935 62.423 45.310 1.00 13.50 341 TRP B CA 1
ATOM 6301 C C . TRP B 1 341 ? 61.858 62.262 44.242 1.00 11.19 341 TRP B C 1
ATOM 6302 O O . TRP B 1 341 ? 62.126 62.424 43.056 1.00 10.26 341 TRP B O 1
ATOM 6313 N N . PHE B 1 342 ? 60.638 61.949 44.657 1.00 10.46 342 PHE B N 1
ATOM 6314 C CA . PHE B 1 342 ? 59.571 61.753 43.686 1.00 9.26 342 PHE B CA 1
ATOM 6315 C C . PHE B 1 342 ? 58.948 63.021 43.117 1.00 10.34 342 PHE B C 1
ATOM 6316 O O . PHE B 1 342 ? 58.036 62.949 42.297 1.00 7.96 342 PHE B O 1
ATOM 6324 N N . TYR B 1 343 ? 59.427 64.184 43.549 1.00 10.53 343 TYR B N 1
ATOM 6325 C CA . TYR B 1 343 ? 58.928 65.434 42.975 1.00 11.60 343 TYR B CA 1
ATOM 6326 C C . TYR B 1 343 ? 59.697 65.639 41.671 1.00 11.72 343 TYR B C 1
ATOM 6327 O O . TYR B 1 343 ? 59.192 66.237 40.712 1.00 10.17 343 TYR B O 1
ATOM 6336 N N . GLU B 1 344 ? 60.923 65.124 41.642 1.00 12.22 344 GLU B N 1
ATOM 6337 C CA . GLU B 1 344 ? 61.792 65.283 40.484 1.00 10.94 344 GLU B CA 1
ATOM 6338 C C . GLU B 1 344 ? 62.213 63.997 39.800 1.00 12.23 344 GLU B C 1
ATOM 6339 O O . GLU B 1 344 ? 62.911 64.041 38.788 1.00 13.24 344 GLU B O 1
ATOM 6345 N N . ALA B 1 345 ? 61.812 62.855 40.339 1.00 11.84 345 ALA B N 1
ATOM 6346 C CA . ALA B 1 345 ? 62.208 61.595 39.727 1.00 11.87 345 ALA B CA 1
ATOM 6347 C C . ALA B 1 345 ? 61.140 60.518 39.874 1.00 11.58 345 ALA B C 1
ATOM 6348 O O . ALA B 1 345 ? 60.209 60.656 40.667 1.00 10.89 345 ALA B O 1
ATOM 6350 N N . ILE B 1 346 ? 61.277 59.448 39.098 1.00 11.70 346 ILE B N 1
ATOM 6351 C CA . ILE B 1 346 ? 60.328 58.347 39.152 1.00 10.60 346 ILE B CA 1
ATOM 6352 C C . ILE B 1 346 ? 61.086 57.030 39.314 1.00 12.71 346 ILE B C 1
ATOM 6353 O O . ILE B 1 346 ? 62.127 56.821 38.692 1.00 12.09 346 ILE B O 1
ATOM 6358 N N . THR B 1 347 ? 60.545 56.165 40.167 1.00 12.65 347 THR B N 1
ATOM 6359 C CA . THR B 1 347 ? 61.103 54.851 40.500 1.00 13.63 347 THR B CA 1
ATOM 6360 C C . THR B 1 347 ? 62.287 54.948 41.453 1.00 12.83 347 THR B C 1
ATOM 6361 O O . THR B 1 347 ? 62.904 56.002 41.609 1.00 12.10 347 THR B O 1
ATOM 6365 N N . VAL B 1 348 ? 62.567 53.832 42.117 1.00 12.63 348 VAL B N 1
ATOM 6366 C CA . VAL B 1 348 ? 63.698 53.722 43.028 1.00 11.41 348 VAL B CA 1
ATOM 6367 C C . VAL B 1 348 ? 63.957 52.221 43.130 1.00 14.01 348 VAL B C 1
ATOM 6368 O O . VAL B 1 348 ? 63.068 51.420 42.834 1.00 11.77 348 VAL B O 1
ATOM 6372 N N . SER B 1 349 ? 65.176 51.841 43.502 1.00 14.71 349 SER B N 1
ATOM 6373 C CA . SER B 1 349 ? 65.537 50.430 43.630 1.00 16.39 349 SER B CA 1
ATOM 6374 C C . SER B 1 349 ? 66.928 50.330 44.245 1.00 16.20 349 SER B C 1
ATOM 6375 O O . SER B 1 349 ? 67.668 51.308 44.269 1.00 14.74 349 SER B O 1
ATOM 6378 N N . ARG B 1 350 ? 67.290 49.144 44.725 1.00 17.16 350 ARG B N 1
ATOM 6379 C CA . ARG B 1 350 ? 68.605 48.964 45.330 1.00 17.60 350 ARG B CA 1
ATOM 6380 C C . ARG B 1 350 ? 69.690 49.219 44.292 1.00 17.50 350 ARG B C 1
ATOM 6381 O O . ARG B 1 350 ? 70.783 49.683 44.627 1.00 18.49 350 ARG B O 1
ATOM 6389 N N . GLY B 1 351 ? 69.377 48.930 43.030 1.00 18.34 351 GLY B N 1
ATOM 6390 C CA . GLY B 1 351 ? 70.338 49.145 41.960 1.00 17.09 351 GLY B CA 1
ATOM 6391 C C . GLY B 1 351 ? 70.669 50.615 41.748 1.00 18.98 351 GLY B C 1
ATOM 6392 O O . GLY B 1 351 ? 71.803 50.966 41.426 1.00 19.22 351 GLY B O 1
ATOM 6401 N N . LYS B 1 353 ? 70.711 52.825 44.026 1.00 16.88 353 LYS B N 1
ATOM 6402 C CA . LYS B 1 353 ? 71.355 53.315 45.247 1.00 17.48 353 LYS B CA 1
ATOM 6403 C C . LYS B 1 353 ? 72.496 52.361 45.597 1.00 19.12 353 LYS B C 1
ATOM 6404 O O . LYS B 1 353 ? 72.681 51.993 46.757 1.00 17.67 353 LYS B O 1
ATOM 6410 N N . SER B 1 354 ? 73.265 51.976 44.590 1.00 19.45 354 SER B N 1
ATOM 6411 C CA . SER B 1 354 ? 74.357 51.028 44.772 1.00 23.66 354 SER B CA 1
ATOM 6412 C C . SER B 1 354 ? 75.398 51.337 45.840 1.00 24.65 354 SER B C 1
ATOM 6413 O O . SER B 1 354 ? 75.797 52.485 46.036 1.00 26.20 354 SER B O 1
ATOM 6416 N N . THR B 1 355 ? 75.831 50.283 46.522 1.00 25.63 355 THR B N 1
ATOM 6417 C CA . THR B 1 355 ? 76.863 50.374 47.550 1.00 26.89 355 THR B CA 1
ATOM 6418 C C . THR B 1 355 ? 77.866 49.262 47.264 1.00 27.72 355 THR B C 1
ATOM 6419 O O . THR B 1 355 ? 78.764 48.989 48.063 1.00 29.21 355 THR B O 1
ATOM 6423 N N . ILE B 1 356 ? 77.693 48.621 46.112 1.00 28.90 356 ILE B N 1
ATOM 6424 C CA . ILE B 1 356 ? 78.568 47.536 45.680 1.00 29.87 356 ILE B CA 1
ATOM 6425 C C . ILE B 1 356 ? 79.410 48.021 44.500 1.00 28.75 356 ILE B C 1
ATOM 6426 O O . ILE B 1 356 ? 78.874 48.426 43.469 1.00 29.36 356 ILE B O 1
ATOM 6431 N N . PRO B 1 357 ? 80.745 47.985 44.638 1.00 28.73 357 PRO B N 1
ATOM 6432 C CA . PRO B 1 357 ? 81.660 48.427 43.583 1.00 26.93 357 PRO B CA 1
ATOM 6433 C C . PRO B 1 357 ? 81.366 47.834 42.207 1.00 25.43 357 PRO B C 1
ATOM 6434 O O . PRO B 1 357 ? 81.242 46.619 42.057 1.00 25.94 357 PRO B O 1
ATOM 6438 N N . GLY B 1 358 ? 81.250 48.705 41.208 1.00 24.06 358 GLY B N 1
ATOM 6439 C CA . GLY B 1 358 ? 80.989 48.264 39.849 1.00 23.89 358 GLY B CA 1
ATOM 6440 C C . GLY B 1 358 ? 79.586 47.743 39.599 1.00 23.95 358 GLY B C 1
ATOM 6441 O O . GLY B 1 358 ? 79.309 47.177 38.543 1.00 25.67 358 GLY B O 1
ATOM 6442 N N . PHE B 1 359 ? 78.696 47.943 40.564 1.00 24.65 359 PHE B N 1
ATOM 6443 C CA . PHE B 1 359 ? 77.316 47.480 40.449 1.00 24.89 359 PHE B CA 1
ATOM 6444 C C . PHE B 1 359 ? 76.311 48.634 40.419 1.00 23.46 359 PHE B C 1
ATOM 6445 O O . PHE B 1 359 ? 76.486 49.638 41.103 1.00 22.28 359 PHE B O 1
ATOM 6453 N N . GLY B 1 360 ? 75.267 48.482 39.609 1.00 21.48 360 GLY B N 1
ATOM 6454 C CA . GLY B 1 360 ? 74.226 49.494 39.513 1.00 19.78 360 GLY B CA 1
ATOM 6455 C C . GLY B 1 360 ? 74.662 50.913 39.196 1.00 18.88 360 GLY B C 1
ATOM 6456 O O . GLY B 1 360 ? 75.554 51.141 38.378 1.00 19.00 360 GLY B O 1
ATOM 6457 N N . GLN B 1 361 ? 74.010 51.876 39.842 1.00 19.66 361 GLN B N 1
ATOM 6458 C CA . GLN B 1 361 ? 74.318 53.287 39.638 1.00 18.99 361 GLN B CA 1
ATOM 6459 C C . GLN B 1 361 ? 74.225 54.085 40.935 1.00 18.19 361 GLN B C 1
ATOM 6460 O O . GLN B 1 361 ? 73.729 53.597 41.955 1.00 17.45 361 GLN B O 1
ATOM 6466 N N . ARG B 1 362 ? 74.713 55.321 40.876 1.00 16.42 362 ARG B N 1
ATOM 6467 C CA . ARG B 1 362 ? 74.655 56.257 41.991 1.00 16.68 362 ARG B CA 1
ATOM 6468 C C . ARG B 1 362 ? 74.394 57.631 41.382 1.00 17.10 362 ARG B C 1
ATOM 6469 O O . ARG B 1 362 ? 75.027 58.011 40.392 1.00 17.40 362 ARG B O 1
ATOM 6477 N N . TYR B 1 363 ? 73.447 58.359 41.965 1.00 16.40 363 TYR B N 1
ATOM 6478 C CA . TYR B 1 363 ? 73.057 59.682 41.481 1.00 16.31 363 TYR B CA 1
ATOM 6479 C C . TYR B 1 363 ? 73.493 60.826 42.381 1.00 15.86 363 TYR B C 1
ATOM 6480 O O . TYR B 1 363 ? 73.303 60.776 43.593 1.00 17.20 363 TYR B O 1
ATOM 6489 N N . LEU B 1 364 ? 74.055 61.865 41.777 1.00 14.92 364 LEU B N 1
ATOM 6490 C CA . LEU B 1 364 ? 74.433 63.059 42.515 1.00 14.91 364 LEU B CA 1
ATOM 6491 C C . LEU B 1 364 ? 73.688 64.185 41.812 1.00 13.01 364 LEU B C 1
ATOM 6492 O O . LEU B 1 364 ? 73.657 64.239 40.587 1.00 12.54 364 LEU B O 1
ATOM 6497 N N . VAL B 1 365 ? 73.077 65.074 42.586 1.00 14.14 365 VAL B N 1
ATOM 6498 C CA . VAL B 1 365 ? 72.323 66.170 42.002 1.00 13.69 365 VAL B CA 1
ATOM 6499 C C . VAL B 1 365 ? 72.800 67.510 42.529 1.00 14.02 365 VAL B C 1
ATOM 6500 O O . VAL B 1 365 ? 73.288 67.604 43.653 1.00 13.91 365 VAL B O 1
ATOM 6504 N N . THR B 1 366 ? 72.687 68.536 41.694 1.00 13.55 366 THR B N 1
ATOM 6505 C CA . THR B 1 366 ? 73.025 69.887 42.105 1.00 14.10 366 THR B CA 1
ATOM 6506 C C . THR B 1 366 ? 72.127 70.845 41.342 1.00 13.67 366 THR B C 1
ATOM 6507 O O . THR B 1 366 ? 71.808 70.613 40.174 1.00 14.31 366 THR B O 1
ATOM 6511 N N . TYR B 1 367 ? 71.714 71.913 42.014 1.00 12.26 367 TYR B N 1
ATOM 6512 C CA . TYR B 1 367 ? 70.834 72.909 41.414 1.00 13.68 367 TYR B CA 1
ATOM 6513 C C . TYR B 1 367 ? 71.491 74.284 41.417 1.00 13.58 367 TYR B C 1
ATOM 6514 O O . TYR B 1 367 ? 70.940 75.229 40.865 1.00 12.15 367 TYR B O 1
ATOM 6523 N N . GLN B 1 368 ? 72.660 74.389 42.042 1.00 13.95 368 GLN B N 1
ATOM 6524 C CA . GLN B 1 368 ? 73.344 75.677 42.178 1.00 15.87 368 GLN B CA 1
ATOM 6525 C C . GLN B 1 368 ? 74.806 75.685 41.753 1.00 16.02 368 GLN B C 1
ATOM 6526 O O . GLN B 1 368 ? 75.460 74.644 41.732 1.00 16.71 368 GLN B O 1
ATOM 6532 N N . ASP B 1 369 ? 75.319 76.872 41.430 1.00 17.13 369 ASP B N 1
ATOM 6533 C CA . ASP B 1 369 ? 76.719 76.998 41.047 1.00 17.15 369 ASP B CA 1
ATOM 6534 C C . ASP B 1 369 ? 77.554 77.212 42.311 1.00 17.48 369 ASP B C 1
ATOM 6535 O O . ASP B 1 369 ? 77.008 77.267 43.417 1.00 20.22 369 ASP B O 1
ATOM 6540 N N . SER B 1 370 ? 78.869 77.331 42.147 1.00 17.39 370 SER B N 1
ATOM 6541 C CA . SER B 1 370 ? 79.778 77.504 43.277 1.00 18.90 370 SER B CA 1
ATOM 6542 C C . SER B 1 370 ? 79.523 78.739 44.143 1.00 19.66 370 SER B C 1
ATOM 6543 O O . SER B 1 370 ? 80.074 78.852 45.234 1.00 21.13 370 SER B O 1
ATOM 6546 N N . ASP B 1 371 ? 78.706 79.668 43.660 1.00 19.55 371 ASP B N 1
ATOM 6547 C CA . ASP B 1 371 ? 78.401 80.869 44.431 1.00 22.44 371 ASP B CA 1
ATOM 6548 C C . ASP B 1 371 ? 77.117 80.667 45.230 1.00 21.30 371 ASP B C 1
ATOM 6549 O O . ASP B 1 371 ? 76.756 81.497 46.063 1.00 23.45 371 ASP B O 1
ATOM 6554 N N . GLY B 1 372 ? 76.430 79.560 44.966 1.00 21.49 372 GLY B N 1
ATOM 6555 C CA . GLY B 1 372 ? 75.192 79.277 45.664 1.00 19.15 372 GLY B CA 1
ATOM 6556 C C . GLY B 1 372 ? 73.967 79.754 44.907 1.00 18.36 372 GLY B C 1
ATOM 6557 O O . GLY B 1 372 ? 72.844 79.609 45.383 1.00 17.72 372 GLY B O 1
ATOM 6558 N N . ASN B 1 373 ? 74.174 80.322 43.725 1.00 16.32 373 ASN B N 1
ATOM 6559 C CA . ASN B 1 373 ? 73.067 80.810 42.917 1.00 15.06 373 ASN B CA 1
ATOM 6560 C C . ASN B 1 373 ? 72.463 79.704 42.058 1.00 13.93 373 ASN B C 1
ATOM 6561 O O . ASN B 1 373 ? 73.162 78.792 41.621 1.00 14.17 373 ASN B O 1
ATOM 6566 N N . TRP B 1 374 ? 71.156 79.789 41.836 1.00 12.44 374 TRP B N 1
ATOM 6567 C CA . TRP B 1 374 ? 70.450 78.816 41.014 1.00 12.05 374 TRP B CA 1
ATOM 6568 C C . TRP B 1 374 ? 71.014 78.820 39.598 1.00 14.12 374 TRP B C 1
ATOM 6569 O O . TRP B 1 374 ? 71.340 79.877 39.046 1.00 13.45 374 TRP B O 1
ATOM 6580 N N . LEU B 1 375 ? 71.126 77.633 39.013 1.00 14.51 375 LEU B N 1
ATOM 6581 C CA . LEU B 1 375 ? 71.630 77.500 37.655 1.00 14.64 375 LEU B CA 1
ATOM 6582 C C . LEU B 1 375 ? 70.536 77.978 36.706 1.00 14.45 375 LEU B C 1
ATOM 6583 O O . LEU B 1 375 ? 69.411 77.475 36.754 1.00 13.90 375 LEU B O 1
ATOM 6588 N N . SER B 1 376 ? 70.861 78.954 35.854 1.00 14.52 376 SER B N 1
ATOM 6589 C CA . SER B 1 376 ? 69.900 79.507 34.897 1.00 14.50 376 SER B CA 1
ATOM 6590 C C . SER B 1 376 ? 70.497 79.482 33.486 1.00 13.50 376 SER B C 1
ATOM 6591 O O . SER B 1 376 ? 71.653 79.838 33.285 1.00 14.06 376 SER B O 1
ATOM 6594 N N . GLY B 1 377 ? 69.685 79.070 32.520 1.00 14.44 377 GLY B N 1
ATOM 6595 C CA . GLY B 1 377 ? 70.123 78.921 31.139 1.00 14.26 377 GLY B CA 1
ATOM 6596 C C . GLY B 1 377 ? 70.762 80.034 30.328 1.00 16.31 377 GLY B C 1
ATOM 6597 O O . GLY B 1 377 ? 71.322 79.744 29.270 1.00 15.65 377 GLY B O 1
ATOM 6598 N N . GLU B 1 378 ? 70.684 81.287 30.776 1.00 16.28 378 GLU B N 1
ATOM 6599 C CA . GLU B 1 378 ? 71.288 82.377 30.010 1.00 17.34 378 GLU B CA 1
ATOM 6600 C C . GLU B 1 378 ? 72.767 82.508 30.342 1.00 16.40 378 GLU B C 1
ATOM 6601 O O . GLU B 1 378 ? 73.522 83.144 29.608 1.00 17.47 378 GLU B O 1
ATOM 6607 N N . HIS B 1 379 ? 73.181 81.910 31.452 1.00 16.19 379 HIS B N 1
ATOM 6608 C CA . HIS B 1 379 ? 74.572 81.976 31.858 1.00 16.50 379 HIS B CA 1
ATOM 6609 C C . HIS B 1 379 ? 75.352 80.789 31.302 1.00 16.56 379 HIS B C 1
ATOM 6610 O O . HIS B 1 379 ? 74.773 79.804 30.835 1.00 16.36 379 HIS B O 1
ATOM 6617 N N . THR B 1 380 ? 76.674 80.901 31.335 1.00 16.98 380 THR B N 1
ATOM 6618 C CA . THR B 1 380 ? 77.536 79.831 30.859 1.00 17.57 380 THR B CA 1
ATOM 6619 C C . THR B 1 380 ? 78.245 79.272 32.078 1.00 16.94 380 THR B C 1
ATOM 6620 O O . THR B 1 380 ? 78.825 80.021 32.868 1.00 18.57 380 THR B O 1
ATOM 6624 N N . TYR B 1 381 ? 78.184 77.957 32.241 1.00 17.74 381 TYR B N 1
ATOM 6625 C CA . TYR B 1 381 ? 78.805 77.311 33.387 1.00 17.24 381 TYR B CA 1
ATOM 6626 C C . TYR B 1 381 ? 79.847 76.293 32.963 1.00 17.70 381 TYR B C 1
ATOM 6627 O O . TYR B 1 381 ? 79.904 75.896 31.805 1.00 18.99 381 TYR B O 1
ATOM 6636 N N . LYS B 1 382 ? 80.662 75.862 33.914 1.00 17.72 382 LYS B N 1
ATOM 6637 C CA . LYS B 1 382 ? 81.695 74.881 33.630 1.00 19.10 382 LYS B CA 1
ATOM 6638 C C . LYS B 1 382 ? 81.822 73.866 34.757 1.00 18.95 382 LYS B C 1
ATOM 6639 O O . LYS B 1 382 ? 81.882 74.235 35.930 1.00 19.79 382 LYS B O 1
ATOM 6645 N N . LEU B 1 383 ? 81.841 72.585 34.406 1.00 18.40 383 LEU B N 1
ATOM 6646 C CA . LEU B 1 383 ? 82.006 71.542 35.409 1.00 17.35 383 LEU B CA 1
ATOM 6647 C C . LEU B 1 383 ? 83.305 70.824 35.095 1.00 17.90 383 LEU B C 1
ATOM 6648 O O . LEU B 1 383 ? 83.430 70.182 34.052 1.00 17.44 383 LEU B O 1
ATOM 6653 N N . HIS B 1 384 ? 84.277 70.959 35.991 1.00 19.68 384 HIS B N 1
ATOM 6654 C CA . HIS B 1 384 ? 85.572 70.316 35.816 1.00 21.27 384 HIS B CA 1
ATOM 6655 C C . HIS B 1 384 ? 85.479 68.906 36.381 1.00 20.95 384 HIS B C 1
ATOM 6656 O O . HIS B 1 384 ? 85.395 68.718 37.596 1.00 21.88 384 HIS B O 1
ATOM 6663 N N . VAL B 1 385 ? 85.476 67.918 35.492 1.00 20.96 385 VAL B N 1
ATOM 6664 C CA . VAL B 1 385 ? 85.384 66.522 35.896 1.00 20.72 385 VAL B CA 1
ATOM 6665 C C . VAL B 1 385 ? 86.787 65.941 36.039 1.00 21.71 385 VAL B C 1
ATOM 6666 O O . VAL B 1 385 ? 87.503 65.780 35.051 1.00 23.20 385 VAL B O 1
ATOM 6670 N N . PRO B 1 386 ? 87.199 65.623 37.276 1.00 22.71 386 PRO B N 1
ATOM 6671 C CA . PRO B 1 386 ? 88.532 65.060 37.525 1.00 21.13 386 PRO B CA 1
ATOM 6672 C C . PRO B 1 386 ? 88.796 63.750 36.794 1.00 21.73 386 PRO B C 1
ATOM 6673 O O . PRO B 1 386 ? 87.866 63.025 36.434 1.00 19.02 386 PRO B O 1
ATOM 6677 N N . ALA B 1 387 ? 90.076 63.452 36.586 1.00 19.94 387 ALA B N 1
ATOM 6678 C CA . ALA B 1 387 ? 90.482 62.232 35.908 1.00 21.82 387 ALA B CA 1
ATOM 6679 C C . ALA B 1 387 ? 90.130 61.028 36.771 1.00 21.07 387 ALA B C 1
ATOM 6680 O O . ALA B 1 387 ? 89.899 61.162 37.971 1.00 21.21 387 ALA B O 1
ATOM 6682 N N . ASN B 1 388 ? 90.089 59.856 36.149 1.00 21.54 388 ASN B N 1
ATOM 6683 C CA . ASN B 1 388 ? 89.772 58.615 36.846 1.00 22.14 388 ASN B CA 1
ATOM 6684 C C . ASN B 1 388 ? 88.422 58.654 37.557 1.00 20.70 388 ASN B C 1
ATOM 6685 O O . ASN B 1 388 ? 88.333 58.344 38.749 1.00 20.77 388 ASN B O 1
ATOM 6690 N N . VAL B 1 389 ? 87.373 59.036 36.837 1.00 20.10 389 VAL B N 1
ATOM 6691 C CA . VAL B 1 389 ? 86.039 59.078 37.434 1.00 17.82 389 VAL B CA 1
ATOM 6692 C C . VAL B 1 389 ? 85.764 57.679 37.983 1.00 18.40 389 VAL B C 1
ATOM 6693 O O . VAL B 1 389 ? 85.941 56.683 37.282 1.00 17.37 389 VAL B O 1
ATOM 6697 N N . PRO B 1 390 ? 85.340 57.586 39.250 1.00 17.30 390 PRO B N 1
ATOM 6698 C CA . PRO B 1 390 ? 85.057 56.294 39.873 1.00 17.54 390 PRO B CA 1
ATOM 6699 C C . PRO B 1 390 ? 83.799 55.585 39.373 1.00 18.99 390 PRO B C 1
ATOM 6700 O O . PRO B 1 390 ? 82.881 55.306 40.148 1.00 17.54 390 PRO B O 1
ATOM 6704 N N . ALA B 1 391 ? 83.774 55.304 38.073 1.00 18.78 391 ALA B N 1
ATOM 6705 C CA . ALA B 1 391 ? 82.663 54.600 37.438 1.00 20.68 391 ALA B CA 1
ATOM 6706 C C . ALA B 1 391 ? 83.281 53.530 36.536 1.00 20.63 391 ALA B C 1
ATOM 6707 O O . ALA B 1 391 ? 84.035 53.848 35.611 1.00 21.23 391 ALA B O 1
ATOM 6709 N N . SER B 1 392 ? 82.966 52.268 36.809 1.00 19.67 392 SER B N 1
ATOM 6710 C CA . SER B 1 392 ? 83.518 51.163 36.031 1.00 21.01 392 SER B CA 1
ATOM 6711 C C . SER B 1 392 ? 82.960 51.086 34.612 1.00 21.42 392 SER B C 1
ATOM 6712 O O . SER B 1 392 ? 83.630 50.601 33.700 1.00 21.70 392 SER B O 1
ATOM 6715 N N . ASN B 1 393 ? 81.739 51.569 34.426 1.00 19.55 393 ASN B N 1
ATOM 6716 C CA . ASN B 1 393 ? 81.103 51.549 33.113 1.00 19.22 393 ASN B CA 1
ATOM 6717 C C . ASN B 1 393 ? 81.305 52.909 32.445 1.00 18.71 393 ASN B C 1
ATOM 6718 O O . ASN B 1 393 ? 82.133 53.056 31.549 1.00 17.58 393 ASN B O 1
ATOM 6723 N N . PHE B 1 394 ? 80.537 53.907 32.876 1.00 15.92 394 PHE B N 1
ATOM 6724 C CA . PHE B 1 394 ? 80.683 55.248 32.328 1.00 15.98 394 PHE B CA 1
ATOM 6725 C C . PHE B 1 394 ? 79.968 56.249 33.218 1.00 15.29 394 PHE B C 1
ATOM 6726 O O . PHE B 1 394 ? 79.344 55.871 34.209 1.00 15.34 394 PHE B O 1
ATOM 6734 N N . TRP B 1 395 ? 80.082 57.526 32.878 1.00 15.45 395 TRP B N 1
ATOM 6735 C CA . TRP B 1 395 ? 79.423 58.567 33.649 1.00 15.79 395 TRP B CA 1
ATOM 6736 C C . TRP B 1 395 ? 78.701 59.517 32.709 1.00 15.45 395 TRP B C 1
ATOM 6737 O O . TRP B 1 395 ? 78.964 59.536 31.505 1.00 15.77 395 TRP B O 1
ATOM 6748 N N . SER B 1 396 ? 77.781 60.300 33.256 1.00 15.23 396 SER B N 1
ATOM 6749 C CA . SER B 1 396 ? 77.050 61.253 32.437 1.00 14.37 396 SER B CA 1
ATOM 6750 C C . SER B 1 396 ? 76.490 62.389 33.272 1.00 14.31 396 SER B C 1
ATOM 6751 O O . SER B 1 396 ? 76.307 62.262 34.481 1.00 14.77 396 SER B O 1
ATOM 6754 N N . THR B 1 397 ? 76.259 63.519 32.617 1.00 15.66 397 THR B N 1
ATOM 6755 C CA . THR B 1 397 ? 75.655 64.669 33.262 1.00 14.19 397 THR B CA 1
ATOM 6756 C C . THR B 1 397 ? 74.493 65.038 32.353 1.00 14.66 397 THR B C 1
ATOM 6757 O O . THR B 1 397 ? 74.687 65.398 31.192 1.00 13.74 397 THR B O 1
ATOM 6761 N N . THR B 1 398 ? 73.280 64.895 32.879 1.00 13.67 398 THR B N 1
ATOM 6762 C CA . THR B 1 398 ? 72.073 65.192 32.122 1.00 13.54 398 THR B CA 1
ATOM 6763 C C . THR B 1 398 ? 71.399 66.432 32.688 1.00 11.40 398 THR B C 1
ATOM 6764 O O . THR B 1 398 ? 71.268 66.581 33.902 1.00 13.31 398 THR B O 1
ATOM 6768 N N . VAL B 1 399 ? 70.978 67.318 31.797 1.00 12.10 399 VAL B N 1
ATOM 6769 C CA . VAL B 1 399 ? 70.341 68.564 32.197 1.00 11.49 399 VAL B CA 1
ATOM 6770 C C . VAL B 1 399 ? 68.826 68.472 32.105 1.00 11.82 399 VAL B C 1
ATOM 6771 O O . VAL B 1 399 ? 68.280 67.959 31.121 1.00 13.48 399 VAL B O 1
ATOM 6775 N N . TYR B 1 400 ? 68.163 68.976 33.143 1.00 12.03 400 TYR B N 1
ATOM 6776 C CA . TYR B 1 400 ? 66.705 68.962 33.254 1.00 12.40 400 TYR B CA 1
ATOM 6777 C C . TYR B 1 400 ? 66.189 70.364 33.586 1.00 13.45 400 TYR B C 1
ATOM 6778 O O . TYR B 1 400 ? 66.872 71.133 34.264 1.00 12.56 400 TYR B O 1
ATOM 6787 N N . ASP B 1 401 ? 64.984 70.700 33.128 1.00 12.30 401 ASP B N 1
ATOM 6788 C CA . ASP B 1 401 ? 64.448 72.022 33.443 1.00 13.04 401 ASP B CA 1
ATOM 6789 C C . ASP B 1 401 ? 63.822 71.992 34.835 1.00 11.64 401 ASP B C 1
ATOM 6790 O O . ASP B 1 401 ? 63.173 71.021 35.208 1.00 12.71 401 ASP B O 1
ATOM 6795 N N . GLU B 1 402 ? 64.035 73.049 35.611 1.00 10.98 402 GLU B N 1
ATOM 6796 C CA . GLU B 1 402 ? 63.482 73.114 36.962 1.00 11.25 402 GLU B CA 1
ATOM 6797 C C . GLU B 1 402 ? 61.962 72.979 37.002 1.00 13.00 402 GLU B C 1
ATOM 6798 O O . GLU B 1 402 ? 61.421 72.233 37.816 1.00 10.82 402 GLU B O 1
ATOM 6804 N N . ASN B 1 403 ? 61.277 73.704 36.126 1.00 12.88 403 ASN B N 1
ATOM 6805 C CA . ASN B 1 403 ? 59.817 73.707 36.118 1.00 14.78 403 ASN B CA 1
ATOM 6806 C C . ASN B 1 403 ? 59.139 72.345 36.005 1.00 13.01 403 ASN B C 1
ATOM 6807 O O . ASN B 1 403 ? 58.371 71.959 36.888 1.00 12.91 403 ASN B O 1
ATOM 6812 N N . ASN B 1 404 ? 59.428 71.617 34.931 1.00 13.22 404 ASN B N 1
ATOM 6813 C CA . ASN B 1 404 ? 58.810 70.313 34.694 1.00 13.76 404 ASN B CA 1
ATOM 6814 C C . ASN B 1 404 ? 59.678 69.094 35.021 1.00 13.43 404 ASN B C 1
ATOM 6815 O O . ASN B 1 404 ? 59.191 67.960 34.971 1.00 13.23 404 ASN B O 1
ATOM 6820 N N . ARG B 1 405 ? 60.940 69.334 35.371 1.00 10.11 405 ARG B N 1
ATOM 6821 C CA . ARG B 1 405 ? 61.922 68.279 35.656 1.00 13.49 405 ARG B CA 1
ATOM 6822 C C . ARG B 1 405 ? 61.996 67.198 34.576 1.00 13.86 405 ARG B C 1
ATOM 6823 O O . ARG B 1 405 ? 62.112 66.013 34.878 1.00 13.56 405 ARG B O 1
ATOM 6831 N N . LEU B 1 406 ? 61.943 67.622 33.315 1.00 13.17 406 LEU B N 1
ATOM 6832 C CA . LEU B 1 406 ? 62.041 66.704 32.182 1.00 14.46 406 LEU B CA 1
ATOM 6833 C C . LEU B 1 406 ? 63.352 67.021 31.485 1.00 14.35 406 LEU B C 1
ATOM 6834 O O . LEU B 1 406 ? 63.959 68.058 31.758 1.00 15.19 406 LEU B O 1
ATOM 6847 N N . ILE B 1 408 ? 65.968 68.576 29.340 1.00 13.42 408 ILE B N 1
ATOM 6848 C CA . ILE B 1 408 ? 65.903 69.909 28.764 1.00 12.94 408 ILE B CA 1
ATOM 6849 C C . ILE B 1 408 ? 65.691 69.845 27.255 1.00 15.36 408 ILE B C 1
ATOM 6850 O O . ILE B 1 408 ? 66.217 68.959 26.565 1.00 13.91 408 ILE B O 1
ATOM 6855 N N . ILE B 1 409 ? 64.873 70.766 26.757 1.00 15.18 409 ILE B N 1
ATOM 6856 C CA . ILE B 1 409 ? 64.581 70.854 25.334 1.00 17.22 409 ILE B CA 1
ATOM 6857 C C . ILE B 1 409 ? 65.399 72.017 24.782 1.00 18.56 409 ILE B C 1
ATOM 6858 O O . ILE B 1 409 ? 65.215 73.160 25.195 1.00 17.00 409 ILE B O 1
ATOM 6863 N N . ASN B 1 410 ? 66.308 71.725 23.859 1.00 19.54 410 ASN B N 1
ATOM 6864 C CA . ASN B 1 410 ? 67.150 72.761 23.267 1.00 20.62 410 ASN B CA 1
ATOM 6865 C C . ASN B 1 410 ? 67.258 72.582 21.757 1.00 20.80 410 ASN B C 1
ATOM 6866 O O . ASN B 1 410 ? 66.834 71.558 21.217 1.00 19.33 410 ASN B O 1
ATOM 6871 N N . ASP B 1 411 ? 67.815 73.580 21.076 1.00 22.61 411 ASP B N 1
ATOM 6872 C CA . ASP B 1 411 ? 67.979 73.500 19.625 1.00 25.16 411 ASP B CA 1
ATOM 6873 C C . ASP B 1 411 ? 68.949 72.376 19.260 1.00 25.62 411 ASP B C 1
ATOM 6874 O O . ASP B 1 411 ? 68.748 71.658 18.277 1.00 26.02 411 ASP B O 1
ATOM 6879 N N . ALA B 1 412 ? 70.006 72.236 20.055 1.00 25.06 412 ALA B N 1
ATOM 6880 C CA . ALA B 1 412 ? 71.015 71.211 19.815 1.00 24.34 412 ALA B CA 1
ATOM 6881 C C . ALA B 1 412 ? 70.369 69.836 19.692 1.00 24.45 412 ALA B C 1
ATOM 6882 O O . ALA B 1 412 ? 70.754 69.030 18.844 1.00 25.19 412 ALA B O 1
ATOM 6884 N N . GLY B 1 413 ? 69.384 69.572 20.543 1.00 23.96 413 GLY B N 1
ATOM 6885 C CA . GLY B 1 413 ? 68.704 68.293 20.502 1.00 23.23 413 GLY B CA 1
ATOM 6886 C C . GLY B 1 413 ? 69.294 67.245 21.426 1.00 22.21 413 GLY B C 1
ATOM 6887 O O . GLY B 1 413 ? 69.042 66.053 21.252 1.00 23.14 413 GLY B O 1
ATOM 6888 N N . SER B 1 414 ? 70.091 67.674 22.397 1.00 21.24 414 SER B N 1
ATOM 6889 C CA . SER B 1 414 ? 70.688 66.742 23.354 1.00 20.26 414 SER B CA 1
ATOM 6890 C C . SER B 1 414 ? 70.770 67.386 24.726 1.00 17.73 414 SER B C 1
ATOM 6891 O O . SER B 1 414 ? 71.327 68.471 24.877 1.00 17.27 414 SER B O 1
ATOM 6894 N N . PRO B 1 415 ? 70.226 66.716 25.749 1.00 17.45 415 PRO B N 1
ATOM 6895 C CA . PRO B 1 415 ? 70.229 67.223 27.123 1.00 16.60 415 PRO B CA 1
ATOM 6896 C C . PRO B 1 415 ? 71.341 66.593 27.948 1.00 17.31 415 PRO B C 1
ATOM 6897 O O . PRO B 1 415 ? 71.401 66.773 29.165 1.00 17.82 415 PRO B O 1
ATOM 6901 N N . ASP B 1 416 ? 72.236 65.876 27.286 1.00 17.77 416 ASP B N 1
ATOM 6902 C CA . ASP B 1 416 ? 73.266 65.161 28.015 1.00 18.34 416 ASP B CA 1
ATOM 6903 C C . ASP B 1 416 ? 74.677 65.147 27.421 1.00 18.38 416 ASP B C 1
ATOM 6904 O O . ASP B 1 416 ? 74.892 65.426 26.239 1.00 17.71 416 ASP B O 1
ATOM 6909 N N . ILE B 1 417 ? 75.633 64.835 28.284 1.00 17.14 417 ILE B N 1
ATOM 6910 C CA . ILE B 1 417 ? 77.031 64.686 27.915 1.00 16.97 417 ILE B CA 1
ATOM 6911 C C . ILE B 1 417 ? 77.449 63.422 28.643 1.00 16.16 417 ILE B C 1
ATOM 6912 O O . ILE B 1 417 ? 77.401 63.355 29.875 1.00 15.25 417 ILE B O 1
ATOM 6917 N N . SER B 1 418 ? 77.830 62.417 27.865 1.00 16.80 418 SER B N 1
ATOM 6918 C CA . SER B 1 418 ? 78.232 61.117 28.387 1.00 18.64 418 SER B CA 1
ATOM 6919 C C . SER B 1 418 ? 79.688 60.831 28.061 1.00 17.98 418 SER B C 1
ATOM 6920 O O . SER B 1 418 ? 80.203 61.285 27.039 1.00 15.50 418 SER B O 1
ATOM 6923 N N . SER B 1 419 ? 80.347 60.069 28.928 1.00 18.55 419 SER B N 1
ATOM 6924 C CA . SER B 1 419 ? 81.742 59.729 28.708 1.00 19.49 419 SER B CA 1
ATOM 6925 C C . SER B 1 419 ? 81.873 58.736 27.552 1.00 20.35 419 SER B C 1
ATOM 6926 O O . SER B 1 419 ? 82.979 58.440 27.103 1.00 21.05 419 SER B O 1
ATOM 6929 N N . ARG B 1 420 ? 80.746 58.224 27.072 1.00 20.00 420 ARG B N 1
ATOM 6930 C CA . ARG B 1 420 ? 80.773 57.290 25.953 1.00 22.18 420 ARG B CA 1
ATOM 6931 C C . ARG B 1 420 ? 80.921 58.066 24.652 1.00 23.34 420 ARG B C 1
ATOM 6932 O O . ARG B 1 420 ? 81.169 57.491 23.593 1.00 24.17 420 ARG B O 1
ATOM 6940 N N . LYS B 1 421 ? 80.773 59.382 24.745 1.00 22.67 421 LYS B N 1
ATOM 6941 C CA . LYS B 1 421 ? 80.918 60.256 23.588 1.00 24.77 421 LYS B CA 1
ATOM 6942 C C . LYS B 1 421 ? 82.399 60.593 23.452 1.00 25.05 421 LYS B C 1
ATOM 6943 O O . LYS B 1 421 ? 83.135 60.559 24.435 1.00 25.53 421 LYS B O 1
ATOM 6949 N N . ASN B 1 422 ? 82.842 60.905 22.238 1.00 26.52 422 ASN B N 1
ATOM 6950 C CA . ASN B 1 422 ? 84.243 61.251 22.038 1.00 29.15 422 ASN B CA 1
ATOM 6951 C C . ASN B 1 422 ? 84.486 62.680 22.509 1.00 28.50 422 ASN B C 1
ATOM 6952 O O . ASN B 1 422 ? 84.622 63.599 21.707 1.00 30.83 422 ASN B O 1
ATOM 6957 N N . LEU B 1 423 ? 84.539 62.853 23.825 1.00 28.53 423 LEU B N 1
ATOM 6958 C CA . LEU B 1 423 ? 84.747 64.160 24.432 1.00 27.76 423 LEU B CA 1
ATOM 6959 C C . LEU B 1 423 ? 86.187 64.637 24.335 1.00 27.52 423 LEU B C 1
ATOM 6960 O O . LEU B 1 423 ? 87.101 63.850 24.110 1.00 28.54 423 LEU B O 1
ATOM 6965 N N . LYS B 1 424 ? 86.379 65.941 24.500 1.00 27.33 424 LYS B N 1
ATOM 6966 C CA . LYS B 1 424 ? 87.711 66.519 24.475 1.00 27.50 424 LYS B CA 1
ATOM 6967 C C . LYS B 1 424 ? 88.245 66.329 25.888 1.00 27.66 424 LYS B C 1
ATOM 6968 O O . LYS B 1 424 ? 87.683 66.865 26.845 1.00 26.25 424 LYS B O 1
ATOM 6974 N N . VAL B 1 425 ? 89.310 65.544 26.018 1.00 27.15 425 VAL B N 1
ATOM 6975 C CA . VAL B 1 425 ? 89.906 65.273 27.321 1.00 27.00 425 VAL B CA 1
ATOM 6976 C C . VAL B 1 425 ? 91.161 66.109 27.511 1.00 28.00 425 VAL B C 1
ATOM 6977 O O . VAL B 1 425 ? 92.014 66.172 26.623 1.00 28.99 425 VAL B O 1
ATOM 6981 N N . ASN B 1 426 ? 91.272 66.746 28.673 1.00 28.03 426 ASN B N 1
ATOM 6982 C CA . ASN B 1 426 ? 92.427 67.578 28.969 1.00 28.55 426 ASN B CA 1
ATOM 6983 C C . ASN B 1 426 ? 93.687 66.736 29.120 1.00 28.96 426 ASN B C 1
ATOM 6984 O O . ASN B 1 426 ? 93.621 65.515 29.245 1.00 29.03 426 ASN B O 1
ATOM 6989 N N . SER B 1 427 ? 94.836 67.403 29.107 1.00 29.68 427 SER B N 1
ATOM 6990 C CA . SER B 1 427 ? 96.117 66.722 29.225 1.00 30.74 427 SER B CA 1
ATOM 6991 C C . SER B 1 427 ? 96.210 65.856 30.478 1.00 29.83 427 SER B C 1
ATOM 6992 O O . SER B 1 427 ? 96.716 64.735 30.425 1.00 30.21 427 SER B O 1
ATOM 6995 N N . ASP B 1 428 ? 95.718 66.370 31.601 1.00 29.40 428 ASP B N 1
ATOM 6996 C CA . ASP B 1 428 ? 95.771 65.627 32.859 1.00 28.42 428 ASP B CA 1
ATOM 6997 C C . ASP B 1 428 ? 94.722 64.520 32.977 1.00 27.47 428 ASP B C 1
ATOM 6998 O O . ASP B 1 428 ? 94.632 63.853 34.006 1.00 28.33 428 ASP B O 1
ATOM 7003 N N . GLY B 1 429 ? 93.931 64.325 31.926 1.00 25.43 429 GLY B N 1
ATOM 7004 C CA . GLY B 1 429 ? 92.918 63.284 31.959 1.00 23.81 429 GLY B CA 1
ATOM 7005 C C . GLY B 1 429 ? 91.550 63.751 32.422 1.00 23.36 429 GLY B C 1
ATOM 7006 O O . GLY B 1 429 ? 90.591 62.975 32.400 1.00 22.72 429 GLY B O 1
ATOM 7007 N N . SER B 1 430 ? 91.452 65.009 32.848 1.00 22.66 430 SER B N 1
ATOM 7008 C CA . SER B 1 430 ? 90.178 65.558 33.301 1.00 21.73 430 SER B CA 1
ATOM 7009 C C . SER B 1 430 ? 89.352 66.004 32.100 1.00 22.55 430 SER B C 1
ATOM 7010 O O . SER B 1 430 ? 89.869 66.114 30.983 1.00 22.33 430 SER B O 1
ATOM 7013 N N . ILE B 1 431 ? 88.068 66.261 32.335 1.00 20.43 431 ILE B N 1
ATOM 7014 C CA . ILE B 1 431 ? 87.156 66.678 31.277 1.00 20.52 431 ILE B CA 1
ATOM 7015 C C . ILE B 1 431 ? 86.272 67.834 31.726 1.00 19.75 431 ILE B C 1
ATOM 7016 O O . ILE B 1 431 ? 85.640 67.768 32.780 1.00 19.43 431 ILE B O 1
ATOM 7021 N N . ASP B 1 432 ? 86.229 68.891 30.922 1.00 18.64 432 ASP B N 1
ATOM 7022 C CA . ASP B 1 432 ? 85.394 70.040 31.237 1.00 19.93 432 ASP B CA 1
ATOM 7023 C C . ASP B 1 432 ? 84.096 69.988 30.430 1.00 18.92 432 ASP B C 1
ATOM 7024 O O . ASP B 1 432 ? 84.120 69.780 29.220 1.00 17.88 432 ASP B O 1
ATOM 7029 N N . VAL B 1 433 ? 82.968 70.145 31.117 1.00 19.39 433 VAL B N 1
ATOM 7030 C CA . VAL B 1 433 ? 81.651 70.146 30.479 1.00 18.52 433 VAL B CA 1
ATOM 7031 C C . VAL B 1 433 ? 81.177 71.592 30.601 1.00 19.25 433 VAL B C 1
ATOM 7032 O O . VAL B 1 433 ? 81.370 72.208 31.647 1.00 17.61 433 VAL B O 1
ATOM 7036 N N . TYR B 1 434 ? 80.546 72.136 29.564 1.00 20.46 434 TYR B N 1
ATOM 7037 C CA . TYR B 1 434 ? 80.154 73.541 29.626 1.00 22.78 434 TYR B CA 1
ATOM 7038 C C . TYR B 1 434 ? 78.690 73.348 29.214 1.00 25.64 434 TYR B C 1
ATOM 7039 O O . TYR B 1 434 ? 78.401 72.429 28.463 1.00 28.50 434 TYR B O 1
ATOM 7048 N N . TYR B 1 435 ? 77.756 74.170 29.672 1.00 27.93 435 TYR B N 1
ATOM 7049 C CA . TYR B 1 435 ? 76.355 73.933 29.284 1.00 26.67 435 TYR B CA 1
ATOM 7050 C C . TYR B 1 435 ? 76.351 75.290 28.550 1.00 28.25 435 TYR B C 1
ATOM 7051 O O . TYR B 1 435 ? 77.261 75.563 27.761 1.00 31.44 435 TYR B O 1
ATOM 7060 N N . GLY B 1 436 ? 75.341 76.128 28.786 1.00 25.80 436 GLY B N 1
ATOM 7061 C CA . GLY B 1 436 ? 75.293 77.436 28.142 1.00 21.90 436 GLY B CA 1
ATOM 7062 C C . GLY B 1 436 ? 74.346 77.584 26.956 1.00 20.89 436 GLY B C 1
ATOM 7063 O O . GLY B 1 436 ? 74.104 76.620 26.233 1.00 18.79 436 GLY B O 1
ATOM 7064 N N . PRO B 1 437 ? 73.798 78.791 26.723 1.00 19.07 437 PRO B N 1
ATOM 7065 C CA . PRO B 1 437 ? 72.876 79.028 25.605 1.00 18.96 437 PRO B CA 1
ATOM 7066 C C . PRO B 1 437 ? 73.598 78.988 24.261 1.00 18.88 437 PRO B C 1
ATOM 7067 O O . PRO B 1 437 ? 72.982 78.790 23.215 1.00 18.24 437 PRO B O 1
ATOM 7071 N N . LYS B 1 438 ? 74.909 79.190 24.314 1.00 19.00 438 LYS B N 1
ATOM 7072 C CA . LYS B 1 438 ? 75.762 79.184 23.131 1.00 21.43 438 LYS B CA 1
ATOM 7073 C C . LYS B 1 438 ? 76.976 78.318 23.446 1.00 21.72 438 LYS B C 1
ATOM 7074 O O . LYS B 1 438 ? 77.427 78.269 24.585 1.00 21.17 438 LYS B O 1
ATOM 7080 N N . PRO B 1 439 ? 77.519 77.620 22.439 1.00 23.24 439 PRO B N 1
ATOM 7081 C CA . PRO B 1 439 ? 78.687 76.763 22.664 1.00 23.14 439 PRO B CA 1
ATOM 7082 C C . PRO B 1 439 ? 79.955 77.534 23.022 1.00 23.46 439 PRO B C 1
ATOM 7083 O O . PRO B 1 439 ? 80.166 78.653 22.555 1.00 23.86 439 PRO B O 1
ATOM 7087 N N . VAL B 1 440 ? 80.791 76.935 23.865 1.00 22.28 440 VAL B N 1
ATOM 7088 C CA . VAL B 1 440 ? 82.049 77.556 24.258 1.00 22.28 440 VAL B CA 1
ATOM 7089 C C . VAL B 1 440 ? 83.087 77.150 23.217 1.00 22.78 440 VAL B C 1
ATOM 7090 O O . VAL B 1 440 ? 83.325 75.964 22.991 1.00 20.25 440 VAL B O 1
ATOM 7094 N N . LYS B 1 441 ? 83.689 78.144 22.578 1.00 22.92 441 LYS B N 1
ATOM 7095 C CA . LYS B 1 441 ? 84.684 77.906 21.541 1.00 24.90 441 LYS B CA 1
ATOM 7096 C C . LYS B 1 441 ? 85.727 76.871 21.945 1.00 23.63 441 LYS B C 1
ATOM 7097 O O . LYS B 1 441 ? 86.402 77.019 22.963 1.00 23.67 441 LYS B O 1
ATOM 7103 N N . GLY B 1 442 ? 85.843 75.818 21.140 1.00 24.03 442 GLY B N 1
ATOM 7104 C CA . GLY B 1 442 ? 86.812 74.772 21.409 1.00 24.53 442 GLY B CA 1
ATOM 7105 C C . GLY B 1 442 ? 86.279 73.610 22.227 1.00 24.93 442 GLY B C 1
ATOM 7106 O O . GLY B 1 442 ? 86.983 72.627 22.452 1.00 24.53 442 GLY B O 1
ATOM 7107 N N . TYR B 1 443 ? 85.037 73.716 22.677 1.00 23.54 443 TYR B N 1
ATOM 7108 C CA . TYR B 1 443 ? 84.437 72.659 23.478 1.00 23.45 443 TYR B CA 1
ATOM 7109 C C . TYR B 1 443 ? 83.006 72.410 23.028 1.00 22.97 443 TYR B C 1
ATOM 7110 O O . TYR B 1 443 ? 82.137 72.081 23.838 1.00 20.31 443 TYR B O 1
ATOM 7119 N N . GLU B 1 444 ? 82.782 72.561 21.724 1.00 22.16 444 GLU B N 1
ATOM 7120 C CA . GLU B 1 444 ? 81.468 72.373 21.127 1.00 22.84 444 GLU B CA 1
ATOM 7121 C C . GLU B 1 444 ? 80.901 70.973 21.318 1.00 23.11 444 GLU B C 1
ATOM 7122 O O . GLU B 1 444 ? 79.690 70.782 21.234 1.00 22.84 444 GLU B O 1
ATOM 7128 N N . ASN B 1 445 ? 81.765 69.988 21.549 1.00 22.71 445 ASN B N 1
ATOM 7129 C CA . ASN B 1 445 ? 81.291 68.621 21.754 1.00 22.76 445 ASN B CA 1
ATOM 7130 C C . ASN B 1 445 ? 81.230 68.247 23.226 1.00 22.10 445 ASN B C 1
ATOM 7131 O O . ASN B 1 445 ? 80.914 67.108 23.571 1.00 21.69 445 ASN B O 1
ATOM 7136 N N . ASN B 1 446 ? 81.535 69.215 24.083 1.00 20.63 446 ASN B N 1
ATOM 7137 C CA . ASN B 1 446 ? 81.516 69.022 25.531 1.00 19.63 446 ASN B CA 1
ATOM 7138 C C . ASN B 1 446 ? 80.446 69.930 26.159 1.00 19.81 446 ASN B C 1
ATOM 7139 O O . ASN B 1 446 ? 80.549 70.279 27.334 1.00 21.16 446 ASN B O 1
ATOM 7144 N N . TRP B 1 447 ? 79.419 70.304 25.391 1.00 20.12 447 TRP B N 1
ATOM 7145 C CA . TRP B 1 447 ? 78.381 71.206 25.908 1.00 19.88 447 TRP B CA 1
ATOM 7146 C C . TRP B 1 447 ? 76.947 70.697 25.780 1.00 19.26 447 TRP B C 1
ATOM 7147 O O . TRP B 1 447 ? 76.650 69.847 24.941 1.00 16.31 447 TRP B O 1
ATOM 7158 N N . VAL B 1 448 ? 76.053 71.254 26.596 1.00 17.33 448 VAL B N 1
ATOM 7159 C CA . VAL B 1 448 ? 74.647 70.843 26.590 1.00 18.23 448 VAL B CA 1
ATOM 7160 C C . VAL B 1 448 ? 73.603 71.851 26.058 1.00 21.15 448 VAL B C 1
ATOM 7161 O O . VAL B 1 448 ? 72.491 71.465 25.698 1.00 27.22 448 VAL B O 1
ATOM 7165 N N . GLN B 1 449 ? 73.951 73.124 25.988 1.00 23.14 449 GLN B N 1
ATOM 7166 C CA . GLN B 1 449 ? 73.009 74.158 25.538 1.00 21.50 449 GLN B CA 1
ATOM 7167 C C . GLN B 1 449 ? 71.800 74.264 26.457 1.00 20.46 449 GLN B C 1
ATOM 7168 O O . GLN B 1 449 ? 71.033 73.313 26.639 1.00 20.45 449 GLN B O 1
ATOM 7174 N N . THR B 1 450 ? 71.640 75.452 27.021 1.00 19.96 450 THR B N 1
ATOM 7175 C CA . THR B 1 450 ? 70.556 75.745 27.941 1.00 17.79 450 THR B CA 1
ATOM 7176 C C . THR B 1 450 ? 69.680 76.869 27.390 1.00 18.42 450 THR B C 1
ATOM 7177 O O . THR B 1 450 ? 70.008 77.486 26.373 1.00 16.74 450 THR B O 1
ATOM 7181 N N . ASN B 1 451 ? 68.570 77.135 28.072 1.00 18.25 451 ASN B N 1
ATOM 7182 C CA . ASN B 1 451 ? 67.624 78.157 27.639 1.00 17.14 451 ASN B CA 1
ATOM 7183 C C . ASN B 1 451 ? 67.649 79.384 28.542 1.00 18.06 451 ASN B C 1
ATOM 7184 O O . ASN B 1 451 ? 67.500 79.278 29.761 1.00 15.75 451 ASN B O 1
ATOM 7189 N N . PRO B 1 452 ? 67.817 80.576 27.949 1.00 16.68 452 PRO B N 1
ATOM 7190 C CA . PRO B 1 452 ? 67.861 81.821 28.722 1.00 15.88 452 PRO B CA 1
ATOM 7191 C C . PRO B 1 452 ? 66.658 82.045 29.641 1.00 14.79 452 PRO B C 1
ATOM 7192 O O . PRO B 1 452 ? 65.508 81.856 29.239 1.00 15.97 452 PRO B O 1
ATOM 7196 N N . GLY B 1 453 ? 66.941 82.444 30.878 1.00 15.66 453 GLY B N 1
ATOM 7197 C CA . GLY 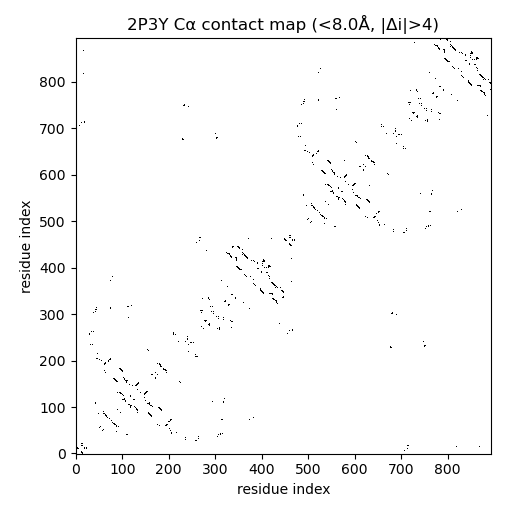B 1 453 ? 65.890 82.714 31.843 1.00 14.84 453 GLY B CA 1
ATOM 7198 C C . GLY B 1 453 ? 65.221 81.498 32.461 1.00 15.86 453 GLY B C 1
ATOM 7199 O O . GLY B 1 453 ? 64.388 81.637 33.358 1.00 15.77 453 GLY B O 1
ATOM 7200 N N . GLU B 1 454 ? 65.578 80.308 31.994 1.00 14.44 454 GLU B N 1
ATOM 7201 C CA . GLU B 1 454 ? 64.982 79.084 32.521 1.00 14.66 454 GLU B CA 1
ATOM 7202 C C . GLU B 1 454 ? 65.946 78.338 33.433 1.00 14.14 454 GLU B C 1
ATOM 7203 O O . GLU B 1 454 ? 67.075 78.039 33.051 1.00 15.65 454 GLU B O 1
ATOM 7209 N N . GLY B 1 455 ? 65.494 78.042 34.645 1.00 12.64 455 GLY B N 1
ATOM 7210 C CA . GLY B 1 455 ? 66.347 77.346 35.585 1.00 11.13 455 GLY B CA 1
ATOM 7211 C C . GLY B 1 455 ? 66.551 75.899 35.195 1.00 11.90 455 GLY B C 1
ATOM 7212 O O . GLY B 1 455 ? 65.687 75.300 34.557 1.00 9.48 455 GLY B O 1
ATOM 7213 N N . TRP B 1 456 ? 67.701 75.340 35.551 1.00 11.90 456 TRP B N 1
ATOM 7214 C CA . TRP B 1 456 ? 67.976 73.936 35.253 1.00 14.20 456 TRP B CA 1
ATOM 7215 C C . TRP B 1 456 ? 68.779 73.315 36.377 1.00 13.14 456 TRP B C 1
ATOM 7216 O O . TRP B 1 456 ? 69.276 74.019 37.254 1.00 13.82 456 TRP B O 1
ATOM 7227 N N . PHE B 1 457 ? 68.876 71.990 36.358 1.00 12.66 457 PHE B N 1
ATOM 7228 C CA . PHE B 1 457 ? 69.641 71.255 37.351 1.00 12.62 457 PHE B CA 1
ATOM 7229 C C . PHE B 1 457 ? 70.153 70.001 36.659 1.00 11.74 457 PHE B C 1
ATOM 7230 O O . PHE B 1 457 ? 69.711 69.675 35.558 1.00 12.02 457 PHE B O 1
ATOM 7238 N N . THR B 1 458 ? 71.091 69.300 37.277 1.00 11.48 458 THR B N 1
ATOM 7239 C CA . THR B 1 458 ? 71.632 68.118 36.635 1.00 11.91 458 THR B CA 1
ATOM 7240 C C . THR B 1 458 ? 71.837 66.935 37.554 1.00 11.32 458 THR B C 1
ATOM 7241 O O . THR B 1 458 ? 72.031 67.087 38.761 1.00 10.91 458 THR B O 1
ATOM 7245 N N . TYR B 1 459 ? 71.752 65.751 36.962 1.00 10.99 459 TYR B N 1
ATOM 7246 C CA . TYR B 1 459 ? 72.019 64.517 37.678 1.00 11.73 459 TYR B CA 1
ATOM 7247 C C . TYR B 1 459 ? 73.351 64.041 37.105 1.00 12.07 459 TYR B C 1
ATOM 7248 O O . TYR B 1 459 ? 73.483 63.907 35.886 1.00 12.48 459 TYR B O 1
ATOM 7257 N N . PHE B 1 460 ? 74.345 63.836 37.961 1.00 12.68 460 PHE B N 1
ATOM 7258 C CA . PHE B 1 460 ? 75.613 63.301 37.492 1.00 13.22 460 PHE B CA 1
ATOM 7259 C C . PHE B 1 460 ? 75.452 61.829 37.853 1.00 12.82 460 PHE B C 1
ATOM 7260 O O . PHE B 1 460 ? 75.369 61.482 39.032 1.00 13.01 460 PHE B O 1
ATOM 7268 N N . ARG B 1 461 ? 75.381 60.979 36.839 1.00 13.01 461 ARG B N 1
ATOM 7269 C CA . ARG B 1 461 ? 75.196 59.550 37.050 1.00 13.87 461 ARG B CA 1
ATOM 7270 C C . ARG B 1 461 ? 76.492 58.748 36.964 1.00 15.20 461 ARG B C 1
ATOM 7271 O O . ARG B 1 461 ? 77.278 58.918 36.033 1.00 13.45 461 ARG B O 1
ATOM 7279 N N . PHE B 1 462 ? 76.705 57.883 37.952 1.00 14.41 462 PHE B N 1
ATOM 7280 C CA . PHE B 1 462 ? 77.866 57.005 37.971 1.00 15.24 462 PHE B CA 1
ATOM 7281 C C . PHE B 1 462 ? 77.341 55.616 37.630 1.00 15.81 462 PHE B C 1
ATOM 7282 O O . PHE B 1 462 ? 76.555 55.050 38.389 1.00 14.43 462 PHE B O 1
ATOM 7290 N N . TYR B 1 463 ? 77.741 55.081 36.483 1.00 16.72 463 TYR B N 1
ATOM 7291 C CA . TYR B 1 463 ? 77.316 53.741 36.102 1.00 17.00 463 TYR B CA 1
ATOM 7292 C C . TYR B 1 463 ? 78.425 52.812 36.568 1.00 17.70 463 TYR B C 1
ATOM 7293 O O . TYR B 1 463 ? 79.531 52.833 36.031 1.00 18.60 463 TYR B O 1
ATOM 7302 N N . GLY B 1 464 ? 78.126 52.017 37.590 1.00 18.48 464 GLY B N 1
ATOM 7303 C CA . GLY B 1 464 ? 79.120 51.118 38.142 1.00 19.21 464 GLY B CA 1
ATOM 7304 C C . GLY B 1 464 ? 80.035 51.866 39.102 1.00 18.79 464 GLY B C 1
ATOM 7305 O O . GLY B 1 464 ? 81.258 51.837 38.936 1.00 19.88 464 GLY B O 1
ATOM 7306 N N . PRO B 1 465 ? 79.478 52.551 40.119 1.00 18.32 465 PRO B N 1
ATOM 7307 C CA . PRO B 1 465 ? 80.301 53.293 41.080 1.00 18.17 465 PRO B CA 1
ATOM 7308 C C . PRO B 1 465 ? 81.316 52.383 41.765 1.00 19.95 465 PRO B C 1
ATOM 7309 O O . PRO B 1 465 ? 80.989 51.255 42.151 1.00 18.19 465 PRO B O 1
ATOM 7313 N N . THR B 1 466 ? 82.543 52.874 41.907 1.00 20.93 466 THR B N 1
ATOM 7314 C CA . THR B 1 466 ? 83.599 52.095 42.542 1.00 22.33 466 THR B CA 1
ATOM 7315 C C . THR B 1 466 ? 83.793 52.501 43.999 1.00 24.24 466 THR B C 1
ATOM 7316 O O . THR B 1 466 ? 83.082 53.365 44.519 1.00 22.75 466 THR B O 1
ATOM 7320 N N . GLU B 1 467 ? 84.755 51.870 44.661 1.00 25.62 467 GLU B N 1
ATOM 7321 C CA . GLU B 1 467 ? 85.015 52.168 46.060 1.00 26.55 467 GLU B CA 1
ATOM 7322 C C . GLU B 1 467 ? 85.428 53.624 46.259 1.00 25.59 467 GLU B C 1
ATOM 7323 O O . GLU B 1 467 ? 85.110 54.222 47.284 1.00 25.57 467 GLU B O 1
ATOM 7329 N N . LYS B 1 468 ? 86.123 54.200 45.281 1.00 24.91 468 LYS B N 1
ATOM 7330 C CA . LYS B 1 468 ? 86.559 55.590 45.396 1.00 24.04 468 LYS B CA 1
ATOM 7331 C C . LYS B 1 468 ? 85.388 56.570 45.360 1.00 22.96 468 LYS B C 1
ATOM 7332 O O . LYS B 1 468 ? 85.516 57.718 45.788 1.00 20.10 468 LYS B O 1
ATOM 7346 N N . PHE B 1 470 ? 82.281 55.680 46.706 1.00 22.33 470 PHE B N 1
ATOM 7347 C CA . PHE B 1 470 ? 81.697 55.459 48.028 1.00 22.77 470 PHE B CA 1
ATOM 7348 C C . PHE B 1 470 ? 82.459 56.095 49.191 1.00 22.53 470 PHE B C 1
ATOM 7349 O O . PHE B 1 470 ? 81.858 56.782 50.015 1.00 20.07 470 PHE B O 1
ATOM 7357 N N . ASP B 1 471 ? 83.771 55.867 49.271 1.00 22.95 471 ASP B N 1
ATOM 7358 C CA . ASP B 1 471 ? 84.561 56.417 50.378 1.00 22.94 471 ASP B CA 1
ATOM 7359 C C . ASP B 1 471 ? 84.958 57.883 50.231 1.00 23.12 471 ASP B C 1
ATOM 7360 O O . ASP B 1 471 ? 85.641 58.438 51.099 1.00 23.02 471 ASP B O 1
ATOM 7365 N N . LYS B 1 472 ? 84.543 58.501 49.132 1.00 21.19 472 LYS B N 1
ATOM 7366 C CA . LYS B 1 472 ? 84.822 59.911 48.885 1.00 20.47 472 LYS B CA 1
ATOM 7367 C C . LYS B 1 472 ? 86.292 60.297 48.738 1.00 20.26 472 LYS B C 1
ATOM 7368 O O . LYS B 1 472 ? 86.650 61.462 48.925 1.00 20.10 472 LYS B O 1
ATOM 7374 N N . SER B 1 473 ? 87.143 59.331 48.405 1.00 20.50 473 SER B N 1
ATOM 7375 C CA . SER B 1 473 ? 88.557 59.634 48.203 1.00 21.48 473 SER B CA 1
ATOM 7376 C C . SER B 1 473 ? 88.660 60.465 46.924 1.00 20.76 473 SER B C 1
ATOM 7377 O O . SER B 1 473 ? 89.491 61.365 46.819 1.00 21.54 473 SER B O 1
ATOM 7380 N N . TRP B 1 474 ? 87.798 60.162 45.955 1.00 20.36 474 TRP B N 1
ATOM 7381 C CA . TRP B 1 474 ? 87.759 60.901 44.695 1.00 18.97 474 TRP B CA 1
ATOM 7382 C C . TRP B 1 474 ? 86.689 61.975 44.871 1.00 20.08 474 TRP B C 1
ATOM 7383 O O . TRP B 1 474 ? 85.593 61.682 45.339 1.00 19.09 474 TRP B O 1
ATOM 7394 N N . THR B 1 475 ? 86.998 63.215 44.509 1.00 19.26 475 THR B N 1
ATOM 7395 C CA . THR B 1 475 ? 86.029 64.294 44.663 1.00 20.34 475 THR B CA 1
ATOM 7396 C C . THR B 1 475 ? 85.899 65.138 43.406 1.00 19.83 475 THR B C 1
ATOM 7397 O O . THR B 1 475 ? 86.738 65.069 42.504 1.00 18.86 475 THR B O 1
ATOM 7409 N N . GLY B 1 477 ? 84.347 69.248 42.195 1.00 17.32 477 GLY B N 1
ATOM 7410 C CA . GLY B 1 477 ? 83.891 70.530 42.698 1.00 18.76 477 GLY B CA 1
ATOM 7411 C C . GLY B 1 477 ? 82.529 70.924 42.155 1.00 18.58 477 GLY B C 1
ATOM 7412 O O . GLY B 1 477 ? 81.902 70.160 41.419 1.00 21.01 477 GLY B O 1
ATOM 7413 N N . ASP B 1 478 ? 82.067 72.114 42.530 1.00 18.56 478 ASP B N 1
ATOM 7414 C CA . ASP B 1 478 ? 80.777 72.631 42.074 1.00 17.91 478 ASP B CA 1
ATOM 7415 C C . ASP B 1 478 ? 80.837 73.066 40.618 1.00 18.07 478 ASP B C 1
ATOM 7416 O O . ASP B 1 478 ? 81.917 73.272 40.061 1.00 16.78 478 ASP B O 1
ATOM 7421 N N . ILE B 1 479 ? 79.664 73.198 40.007 1.00 16.64 479 ILE B N 1
ATOM 7422 C CA . ILE B 1 479 ? 79.572 73.687 38.643 1.00 16.11 479 ILE B CA 1
ATOM 7423 C C . ILE B 1 479 ? 79.884 75.165 38.850 1.00 17.82 479 ILE B C 1
ATOM 7424 O O . ILE B 1 479 ? 79.381 75.769 39.800 1.00 18.46 479 ILE B O 1
ATOM 7429 N N . GLU B 1 480 ? 80.716 75.744 37.987 1.00 18.83 480 GLU B N 1
ATOM 7430 C CA . GLU B 1 480 ? 81.092 77.149 38.138 1.00 21.09 480 GLU B CA 1
ATOM 7431 C C . GLU B 1 480 ? 80.598 78.077 37.045 1.00 20.60 480 GLU B C 1
ATOM 7432 O O . GLU B 1 480 ? 80.616 77.733 35.864 1.00 20.16 480 GLU B O 1
ATOM 7438 N N . LEU B 1 481 ? 80.170 79.269 37.452 1.00 20.92 481 LEU B N 1
ATOM 7439 C CA . LEU B 1 481 ? 79.698 80.278 36.515 1.00 22.10 481 LEU B CA 1
ATOM 7440 C C . LEU B 1 481 ? 80.928 80.797 35.777 1.00 22.86 481 LEU B C 1
ATOM 7441 O O . LEU B 1 481 ? 81.943 81.104 36.403 1.00 22.34 481 LEU B O 1
ATOM 7446 N N . VAL B 1 482 ? 80.848 80.881 34.454 1.00 23.30 482 VAL B N 1
ATOM 7447 C CA . VAL B 1 482 ? 81.978 81.366 33.669 1.00 25.92 482 VAL B CA 1
ATOM 7448 C C . VAL B 1 482 ? 81.774 82.830 33.301 1.00 25.46 482 VAL B C 1
ATOM 7449 O O . VAL B 1 482 ? 80.654 83.181 32.867 1.00 26.52 482 VAL B O 1
#

Nearest PDB structures (foldseek):
  3vb9-assembly2_D  TM=9.887E-01  e=4.385E-89  Vibrio parahaemolyticus
  3u07-assembly2_B  TM=6.124E-01  e=5.334E-21  Vibrio parahaemolyticus
  3u07-assembly3_C  TM=6.100E-01  e=7.169E-21  Vibrio parahaemolyticus
  6ans-assembly2_D  TM=4.944E-01  e=1.513E-10  Burkholderia cenocepacia J2315
  3w5n-assembly1_A  TM=1.762E-01  e=7.728E-01  Streptomyces avermitilis MA-4680 = NBRC 14893